Protein AF-0000000079763486 (afdb_homodimer)

Nearest PDB structures (foldseek):
  1a16-assembly1_A  TM=9.076E-01  e=1.503E-42  Escherichia coli
  2bws-assembly1_A  TM=9.057E-01  e=2.020E-41  Escherichia coli
  2v3z-assembly1_A  TM=9.054E-01  e=2.545E-41  Escherichia coli
  2bwu-assembly1_A  TM=9.063E-01  e=1.920E-40  Escherichia coli
  2bww-assembly1_A  TM=9.065E-01  e=3.838E-40  Escherichia coli

InterPro domains:
  IPR000994 Peptidase M24 [PF00557] (178-390)
  IPR007865 Aminopeptidase P, N-terminal [PF05195] (6-120)
  IPR007865 Aminopeptidase P, N-terminal [SM01011] (1-137)
  IPR029149 Creatinase/Aminopeptidase P/Spt16, N-terminal [G3DSA:3.40.350.10] (1-171)
  IPR029149 Creatinase/Aminopeptidase P/Spt16, N-terminal [SSF53092] (1-172)
  IPR036005 Creatinase/aminopeptidase-like [G3DSA:3.90.230.10] (172-414)
  IPR036005 Creatinase/aminopeptidase-like [SSF55920] (174-411)
  IPR052433 Xaa-Pro dipeptidase-like [PTHR43226] (3-412)

Foldseek 3Di:
DWQCQLCVLVVLLLVVDDAQEKEKEFQAAFDCDDDPDTDPDDGDLLVCSNQVDNDHGKMWIWHRHDVDIDIEIAFADFDPVVCVPPHTTDDQVNSCRGHVDNHYHHSVCVVVVVVCSLPVPRHQEYEFADDDPDPPDDDTPRNVVVVVCVVPPVRHHYHHSHQVSQASQQFADPVQVVQQLVFLVLQLQLVLQLLQPFAAFDFLVVSVVSNQVSNVVVVFNDWQDQKDWDKFLQLVPPRRRPSGDGHHQQIKIKIWTTTGGSLWIDTWIAIAGSHLAHDPVRQLLLVLQVVLVVVLQFPAAWFAQQLCSQVSSLVSSQVSCCVSVNHPDSVCSCVWWPDGQKAFTTSHRRRRHPNGDTDDARGKMKGKTWTDDVVVSDIYIGIFIWGHHHGGIDTSNVVRDRDSVSSSVSSVVD/DWQCQLCVLVVLLLVVDDAQEKEKEFQAAFDCDDDPDTDPDDGDLLVCSNQVDNDHGKMWMWHRHDVDIDIEIAFADFDPVVCVPPHTTDDQVNSCRGHVDNHYHHSVCVVVVVVCSLPVPRHQEYEFADDDPDPPDDDTPRVVVVVVCVVPPVRHHYHHSHQVSQASQQFADPVQVVQQLVFLVLQLQLVLQLLQPFAAFDFLVVSVVSNQVSNVVVVFNDWQDQKDWDKFLQLVPPRRRPSGDGHHQQIKIKIWTTTGGSLWIWTWIAIAGSHLAHDPVRQLLLVLQVVLVVVLQFPAAWFAQQLCSQVSSLVSSQVSCCVSVNHPDSVCSCVWWPDGQKAFTTSHRRRRHPNGDTDDARGKMKGKTWTDDVVVSDIYIGIFIWGHHHGGIDTSNVVRDRDSVSSSVSSVVD

Sequence (828 aa):
MNKEFYAGNRKSLYQKLEAGSLVVVFSGHAPIKTNDENYPFFTNRNFLYLTGIEQENIVLMAYVGEGTIEETLYILPPDAFAERWTGRRIKEEEAEELSGITNYKYVAAFRNDFSRQLFSGNVKKVYLDFDKVYENTPAVEAYRLGKYLKEHAPFVGLGNLHPIMKQLRLIKKPCEIEAMKKAETITKAGIEAMMKTSKPGMYEYQYKAEFDYALAQRGVLSPGFPSIISSGKNNFKIHYYDYRGQAQDGDMILNDVGAVWDYEINDVSRAFPCNGRFNDRQKLLYECIYNTSEYMFSTLKPGVPLLDVDKIIRKYTFEQLKEAGVCKNFEDIGTYMWHGGAHHVGFDVHDVVEGSGLAVPGVVFCVDIGVYHEEWGIGFRLEDNCLITEDGCENLSRAIPRQIDEIEAFMGRRMNKEFYAGNRKSLYQKLEAGSLVVVFSGHAPIKTNDENYPFFTNRNFLYLTGIEQENIVLMAYVGEGTIEETLYILPPDAFAERWTGRRIKEEEAEELSGITNYKYVAAFRNDFSRQLFSGNVKKVYLDFDKVYENTPAVEAYRLGKYLKEHAPFVGLGNLHPIMKQLRLIKKPCEIEAMKKAETITKAGIEAMMKTSKPGMYEYQYKAEFDYALAQRGVLSPGFPSIISSGKNNFKIHYYDYRGQAQDGDMILNDVGAVWDYEINDVSRAFPCNGRFNDRQKLLYECIYNTSEYMFSTLKPGVPLLDVDKIIRKYTFEQLKEAGVCKNFEDIGTYMWHGGAHHVGFDVHDVVEGSGLAVPGVVFCVDIGVYHEEWGIGFRLEDNCLITEDGCENLSRAIPRQIDEIEAFMGRR

Radius of gyration: 28.65 Å; Cα contacts (8 Å, |Δi|>4): 1746; chains: 2; bounding box: 65×75×68 Å

Secondary structure (DSSP, 8-state):
--HHHHHHHHHHHHHTS-TTEEEEEE---PPEEETTEEPPP---HHHHHHH----TT-EEEEEE-SS-EEEEEEEPPP-HHHHHHH-PPPPHHHHHHHH----EEEGGGHHHHHHHHHTTS---EEEE----SSTTPPP-HHHHHHHHHHHH-TTSEEEESHHHHHHHHHB--HHHHHHHHHHHHHHHHHHHHHHHH--TT-BHHHHHHHHHHHHHTTT--S-SS--EEEEGGGGG-TT------BPPTTPEEEEEE--EETTEE--EEEEEETTS---HHHHHHHHHHHHHHHHHHHH--TT-BGGGHHHHHHHHHHHHHHHTTS---GGGGGGT--S-SEEE-SSSTT----TTSBP-TTBEEEEEEEEEEGGGTEEEEEEEEEEE-SSSEEETTTTS--SHHHHHHHHHT-/--HHHHHHHHHHHHHTS-TTEEEEEE---PPEEETTEEPPP---HHHHHHH----TT-EEEEEE-SS-EEEEEEEPPP-HHHHHHH-PPPPHHHHHHHH----EEEGGGHHHHHHHHHTTS---EEEE----SSTTPPP-HHHHHHHHHHHH-TTSEEEESHHHHHHHHHB--HHHHHHHHHHHHHHHHHHHHHHHH--TT-BHHHHHHHHHHHHHTTT--S-SS--EEEEGGGGG-TT------BPPTTPEEEEEE--EETTEE--EEEEEETTS---HHHHHHHHHHHHHHHHHHHH--TT-BGGGHHHHHHHHHHHHHHHTTS---GGGGGGT--S-SEEE-SSSTT----TTSBP-TTBEEEEEEEEEEGGGTEEEEEEEEEEE-SSSEEETTTTS--SHHHHHHHHHT-

Organism: NCBI:txid410072

Solvent-accessible surface area (backbone atoms only — not comparable to full-atom values): 42488 Å² total; per-residue (Å²): 125,49,24,65,58,13,40,47,44,42,50,57,52,54,69,73,50,56,65,19,29,32,38,47,41,56,21,42,71,51,53,78,60,52,76,93,39,57,44,80,73,64,58,32,61,67,38,30,58,39,33,69,60,84,53,68,66,25,37,42,38,34,39,32,41,88,92,41,76,51,60,39,41,22,36,63,70,90,46,73,70,60,22,36,40,65,37,79,69,78,46,69,67,58,46,24,62,41,15,57,57,86,40,74,47,42,42,86,49,45,64,59,52,48,50,51,48,58,69,63,72,62,42,49,30,40,28,28,55,66,68,78,80,52,90,84,55,76,78,50,72,46,51,53,51,49,52,48,36,59,72,76,40,65,86,41,42,80,43,65,39,39,70,57,50,19,56,62,64,39,48,46,49,73,68,52,51,53,27,31,49,50,10,35,54,45,33,36,49,12,54,50,43,31,50,49,68,47,38,54,68,44,38,25,29,44,43,50,24,37,27,52,31,45,28,12,67,69,67,30,85,56,58,45,50,88,57,26,43,30,36,30,75,48,35,66,25,72,54,35,75,79,35,73,51,62,27,46,79,67,21,43,33,27,36,42,38,27,20,44,24,85,60,18,21,40,55,36,24,43,58,47,31,29,66,35,56,74,51,72,70,56,44,54,55,48,47,33,50,48,51,38,53,53,50,47,62,72,65,45,27,50,65,42,49,51,70,47,50,41,55,51,49,53,53,50,36,38,54,37,33,34,75,70,69,75,42,92,48,76,90,52,42,62,72,33,37,83,69,76,30,58,48,34,42,27,80,31,63,69,27,66,53,74,57,85,41,58,37,40,59,36,27,42,30,30,47,31,49,53,45,37,40,71,92,80,57,46,34,42,40,45,24,35,34,34,35,27,31,87,85,23,48,42,66,64,42,66,85,40,75,79,46,71,69,50,42,31,54,56,35,66,71,81,125,49,24,66,57,12,40,48,44,43,50,56,54,55,69,74,49,55,65,19,30,32,39,46,41,56,21,43,71,50,53,79,60,53,77,92,38,58,45,79,72,64,59,32,60,66,37,29,58,40,34,69,60,86,53,67,66,26,36,42,39,33,38,32,42,88,91,42,74,50,59,38,41,22,37,63,70,90,46,73,70,59,24,36,42,63,37,80,70,78,46,71,68,57,46,26,63,43,15,57,55,84,39,74,47,45,43,86,48,46,65,59,53,48,50,50,48,58,69,63,73,61,43,49,29,39,29,28,57,67,67,77,79,52,89,84,55,77,77,50,72,46,53,53,53,50,52,49,38,58,71,76,39,65,85,41,42,81,44,66,40,39,70,58,49,18,56,61,64,40,48,46,49,73,70,52,51,52,26,31,47,50,10,35,54,42,35,37,49,11,53,49,41,30,50,49,67,47,38,54,67,44,38,25,29,44,43,50,25,35,25,52,32,44,28,11,66,68,69,30,86,56,59,46,50,87,56,27,44,30,34,30,74,47,35,67,24,70,54,35,75,79,34,72,51,61,28,47,80,67,22,40,31,26,35,42,39,28,20,44,25,85,60,18,23,41,55,37,24,44,59,44,32,29,66,35,57,73,52,71,69,57,44,52,54,48,49,33,49,46,49,36,52,52,48,47,61,72,66,46,26,50,63,44,49,50,67,47,50,41,54,53,49,52,53,49,36,39,54,38,33,33,77,70,70,74,41,92,48,75,90,52,43,61,74,32,35,83,69,74,30,58,50,34,42,28,81,30,64,70,26,66,53,72,57,84,42,58,38,41,58,35,29,41,29,29,46,30,48,50,46,36,41,71,92,78,57,47,33,39,38,46,25,34,33,34,35,27,31,89,84,22,50,43,65,65,40,65,87,41,74,77,46,70,69,50,42,32,53,57,34,67,70,82

Structure (mmCIF, N/CA/C/O backbone):
data_AF-0000000079763486-model_v1
#
loop_
_entity.id
_entity.type
_entity.pdbx_description
1 polymer 'Xaa-Pro aminopeptidase'
#
loop_
_atom_site.group_PDB
_atom_site.id
_atom_site.type_symbol
_atom_site.label_atom_id
_atom_site.label_alt_id
_atom_site.label_comp_id
_atom_site.label_asym_id
_atom_site.label_entity_id
_atom_site.label_seq_id
_atom_site.pdbx_PDB_ins_code
_atom_site.Cartn_x
_atom_site.Cartn_y
_atom_site.Cartn_z
_atom_site.occupancy
_atom_site.B_iso_or_equiv
_atom_site.auth_seq_id
_atom_site.auth_comp_id
_atom_site.auth_asym_id
_atom_site.auth_atom_id
_atom_site.pdbx_PDB_model_num
ATOM 1 N N . MET A 1 1 ? -18.906 -13.172 -4.41 1 91.81 1 MET A N 1
ATOM 2 C CA . MET A 1 1 ? -19.328 -14.344 -3.641 1 91.81 1 MET A CA 1
ATOM 3 C C . MET A 1 1 ? -20.453 -13.984 -2.67 1 91.81 1 MET A C 1
ATOM 5 O O . MET A 1 1 ? -20.641 -12.812 -2.35 1 91.81 1 MET A O 1
ATOM 9 N N . ASN A 1 2 ? -21.203 -14.953 -2.365 1 92.5 2 ASN A N 1
ATOM 10 C CA . ASN A 1 2 ? -22.359 -14.688 -1.532 1 92.5 2 ASN A CA 1
ATOM 11 C C . ASN A 1 2 ? -22.328 -15.5 -0.241 1 92.5 2 ASN A C 1
ATOM 13 O O . ASN A 1 2 ? -21.344 -16.203 0.032 1 92.5 2 ASN A O 1
ATOM 17 N N . LYS A 1 3 ? -23.391 -15.375 0.528 1 95.94 3 LYS A N 1
ATOM 18 C CA . LYS A 1 3 ? -23.484 -15.977 1.854 1 95.94 3 LYS A CA 1
ATOM 19 C C . LYS A 1 3 ? -23.359 -17.5 1.776 1 95.94 3 LYS A C 1
ATOM 21 O O . LYS A 1 3 ? -22.766 -18.125 2.654 1 95.94 3 LYS A O 1
ATOM 26 N N . GLU A 1 4 ? -23.922 -18.078 0.794 1 97.12 4 GLU A N 1
ATOM 27 C CA . GLU A 1 4 ? -23.875 -19.531 0.626 1 97.12 4 GLU A CA 1
ATOM 28 C C . GLU A 1 4 ? -22.453 -20.016 0.417 1 97.12 4 GLU A C 1
ATOM 30 O O . GLU A 1 4 ? -22.078 -21.094 0.896 1 97.12 4 GLU A O 1
ATOM 35 N N . PHE A 1 5 ? -21.688 -19.281 -0.313 1 97.94 5 PHE A N 1
ATOM 36 C CA . PHE A 1 5 ? -20.297 -19.625 -0.539 1 97.94 5 PHE A CA 1
ATOM 37 C C . PHE A 1 5 ? -19.531 -19.688 0.781 1 97.94 5 PHE A C 1
ATOM 39 O O . PHE A 1 5 ? -18.875 -20.688 1.071 1 97.94 5 PHE A O 1
ATOM 46 N N . TYR A 1 6 ? -19.641 -18.656 1.632 1 98.44 6 TYR A N 1
ATOM 47 C CA . TYR A 1 6 ? -18.875 -18.578 2.871 1 98.44 6 TYR A CA 1
ATOM 48 C C . TYR A 1 6 ? -19.391 -19.594 3.895 1 98.44 6 TYR A C 1
ATOM 50 O O . TYR A 1 6 ? -18.594 -20.234 4.578 1 98.44 6 TYR A O 1
ATOM 58 N N . ALA A 1 7 ? -20.719 -19.719 3.982 1 98.12 7 ALA A N 1
ATOM 59 C CA . ALA A 1 7 ? -21.297 -20.734 4.863 1 98.12 7 ALA A CA 1
ATOM 60 C C . ALA A 1 7 ? -20.859 -22.141 4.445 1 98.12 7 ALA A C 1
ATOM 62 O O . ALA A 1 7 ? -20.562 -22.984 5.297 1 98.12 7 ALA A O 1
ATOM 63 N N . GLY A 1 8 ? -20.875 -22.344 3.133 1 98 8 GLY A N 1
ATOM 64 C CA . GLY A 1 8 ? -20.406 -23.625 2.613 1 98 8 GLY A CA 1
ATOM 65 C C . GLY A 1 8 ? -18.953 -23.922 2.939 1 98 8 GLY A C 1
ATOM 66 O O . GLY A 1 8 ? -18.594 -25.047 3.246 1 98 8 GLY A O 1
ATOM 67 N N . ASN A 1 9 ? -18.109 -22.938 2.889 1 98.25 9 ASN A N 1
ATOM 68 C CA . ASN A 1 9 ? -16.703 -23.078 3.234 1 98.25 9 ASN A CA 1
ATOM 69 C C . ASN A 1 9 ? -16.516 -23.453 4.703 1 98.25 9 ASN A C 1
ATOM 71 O O . ASN A 1 9 ? -15.711 -24.328 5.035 1 98.25 9 ASN A O 1
ATOM 75 N N . ARG A 1 10 ? -17.266 -22.797 5.57 1 98.44 10 ARG A N 1
ATOM 76 C CA . ARG A 1 10 ? -17.203 -23.125 6.992 1 98.44 10 ARG A CA 1
ATOM 77 C C . ARG A 1 10 ? -17.688 -24.547 7.25 1 98.44 10 ARG A C 1
ATOM 79 O O . ARG A 1 10 ? -17.078 -25.297 8.016 1 98.44 10 ARG A O 1
ATOM 86 N N . LYS A 1 11 ? -18.766 -24.875 6.613 1 97.62 11 LYS A N 1
ATOM 87 C CA . LYS A 1 11 ? -19.281 -26.234 6.754 1 97.62 11 LYS A CA 1
ATOM 88 C C . LYS A 1 11 ? -18.234 -27.266 6.359 1 97.62 11 LYS A C 1
ATOM 90 O O . LYS A 1 11 ? -18.016 -28.25 7.078 1 97.62 11 LYS A O 1
ATOM 95 N N . SER A 1 12 ? -17.609 -27.062 5.23 1 97.5 12 SER A N 1
ATOM 96 C CA . SER A 1 12 ? -16.562 -27.969 4.762 1 97.5 12 SER A CA 1
ATOM 97 C C . SER A 1 12 ? -15.422 -28.062 5.766 1 97.5 12 SER A C 1
ATOM 99 O O . SER A 1 12 ? -14.875 -29.141 6 1 97.5 12 SER A O 1
ATOM 101 N N . LEU A 1 13 ? -15.039 -26.891 6.34 1 97.94 13 LEU A N 1
ATOM 102 C CA . LEU A 1 13 ? -13.984 -26.875 7.348 1 97.94 13 LEU A CA 1
ATOM 103 C C . LEU A 1 13 ? -14.375 -27.719 8.562 1 97.94 13 LEU A C 1
ATOM 105 O O . LEU A 1 13 ? -13.617 -28.578 8.992 1 97.94 13 LEU A O 1
ATOM 109 N N . TYR A 1 14 ? -15.57 -27.5 9.047 1 98.06 14 TYR A N 1
ATOM 110 C CA . TYR A 1 14 ? -16.016 -28.156 10.273 1 98.06 14 TYR A CA 1
ATOM 111 C C . TYR A 1 14 ? -16.141 -29.656 10.07 1 98.06 14 TYR A C 1
ATOM 113 O O . TYR A 1 14 ? -15.883 -30.438 11 1 98.06 14 TYR A O 1
ATOM 121 N N . GLN A 1 15 ? -16.453 -30.047 8.898 1 96.81 15 GLN A N 1
ATOM 122 C CA . GLN A 1 15 ? -16.594 -31.469 8.586 1 96.81 15 GLN A CA 1
ATOM 123 C C . GLN A 1 15 ? -15.242 -32.188 8.633 1 96.81 15 GLN A C 1
ATOM 125 O O . GLN A 1 15 ? -15.188 -33.406 8.797 1 96.81 15 GLN A O 1
ATOM 130 N N . LYS A 1 16 ? -14.219 -31.469 8.531 1 96.31 16 LYS A N 1
ATOM 131 C CA . LYS A 1 16 ? -12.883 -32.031 8.531 1 96.31 16 LYS A CA 1
ATOM 132 C C . LYS A 1 16 ? -12.32 -32.125 9.945 1 96.31 16 LYS A C 1
ATOM 134 O O . LYS A 1 16 ? -11.242 -32.688 10.156 1 96.31 16 LYS A O 1
ATOM 139 N N . LEU A 1 17 ? -13.039 -31.594 10.914 1 97.38 17 LEU A N 1
ATOM 140 C CA . LEU A 1 17 ? -12.547 -31.531 12.281 1 97.38 17 LEU A CA 1
ATOM 141 C C . LEU A 1 17 ? -13.266 -32.531 13.172 1 97.38 17 LEU A C 1
ATOM 143 O O . LEU A 1 17 ? -14.422 -32.875 12.922 1 97.38 17 LEU A O 1
ATOM 147 N N . GLU A 1 18 ? -12.633 -32.969 14.148 1 96.25 18 GLU A N 1
ATOM 148 C CA . GLU A 1 18 ? -13.219 -33.938 15.094 1 96.25 18 GLU A CA 1
ATOM 149 C C . GLU A 1 18 ? -14.078 -33.219 16.141 1 96.25 18 GLU A C 1
ATOM 151 O O . GLU A 1 18 ? -13.875 -32.031 16.391 1 96.25 18 GLU A O 1
ATOM 156 N N . ALA A 1 19 ? -14.961 -34.031 16.672 1 97.06 19 ALA A N 1
ATOM 157 C CA . ALA A 1 19 ? -15.734 -33.5 17.797 1 97.06 19 ALA A CA 1
ATOM 158 C C . ALA A 1 19 ? -14.82 -33.062 18.938 1 97.06 19 ALA A C 1
ATOM 160 O O . ALA A 1 19 ? -13.859 -33.75 19.266 1 97.06 19 ALA A O 1
ATOM 161 N N . GLY A 1 20 ? -15.156 -31.922 19.5 1 97.44 20 GLY A N 1
ATOM 162 C CA . GLY A 1 20 ? -14.32 -31.375 20.562 1 97.44 20 GLY A CA 1
ATOM 163 C C . GLY A 1 20 ? -13.312 -30.375 20.047 1 97.44 20 GLY A C 1
ATOM 164 O O . GLY A 1 20 ? -12.484 -29.875 20.828 1 97.44 20 GLY A O 1
ATOM 165 N N . SER A 1 21 ? -13.414 -30.031 18.75 1 98.12 21 SER A N 1
ATOM 166 C CA . SER A 1 21 ? -12.508 -29.047 18.188 1 98.12 21 SER A CA 1
ATOM 167 C C . SER A 1 21 ? -13.039 -27.625 18.406 1 98.12 21 SER A C 1
ATOM 169 O O . SER A 1 21 ? -14.242 -27.391 18.281 1 98.12 21 SER A O 1
ATOM 171 N N . LEU A 1 22 ? -12.148 -26.734 18.797 1 98.38 22 LEU A N 1
ATOM 172 C CA . LEU A 1 22 ? -12.414 -25.297 18.859 1 98.38 22 LEU A CA 1
ATOM 173 C C . LEU A 1 22 ? -11.57 -24.547 17.828 1 98.38 22 LEU A C 1
ATOM 175 O O . LEU A 1 22 ? -10.344 -24.672 17.812 1 98.38 22 LEU A O 1
ATOM 179 N N . VAL A 1 23 ? -12.25 -23.844 16.953 1 98.56 23 VAL A N 1
ATOM 180 C CA . VAL A 1 23 ? -11.578 -23.094 15.891 1 98.56 23 VAL A CA 1
ATOM 181 C C . VAL A 1 23 ? -11.609 -21.594 16.203 1 98.56 23 VAL A C 1
ATOM 183 O O . VAL A 1 23 ? -12.664 -21.047 16.547 1 98.56 23 VAL A O 1
ATOM 186 N N . VAL A 1 24 ? -10.469 -20.969 16.172 1 98.69 24 VAL A N 1
ATOM 187 C CA . VAL A 1 24 ? -10.391 -19.516 16.312 1 98.69 24 VAL A CA 1
ATOM 188 C C . VAL A 1 24 ? -9.617 -18.922 15.141 1 98.69 24 VAL A C 1
ATOM 190 O O . VAL A 1 24 ? -8.469 -19.297 14.891 1 98.69 24 VAL A O 1
ATOM 193 N N . VAL A 1 25 ? -10.203 -18.031 14.43 1 98.38 25 VAL A N 1
ATOM 194 C CA . VAL A 1 25 ? -9.578 -17.359 13.289 1 98.38 25 VAL A CA 1
ATOM 195 C C . VAL A 1 25 ? -9.695 -15.844 13.453 1 98.38 25 VAL A C 1
ATOM 197 O O . VAL A 1 25 ? -10.789 -15.328 13.688 1 98.38 25 VAL A O 1
ATOM 200 N N . PHE A 1 26 ? -8.594 -15.164 13.281 1 98.12 26 PHE A N 1
ATOM 201 C CA . PHE A 1 26 ? -8.547 -13.719 13.461 1 98.12 26 PHE A CA 1
ATOM 202 C C . PHE A 1 26 ? -8.508 -13 12.117 1 98.12 26 PHE A C 1
ATOM 204 O O . PHE A 1 26 ? -7.832 -13.453 11.188 1 98.12 26 PHE A O 1
ATOM 211 N N . SER A 1 27 ? -9.195 -11.844 12.055 1 97.69 27 SER A N 1
ATOM 212 C CA . SER A 1 27 ? -9.172 -11.062 10.828 1 97.69 27 SER A CA 1
ATOM 213 C C . SER A 1 27 ? -7.836 -10.344 10.648 1 97.69 27 SER A C 1
ATOM 215 O O . SER A 1 27 ? -7.402 -10.102 9.523 1 97.69 27 SER A O 1
ATOM 217 N N . GLY A 1 28 ? -7.254 -10.008 11.766 1 95.12 28 GLY A N 1
ATOM 218 C CA . GLY A 1 28 ? -5.984 -9.289 11.734 1 95.12 28 GLY A CA 1
ATOM 219 C C . GLY A 1 28 ? -6.148 -7.789 11.836 1 95.12 28 GLY A C 1
ATOM 220 O O . GLY A 1 28 ? -7.223 -7.297 12.188 1 95.12 28 GLY A O 1
ATOM 221 N N . HIS A 1 29 ? -5.035 -7.051 11.664 1 93.06 29 HIS A N 1
ATOM 222 C CA . HIS A 1 29 ? -4.996 -5.594 11.688 1 93.06 29 HIS A CA 1
ATOM 223 C C . HIS A 1 29 ? -3.906 -5.055 10.766 1 93.06 29 HIS A C 1
ATOM 225 O O . HIS A 1 29 ? -2.951 -5.766 10.445 1 93.06 29 HIS A O 1
ATOM 231 N N . ALA A 1 30 ? -4.059 -3.85 10.297 1 93 30 ALA A N 1
ATOM 232 C CA . ALA A 1 30 ? -3.057 -3.205 9.453 1 93 30 ALA A CA 1
ATOM 233 C C . ALA A 1 30 ? -1.789 -2.893 10.242 1 93 30 ALA A C 1
ATOM 235 O O . ALA A 1 30 ? -1.859 -2.418 11.375 1 93 30 ALA A O 1
ATOM 236 N N . PRO A 1 31 ? -0.593 -3.15 9.734 1 91.62 31 PRO A N 1
ATOM 237 C CA . PRO A 1 31 ? 0.636 -2.719 10.406 1 91.62 31 PRO A CA 1
ATOM 238 C C . PRO A 1 31 ? 0.872 -1.215 10.297 1 91.62 31 PRO A C 1
ATOM 240 O O . PRO A 1 31 ? 0.363 -0.573 9.375 1 91.62 31 PRO A O 1
ATOM 243 N N . ILE A 1 32 ? 1.59 -0.68 11.203 1 90.5 32 ILE A N 1
ATOM 244 C CA . ILE A 1 32 ? 1.977 0.726 11.156 1 90.5 32 ILE A CA 1
ATOM 245 C C . ILE A 1 32 ? 2.998 0.94 10.039 1 90.5 32 ILE A C 1
ATOM 247 O O . ILE A 1 32 ? 3.953 0.172 9.906 1 90.5 32 ILE A O 1
ATOM 251 N N . LYS A 1 33 ? 2.812 1.932 9.242 1 93.12 33 LYS A N 1
ATOM 252 C CA . LYS A 1 33 ? 3.732 2.297 8.172 1 93.12 33 LYS A CA 1
ATOM 253 C C . LYS A 1 33 ? 4.73 3.354 8.641 1 93.12 33 LYS A C 1
ATOM 255 O O . LYS A 1 33 ? 5.941 3.148 8.562 1 93.12 33 LYS A O 1
ATOM 260 N N . THR A 1 34 ? 4.211 4.469 9.117 1 90.69 34 THR A N 1
ATOM 261 C CA . THR A 1 34 ? 5 5.594 9.617 1 90.69 34 THR A CA 1
ATOM 262 C C . THR A 1 34 ? 4.141 6.523 10.469 1 90.69 34 THR A C 1
ATOM 264 O O . THR A 1 34 ? 3.027 6.875 10.078 1 90.69 34 THR A O 1
ATOM 267 N N . ASN A 1 35 ? 4.668 6.883 11.617 1 87.56 35 ASN A N 1
ATOM 268 C CA . ASN A 1 35 ? 3.934 7.781 12.5 1 87.56 35 ASN A CA 1
ATOM 269 C C . ASN A 1 35 ? 2.504 7.305 12.727 1 87.56 35 ASN A C 1
ATOM 271 O O . ASN A 1 35 ? 2.287 6.184 13.195 1 87.56 35 ASN A O 1
ATOM 275 N N . ASP A 1 36 ? 1.517 8.086 12.289 1 85.88 36 ASP A N 1
ATOM 276 C CA . ASP A 1 36 ? 0.122 7.73 12.539 1 85.88 36 ASP A CA 1
ATOM 277 C C . ASP A 1 36 ? -0.524 7.133 11.289 1 85.88 36 ASP A C 1
ATOM 279 O O . ASP A 1 36 ? -1.751 7.035 11.203 1 85.88 36 ASP A O 1
ATOM 283 N N . GLU A 1 37 ? 0.254 6.785 10.359 1 90.62 37 GLU A N 1
ATOM 284 C CA . GLU A 1 37 ? -0.245 6.176 9.133 1 90.62 37 GLU A CA 1
ATOM 285 C C . GLU A 1 37 ? -0.005 4.668 9.125 1 90.62 37 GLU A C 1
ATOM 287 O O . GLU A 1 37 ? 1.104 4.211 9.406 1 90.62 37 GLU A O 1
ATOM 292 N N . ASN A 1 38 ? -0.983 3.939 8.781 1 92.12 38 ASN A N 1
ATOM 293 C CA . ASN A 1 38 ? -0.884 2.492 8.633 1 92.12 38 ASN A CA 1
ATOM 294 C C . ASN A 1 38 ? -0.803 2.088 7.16 1 92.12 38 ASN A C 1
ATOM 296 O O . ASN A 1 38 ? -1.215 2.844 6.281 1 92.12 38 ASN A O 1
ATOM 300 N N . TYR A 1 39 ? -0.216 0.921 6.895 1 94.62 39 TYR A N 1
ATOM 301 C CA . TYR A 1 39 ? -0.448 0.267 5.613 1 94.62 39 TYR A CA 1
ATOM 302 C C . TYR A 1 39 ? -1.929 -0.034 5.414 1 94.62 39 TYR A C 1
ATOM 304 O O . TYR A 1 39 ? -2.691 -0.094 6.383 1 94.62 39 TYR A O 1
ATOM 312 N N . PRO A 1 40 ? -2.371 -0.113 4.125 1 93.88 40 PRO A N 1
ATOM 313 C CA . PRO A 1 40 ? -3.76 -0.534 3.926 1 93.88 40 PRO A CA 1
ATOM 314 C C . PRO A 1 40 ? -4.066 -1.882 4.574 1 93.88 40 PRO A C 1
ATOM 316 O O . PRO A 1 40 ? -3.227 -2.785 4.559 1 93.88 40 PRO A O 1
ATOM 319 N N . PHE A 1 41 ? -5.234 -1.98 5.23 1 94.19 41 PHE A N 1
ATOM 320 C CA . PHE A 1 41 ? -5.645 -3.236 5.852 1 94.19 41 PHE A CA 1
ATOM 321 C C . PHE A 1 41 ? -5.773 -4.336 4.805 1 94.19 41 PHE A C 1
ATOM 323 O O . PHE A 1 41 ? -6.352 -4.125 3.738 1 94.19 41 PHE A O 1
ATOM 330 N N . PHE A 1 42 ? -5.125 -5.434 5.09 1 95.75 42 PHE A N 1
ATOM 331 C CA . PHE A 1 42 ? -5.23 -6.652 4.297 1 95.75 42 PHE A CA 1
ATOM 332 C C . PHE A 1 42 ? -5.684 -7.824 5.16 1 95.75 42 PHE A C 1
ATOM 334 O O . PHE A 1 42 ? -4.887 -8.398 5.906 1 95.75 42 PHE A O 1
ATOM 341 N N . THR A 1 43 ? -6.949 -8.164 5.09 1 96.5 43 THR A N 1
ATOM 342 C CA . THR A 1 43 ? -7.578 -9.164 5.949 1 96.5 43 THR A CA 1
ATOM 343 C C . THR A 1 43 ? -6.887 -10.516 5.805 1 96.5 43 THR A C 1
ATOM 345 O O . THR A 1 43 ? -6.512 -10.914 4.699 1 96.5 43 THR A O 1
ATOM 348 N N . ASN A 1 44 ? -6.719 -11.211 6.922 1 96.38 44 ASN A N 1
ATOM 349 C CA . ASN A 1 44 ? -6.281 -12.602 6.82 1 96.38 44 ASN A CA 1
ATOM 350 C C . ASN A 1 44 ? -7.09 -13.367 5.781 1 96.38 44 ASN A C 1
ATOM 352 O O . ASN A 1 44 ? -8.32 -13.383 5.832 1 96.38 44 ASN A O 1
ATOM 356 N N . ARG A 1 45 ? -6.402 -13.969 4.895 1 95.62 45 ARG A N 1
ATOM 357 C CA . ARG A 1 45 ? -7.078 -14.531 3.729 1 95.62 45 ARG A CA 1
ATOM 358 C C . ARG A 1 45 ? -7.91 -15.75 4.109 1 95.62 45 ARG A C 1
ATOM 360 O O . ARG A 1 45 ? -8.945 -16.016 3.494 1 95.62 45 ARG A O 1
ATOM 367 N N . ASN A 1 46 ? -7.492 -16.5 5.125 1 96.44 46 ASN A N 1
ATOM 368 C CA . ASN A 1 46 ? -8.305 -17.609 5.586 1 96.44 46 ASN A CA 1
ATOM 369 C C . ASN A 1 46 ? -9.562 -17.125 6.305 1 96.44 46 ASN A C 1
ATOM 371 O O . ASN A 1 46 ? -10.648 -17.688 6.121 1 96.44 46 ASN A O 1
ATOM 375 N N . PHE A 1 47 ? -9.406 -16.094 7.137 1 98 47 PHE A N 1
ATOM 376 C CA . PHE A 1 47 ? -10.578 -15.469 7.746 1 98 47 PHE A CA 1
ATOM 377 C C . PHE A 1 47 ? -11.547 -14.977 6.68 1 98 47 PHE A C 1
ATOM 379 O O . PHE A 1 47 ? -12.75 -15.219 6.766 1 98 47 PHE A O 1
ATOM 386 N N . LEU A 1 48 ? -11.008 -14.359 5.699 1 97.75 48 LEU A N 1
ATOM 387 C CA . LEU A 1 48 ? -11.812 -13.828 4.602 1 97.75 48 LEU A CA 1
ATOM 388 C C . LEU A 1 48 ? -12.516 -14.945 3.848 1 97.75 48 LEU A C 1
ATOM 390 O O . LEU A 1 48 ? -13.703 -14.844 3.533 1 97.75 48 LEU A O 1
ATOM 394 N N . TYR A 1 49 ? -11.82 -15.992 3.561 1 97.44 49 TYR A N 1
ATOM 395 C CA . TYR A 1 49 ? -12.359 -17.156 2.867 1 97.44 49 TYR A CA 1
ATOM 396 C C . TYR A 1 49 ? -13.539 -17.75 3.633 1 97.44 49 TYR A C 1
ATOM 398 O O . TYR A 1 49 ? -14.484 -18.266 3.031 1 97.44 49 TYR A O 1
ATOM 406 N N . LEU A 1 50 ? -13.523 -17.641 4.918 1 98.44 50 LEU A N 1
ATOM 407 C CA . LEU A 1 50 ? -14.531 -18.266 5.762 1 98.44 50 LEU A CA 1
ATOM 408 C C . LEU A 1 50 ? -15.711 -17.328 5.996 1 98.44 50 LEU A C 1
ATOM 410 O O . LEU A 1 50 ? -16.828 -17.781 6.262 1 98.44 50 LEU A O 1
ATOM 414 N N . THR A 1 51 ? -15.492 -16 5.902 1 98.5 51 THR A N 1
ATOM 415 C CA . THR A 1 51 ? -16.531 -15.117 6.43 1 98.5 51 THR A CA 1
ATOM 416 C C . THR A 1 51 ? -16.938 -14.086 5.387 1 98.5 51 THR A C 1
ATOM 418 O O . THR A 1 51 ? -18.031 -13.523 5.461 1 98.5 51 THR A O 1
ATOM 421 N N . GLY A 1 52 ? -15.977 -13.703 4.488 1 97.88 52 GLY A N 1
ATOM 422 C CA . GLY A 1 52 ? -16.234 -12.648 3.518 1 97.88 52 GLY A CA 1
ATOM 423 C C . GLY A 1 52 ? -16.188 -11.258 4.125 1 97.88 52 GLY A C 1
ATOM 424 O O . GLY A 1 52 ? -16.562 -10.281 3.473 1 97.88 52 GLY A O 1
ATOM 425 N N . ILE A 1 53 ? -15.742 -11.141 5.355 1 97.44 53 ILE A N 1
ATOM 426 C CA . ILE A 1 53 ? -15.82 -9.875 6.07 1 97.44 53 ILE A CA 1
ATOM 427 C C . ILE A 1 53 ? -14.445 -9.219 6.121 1 97.44 53 ILE A C 1
ATOM 429 O O . ILE A 1 53 ? -13.445 -9.875 6.441 1 97.44 53 ILE A O 1
ATOM 433 N N . GLU A 1 54 ? -14.391 -7.953 5.734 1 95 54 GLU A N 1
ATOM 434 C CA . GLU A 1 54 ? -13.172 -7.156 5.781 1 95 54 GLU A CA 1
ATOM 435 C C . GLU A 1 54 ? -13.234 -6.105 6.887 1 95 54 GLU A C 1
ATOM 437 O O . GLU A 1 54 ? -13.523 -4.938 6.621 1 95 54 GLU A O 1
ATOM 442 N N . GLN A 1 55 ? -13 -6.504 8.039 1 95.44 55 GLN A N 1
ATOM 443 C CA . GLN A 1 55 ? -12.953 -5.648 9.219 1 95.44 55 GLN A CA 1
ATOM 444 C C . GLN A 1 55 ? -11.781 -6.027 10.125 1 95.44 55 GLN A C 1
ATOM 446 O O . GLN A 1 55 ? -11.531 -7.211 10.367 1 95.44 55 GLN A O 1
ATOM 451 N N . GLU A 1 56 ? -11.07 -5.023 10.547 1 94.75 56 GLU A N 1
ATOM 452 C CA . GLU A 1 56 ? -9.945 -5.258 11.445 1 94.75 56 GLU A CA 1
ATOM 453 C C . GLU A 1 56 ? -10.422 -5.727 12.812 1 94.75 56 GLU A C 1
ATOM 455 O O . GLU A 1 56 ? -11.5 -5.328 13.273 1 94.75 56 GLU A O 1
ATOM 460 N N . ASN A 1 57 ? -9.641 -6.57 13.461 1 95.69 57 ASN A N 1
ATOM 461 C CA . ASN A 1 57 ? -9.719 -6.891 14.883 1 95.69 57 ASN A CA 1
ATOM 462 C C . ASN A 1 57 ? -11.023 -7.609 15.227 1 95.69 57 ASN A C 1
ATOM 464 O O . ASN A 1 57 ? -11.648 -7.324 16.25 1 95.69 57 ASN A O 1
ATOM 468 N N . ILE A 1 58 ? -11.5 -8.352 14.375 1 97.69 58 ILE A N 1
ATOM 469 C CA . ILE A 1 58 ? -12.648 -9.195 14.719 1 97.69 58 ILE A CA 1
ATOM 470 C C . ILE A 1 58 ? -12.242 -10.664 14.656 1 97.69 58 ILE A C 1
ATOM 472 O O . ILE A 1 58 ? -11.141 -10.992 14.195 1 97.69 58 ILE A O 1
ATOM 476 N N . VAL A 1 59 ? -13.078 -11.594 15.234 1 98.56 59 VAL A N 1
ATOM 477 C CA . VAL A 1 59 ? -12.68 -12.977 15.461 1 98.56 59 VAL A CA 1
ATOM 478 C C . VAL A 1 59 ? -13.852 -13.906 15.172 1 98.56 59 VAL A C 1
ATOM 480 O O . VAL A 1 59 ? -14.992 -13.609 15.523 1 98.56 59 VAL A O 1
ATOM 483 N N . LEU A 1 60 ? -13.617 -14.93 14.484 1 98.81 60 LEU A N 1
ATOM 484 C CA . LEU A 1 60 ? -14.539 -16.062 14.367 1 98.81 60 LEU A CA 1
ATOM 485 C C . LEU A 1 60 ? -14.133 -17.188 15.305 1 98.81 60 LEU A C 1
ATOM 487 O O . LEU A 1 60 ? -12.977 -17.625 15.297 1 98.81 60 LEU A O 1
ATOM 491 N N . MET A 1 61 ? -14.977 -17.625 16.188 1 98.81 61 MET A N 1
ATOM 492 C CA . MET A 1 61 ? -14.781 -18.797 17.016 1 98.81 61 MET A CA 1
ATOM 493 C C . MET A 1 61 ? -15.867 -19.828 16.75 1 98.81 61 MET A C 1
ATOM 495 O O . MET A 1 61 ? -17.047 -19.5 16.703 1 98.81 61 MET A O 1
ATOM 499 N N . ALA A 1 62 ? -15.531 -21.078 16.594 1 98.5 62 ALA A N 1
ATOM 500 C CA . ALA A 1 62 ? -16.5 -22.141 16.344 1 98.5 62 ALA A CA 1
ATOM 501 C C . ALA A 1 62 ? -16.156 -23.391 17.141 1 98.5 62 ALA A C 1
ATOM 503 O O . ALA A 1 62 ? -15 -23.844 17.125 1 98.5 62 ALA A O 1
ATOM 504 N N . TYR A 1 63 ? -17.078 -23.922 17.859 1 98.06 63 TYR A N 1
ATOM 505 C CA . TYR A 1 63 ? -16.953 -25.203 18.531 1 98.06 63 TYR A CA 1
ATOM 506 C C . TYR A 1 63 ? -17.641 -26.312 17.734 1 98.06 63 TYR A C 1
ATOM 508 O O . TYR A 1 63 ? -18.828 -26.203 17.406 1 98.06 63 TYR A O 1
ATOM 516 N N . VAL A 1 64 ? -16.859 -27.281 17.391 1 97.94 64 VAL A N 1
ATOM 517 C CA . VAL A 1 64 ? -17.375 -28.453 16.688 1 97.94 64 VAL A CA 1
ATOM 518 C C . VAL A 1 64 ? -17.641 -29.578 17.672 1 97.94 64 VAL A C 1
ATOM 520 O O . VAL A 1 64 ? -16.719 -30.25 18.141 1 97.94 64 VAL A O 1
ATOM 523 N N . GLY A 1 65 ? -18.922 -29.766 17.984 1 95.44 65 GLY A N 1
ATOM 524 C CA . GLY A 1 65 ? -19.328 -30.859 18.859 1 95.44 65 GLY A CA 1
ATOM 525 C C . GLY A 1 65 ? -19.828 -32.062 18.109 1 95.44 65 GLY A C 1
ATOM 526 O O . GLY A 1 65 ? -19.656 -32.188 16.891 1 95.44 65 GLY A O 1
ATOM 527 N N . GLU A 1 66 ? -20.328 -33.062 18.922 1 93 66 GLU A N 1
ATOM 528 C CA . GLU A 1 66 ? -20.922 -34.25 18.297 1 93 66 GLU A CA 1
ATOM 529 C C . GLU A 1 66 ? -22.234 -33.875 17.609 1 93 66 GLU A C 1
ATOM 531 O O . GLU A 1 66 ? -23.281 -33.781 18.25 1 93 66 GLU A O 1
ATOM 536 N N . GLY A 1 67 ? -22.234 -33.625 16.391 1 90.06 67 GLY A N 1
ATOM 537 C CA . GLY A 1 67 ? -23.391 -33.344 15.586 1 90.06 67 GLY A CA 1
ATOM 538 C C . GLY A 1 67 ? -23.859 -31.891 15.695 1 90.06 67 GLY A C 1
ATOM 539 O O . GLY A 1 67 ? -24.922 -31.547 15.203 1 90.06 67 GLY A O 1
ATOM 540 N N . THR A 1 68 ? -23.141 -31.172 16.438 1 93.06 68 THR A N 1
ATOM 541 C CA . THR A 1 68 ? -23.531 -29.781 16.609 1 93.06 68 THR A CA 1
ATOM 542 C C . THR A 1 68 ? -22.344 -28.859 16.328 1 93.06 68 THR A C 1
ATOM 544 O O . THR A 1 68 ? -21.203 -29.219 16.562 1 93.06 68 THR A O 1
ATOM 547 N N . ILE A 1 69 ? -22.641 -27.719 15.75 1 96 69 ILE A N 1
ATOM 548 C CA . ILE A 1 69 ? -21.656 -26.672 15.531 1 96 69 ILE A CA 1
ATOM 549 C C . ILE A 1 69 ? -22.156 -25.344 16.125 1 96 69 ILE A C 1
ATOM 551 O O . ILE A 1 69 ? -23.297 -24.953 15.898 1 96 69 ILE A O 1
ATOM 555 N N . GLU A 1 70 ? -21.328 -24.781 16.953 1 96.38 70 GLU A N 1
ATOM 556 C CA . GLU A 1 70 ? -21.625 -23.453 17.484 1 96.38 70 GLU A CA 1
ATOM 557 C C . GLU A 1 70 ? -20.594 -22.422 17.016 1 96.38 70 GLU A C 1
ATOM 559 O O . GLU A 1 70 ? -19.438 -22.453 17.453 1 96.38 70 GLU A O 1
ATOM 564 N N . GLU A 1 71 ? -21.016 -21.594 16.141 1 97.44 71 GLU A N 1
ATOM 565 C CA . GLU A 1 71 ? -20.078 -20.562 15.672 1 97.44 71 GLU A CA 1
ATOM 566 C C . GLU A 1 71 ? -20.531 -19.172 16.109 1 97.44 71 GLU A C 1
ATOM 568 O O . GLU A 1 71 ? -21.734 -18.891 16.141 1 97.44 71 GLU A O 1
ATOM 573 N N . THR A 1 72 ? -19.641 -18.359 16.469 1 98.56 72 THR A N 1
ATOM 574 C CA . THR A 1 72 ? -19.859 -16.984 16.922 1 98.56 72 THR A CA 1
ATOM 575 C C . THR A 1 72 ? -18.875 -16.031 16.25 1 98.56 72 THR A C 1
ATOM 577 O O . THR A 1 72 ? -17.672 -16.328 16.172 1 98.56 72 THR A O 1
ATOM 580 N N . LEU A 1 73 ? -19.344 -14.977 15.648 1 98.75 73 LEU A N 1
ATOM 581 C CA . LEU A 1 73 ? -18.516 -13.891 15.156 1 98.75 73 LEU A CA 1
ATOM 582 C C . LEU A 1 73 ? -18.453 -12.75 16.172 1 98.75 73 LEU A C 1
ATOM 584 O O . LEU A 1 73 ? -19.484 -12.219 16.578 1 98.75 73 LEU A O 1
ATOM 588 N N . TYR A 1 74 ? -17.266 -12.477 16.625 1 98.75 74 TYR A N 1
ATOM 589 C CA . TYR A 1 74 ? -17.047 -11.367 17.547 1 98.75 74 TYR A CA 1
ATOM 590 C C . TYR A 1 74 ? -16.703 -10.094 16.781 1 98.75 74 TYR A C 1
ATOM 592 O O . TYR A 1 74 ? -15.617 -9.984 16.203 1 98.75 74 TYR A O 1
ATOM 600 N N . ILE A 1 75 ? -17.578 -9.141 16.75 1 98.19 75 ILE A N 1
ATOM 601 C CA . ILE A 1 75 ? -17.422 -7.914 15.977 1 98.19 75 ILE A CA 1
ATOM 602 C C . ILE A 1 75 ? -17.203 -6.73 16.922 1 98.19 75 ILE A C 1
ATOM 604 O O . ILE A 1 75 ? -17.312 -6.867 18.141 1 98.19 75 ILE A O 1
ATOM 608 N N . LEU A 1 76 ? -16.75 -5.633 16.406 1 96.75 76 LEU A N 1
ATOM 609 C CA . LEU A 1 76 ? -16.562 -4.422 17.188 1 96.75 76 LEU A CA 1
ATOM 610 C C . LEU A 1 76 ? -17.891 -3.738 17.469 1 96.75 76 LEU A C 1
ATOM 612 O O . LEU A 1 76 ? -18.766 -3.701 16.609 1 96.75 76 LEU A O 1
ATOM 616 N N . PRO A 1 77 ? -18.078 -3.221 18.641 1 96 77 PRO A N 1
ATOM 617 C CA . PRO A 1 77 ? -19.312 -2.471 18.906 1 96 77 PRO A CA 1
ATOM 618 C C . PRO A 1 77 ? -19.391 -1.164 18.125 1 96 77 PRO A C 1
ATOM 620 O O . PRO A 1 77 ? -18.359 -0.632 17.703 1 96 77 PRO A O 1
ATOM 623 N N . PRO A 1 78 ? -20.641 -0.75 17.844 1 93.19 78 PRO A N 1
ATOM 624 C CA . PRO A 1 78 ? -20.75 0.574 17.234 1 93.19 78 PRO A CA 1
ATOM 625 C C . PRO A 1 78 ? -20.016 1.655 18.016 1 93.19 78 PRO A C 1
ATOM 627 O O . PRO A 1 78 ? -19.953 1.596 19.25 1 93.19 78 PRO A O 1
ATOM 630 N N . ASP A 1 79 ? -19.375 2.541 17.312 1 93.06 79 ASP A N 1
ATOM 631 C CA . ASP A 1 79 ? -18.641 3.68 17.859 1 93.06 79 ASP A CA 1
ATOM 632 C C . ASP A 1 79 ? -18.766 4.895 16.938 1 93.06 79 ASP A C 1
ATOM 634 O O . ASP A 1 79 ? -17.984 5.031 15.992 1 93.06 79 ASP A O 1
ATOM 638 N N . ALA A 1 80 ? -19.641 5.793 17.281 1 88.19 80 ALA A N 1
ATOM 639 C CA . ALA A 1 80 ? -19.953 6.922 16.406 1 88.19 80 ALA A CA 1
ATOM 640 C C . ALA A 1 80 ? -18.703 7.754 16.125 1 88.19 80 ALA A C 1
ATOM 642 O O . ALA A 1 80 ? -18.5 8.211 15 1 88.19 80 ALA A O 1
ATOM 643 N N . PHE A 1 81 ? -17.953 7.945 17.078 1 87.88 81 PHE A N 1
ATOM 644 C CA . PHE A 1 81 ? -16.734 8.75 16.922 1 87.88 81 PHE A CA 1
ATOM 645 C C . PHE A 1 81 ? -15.742 8.055 16 1 87.88 81 PHE A C 1
ATOM 647 O O . PHE A 1 81 ? -15.25 8.664 15.047 1 87.88 81 PHE A O 1
ATOM 654 N N . ALA A 1 82 ? -15.5 6.84 16.266 1 88.06 82 ALA A N 1
ATOM 655 C CA . ALA A 1 82 ? -14.562 6.086 15.438 1 88.06 82 ALA A CA 1
ATOM 656 C C . ALA A 1 82 ? -15.078 5.953 14.008 1 88.06 82 ALA A C 1
ATOM 658 O O . ALA A 1 82 ? -14.297 6.02 13.055 1 88.06 82 ALA A O 1
ATOM 659 N N . GLU A 1 83 ? -16.344 5.758 13.898 1 88.25 83 GLU A N 1
ATOM 660 C CA . GLU A 1 83 ? -16.953 5.547 12.594 1 88.25 83 GLU A CA 1
ATOM 661 C C . GLU A 1 83 ? -16.922 6.82 11.75 1 88.25 83 GLU A C 1
ATOM 663 O O . GLU A 1 83 ? -16.875 6.758 10.523 1 88.25 83 GLU A O 1
ATOM 668 N N . ARG A 1 84 ? -16.953 7.969 12.344 1 87.62 84 ARG A N 1
ATOM 669 C CA . ARG A 1 84 ? -16.797 9.234 11.641 1 87.62 84 ARG A CA 1
ATOM 670 C C . ARG A 1 84 ? -15.406 9.352 11.016 1 87.62 84 ARG A C 1
ATOM 672 O O . ARG A 1 84 ? -15.25 9.945 9.945 1 87.62 84 ARG A O 1
ATOM 679 N N . TRP A 1 85 ? -14.461 8.742 11.602 1 87.31 85 TRP A N 1
ATOM 680 C CA . TRP A 1 85 ? -13.078 8.875 11.156 1 87.31 85 TRP A CA 1
ATOM 681 C C . TRP A 1 85 ? -12.742 7.828 10.102 1 87.31 85 TRP A C 1
ATOM 683 O O . TRP A 1 85 ? -12.094 8.133 9.094 1 87.31 85 TRP A O 1
ATOM 693 N N . THR A 1 86 ? -13.195 6.586 10.305 1 84.31 86 THR A N 1
ATOM 694 C CA . THR A 1 86 ? -12.672 5.531 9.438 1 84.31 86 THR A CA 1
ATOM 695 C C . THR A 1 86 ? -13.812 4.766 8.773 1 84.31 86 THR A C 1
ATOM 697 O O . THR A 1 86 ? -13.578 3.848 7.988 1 84.31 86 THR A O 1
ATOM 700 N N . GLY A 1 87 ? -15 5.145 9.094 1 82.88 87 GLY A N 1
ATOM 701 C CA . GLY A 1 87 ? -16.125 4.496 8.438 1 82.88 87 GLY A CA 1
ATOM 702 C C . GLY A 1 87 ? -16.906 3.58 9.359 1 82.88 87 GLY A C 1
ATOM 703 O O . GLY A 1 87 ? -16.406 3.182 10.414 1 82.88 87 GLY A O 1
ATOM 704 N N . ARG A 1 88 ? -17.969 3.244 8.891 1 84.56 88 ARG A N 1
ATOM 705 C CA . ARG A 1 88 ? -18.906 2.453 9.688 1 84.56 88 ARG A CA 1
ATOM 706 C C . ARG A 1 88 ? -18.359 1.047 9.922 1 84.56 88 ARG A C 1
ATOM 708 O O . ARG A 1 88 ? -17.75 0.455 9.031 1 84.56 88 ARG A O 1
ATOM 715 N N . ARG A 1 89 ? -18.578 0.543 11.156 1 92.88 89 ARG A N 1
ATOM 716 C CA . ARG A 1 89 ? -18.312 -0.842 11.523 1 92.88 89 ARG A CA 1
ATOM 717 C C . ARG A 1 89 ? -19.422 -1.767 11.047 1 92.88 89 ARG A C 1
ATOM 719 O O . ARG A 1 89 ? -20.594 -1.365 10.992 1 92.88 89 ARG A O 1
ATOM 726 N N . ILE A 1 90 ? -19.031 -2.92 10.68 1 94.44 90 ILE A N 1
ATOM 727 C CA . ILE A 1 90 ? -20.016 -3.863 10.172 1 94.44 90 ILE A CA 1
ATOM 728 C C . ILE A 1 90 ? -21.062 -4.152 11.25 1 94.44 90 ILE A C 1
ATOM 730 O O . ILE A 1 90 ? -20.719 -4.32 12.422 1 94.44 90 ILE A O 1
ATOM 734 N N . LYS A 1 91 ? -22.328 -4.129 10.875 1 94.88 91 LYS A N 1
ATOM 735 C CA . LYS A 1 91 ? -23.422 -4.48 11.773 1 94.88 91 LYS A CA 1
ATOM 736 C C . LYS A 1 91 ? -23.781 -5.957 11.648 1 94.88 91 LYS A C 1
ATOM 738 O O . LYS A 1 91 ? -23.438 -6.605 10.664 1 94.88 91 LYS A O 1
ATOM 743 N N . GLU A 1 92 ? -24.453 -6.418 12.656 1 96.31 92 GLU A N 1
ATOM 744 C CA . GLU A 1 92 ? -24.812 -7.828 12.703 1 96.31 92 GLU A CA 1
ATOM 745 C C . GLU A 1 92 ? -25.594 -8.242 11.453 1 96.31 92 GLU A C 1
ATOM 747 O O . GLU A 1 92 ? -25.266 -9.258 10.828 1 96.31 92 GLU A O 1
ATOM 752 N N . GLU A 1 93 ? -26.5 -7.445 11.07 1 96.12 93 GLU A N 1
ATOM 753 C CA . GLU A 1 93 ? -27.344 -7.773 9.922 1 96.12 93 GLU A CA 1
ATOM 754 C C . GLU A 1 93 ? -26.531 -7.84 8.641 1 96.12 93 GLU A C 1
ATOM 756 O O . GLU A 1 93 ? -26.734 -8.719 7.805 1 96.12 93 GLU A O 1
ATOM 761 N N . GLU A 1 94 ? -25.641 -6.918 8.484 1 95.38 94 GLU A N 1
ATOM 762 C CA . GLU A 1 94 ? -24.766 -6.902 7.32 1 95.38 94 GLU A CA 1
ATOM 763 C C . GLU A 1 94 ? -23.859 -8.125 7.305 1 95.38 94 GLU A C 1
ATOM 765 O O . GLU A 1 94 ? -23.656 -8.742 6.258 1 95.38 94 GLU A O 1
ATOM 770 N N . ALA A 1 95 ? -23.281 -8.43 8.453 1 96.75 95 ALA A N 1
ATOM 771 C CA . ALA A 1 95 ? -22.406 -9.594 8.578 1 96.75 95 ALA A CA 1
ATOM 772 C C . ALA A 1 95 ? -23.156 -10.875 8.25 1 96.75 95 ALA A C 1
ATOM 774 O O . ALA A 1 95 ? -22.609 -11.773 7.602 1 96.75 95 ALA A O 1
ATOM 775 N N . GLU A 1 96 ? -24.391 -10.922 8.781 1 97.25 96 GLU A N 1
ATOM 776 C CA . GLU A 1 96 ? -25.203 -12.102 8.508 1 97.25 96 GLU A CA 1
ATOM 777 C C . GLU A 1 96 ? -25.5 -12.234 7.012 1 97.25 96 GLU A C 1
ATOM 779 O O . GLU A 1 96 ? -25.438 -13.328 6.457 1 97.25 96 GLU A O 1
ATOM 784 N N . GLU A 1 97 ? -25.828 -11.164 6.426 1 96.81 97 GLU A N 1
ATOM 785 C CA . GLU A 1 97 ? -26.125 -11.164 4.996 1 96.81 97 GLU A CA 1
ATOM 786 C C . GLU A 1 97 ? -24.906 -11.602 4.18 1 96.81 97 GLU A C 1
ATOM 788 O O . GLU A 1 97 ? -25.047 -12.242 3.139 1 96.81 97 GLU A O 1
ATOM 793 N N . LEU A 1 98 ? -23.797 -11.305 4.664 1 96.19 98 LEU A N 1
ATOM 794 C CA . LEU A 1 98 ? -22.562 -11.578 3.943 1 96.19 98 LEU A CA 1
ATOM 795 C C . LEU A 1 98 ? -22.062 -12.984 4.238 1 96.19 98 LEU A C 1
ATOM 797 O O . LEU A 1 98 ? -21.719 -13.734 3.314 1 96.19 98 LEU A O 1
ATOM 801 N N . SER A 1 99 ? -22.047 -13.406 5.473 1 97.56 99 SER A N 1
ATOM 802 C CA . SER A 1 99 ? -21.328 -14.602 5.898 1 97.56 99 SER A CA 1
ATOM 803 C C . SER A 1 99 ? -22.281 -15.75 6.191 1 97.56 99 SER A C 1
ATOM 805 O O . SER A 1 99 ? -21.875 -16.906 6.215 1 97.56 99 SER A O 1
ATOM 807 N N . GLY A 1 100 ? -23.5 -15.445 6.566 1 97.62 100 GLY A N 1
ATOM 808 C CA . GLY A 1 100 ? -24.453 -16.453 7.004 1 97.62 100 GLY A CA 1
ATOM 809 C C . GLY A 1 100 ? -24.344 -16.766 8.484 1 97.62 100 GLY A C 1
ATOM 810 O O . GLY A 1 100 ? -25.141 -17.547 9.016 1 97.62 100 GLY A O 1
ATOM 811 N N . ILE A 1 101 ? -23.453 -16.156 9.188 1 97.81 101 ILE A N 1
ATOM 812 C CA . ILE A 1 101 ? -23.312 -16.359 10.633 1 97.81 101 ILE A CA 1
ATOM 813 C C . ILE A 1 101 ? -24.438 -15.609 11.359 1 97.81 101 ILE A C 1
ATOM 815 O O . ILE A 1 101 ? -24.75 -14.469 11.008 1 97.81 101 ILE A O 1
ATOM 819 N N . THR A 1 102 ? -25.016 -16.25 12.359 1 97.38 102 THR A N 1
ATOM 820 C CA . THR A 1 102 ? -26.188 -15.648 12.977 1 97.38 102 THR A CA 1
ATOM 821 C C . THR A 1 102 ? -25.922 -15.336 14.445 1 97.38 102 THR A C 1
ATOM 823 O O . THR A 1 102 ? -26.75 -14.703 15.109 1 97.38 102 THR A O 1
ATOM 826 N N . ASN A 1 103 ? -24.875 -15.758 15.023 1 98.06 103 ASN A N 1
ATOM 827 C CA . ASN A 1 103 ? -24.516 -15.508 16.422 1 98.06 103 ASN A CA 1
ATOM 828 C C . ASN A 1 103 ? -23.391 -14.484 16.531 1 98.06 103 ASN A C 1
ATOM 830 O O . ASN A 1 103 ? -22.312 -14.68 15.977 1 98.06 103 ASN A O 1
ATOM 834 N N . TYR A 1 104 ? -23.688 -13.406 17.281 1 97.94 104 TYR A N 1
ATOM 835 C CA . TYR A 1 104 ? -22.734 -12.312 17.375 1 97.94 104 TYR A CA 1
ATOM 836 C C . TYR A 1 104 ? -22.484 -11.922 18.828 1 97.94 104 TYR A C 1
ATOM 838 O O . TYR A 1 104 ? -23.406 -12.008 19.656 1 97.94 104 TYR A O 1
ATOM 846 N N . LYS A 1 105 ? -21.312 -11.539 19.078 1 98.31 105 LYS A N 1
ATOM 847 C CA . LYS A 1 105 ? -20.922 -10.859 20.312 1 98.31 105 LYS A CA 1
ATOM 848 C C . LYS A 1 105 ? -19.875 -9.781 20.031 1 98.31 105 LYS A C 1
ATOM 850 O O . LYS A 1 105 ? -19.422 -9.625 18.891 1 98.31 105 LYS A O 1
ATOM 855 N N . TYR A 1 106 ? -19.625 -9.008 20.984 1 98.12 106 TYR A N 1
ATOM 856 C CA . TYR A 1 106 ? -18.562 -8.016 20.828 1 98.12 106 TYR A CA 1
ATOM 857 C C . TYR A 1 106 ? -17.219 -8.602 21.203 1 98.12 106 TYR A C 1
ATOM 859 O O . TYR A 1 106 ? -17.125 -9.469 22.062 1 98.12 106 TYR A O 1
ATOM 867 N N . VAL A 1 107 ? -16.188 -8.109 20.578 1 97.94 107 VAL A N 1
ATOM 868 C CA . VAL A 1 107 ? -14.828 -8.633 20.688 1 97.94 107 VAL A CA 1
ATOM 869 C C . VAL A 1 107 ? -14.383 -8.664 22.141 1 97.94 107 VAL A C 1
ATOM 871 O O . VAL A 1 107 ? -13.656 -9.578 22.562 1 97.94 107 VAL A O 1
ATOM 874 N N . ALA A 1 108 ? -14.844 -7.793 22.969 1 96.81 108 ALA A N 1
ATOM 875 C CA . ALA A 1 108 ? -14.469 -7.73 24.375 1 96.81 108 ALA A CA 1
ATOM 876 C C . ALA A 1 108 ? -14.867 -9.008 25.109 1 96.81 108 ALA A C 1
ATOM 878 O O . ALA A 1 108 ? -14.273 -9.352 26.125 1 96.81 108 ALA A O 1
ATOM 879 N N . ALA A 1 109 ? -15.844 -9.672 24.578 1 98 109 ALA A N 1
ATOM 880 C CA . ALA A 1 109 ? -16.344 -10.891 25.219 1 98 109 ALA A CA 1
ATOM 881 C C . ALA A 1 109 ? -15.523 -12.109 24.812 1 98 109 ALA A C 1
ATOM 883 O O . ALA A 1 109 ? -15.625 -13.172 25.422 1 98 109 ALA A O 1
ATOM 884 N N . PHE A 1 110 ? -14.719 -12 23.812 1 98.12 110 PHE A N 1
ATOM 885 C CA . PHE A 1 110 ? -14.062 -13.133 23.188 1 98.12 110 PHE A CA 1
ATOM 886 C C . PHE A 1 110 ? -13.203 -13.891 24.188 1 98.12 110 PHE A C 1
ATOM 888 O O . PHE A 1 110 ? -13.328 -15.109 24.344 1 98.12 110 PHE A O 1
ATOM 895 N N . ARG A 1 111 ? -12.391 -13.195 24.938 1 95.88 111 ARG A N 1
ATOM 896 C CA . ARG A 1 111 ? -11.445 -13.836 25.844 1 95.88 111 ARG A CA 1
ATOM 897 C C . ARG A 1 111 ? -12.172 -14.656 26.906 1 95.88 111 ARG A C 1
ATOM 899 O O . ARG A 1 111 ? -11.766 -15.773 27.219 1 95.88 111 ARG A O 1
ATOM 906 N N . ASN A 1 112 ? -13.148 -14.055 27.422 1 97.38 112 ASN A N 1
ATOM 907 C CA . ASN A 1 112 ? -13.93 -14.75 28.438 1 97.38 112 ASN A CA 1
ATOM 908 C C . ASN A 1 112 ? -14.633 -15.977 27.859 1 97.38 112 ASN A C 1
ATOM 910 O O . ASN A 1 112 ? -14.641 -17.047 28.469 1 97.38 112 ASN A O 1
ATOM 914 N N . ASP A 1 113 ? -15.266 -15.766 26.734 1 97.94 113 ASP A N 1
ATOM 915 C CA . ASP A 1 113 ? -15.961 -16.875 26.094 1 97.94 113 ASP A CA 1
ATOM 916 C C . ASP A 1 113 ? -14.992 -17.984 25.734 1 97.94 113 ASP A C 1
ATOM 918 O O . ASP A 1 113 ? -15.312 -19.172 25.891 1 97.94 113 ASP A O 1
ATOM 922 N N . PHE A 1 114 ? -13.852 -17.609 25.25 1 97.75 114 PHE A N 1
ATOM 923 C CA . PHE A 1 114 ? -12.812 -18.562 24.891 1 97.75 114 PHE A CA 1
ATOM 924 C C . PHE A 1 114 ? -12.383 -19.375 26.109 1 97.75 114 PHE A C 1
ATOM 926 O O . PHE A 1 114 ? -12.32 -20.609 26.047 1 97.75 114 PHE A O 1
ATOM 933 N N . SER A 1 115 ? -12.141 -18.656 27.172 1 96.06 115 SER A N 1
ATOM 934 C CA . SER A 1 115 ? -11.734 -19.312 28.406 1 96.06 115 SER A CA 1
ATOM 935 C C . SER A 1 115 ? -12.812 -20.25 28.922 1 96.06 115 SER A C 1
ATOM 937 O O . SER A 1 115 ? -12.516 -21.375 29.328 1 96.06 115 SER A O 1
ATOM 939 N N . ARG A 1 116 ? -13.984 -19.781 28.875 1 95.94 116 ARG A N 1
ATOM 940 C CA . ARG A 1 116 ? -15.102 -20.609 29.328 1 95.94 116 ARG A CA 1
ATOM 941 C C . ARG A 1 116 ? -15.195 -21.891 28.531 1 95.94 116 ARG A C 1
ATOM 943 O O . ARG A 1 116 ? -15.383 -22.969 29.094 1 95.94 116 ARG A O 1
ATOM 950 N N . GLN A 1 117 ? -15.109 -21.781 27.25 1 94.88 117 GLN A N 1
ATOM 951 C CA . GLN A 1 117 ? -15.164 -22.953 26.375 1 94.88 117 GLN A CA 1
ATOM 952 C C . GLN A 1 117 ? -13.969 -23.875 26.625 1 94.88 117 GLN A C 1
ATOM 954 O O . GLN A 1 117 ? -14.125 -25.094 26.703 1 94.88 117 GLN A O 1
ATOM 959 N N . LEU A 1 118 ? -12.859 -23.266 26.703 1 94.19 118 LEU A N 1
ATOM 960 C CA . LEU A 1 118 ? -11.602 -23.984 26.859 1 94.19 118 LEU A CA 1
ATOM 961 C C . LEU A 1 118 ? -11.625 -24.844 28.125 1 94.19 118 LEU A C 1
ATOM 963 O O . LEU A 1 118 ? -11.164 -25.984 28.109 1 94.19 118 LEU A O 1
ATOM 967 N N . PHE A 1 119 ? -12.242 -24.328 29.141 1 92.44 119 PHE A N 1
ATOM 968 C CA . PHE A 1 119 ? -12.195 -25 30.438 1 92.44 119 PHE A CA 1
ATOM 969 C C . PHE A 1 119 ? -13.516 -25.688 30.734 1 92.44 119 PHE A C 1
ATOM 971 O O . PHE A 1 119 ? -13.773 -26.078 31.875 1 92.44 119 PHE A O 1
ATOM 978 N N . SER A 1 120 ? -14.344 -25.766 29.797 1 91.19 120 SER A N 1
ATOM 979 C CA . SER A 1 120 ? -15.617 -26.469 29.938 1 91.19 120 SER A CA 1
ATOM 980 C C . SER A 1 120 ? -15.414 -27.969 30.078 1 91.19 120 SER A C 1
ATOM 982 O O . SER A 1 120 ? -16.328 -28.688 30.5 1 91.19 120 SER A O 1
ATOM 984 N N . GLY A 1 121 ? -14.297 -28.453 29.594 1 91.94 121 GLY A N 1
ATOM 985 C CA . GLY A 1 121 ? -14.039 -29.875 29.547 1 91.94 121 GLY A CA 1
ATOM 986 C C . GLY A 1 121 ? -14.438 -30.516 28.234 1 91.94 121 GLY A C 1
ATOM 987 O O . GLY A 1 121 ? -14.109 -31.688 27.984 1 91.94 121 GLY A O 1
ATOM 988 N N . ASN A 1 122 ? -15.039 -29.781 27.359 1 93.69 122 ASN A N 1
ATOM 989 C CA . ASN A 1 122 ? -15.547 -30.328 26.109 1 93.69 122 ASN A CA 1
ATOM 990 C C . ASN A 1 122 ? -14.547 -30.141 24.969 1 93.69 122 ASN A C 1
ATOM 992 O O . ASN A 1 122 ? -14.633 -30.812 23.953 1 93.69 122 ASN A O 1
ATOM 996 N N . VAL A 1 123 ? -13.578 -29.281 25.125 1 96.62 123 VAL A N 1
ATOM 997 C CA . VAL A 1 123 ? -12.625 -28.953 24.062 1 96.62 123 VAL A CA 1
ATOM 998 C C . VAL A 1 123 ? -11.406 -29.859 24.172 1 96.62 123 VAL A C 1
ATOM 1000 O O . VAL A 1 123 ? -10.75 -29.906 25.219 1 96.62 123 VAL A O 1
ATOM 1003 N N . LYS A 1 124 ? -11.133 -30.547 23.141 1 96.62 124 LYS A N 1
ATOM 1004 C CA . LYS A 1 124 ? -9.984 -31.438 23.094 1 96.62 124 LYS A CA 1
ATOM 1005 C C . LYS A 1 124 ? -8.82 -30.812 22.328 1 96.62 124 LYS A C 1
ATOM 1007 O O . LYS A 1 124 ? -7.656 -31.078 22.625 1 96.62 124 LYS A O 1
ATOM 1012 N N . LYS A 1 125 ? -9.18 -30.047 21.375 1 97.69 125 LYS A N 1
ATOM 1013 C CA . LYS A 1 125 ? -8.164 -29.453 20.516 1 97.69 125 LYS A CA 1
ATOM 1014 C C . LYS A 1 125 ? -8.578 -28.062 20.047 1 97.69 125 LYS A C 1
ATOM 1016 O O . LYS A 1 125 ? -9.742 -27.844 19.688 1 97.69 125 LYS A O 1
ATOM 1021 N N . VAL A 1 126 ? -7.641 -27.094 20.062 1 98.31 126 VAL A N 1
ATOM 1022 C CA . VAL A 1 126 ? -7.863 -25.75 19.547 1 98.31 126 VAL A CA 1
ATOM 1023 C C . VAL A 1 126 ? -7.098 -25.562 18.234 1 98.31 126 VAL A C 1
ATOM 1025 O O . VAL A 1 126 ? -5.891 -25.812 18.172 1 98.31 126 VAL A O 1
ATOM 1028 N N . TYR A 1 127 ? -7.84 -25.234 17.234 1 98.12 127 TYR A N 1
ATOM 1029 C CA . TYR A 1 127 ? -7.227 -24.953 15.938 1 98.12 127 TYR A CA 1
ATOM 1030 C C . TYR A 1 127 ? -7.035 -23.469 15.727 1 98.12 127 TYR A C 1
ATOM 1032 O O . TYR A 1 127 ? -7.988 -22.688 15.836 1 98.12 127 TYR A O 1
ATOM 1040 N N . LEU A 1 128 ? -5.812 -23.078 15.445 1 97.44 128 LEU A N 1
ATOM 1041 C CA . LEU A 1 128 ? -5.43 -21.703 15.094 1 97.44 128 LEU A CA 1
ATOM 1042 C C . LEU A 1 128 ? -4.781 -21.672 13.711 1 97.44 128 LEU A C 1
ATOM 1044 O O . LEU A 1 128 ? -4.352 -22.703 13.195 1 97.44 128 LEU A O 1
ATOM 1048 N N . ASP A 1 129 ? -4.785 -20.5 13.125 1 94.69 129 ASP A N 1
ATOM 1049 C CA . ASP A 1 129 ? -4.203 -20.328 11.797 1 94.69 129 ASP A CA 1
ATOM 1050 C C . ASP A 1 129 ? -2.729 -19.938 11.891 1 94.69 129 ASP A C 1
ATOM 1052 O O . ASP A 1 129 ? -2.398 -18.75 11.953 1 94.69 129 ASP A O 1
ATOM 1056 N N . PHE A 1 130 ? -1.864 -20.953 11.828 1 91.44 130 PHE A N 1
ATOM 1057 C CA . PHE A 1 130 ? -0.424 -20.734 11.852 1 91.44 130 PHE A CA 1
ATOM 1058 C C . PHE A 1 130 ? 0.139 -20.641 10.445 1 91.44 130 PHE A C 1
ATOM 1060 O O . PHE A 1 130 ? 0.466 -21.672 9.828 1 91.44 130 PHE A O 1
ATOM 1067 N N . ASP A 1 131 ? 0.403 -19.422 10.016 1 82.81 131 ASP A N 1
ATOM 1068 C CA . ASP A 1 131 ? 0.69 -19.188 8.602 1 82.81 131 ASP A CA 1
ATOM 1069 C C . ASP A 1 131 ? 2.117 -18.672 8.414 1 82.81 131 ASP A C 1
ATOM 1071 O O . ASP A 1 131 ? 2.445 -18.109 7.363 1 82.81 131 ASP A O 1
ATOM 1075 N N . LYS A 1 132 ? 2.967 -18.781 9.375 1 77.56 132 LYS A N 1
ATOM 1076 C CA . LYS A 1 132 ? 4.324 -18.25 9.258 1 77.56 132 LYS A CA 1
ATOM 1077 C C . LYS A 1 132 ? 5.07 -18.922 8.102 1 77.56 132 LYS A C 1
ATOM 1079 O O . LYS A 1 132 ? 5.105 -20.141 8 1 77.56 132 LYS A O 1
ATOM 1084 N N . VAL A 1 133 ? 5.48 -18.031 7.27 1 70.75 133 VAL A N 1
ATOM 1085 C CA . VAL A 1 133 ? 6.289 -18.5 6.145 1 70.75 133 VAL A CA 1
ATOM 1086 C C . VAL A 1 133 ? 7.77 -18.453 6.52 1 70.75 133 VAL A C 1
ATOM 1088 O O . VAL A 1 133 ? 8.555 -19.281 6.047 1 70.75 133 VAL A O 1
ATOM 1091 N N . TYR A 1 134 ? 8.086 -17.375 7.41 1 71.25 134 TYR A N 1
ATOM 1092 C CA . TYR A 1 134 ? 9.469 -17.203 7.84 1 71.25 134 TYR A CA 1
ATOM 1093 C C . TYR A 1 134 ? 9.586 -17.281 9.359 1 71.25 134 TYR A C 1
ATOM 1095 O O . TYR A 1 134 ? 8.641 -16.953 10.078 1 71.25 134 TYR A O 1
ATOM 1103 N N . GLU A 1 135 ? 10.68 -17.672 9.828 1 68.56 135 GLU A N 1
ATOM 1104 C CA . GLU A 1 135 ? 10.93 -17.844 11.258 1 68.56 135 GLU A CA 1
ATOM 1105 C C . GLU A 1 135 ? 10.781 -16.516 12 1 68.56 135 GLU A C 1
ATOM 1107 O O . GLU A 1 135 ? 10.211 -16.469 13.094 1 68.56 135 GLU A O 1
ATOM 1112 N N . ASN A 1 136 ? 11.234 -15.445 11.43 1 63.19 136 ASN A N 1
ATOM 1113 C CA . ASN A 1 136 ? 11.32 -14.172 12.125 1 63.19 136 ASN A CA 1
ATOM 1114 C C . ASN A 1 136 ? 10.055 -13.344 11.938 1 63.19 136 ASN A C 1
ATOM 1116 O O . ASN A 1 136 ? 10.016 -12.164 12.305 1 63.19 136 ASN A O 1
ATOM 1120 N N . THR A 1 137 ? 9.008 -13.945 11.492 1 70.25 137 THR A N 1
ATOM 1121 C CA . THR A 1 137 ? 7.758 -13.219 11.32 1 70.25 137 THR A CA 1
ATOM 1122 C C . THR A 1 137 ? 7.121 -12.914 12.672 1 70.25 137 THR A C 1
ATOM 1124 O O . THR A 1 137 ? 7 -13.797 13.523 1 70.25 137 THR A O 1
ATOM 1127 N N . PRO A 1 138 ? 6.875 -11.555 12.852 1 65.94 138 PRO A N 1
ATOM 1128 C CA . PRO A 1 138 ? 6.227 -11.227 14.125 1 65.94 138 PRO A CA 1
ATOM 1129 C C . PRO A 1 138 ? 4.984 -12.078 14.391 1 65.94 138 PRO A C 1
ATOM 1131 O O . PRO A 1 138 ? 4.27 -12.438 13.453 1 65.94 138 PRO A O 1
ATOM 1134 N N . ALA A 1 139 ? 4.902 -12.312 15.656 1 69.31 139 ALA A N 1
ATOM 1135 C CA . ALA A 1 139 ? 3.775 -13.148 16.078 1 69.31 139 ALA A CA 1
ATOM 1136 C C . ALA A 1 139 ? 2.455 -12.398 15.906 1 69.31 139 ALA A C 1
ATOM 1138 O O . ALA A 1 139 ? 2.283 -11.305 16.438 1 69.31 139 ALA A O 1
ATOM 1139 N N . VAL A 1 140 ? 1.644 -12.992 15.047 1 82.75 140 VAL A N 1
ATOM 1140 C CA . VAL A 1 140 ? 0.281 -12.484 14.938 1 82.75 140 VAL A CA 1
ATOM 1141 C C . VAL A 1 140 ? -0.595 -13.117 16.016 1 82.75 140 VAL A C 1
ATOM 1143 O O . VAL A 1 140 ? -0.099 -13.844 16.875 1 82.75 140 VAL A O 1
ATOM 1146 N N . GLU A 1 141 ? -1.854 -12.742 16.078 1 90.75 141 GLU A N 1
ATOM 1147 C CA . GLU A 1 141 ? -2.773 -13.086 17.156 1 90.75 141 GLU A CA 1
ATOM 1148 C C . GLU A 1 141 ? -2.828 -14.594 17.375 1 90.75 141 GLU A C 1
ATOM 1150 O O . GLU A 1 141 ? -2.852 -15.062 18.516 1 90.75 141 GLU A O 1
ATOM 1155 N N . ALA A 1 142 ? -2.803 -15.359 16.312 1 93.19 142 ALA A N 1
ATOM 1156 C CA . ALA A 1 142 ? -2.861 -16.812 16.406 1 93.19 142 ALA A CA 1
ATOM 1157 C C . ALA A 1 142 ? -1.674 -17.359 17.188 1 93.19 142 ALA A C 1
ATOM 1159 O O . ALA A 1 142 ? -1.834 -18.25 18.031 1 93.19 142 ALA A O 1
ATOM 1160 N N . TYR A 1 143 ? -0.541 -16.828 17 1 90.88 143 TYR A N 1
ATOM 1161 C CA . TYR A 1 143 ? 0.663 -17.297 17.688 1 90.88 143 TYR A CA 1
ATOM 1162 C C . TYR A 1 143 ? 0.656 -16.891 19.156 1 90.88 143 TYR A C 1
ATOM 1164 O O . TYR A 1 143 ? 1.092 -17.656 20.016 1 90.88 143 TYR A O 1
ATOM 1172 N N . ARG A 1 144 ? 0.204 -15.711 19.406 1 91.31 144 ARG A N 1
ATOM 1173 C CA . ARG A 1 144 ? 0.081 -15.273 20.797 1 91.31 144 ARG A CA 1
ATOM 1174 C C . ARG A 1 144 ? -0.881 -16.172 21.562 1 91.31 144 ARG A C 1
ATOM 1176 O O . ARG A 1 144 ? -0.591 -16.562 22.703 1 91.31 144 ARG A O 1
ATOM 1183 N N . LEU A 1 145 ? -2.029 -16.422 20.953 1 95.19 145 LEU A N 1
ATOM 1184 C CA . LEU A 1 145 ? -3.004 -17.297 21.578 1 95.19 145 LEU A CA 1
ATOM 1185 C C . LEU A 1 145 ? -2.443 -18.703 21.734 1 95.19 145 LEU A C 1
ATOM 1187 O O . LEU A 1 145 ? -2.68 -19.359 22.75 1 95.19 145 LEU A O 1
ATOM 1191 N N . GLY A 1 146 ? -1.735 -19.172 20.734 1 95 146 GLY A N 1
ATOM 1192 C CA . GLY A 1 146 ? -1.075 -20.469 20.844 1 95 146 GLY A CA 1
ATOM 1193 C C . GLY A 1 146 ? -0.126 -20.562 22.031 1 95 146 GLY A C 1
ATOM 1194 O O . GLY A 1 146 ? -0.117 -21.562 22.75 1 95 146 GLY A O 1
ATOM 1195 N N . LYS A 1 147 ? 0.665 -19.547 22.219 1 93.5 147 LYS A N 1
ATOM 1196 C CA . LYS A 1 147 ? 1.578 -19.5 23.344 1 93.5 147 LYS A CA 1
ATOM 1197 C C . LYS A 1 147 ? 0.814 -19.531 24.672 1 93.5 147 LYS A C 1
ATOM 1199 O O . LYS A 1 147 ? 1.203 -20.234 25.609 1 93.5 147 LYS A O 1
ATOM 1204 N N . TYR A 1 148 ? -0.22 -18.781 24.719 1 94.5 148 TYR A N 1
ATOM 1205 C CA . TYR A 1 148 ? -1.076 -18.75 25.891 1 94.5 148 TYR A CA 1
ATOM 1206 C C . TYR A 1 148 ? -1.604 -20.156 26.203 1 94.5 148 TYR A C 1
ATOM 1208 O O . TYR A 1 148 ? -1.596 -20.578 27.359 1 94.5 148 TYR A O 1
ATOM 1216 N N . LEU A 1 149 ? -2.062 -20.844 25.219 1 96.25 149 LEU A N 1
ATOM 1217 C CA . LEU A 1 149 ? -2.627 -22.172 25.391 1 96.25 149 LEU A CA 1
ATOM 1218 C C . LEU A 1 149 ? -1.576 -23.141 25.906 1 96.25 149 LEU A C 1
ATOM 1220 O O . LEU A 1 149 ? -1.857 -23.953 26.797 1 96.25 149 LEU A O 1
ATOM 1224 N N . LYS A 1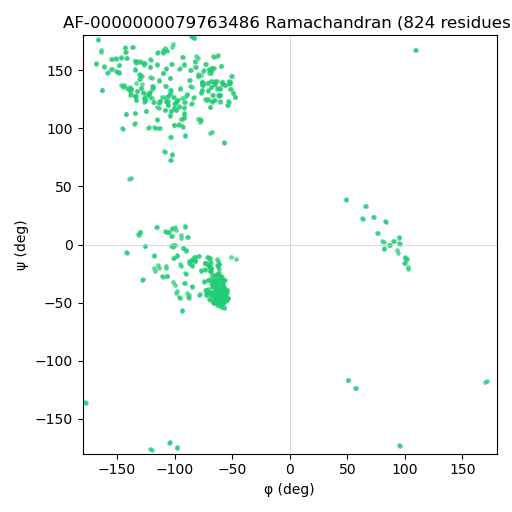 150 ? -0.421 -23.062 25.391 1 95.56 150 LYS A N 1
ATOM 1225 C CA . LYS A 1 150 ? 0.665 -23.938 25.828 1 95.56 150 LYS A CA 1
ATOM 1226 C C . LYS A 1 150 ? 0.987 -23.703 27.312 1 95.56 150 LYS A C 1
ATOM 1228 O O . LYS A 1 150 ? 1.31 -24.641 28.031 1 95.56 150 LYS A O 1
ATOM 1233 N N . GLU A 1 151 ? 0.839 -22.531 27.703 1 95.31 151 GLU A N 1
ATOM 1234 C CA . GLU A 1 151 ? 1.204 -22.156 29.062 1 95.31 151 GLU A CA 1
ATOM 1235 C C . GLU A 1 151 ? 0.066 -22.438 30.031 1 95.31 151 GLU A C 1
ATOM 1237 O O . GLU A 1 151 ? 0.304 -22.875 31.172 1 95.31 151 GLU A O 1
ATOM 1242 N N . HIS A 1 152 ? -1.159 -22.25 29.625 1 93.88 152 HIS A N 1
ATOM 1243 C CA . HIS A 1 152 ? -2.248 -22.219 30.594 1 93.88 152 HIS A CA 1
ATOM 1244 C C . HIS A 1 152 ? -3.189 -23.391 30.406 1 93.88 152 HIS A C 1
ATOM 1246 O O . HIS A 1 152 ? -3.998 -23.688 31.297 1 93.88 152 HIS A O 1
ATOM 1252 N N . ALA A 1 153 ? -3.127 -24.016 29.266 1 94.5 153 ALA A N 1
ATOM 1253 C CA . ALA A 1 153 ? -3.986 -25.156 28.984 1 94.5 153 ALA A CA 1
ATOM 1254 C C . ALA A 1 153 ? -3.221 -26.25 28.25 1 94.5 153 ALA A C 1
ATOM 1256 O O . ALA A 1 153 ? -3.66 -26.734 27.203 1 94.5 153 ALA A O 1
ATOM 1257 N N . PRO A 1 154 ? -2.148 -26.719 28.812 1 92.81 154 PRO A N 1
ATOM 1258 C CA . PRO A 1 154 ? -1.311 -27.719 28.156 1 92.81 154 PRO A CA 1
ATOM 1259 C C . PRO A 1 154 ? -2.041 -29.031 27.906 1 92.81 154 PRO A C 1
ATOM 1261 O O . PRO A 1 154 ? -1.579 -29.875 27.125 1 92.81 154 PRO A O 1
ATOM 1264 N N . PHE A 1 155 ? -3.137 -29.203 28.516 1 93.06 155 PHE A N 1
ATOM 1265 C CA . PHE A 1 155 ? -3.904 -30.438 28.406 1 93.06 155 PHE A CA 1
ATOM 1266 C C . PHE A 1 155 ? -4.758 -30.438 27.141 1 93.06 155 PHE A C 1
ATOM 1268 O O . PHE A 1 155 ? -5.297 -31.469 26.75 1 93.06 155 PHE A O 1
ATOM 1275 N N . VAL A 1 156 ? -4.926 -29.344 26.516 1 95.56 156 VAL A N 1
ATOM 1276 C CA . VAL A 1 156 ? -5.684 -29.234 25.266 1 95.56 156 VAL A CA 1
ATOM 1277 C C . VAL A 1 156 ? -4.73 -29.297 24.078 1 95.56 156 VAL A C 1
ATOM 1279 O O . VAL A 1 156 ? -3.648 -28.703 24.109 1 95.56 156 VAL A O 1
ATOM 1282 N N . GLY A 1 157 ? -5.102 -30.078 23.109 1 96.19 157 GLY A N 1
ATOM 1283 C CA . GLY A 1 157 ? -4.293 -30.156 21.906 1 96.19 157 GLY A CA 1
ATOM 1284 C C . GLY A 1 157 ? -4.316 -28.859 21.094 1 96.19 157 GLY A C 1
ATOM 1285 O O . GLY A 1 157 ? -5.301 -28.125 21.141 1 96.19 157 GLY A O 1
ATOM 1286 N N . LEU A 1 158 ? -3.219 -28.625 20.406 1 96.62 158 LEU A N 1
ATOM 1287 C CA . LEU A 1 158 ? -3.109 -27.5 19.5 1 96.62 158 LEU A CA 1
ATOM 1288 C C . LEU A 1 158 ? -3.014 -27.969 18.047 1 96.62 158 LEU A C 1
ATOM 1290 O O . LEU A 1 158 ? -2.209 -28.844 17.734 1 96.62 158 LEU A O 1
ATOM 1294 N N . GLY A 1 159 ? -3.908 -27.484 17.25 1 96.38 159 GLY A N 1
ATOM 1295 C CA . GLY A 1 159 ? -3.9 -27.844 15.836 1 96.38 159 GLY A CA 1
ATOM 1296 C C . GLY A 1 159 ? -3.631 -26.656 14.93 1 96.38 159 GLY A C 1
ATOM 1297 O O . GLY A 1 159 ? -3.848 -25.5 15.32 1 96.38 159 GLY A O 1
ATOM 1298 N N . ASN A 1 160 ? -3.104 -26.938 13.742 1 95.5 160 ASN A N 1
ATOM 1299 C CA . ASN A 1 160 ? -2.879 -25.938 12.711 1 95.5 160 ASN A CA 1
ATOM 1300 C C . ASN A 1 160 ? -3.967 -25.969 11.641 1 95.5 160 ASN A C 1
ATOM 1302 O O . ASN A 1 160 ? -4.129 -26.984 10.953 1 95.5 160 ASN A O 1
ATOM 1306 N N . LEU A 1 161 ? -4.656 -24.922 11.547 1 95.06 161 LEU A N 1
ATOM 1307 C CA . LEU A 1 161 ? -5.742 -24.797 10.586 1 95.06 161 LEU A CA 1
ATOM 1308 C C . LEU A 1 161 ? -5.199 -24.625 9.172 1 95.06 161 LEU A C 1
ATOM 1310 O O . LEU A 1 161 ? -5.895 -24.922 8.195 1 95.06 161 LEU A O 1
ATOM 1314 N N . HIS A 1 162 ? -3.996 -24.203 9.031 1 92.5 162 HIS A N 1
ATOM 1315 C CA . HIS A 1 162 ? -3.447 -23.703 7.773 1 92.5 162 HIS A CA 1
ATOM 1316 C C . HIS A 1 162 ? -3.434 -24.797 6.711 1 92.5 162 HIS A C 1
ATOM 1318 O O . HIS A 1 162 ? -3.896 -24.578 5.59 1 92.5 162 HIS A O 1
ATOM 1324 N N . PRO A 1 163 ? -2.979 -26 6.992 1 91.31 163 PRO A N 1
ATOM 1325 C CA . PRO A 1 163 ? -2.979 -27.062 5.973 1 91.31 163 PRO A CA 1
ATOM 1326 C C . PRO A 1 163 ? -4.387 -27.422 5.508 1 91.31 163 PRO A C 1
ATOM 1328 O O . PRO A 1 163 ? -4.578 -27.797 4.348 1 91.31 163 PRO A O 1
ATOM 1331 N N . ILE A 1 164 ? -5.344 -27.391 6.406 1 93.75 164 ILE A N 1
ATOM 1332 C CA . ILE A 1 164 ? -6.73 -27.703 6.066 1 93.75 164 ILE A CA 1
ATOM 1333 C C . ILE A 1 164 ? -7.277 -26.625 5.125 1 93.75 164 ILE A C 1
ATOM 1335 O O . ILE A 1 164 ? -7.906 -26.953 4.113 1 93.75 164 ILE A O 1
ATOM 1339 N N . MET A 1 165 ? -6.973 -25.406 5.465 1 94 165 MET A N 1
ATOM 1340 C CA . MET A 1 165 ? -7.43 -24.281 4.652 1 94 165 MET A CA 1
ATOM 1341 C C . MET A 1 165 ? -6.824 -24.344 3.252 1 94 165 MET A C 1
ATOM 1343 O O . MET A 1 165 ? -7.492 -24.031 2.268 1 94 165 MET A O 1
ATOM 1347 N N . LYS A 1 166 ? -5.582 -24.75 3.16 1 91.12 166 LYS A N 1
ATOM 1348 C CA . LYS A 1 166 ? -4.926 -24.906 1.865 1 91.12 166 LYS A CA 1
ATOM 1349 C C . LYS A 1 166 ? -5.684 -25.891 0.978 1 91.12 166 LYS A C 1
ATOM 1351 O O . LYS A 1 166 ? -5.855 -25.641 -0.219 1 91.12 166 LYS A O 1
ATOM 1356 N N . GLN A 1 167 ? -6.141 -26.938 1.552 1 90.62 167 GLN A N 1
ATOM 1357 C CA . GLN A 1 167 ? -6.883 -27.938 0.803 1 90.62 167 GLN A CA 1
ATOM 1358 C C . GLN A 1 167 ? -8.234 -27.406 0.338 1 90.62 167 GLN A C 1
ATOM 1360 O O . GLN A 1 167 ? -8.648 -27.641 -0.794 1 90.62 167 GLN A O 1
ATOM 1365 N N . LEU A 1 168 ? -8.859 -26.703 1.18 1 93.19 168 LEU A N 1
ATOM 1366 C CA . LEU A 1 168 ? -10.188 -26.172 0.87 1 93.19 168 LEU A CA 1
ATOM 1367 C C . LEU A 1 168 ? -10.109 -25.125 -0.23 1 93.19 168 LEU A C 1
ATOM 1369 O O . LEU A 1 168 ? -10.984 -25.047 -1.096 1 93.19 168 LEU A O 1
ATOM 1373 N N . ARG A 1 169 ? -9.031 -24.312 -0.238 1 93.62 169 ARG A N 1
ATOM 1374 C CA . ARG A 1 169 ? -8.898 -23.219 -1.195 1 93.62 169 ARG A CA 1
ATOM 1375 C C . ARG A 1 169 ? -8.367 -23.719 -2.535 1 93.62 169 ARG A C 1
ATOM 1377 O O . ARG A 1 169 ? -8.43 -23.016 -3.539 1 93.62 169 ARG A O 1
ATOM 1384 N N . LEU A 1 170 ? -7.91 -24.969 -2.574 1 92 170 LEU A N 1
ATOM 1385 C CA . LEU A 1 170 ? -7.25 -25.516 -3.758 1 92 170 LEU A CA 1
ATOM 1386 C C . LEU A 1 170 ? -8.25 -25.703 -4.895 1 92 170 LEU A C 1
ATOM 1388 O O . LEU A 1 170 ? -7.965 -25.359 -6.043 1 92 170 LEU A O 1
ATOM 1392 N N . ILE A 1 171 ? -9.398 -26.328 -4.555 1 93.12 171 ILE A N 1
ATOM 1393 C CA . ILE A 1 171 ? -10.414 -26.594 -5.562 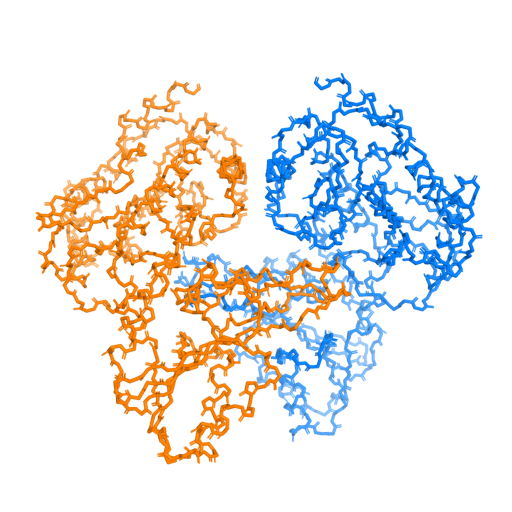1 93.12 171 ILE A CA 1
ATOM 1394 C C . ILE A 1 171 ? -11.414 -25.453 -5.609 1 93.12 171 ILE A C 1
ATOM 1396 O O . ILE A 1 171 ? -12.195 -25.266 -4.676 1 93.12 171 ILE A O 1
ATOM 1400 N N . LYS A 1 172 ? -11.398 -24.75 -6.664 1 95.62 172 LYS A N 1
ATOM 1401 C CA . LYS A 1 172 ? -12.234 -23.562 -6.797 1 95.62 172 LYS A CA 1
ATOM 1402 C C . LYS A 1 172 ? -13.695 -23.938 -7.039 1 95.62 172 LYS A C 1
ATOM 1404 O O . LYS A 1 172 ? -13.984 -24.891 -7.777 1 95.62 172 LYS A O 1
ATOM 1409 N N . LYS A 1 173 ? -14.562 -23.234 -6.422 1 96.31 173 LYS A N 1
ATOM 1410 C CA . LYS A 1 173 ? -15.992 -23.328 -6.699 1 96.31 173 LYS A CA 1
ATOM 1411 C C . LYS A 1 173 ? -16.375 -22.547 -7.949 1 96.31 173 LYS A C 1
ATOM 1413 O O . LYS A 1 173 ? -15.617 -21.672 -8.391 1 96.31 173 LYS A O 1
ATOM 1418 N N . PRO A 1 174 ? -17.531 -22.844 -8.547 1 97.19 174 PRO A N 1
ATOM 1419 C CA . PRO A 1 174 ? -17.953 -22.188 -9.781 1 97.19 174 PRO A CA 1
ATOM 1420 C C . PRO A 1 174 ? -17.953 -20.656 -9.656 1 97.19 174 PRO A C 1
ATOM 1422 O O . PRO A 1 174 ? -17.547 -19.953 -10.578 1 97.19 174 PRO A O 1
ATOM 1425 N N . CYS A 1 175 ? -18.422 -20.156 -8.523 1 97.69 175 CYS A N 1
ATOM 1426 C CA . CYS A 1 175 ? -18.469 -18.703 -8.352 1 97.69 175 CYS A CA 1
ATOM 1427 C C . CYS A 1 175 ? -17.062 -18.109 -8.312 1 97.69 175 CYS A C 1
ATOM 1429 O O . CYS A 1 175 ? -16.844 -16.984 -8.758 1 97.69 175 CYS A O 1
ATOM 1431 N N . GLU A 1 176 ? -16.094 -18.812 -7.758 1 98 176 GLU A N 1
ATOM 1432 C CA . GLU A 1 176 ? -14.711 -18.359 -7.777 1 98 176 GLU A CA 1
ATOM 1433 C C . GLU A 1 176 ? -14.172 -18.297 -9.203 1 98 176 GLU A C 1
ATOM 1435 O O . GLU A 1 176 ? -13.477 -17.359 -9.57 1 98 176 GLU A O 1
ATOM 1440 N N . ILE A 1 177 ? -14.477 -19.297 -9.969 1 98.06 177 ILE A N 1
ATOM 1441 C CA . ILE A 1 177 ? -14.039 -19.359 -11.359 1 98.06 177 ILE A CA 1
ATOM 1442 C C . ILE A 1 177 ? -14.625 -18.172 -12.133 1 98.06 177 ILE A C 1
ATOM 1444 O O . ILE A 1 177 ? -13.922 -17.531 -12.922 1 98.06 177 ILE A O 1
ATOM 1448 N N . GLU A 1 178 ? -15.875 -17.922 -11.914 1 98.31 178 GLU A N 1
ATOM 1449 C CA . GLU A 1 178 ? -16.5 -16.766 -12.562 1 98.31 178 GLU A CA 1
ATOM 1450 C C . GLU A 1 178 ? -15.812 -15.469 -12.172 1 98.31 178 GLU A C 1
ATOM 1452 O O . GLU A 1 178 ? -15.617 -14.586 -13.016 1 98.31 178 GLU A O 1
ATOM 1457 N N . ALA A 1 179 ? -15.508 -15.328 -10.922 1 98.25 179 ALA A N 1
ATOM 1458 C CA . ALA A 1 179 ? -14.773 -14.156 -10.461 1 98.25 179 ALA A CA 1
ATOM 1459 C C . ALA A 1 179 ? -13.414 -14.055 -11.148 1 98.25 179 ALA A C 1
ATOM 1461 O O . ALA A 1 179 ? -13 -12.961 -11.555 1 98.25 179 ALA A O 1
ATOM 1462 N N . MET A 1 180 ? -12.719 -15.133 -11.312 1 98.12 180 MET A N 1
ATOM 1463 C CA . MET A 1 180 ? -11.43 -15.156 -11.992 1 98.12 180 MET A CA 1
ATOM 1464 C C . MET A 1 180 ? -11.57 -14.742 -13.453 1 98.12 180 MET A C 1
ATOM 1466 O O . MET A 1 180 ? -10.711 -14.039 -13.984 1 98.12 180 MET A O 1
ATOM 1470 N N . LYS A 1 181 ? -12.609 -15.203 -14.086 1 98.44 181 LYS A N 1
ATOM 1471 C CA . LYS A 1 181 ? -12.852 -14.812 -15.477 1 98.44 181 LYS A CA 1
ATOM 1472 C C . LYS A 1 181 ? -13.078 -13.312 -15.594 1 98.44 181 LYS A C 1
ATOM 1474 O O . LYS A 1 181 ? -12.617 -12.68 -16.547 1 98.44 181 LYS A O 1
ATOM 1479 N N . LYS A 1 182 ? -13.797 -12.758 -14.602 1 98.31 182 LYS A N 1
ATOM 1480 C CA . LYS A 1 182 ? -13.961 -11.312 -14.586 1 98.31 182 LYS A CA 1
ATOM 1481 C C . LYS A 1 182 ? -12.617 -10.609 -14.391 1 98.31 182 LYS A C 1
ATOM 1483 O O . LYS A 1 182 ? -12.336 -9.602 -15.047 1 98.31 182 LYS A O 1
ATOM 1488 N N . ALA A 1 183 ? -11.797 -11.102 -13.492 1 98.5 183 ALA A N 1
ATOM 1489 C CA . ALA A 1 183 ? -10.445 -10.562 -13.305 1 98.5 183 ALA A CA 1
ATOM 1490 C C . ALA A 1 183 ? -9.656 -10.602 -14.602 1 98.5 183 ALA A C 1
ATOM 1492 O O . ALA A 1 183 ? -8.906 -9.672 -14.914 1 98.5 183 ALA A O 1
ATOM 1493 N N . GLU A 1 184 ? -9.828 -11.688 -15.359 1 98.5 184 GLU A N 1
ATOM 1494 C CA . GLU A 1 184 ? -9.156 -11.828 -16.656 1 98.5 184 GLU A CA 1
ATOM 1495 C C . GLU A 1 184 ? -9.586 -10.719 -17.609 1 98.5 184 GLU A C 1
ATOM 1497 O O . GLU A 1 184 ? -8.75 -10.133 -18.312 1 98.5 184 GLU A O 1
ATOM 1502 N N . THR A 1 185 ? -10.867 -10.453 -17.641 1 98.62 185 THR A N 1
ATOM 1503 C CA . THR A 1 185 ? -11.398 -9.414 -18.516 1 98.62 185 THR A CA 1
ATOM 1504 C C . THR A 1 185 ? -10.797 -8.055 -18.172 1 98.62 185 THR A C 1
ATOM 1506 O O . THR A 1 185 ? -10.438 -7.285 -19.062 1 98.62 185 THR A O 1
ATOM 1509 N N . ILE A 1 186 ? -10.695 -7.758 -16.953 1 98.62 186 ILE A N 1
ATOM 1510 C CA . ILE A 1 186 ? -10.141 -6.488 -16.484 1 98.62 186 ILE A CA 1
ATOM 1511 C C . ILE A 1 186 ? -8.648 -6.43 -16.797 1 98.62 186 ILE A C 1
ATOM 1513 O O . ILE A 1 186 ? -8.148 -5.406 -17.281 1 98.62 186 ILE A O 1
ATOM 1517 N N . THR A 1 187 ? -7.941 -7.512 -16.531 1 98.81 187 THR A N 1
ATOM 1518 C CA . THR A 1 187 ? -6.52 -7.59 -16.828 1 98.81 187 THR A CA 1
ATOM 1519 C C . THR A 1 187 ? -6.277 -7.379 -18.328 1 98.81 187 THR A C 1
ATOM 1521 O O . THR A 1 187 ? -5.348 -6.672 -18.719 1 98.81 187 THR A O 1
ATOM 1524 N N . LYS A 1 188 ? -7.102 -8.016 -19.141 1 98.81 188 LYS A N 1
ATOM 1525 C CA . LYS A 1 188 ? -7.023 -7.828 -20.594 1 98.81 188 LYS A CA 1
ATOM 1526 C C . LYS A 1 188 ? -7.102 -6.348 -20.969 1 98.81 188 LYS A C 1
ATOM 1528 O O . LYS A 1 188 ? -6.297 -5.859 -21.766 1 98.81 188 LYS A O 1
ATOM 1533 N N . ALA A 1 189 ? -8.039 -5.684 -20.359 1 98.69 189 ALA A N 1
ATOM 1534 C CA . ALA A 1 189 ? -8.195 -4.262 -20.641 1 98.69 189 ALA A CA 1
ATOM 1535 C C . ALA A 1 189 ? -6.926 -3.486 -20.312 1 98.69 189 ALA A C 1
ATOM 1537 O O . ALA A 1 189 ? -6.527 -2.586 -21.062 1 98.69 189 ALA A O 1
ATOM 1538 N N . GLY A 1 190 ? -6.32 -3.785 -19.188 1 98.75 190 GLY A N 1
ATOM 1539 C CA . GLY A 1 190 ? -5.086 -3.125 -18.797 1 98.75 190 GLY A CA 1
ATOM 1540 C C . GLY A 1 190 ? -3.93 -3.414 -19.734 1 98.75 190 GLY A C 1
ATOM 1541 O O . GLY A 1 190 ? -3.199 -2.502 -20.125 1 98.75 190 GLY A O 1
ATOM 1542 N N . ILE A 1 191 ? -3.732 -4.676 -20.109 1 98.81 191 ILE A N 1
ATOM 1543 C CA . ILE A 1 191 ? -2.637 -5.066 -20.984 1 98.81 191 ILE A CA 1
ATOM 1544 C C . ILE A 1 191 ? -2.83 -4.43 -22.359 1 98.81 191 ILE A C 1
ATOM 1546 O O . ILE A 1 191 ? -1.881 -3.902 -22.938 1 98.81 191 ILE A O 1
ATOM 1550 N N . GLU A 1 192 ? -4.051 -4.461 -22.875 1 98.62 192 GLU A N 1
ATOM 1551 C CA . GLU A 1 192 ? -4.348 -3.852 -24.172 1 98.62 192 GLU A CA 1
ATOM 1552 C C . GLU A 1 192 ? -4.102 -2.346 -24.141 1 98.62 192 GLU A C 1
ATOM 1554 O O . GLU A 1 192 ? -3.672 -1.761 -25.125 1 98.62 192 GLU A O 1
ATOM 1559 N N . ALA A 1 193 ? -4.422 -1.709 -23 1 98.5 193 ALA A N 1
ATOM 1560 C CA . ALA A 1 193 ? -4.141 -0.282 -22.875 1 98.5 193 ALA A CA 1
ATOM 1561 C C . ALA A 1 193 ? -2.646 -0.002 -23.016 1 98.5 193 ALA A C 1
ATOM 1563 O O . ALA A 1 193 ? -2.252 0.954 -23.688 1 98.5 193 ALA A O 1
ATOM 1564 N N . MET A 1 194 ? -1.792 -0.806 -22.391 1 98.62 194 MET A N 1
ATOM 1565 C CA . MET A 1 194 ? -0.346 -0.661 -22.531 1 98.62 194 MET A CA 1
ATOM 1566 C C . MET A 1 194 ? 0.082 -0.864 -23.984 1 98.62 194 MET A C 1
ATOM 1568 O O . MET A 1 194 ? 0.857 -0.073 -24.516 1 98.62 194 MET A O 1
ATOM 1572 N N . MET A 1 195 ? -0.434 -1.916 -24.625 1 98.5 195 MET A N 1
ATOM 1573 C CA . MET A 1 195 ? -0.079 -2.23 -26 1 98.5 195 MET A CA 1
ATOM 1574 C C . MET A 1 195 ? -0.47 -1.091 -26.938 1 98.5 195 MET A C 1
ATOM 1576 O O . MET A 1 195 ? 0.306 -0.707 -27.812 1 98.5 195 MET A O 1
ATOM 1580 N N . LYS A 1 196 ? -1.622 -0.529 -26.766 1 97.94 196 LYS A N 1
ATOM 1581 C CA . LYS A 1 196 ? -2.18 0.495 -27.641 1 97.94 196 LYS A CA 1
ATOM 1582 C C . LYS A 1 196 ? -1.348 1.774 -27.594 1 97.94 196 LYS A C 1
ATOM 1584 O O . LYS A 1 196 ? -1.217 2.477 -28.594 1 97.94 196 LYS A O 1
ATOM 1589 N N . THR A 1 197 ? -0.802 2.061 -26.453 1 97.75 197 THR A N 1
ATOM 1590 C CA . THR A 1 197 ? -0.11 3.33 -26.266 1 97.75 197 THR A CA 1
ATOM 1591 C C . THR A 1 197 ? 1.396 3.156 -26.438 1 97.75 197 THR A C 1
ATOM 1593 O O . THR A 1 197 ? 2.131 4.141 -26.562 1 97.75 197 THR A O 1
ATOM 1596 N N . SER A 1 198 ? 1.858 1.982 -26.531 1 98.25 198 SER A N 1
ATOM 1597 C CA . SER A 1 198 ? 3.285 1.675 -26.484 1 98.25 198 SER A CA 1
ATOM 1598 C C . SER A 1 198 ? 4.023 2.305 -27.656 1 98.25 198 SER A C 1
ATOM 1600 O O . SER A 1 198 ? 3.572 2.217 -28.797 1 98.25 198 SER A O 1
ATOM 1602 N N . LYS A 1 199 ? 5.105 2.924 -27.438 1 98 199 LYS A N 1
ATOM 1603 C CA . LYS A 1 199 ? 6.02 3.482 -28.422 1 98 199 LYS A CA 1
ATOM 1604 C C . LYS A 1 199 ? 7.402 3.729 -27.828 1 98 199 LYS A C 1
ATOM 1606 O O . LYS A 1 199 ? 7.535 3.9 -26.609 1 98 199 LYS A O 1
ATOM 1611 N N . PRO A 1 200 ? 8.406 3.684 -28.75 1 98.19 200 PRO A N 1
ATOM 1612 C CA . PRO A 1 200 ? 9.727 4.043 -28.234 1 98.19 200 PRO A CA 1
ATOM 1613 C C . PRO A 1 200 ? 9.734 5.383 -27.5 1 98.19 200 PRO A C 1
ATOM 1615 O O . PRO A 1 200 ? 9.07 6.328 -27.938 1 98.19 200 PRO A O 1
ATOM 1618 N N . GLY A 1 201 ? 10.461 5.469 -26.375 1 98.31 201 GLY A N 1
ATOM 1619 C CA . GLY A 1 201 ? 10.57 6.711 -25.625 1 98.31 201 GLY A CA 1
ATOM 1620 C C . GLY A 1 201 ? 9.656 6.758 -24.422 1 98.31 201 GLY A C 1
ATOM 1621 O O . GLY A 1 201 ? 9.836 7.594 -23.531 1 98.31 201 GLY A O 1
ATOM 1622 N N . MET A 1 202 ? 8.688 5.918 -24.328 1 98.19 202 MET A N 1
ATOM 1623 C CA . MET A 1 202 ? 7.785 5.863 -23.172 1 98.19 202 MET A CA 1
ATOM 1624 C C . MET A 1 202 ? 8.5 5.316 -21.938 1 98.19 202 MET A C 1
ATOM 1626 O O . MET A 1 202 ? 9.281 4.363 -22.047 1 98.19 202 MET A O 1
ATOM 1630 N N . TYR A 1 203 ? 8.242 5.91 -20.812 1 98.5 203 TYR A N 1
ATOM 1631 C CA . TYR A 1 203 ? 8.789 5.41 -19.547 1 98.5 203 TYR A CA 1
ATOM 1632 C C . TYR A 1 203 ? 7.949 4.262 -19.016 1 98.5 203 TYR A C 1
ATOM 1634 O O . TYR A 1 203 ? 6.754 4.172 -19.297 1 98.5 203 TYR A O 1
ATOM 1642 N N . GLU A 1 204 ? 8.594 3.359 -18.234 1 98.62 204 GLU A N 1
ATOM 1643 C CA . GLU A 1 204 ? 7.918 2.223 -17.609 1 98.62 204 GLU A CA 1
ATOM 1644 C C . GLU A 1 204 ? 6.758 2.682 -16.734 1 98.62 204 GLU A C 1
ATOM 1646 O O . GLU A 1 204 ? 5.715 2.031 -16.688 1 98.62 204 GLU A O 1
ATOM 1651 N N . TYR A 1 205 ? 6.898 3.826 -16.016 1 98.38 205 TYR A N 1
ATOM 1652 C CA . TYR A 1 205 ? 5.836 4.336 -15.164 1 98.38 205 TYR A CA 1
ATOM 1653 C C . TYR A 1 205 ? 4.637 4.789 -15.984 1 98.38 205 TYR A C 1
ATOM 1655 O O . TYR A 1 205 ? 3.512 4.832 -15.484 1 98.38 205 TYR A O 1
ATOM 1663 N N . GLN A 1 206 ? 4.844 5.18 -17.203 1 98.56 206 GLN A N 1
ATOM 1664 C CA . GLN A 1 206 ? 3.73 5.523 -18.078 1 98.56 206 GLN A CA 1
ATOM 1665 C C . GLN A 1 206 ? 2.947 4.281 -18.5 1 98.56 206 GLN A C 1
ATOM 1667 O O . GLN A 1 206 ? 1.72 4.32 -18.594 1 98.56 206 GLN A O 1
ATOM 1672 N N . TYR A 1 207 ? 3.678 3.129 -18.766 1 98.62 207 TYR A N 1
ATOM 1673 C CA . TYR A 1 207 ? 2.998 1.858 -18.984 1 98.62 207 TYR A CA 1
ATOM 1674 C C . TYR A 1 207 ? 2.152 1.467 -17.781 1 98.62 207 TYR A C 1
ATOM 1676 O O . TYR A 1 207 ? 0.992 1.077 -17.922 1 98.62 207 TYR A O 1
ATOM 1684 N N . LYS A 1 208 ? 2.748 1.586 -16.609 1 98.56 208 LYS A N 1
ATOM 1685 C CA . LYS A 1 208 ? 2.025 1.276 -15.383 1 98.56 208 LYS A CA 1
ATOM 1686 C C . LYS A 1 208 ? 0.773 2.139 -15.242 1 98.56 208 LYS A C 1
ATOM 1688 O O . LYS A 1 208 ? -0.272 1.658 -14.805 1 98.56 208 LYS A O 1
ATOM 1693 N N . ALA A 1 209 ? 0.895 3.422 -15.562 1 98.44 209 ALA A N 1
ATOM 1694 C CA . ALA A 1 209 ? -0.239 4.34 -15.508 1 98.44 209 ALA A CA 1
ATOM 1695 C C . ALA A 1 209 ? -1.396 3.838 -16.375 1 98.44 209 ALA A C 1
ATOM 1697 O O . ALA A 1 209 ? -2.553 3.877 -15.945 1 98.44 209 ALA A O 1
ATOM 1698 N N . GLU A 1 210 ? -1.065 3.371 -17.562 1 98.56 210 GLU A N 1
ATOM 1699 C CA . GLU A 1 210 ? -2.098 2.865 -18.469 1 98.56 210 GLU A CA 1
ATOM 1700 C C . GLU A 1 210 ? -2.811 1.658 -17.875 1 98.56 210 GLU A C 1
ATOM 1702 O O . GLU A 1 210 ? -4.039 1.573 -17.906 1 98.56 210 GLU A O 1
ATOM 1707 N N . PHE A 1 211 ? -2.043 0.744 -17.391 1 98.69 211 PHE A N 1
ATOM 1708 C CA . PHE A 1 211 ? -2.609 -0.461 -16.797 1 98.69 211 PHE A CA 1
ATOM 1709 C C . PHE A 1 211 ? -3.506 -0.111 -15.617 1 98.69 211 PHE A C 1
ATOM 1711 O O . PHE A 1 211 ? -4.672 -0.512 -15.57 1 98.69 211 PHE A O 1
ATOM 1718 N N . ASP A 1 212 ? -2.979 0.677 -14.625 1 98.5 212 ASP A N 1
ATOM 1719 C CA . ASP A 1 212 ? -3.701 1.019 -13.406 1 98.5 212 ASP A CA 1
ATOM 1720 C C . ASP A 1 212 ? -4.965 1.816 -13.719 1 98.5 212 ASP A C 1
ATOM 1722 O O . ASP A 1 212 ? -5.996 1.64 -13.07 1 98.5 212 ASP A O 1
ATOM 1726 N N . TYR A 1 213 ? -4.859 2.695 -14.664 1 98.5 213 TYR A N 1
ATOM 1727 C CA . TYR A 1 213 ? -6.008 3.5 -15.055 1 98.5 213 TYR A CA 1
ATOM 1728 C C . TYR A 1 213 ? -7.133 2.619 -15.594 1 98.5 213 TYR A C 1
ATOM 1730 O O . TYR A 1 213 ? -8.297 2.811 -15.242 1 98.5 213 TYR A O 1
ATOM 1738 N N . ALA A 1 214 ? -6.797 1.656 -16.438 1 98.38 214 ALA A N 1
ATOM 1739 C CA . ALA A 1 214 ? -7.781 0.738 -17 1 98.38 214 ALA A CA 1
ATOM 1740 C C . ALA A 1 214 ? -8.492 -0.043 -15.891 1 98.38 214 ALA A C 1
ATOM 1742 O O . ALA A 1 214 ? -9.711 -0.248 -15.953 1 98.38 214 ALA A O 1
ATOM 1743 N N . LEU A 1 215 ? -7.758 -0.514 -14.922 1 98.44 215 LEU A N 1
ATOM 1744 C CA . LEU A 1 215 ? -8.344 -1.242 -13.805 1 98.44 215 LEU A CA 1
ATOM 1745 C C . LEU A 1 215 ? -9.297 -0.351 -13.016 1 98.44 215 LEU A C 1
ATOM 1747 O O . LEU A 1 215 ? -10.438 -0.737 -12.75 1 98.44 215 LEU A O 1
ATOM 1751 N N . ALA A 1 216 ? -8.805 0.849 -12.664 1 97.44 216 ALA A N 1
ATOM 1752 C CA . ALA A 1 216 ? -9.547 1.748 -11.789 1 97.44 216 ALA A CA 1
ATOM 1753 C C . ALA A 1 216 ? -10.852 2.199 -12.438 1 97.44 216 ALA A C 1
ATOM 1755 O O . ALA A 1 216 ? -11.852 2.4 -11.75 1 97.44 216 ALA A O 1
ATOM 1756 N N . GLN A 1 217 ? -10.797 2.379 -13.742 1 96.06 217 GLN A N 1
ATOM 1757 C CA . GLN A 1 217 ? -12 2.764 -14.469 1 96.06 217 GLN A CA 1
ATOM 1758 C C . GLN A 1 217 ? -13.07 1.68 -14.367 1 96.06 217 GLN A C 1
ATOM 1760 O O . GLN A 1 217 ? -14.25 1.941 -14.609 1 96.06 217 GLN A O 1
ATOM 1765 N N . ARG A 1 218 ? -12.641 0.521 -14 1 95.62 218 ARG A N 1
ATOM 1766 C CA . ARG A 1 218 ? -13.555 -0.612 -13.891 1 95.62 218 ARG A CA 1
ATOM 1767 C C . ARG A 1 218 ? -13.805 -0.974 -12.43 1 95.62 218 ARG A C 1
ATOM 1769 O O . ARG A 1 218 ? -14.312 -2.057 -12.133 1 95.62 218 ARG A O 1
ATOM 1776 N N . GLY A 1 219 ? -13.391 -0.139 -11.562 1 95.81 219 GLY A N 1
ATOM 1777 C CA . GLY A 1 219 ? -13.688 -0.295 -10.148 1 95.81 219 GLY A CA 1
ATOM 1778 C C . GLY A 1 219 ? -12.648 -1.106 -9.398 1 95.81 219 GLY A C 1
ATOM 1779 O O . GLY A 1 219 ? -12.828 -1.432 -8.227 1 95.81 219 GLY A O 1
ATOM 1780 N N . VAL A 1 220 ? -11.633 -1.491 -10.07 1 96.94 220 VAL A N 1
ATOM 1781 C CA . VAL A 1 220 ? -10.539 -2.215 -9.438 1 96.94 220 VAL A CA 1
ATOM 1782 C C . VAL A 1 220 ? -9.445 -1.233 -9.008 1 96.94 220 VAL A C 1
ATOM 1784 O O . VAL A 1 220 ? -8.695 -0.731 -9.844 1 96.94 220 VAL A O 1
ATOM 1787 N N . LEU A 1 221 ? -9.312 -0.996 -7.727 1 93.5 221 LEU A N 1
ATOM 1788 C CA . LEU A 1 221 ? -8.562 0.135 -7.191 1 93.5 221 LEU A CA 1
ATOM 1789 C C . LEU A 1 221 ? -7.082 -0.212 -7.047 1 93.5 221 LEU A C 1
ATOM 1791 O O . LEU A 1 221 ? -6.25 0.674 -6.844 1 93.5 221 LEU A O 1
ATOM 1795 N N . SER A 1 222 ? -6.75 -1.466 -7.082 1 94.19 222 SER A N 1
ATOM 1796 C CA . SER A 1 222 ? -5.367 -1.935 -7.062 1 94.19 222 SER A CA 1
ATOM 1797 C C . SER A 1 222 ? -5.223 -3.26 -7.805 1 94.19 222 SER A C 1
ATOM 1799 O O . SER A 1 222 ? -6.156 -4.066 -7.832 1 94.19 222 SER A O 1
ATOM 1801 N N . PRO A 1 223 ? -4.02 -3.434 -8.398 1 97.31 223 PRO A N 1
ATOM 1802 C CA . PRO A 1 223 ? -3.768 -4.762 -8.969 1 97.31 223 PRO A CA 1
ATOM 1803 C C . PRO A 1 223 ? -3.77 -5.863 -7.91 1 97.31 223 PRO A C 1
ATOM 1805 O O . PRO A 1 223 ? -3.74 -5.574 -6.711 1 97.31 223 PRO A O 1
ATOM 1808 N N . GLY A 1 224 ? -3.904 -7.062 -8.391 1 96.62 224 GLY A N 1
ATOM 1809 C CA . GLY A 1 224 ? -3.941 -8.195 -7.484 1 96.62 224 GLY A CA 1
ATOM 1810 C C . GLY A 1 224 ? -2.652 -8.383 -6.711 1 96.62 224 GLY A C 1
ATOM 1811 O O . GLY A 1 224 ? -2.65 -8.977 -5.629 1 96.62 224 GLY A O 1
ATOM 1812 N N . PHE A 1 225 ? -1.592 -7.973 -7.199 1 96.62 225 PHE A N 1
ATOM 1813 C CA . PHE A 1 225 ? -0.232 -7.957 -6.672 1 96.62 225 PHE A CA 1
ATOM 1814 C C . PHE A 1 225 ? 0.586 -6.848 -7.32 1 96.62 225 PHE A C 1
ATOM 1816 O O . PHE A 1 225 ? 0.161 -6.25 -8.312 1 96.62 225 PHE A O 1
ATOM 1823 N N . PRO A 1 226 ? 1.693 -6.426 -6.676 1 95.88 226 PRO A N 1
ATOM 1824 C CA . PRO A 1 226 ? 2.482 -5.379 -7.324 1 95.88 226 PRO A CA 1
ATOM 1825 C C . PRO A 1 226 ? 2.861 -5.73 -8.766 1 95.88 226 PRO A C 1
ATOM 1827 O O . PRO A 1 226 ? 3.527 -6.738 -9 1 95.88 226 PRO A O 1
ATOM 1830 N N . SER A 1 227 ? 2.475 -4.871 -9.672 1 97.81 227 SER A N 1
ATOM 1831 C CA . SER A 1 227 ? 2.719 -5.121 -11.086 1 97.81 227 SER A CA 1
ATOM 1832 C C . SER A 1 227 ? 4.211 -5.137 -11.391 1 97.81 227 SER A C 1
ATOM 1834 O O . SER A 1 227 ? 4.98 -4.359 -10.82 1 97.81 227 SER A O 1
ATOM 1836 N N . ILE A 1 228 ? 4.621 -5.98 -12.188 1 98.06 228 ILE A N 1
ATOM 1837 C CA . ILE A 1 228 ? 5.949 -5.965 -12.789 1 98.06 228 ILE A CA 1
ATOM 1838 C C . ILE A 1 228 ? 5.852 -5.484 -14.242 1 98.06 228 ILE A C 1
ATOM 1840 O O . ILE A 1 228 ? 5.234 -6.148 -15.078 1 98.06 228 ILE A O 1
ATOM 1844 N N . ILE A 1 229 ? 6.324 -4.379 -14.523 1 98.5 229 ILE A N 1
ATOM 1845 C CA . ILE A 1 229 ? 6.332 -3.758 -15.844 1 98.5 229 ILE A CA 1
ATOM 1846 C C . ILE A 1 229 ? 7.715 -3.18 -16.141 1 98.5 229 ILE A C 1
ATOM 1848 O O . ILE A 1 229 ? 8.141 -2.217 -15.492 1 98.5 229 ILE A O 1
ATOM 1852 N N . SER A 1 230 ? 8.375 -3.742 -17.078 1 98.12 230 SER A N 1
ATOM 1853 C CA . SER A 1 230 ? 9.766 -3.393 -17.328 1 98.12 230 SER A CA 1
ATOM 1854 C C . SER A 1 230 ? 10.055 -3.359 -18.828 1 98.12 230 SER A C 1
ATOM 1856 O O . SER A 1 230 ? 9.281 -3.883 -19.625 1 98.12 230 SER A O 1
ATOM 1858 N N . SER A 1 231 ? 11.125 -2.695 -19.203 1 98.19 231 SER A N 1
ATOM 1859 C CA . SER A 1 231 ? 11.562 -2.572 -20.594 1 98.19 231 SER A CA 1
ATOM 1860 C C . SER A 1 231 ? 13.047 -2.898 -20.719 1 98.19 231 SER A C 1
ATOM 1862 O O . SER A 1 231 ? 13.852 -2.545 -19.859 1 98.19 231 SER A O 1
ATOM 1864 N N . GLY A 1 232 ? 13.352 -3.547 -21.812 1 97.06 232 GLY A N 1
ATOM 1865 C CA . GLY A 1 232 ? 14.742 -3.775 -22.156 1 97.06 232 GLY A CA 1
ATOM 1866 C C . GLY A 1 232 ? 15.508 -4.516 -21.078 1 97.06 232 GLY A C 1
ATOM 1867 O O . GLY A 1 232 ? 15.086 -5.582 -20.625 1 97.06 232 GLY A O 1
ATOM 1868 N N . LYS A 1 233 ? 16.547 -3.928 -20.625 1 94.31 233 LYS A N 1
ATOM 1869 C CA . LYS A 1 233 ? 17.453 -4.586 -19.688 1 94.31 233 LYS A CA 1
ATOM 1870 C C . LYS A 1 233 ? 16.797 -4.789 -18.328 1 94.31 233 LYS A C 1
ATOM 1872 O O . LYS A 1 233 ? 17.219 -5.633 -17.547 1 94.31 233 LYS A O 1
ATOM 1877 N N . ASN A 1 234 ? 15.805 -4.012 -18.062 1 96.38 234 ASN A N 1
ATOM 1878 C CA . ASN A 1 234 ? 15.117 -4.152 -16.781 1 96.38 234 ASN A CA 1
ATOM 1879 C C . ASN A 1 234 ? 14.32 -5.453 -16.719 1 96.38 234 ASN A C 1
ATOM 1881 O O . ASN A 1 234 ? 13.898 -5.867 -15.633 1 96.38 234 ASN A O 1
ATOM 1885 N N . ASN A 1 235 ? 14.164 -6.125 -17.859 1 97.25 235 ASN A N 1
ATOM 1886 C CA . ASN A 1 235 ? 13.469 -7.406 -17.906 1 97.25 235 ASN A CA 1
ATOM 1887 C C . ASN A 1 235 ? 14.266 -8.5 -17.188 1 97.25 235 ASN A C 1
ATOM 1889 O O . ASN A 1 235 ? 13.734 -9.578 -16.906 1 97.25 235 ASN A O 1
ATOM 1893 N N . PHE A 1 236 ? 15.547 -8.258 -16.922 1 95.25 236 PHE A N 1
ATOM 1894 C CA . PHE A 1 236 ? 16.406 -9.266 -16.312 1 95.25 236 PHE A CA 1
ATOM 1895 C C . PHE A 1 236 ? 16.328 -9.188 -14.789 1 95.25 236 PHE A C 1
ATOM 1897 O O . PHE A 1 236 ? 17.047 -9.891 -14.086 1 95.25 236 PHE A O 1
ATOM 1904 N N . LYS A 1 237 ? 15.477 -8.383 -14.281 1 94.12 237 LYS A N 1
ATOM 1905 C CA . LYS A 1 237 ? 15.078 -8.367 -12.875 1 94.12 237 LYS A CA 1
ATOM 1906 C C . LYS A 1 237 ? 13.711 -9.008 -12.688 1 94.12 237 LYS A C 1
ATOM 1908 O O . LYS A 1 237 ? 12.695 -8.445 -13.094 1 94.12 237 LYS A O 1
ATOM 1913 N N . ILE A 1 238 ? 13.648 -10.086 -12.008 1 94 238 ILE A N 1
ATOM 1914 C CA . ILE A 1 238 ? 12.453 -10.922 -11.977 1 94 238 ILE A CA 1
ATOM 1915 C C . ILE A 1 238 ? 11.32 -10.164 -11.289 1 94 238 ILE A C 1
ATOM 1917 O O . ILE A 1 238 ? 10.203 -10.102 -11.805 1 94 238 ILE A O 1
ATOM 1921 N N . HIS A 1 239 ? 11.555 -9.602 -10.109 1 93.94 239 HIS A N 1
ATOM 1922 C CA . HIS A 1 239 ? 10.586 -8.773 -9.406 1 93.94 239 HIS A CA 1
ATOM 1923 C C . HIS A 1 239 ? 10.938 -7.293 -9.516 1 93.94 239 HIS A C 1
ATOM 1925 O O . HIS A 1 239 ? 11.328 -6.664 -8.531 1 93.94 239 HIS A O 1
ATOM 1931 N N . TYR A 1 240 ? 10.75 -6.734 -10.664 1 94.56 240 TYR A N 1
ATOM 1932 C CA . TYR A 1 240 ? 11.094 -5.355 -10.977 1 94.56 240 TYR A CA 1
ATOM 1933 C C . TYR A 1 240 ? 9.969 -4.406 -10.57 1 94.56 240 TYR A C 1
ATOM 1935 O O . TYR A 1 240 ? 8.867 -4.457 -11.133 1 94.56 240 TYR A O 1
ATOM 1943 N N . TYR A 1 241 ? 10.328 -3.373 -9.633 1 92.88 241 TYR A N 1
ATOM 1944 C CA . TYR A 1 241 ? 9.289 -2.477 -9.141 1 92.88 241 TYR A CA 1
ATOM 1945 C C . TYR A 1 241 ? 9.719 -1.021 -9.266 1 92.88 241 TYR A C 1
ATOM 1947 O O . TYR A 1 241 ? 9.047 -0.122 -8.75 1 92.88 241 TYR A O 1
ATOM 1955 N N . ASP A 1 242 ? 10.812 -0.658 -9.969 1 92.19 242 ASP A N 1
ATOM 1956 C CA . ASP A 1 242 ? 11.328 0.708 -10.039 1 92.19 242 ASP A CA 1
ATOM 1957 C C . ASP A 1 242 ? 10.508 1.55 -11.016 1 92.19 242 ASP A C 1
ATOM 1959 O O . ASP A 1 242 ? 10.18 2.705 -10.727 1 92.19 242 ASP A O 1
ATOM 1963 N N . TYR A 1 243 ? 10.188 0.97 -12.164 1 96.62 243 TYR A N 1
ATOM 1964 C CA . TYR A 1 243 ? 9.352 1.551 -13.203 1 96.62 243 TYR A CA 1
ATOM 1965 C C . TYR A 1 243 ? 9.992 2.805 -13.789 1 96.62 243 TYR A C 1
ATOM 1967 O O . TYR A 1 243 ? 9.305 3.686 -14.297 1 96.62 243 TYR A O 1
ATOM 1975 N N . ARG A 1 244 ? 11.281 2.996 -13.688 1 95.62 244 ARG A N 1
ATOM 1976 C CA . ARG A 1 244 ? 11.938 4.25 -14.055 1 95.62 244 ARG A CA 1
ATOM 1977 C C . ARG A 1 244 ? 12.594 4.145 -15.422 1 95.62 244 ARG A C 1
ATOM 1979 O O . ARG A 1 244 ? 12.977 5.156 -16.016 1 95.62 244 ARG A O 1
ATOM 1986 N N . GLY A 1 245 ? 12.68 2.947 -15.938 1 97 245 GLY A N 1
ATOM 1987 C CA . GLY A 1 245 ? 13.312 2.771 -17.234 1 97 245 GLY A CA 1
ATOM 1988 C C . GLY A 1 245 ? 12.523 3.402 -18.375 1 97 245 GLY A C 1
ATOM 1989 O O . GLY A 1 245 ? 11.312 3.607 -18.25 1 97 245 GLY A O 1
ATOM 1990 N N . GLN A 1 246 ? 13.266 3.797 -19.406 1 98.25 246 GLN A N 1
ATOM 1991 C CA . GLN A 1 246 ? 12.672 4.305 -20.641 1 98.25 246 GLN A CA 1
ATOM 1992 C C . GLN A 1 246 ? 12.852 3.312 -21.781 1 98.25 246 GLN A C 1
ATOM 1994 O O . GLN A 1 246 ? 13.969 2.861 -22.047 1 98.25 246 GLN A O 1
ATOM 1999 N N . ALA A 1 247 ? 11.758 2.963 -22.422 1 98.5 247 ALA A N 1
ATOM 2000 C CA . ALA A 1 247 ? 11.805 1.997 -23.516 1 98.5 247 ALA A CA 1
ATOM 2001 C C . ALA A 1 247 ? 12.547 2.566 -24.719 1 98.5 247 ALA A C 1
ATOM 2003 O O . ALA A 1 247 ? 12.211 3.646 -25.203 1 98.5 247 ALA A O 1
ATOM 2004 N N . GLN A 1 248 ? 13.555 1.879 -25.125 1 98.06 248 GLN A N 1
ATOM 2005 C CA . GLN A 1 248 ? 14.25 2.213 -26.359 1 98.06 248 GLN A CA 1
ATOM 2006 C C . GLN A 1 248 ? 13.672 1.449 -27.547 1 98.06 248 GLN A C 1
ATOM 2008 O O . GLN A 1 248 ? 13.094 0.371 -27.375 1 98.06 248 GLN A O 1
ATOM 2013 N N . ASP A 1 249 ? 13.852 2.027 -28.797 1 98.06 249 ASP A N 1
ATOM 2014 C CA . ASP A 1 249 ? 13.32 1.382 -29.984 1 98.06 249 ASP A CA 1
ATOM 2015 C C . ASP A 1 249 ? 13.805 -0.06 -30.094 1 98.06 249 ASP A C 1
ATOM 2017 O O . ASP A 1 249 ? 15.016 -0.312 -30.094 1 98.06 249 ASP A O 1
ATOM 2021 N N . GLY A 1 250 ? 12.867 -0.977 -30.109 1 95.62 250 GLY A N 1
ATOM 2022 C CA . GLY A 1 250 ? 13.203 -2.387 -30.234 1 95.62 250 GLY A CA 1
ATOM 2023 C C . GLY A 1 250 ? 13.188 -3.131 -28.922 1 95.62 250 GLY A C 1
ATOM 2024 O O . GLY A 1 250 ? 13.25 -4.363 -28.891 1 95.62 250 GLY A O 1
ATOM 2025 N N . ASP A 1 251 ? 13.094 -2.432 -27.812 1 98.19 251 ASP A N 1
ATOM 2026 C CA . ASP A 1 251 ? 13.039 -3.074 -26.5 1 98.19 251 ASP A CA 1
ATOM 2027 C C . ASP A 1 251 ? 11.766 -3.91 -26.359 1 98.19 251 ASP A C 1
ATOM 2029 O O . ASP A 1 251 ? 10.695 -3.508 -26.828 1 98.19 251 ASP A O 1
ATOM 2033 N N . MET A 1 252 ? 11.914 -5.082 -25.719 1 98.56 252 MET A N 1
ATOM 2034 C CA . MET A 1 252 ? 10.742 -5.824 -25.266 1 98.56 252 MET A CA 1
ATOM 2035 C C . MET A 1 252 ? 10.148 -5.203 -24 1 98.56 252 MET A C 1
ATOM 2037 O O . MET A 1 252 ? 10.883 -4.867 -23.078 1 98.56 252 MET A O 1
ATOM 2041 N N . ILE A 1 253 ? 8.898 -4.988 -24 1 98.81 253 ILE A N 1
ATOM 2042 C CA . ILE A 1 253 ? 8.164 -4.641 -22.781 1 98.81 253 ILE A CA 1
ATOM 2043 C C . ILE A 1 253 ? 7.617 -5.906 -22.125 1 98.81 253 ILE A C 1
ATOM 2045 O O . ILE A 1 253 ? 6.895 -6.68 -22.766 1 98.81 253 ILE A O 1
ATOM 2049 N N . LEU A 1 254 ? 8.039 -6.176 -20.938 1 98.75 254 LEU A N 1
ATOM 2050 C CA . LEU A 1 254 ? 7.523 -7.285 -20.156 1 98.75 254 LEU A CA 1
ATOM 2051 C C . LEU A 1 254 ? 6.527 -6.793 -19.109 1 98.75 254 LEU A C 1
ATOM 2053 O O . LEU A 1 254 ? 6.789 -5.809 -18.406 1 98.75 254 LEU A O 1
ATOM 2057 N N . ASN A 1 255 ? 5.379 -7.328 -19.062 1 98.62 255 ASN A N 1
ATOM 2058 C CA . ASN A 1 255 ? 4.445 -7.055 -17.984 1 98.62 255 ASN A CA 1
ATOM 2059 C C . ASN A 1 255 ? 3.959 -8.344 -17.312 1 98.62 255 ASN A C 1
ATOM 2061 O O . ASN A 1 255 ? 3.645 -9.32 -18 1 98.62 255 ASN A O 1
ATOM 2065 N N . ASP A 1 256 ? 4.09 -8.492 -16.109 1 98.62 256 ASP A N 1
ATOM 2066 C CA . ASP A 1 256 ? 3.533 -9.484 -15.203 1 98.62 256 ASP A CA 1
ATOM 2067 C C . ASP A 1 256 ? 2.535 -8.844 -14.234 1 98.62 256 ASP A C 1
ATOM 2069 O O . ASP A 1 256 ? 2.93 -8.211 -13.258 1 98.62 256 ASP A O 1
ATOM 2073 N N . VAL A 1 257 ? 1.276 -9.016 -14.57 1 98.69 257 VAL A N 1
ATOM 2074 C CA . VAL A 1 257 ? 0.244 -8.195 -13.945 1 98.69 257 VAL A CA 1
ATOM 2075 C C . VAL A 1 257 ? -1.008 -9.031 -13.703 1 98.69 257 VAL A C 1
ATOM 2077 O O . VAL A 1 257 ? -1.135 -10.141 -14.242 1 98.69 257 VAL A O 1
ATOM 2080 N N . GLY A 1 258 ? -1.88 -8.523 -12.906 1 98.56 258 GLY A N 1
ATOM 2081 C CA . GLY A 1 258 ? -3.148 -9.172 -12.609 1 98.56 258 GLY A CA 1
ATOM 2082 C C . GLY A 1 258 ? -4.125 -8.266 -11.883 1 98.56 258 GLY A C 1
ATOM 2083 O O . GLY A 1 258 ? -3.721 -7.281 -11.258 1 98.56 258 GLY A O 1
ATOM 2084 N N . ALA A 1 259 ? -5.391 -8.57 -12 1 98.44 259 ALA A N 1
ATOM 2085 C CA . ALA A 1 259 ? -6.465 -7.895 -11.281 1 98.44 259 ALA A CA 1
ATOM 2086 C C . ALA A 1 259 ? -7.074 -8.805 -10.219 1 98.44 259 ALA A C 1
ATOM 2088 O O . ALA A 1 259 ? -6.746 -9.992 -10.141 1 98.44 259 ALA A O 1
ATOM 2089 N N . VAL A 1 260 ? -7.824 -8.266 -9.398 1 97.81 260 VAL A N 1
ATOM 2090 C CA . VAL A 1 260 ? -8.586 -8.977 -8.383 1 97.81 260 VAL A CA 1
ATOM 2091 C C . VAL A 1 260 ? -10.07 -8.664 -8.531 1 97.81 260 VAL A C 1
ATOM 2093 O O . VAL A 1 260 ? -10.453 -7.504 -8.703 1 97.81 260 VAL A O 1
ATOM 2096 N N . TRP A 1 261 ? -10.812 -9.633 -8.586 1 98 261 TRP A N 1
ATOM 2097 C CA . TRP A 1 261 ? -12.266 -9.477 -8.586 1 98 261 TRP A CA 1
ATOM 2098 C C . TRP A 1 261 ? -12.914 -10.445 -7.602 1 98 261 TRP A C 1
ATOM 2100 O O . TRP A 1 261 ? -12.695 -11.656 -7.668 1 98 261 TRP A O 1
ATOM 2110 N N . ASP A 1 262 ? -13.711 -9.906 -6.672 1 96.88 262 ASP A N 1
ATOM 2111 C CA . ASP A 1 262 ? -14.336 -10.695 -5.613 1 96.88 262 ASP A CA 1
ATOM 2112 C C . ASP A 1 262 ? -13.312 -11.586 -4.918 1 96.88 262 ASP A C 1
ATOM 2114 O O . ASP A 1 262 ? -13.531 -12.789 -4.762 1 96.88 262 ASP A O 1
ATOM 2118 N N . TYR A 1 263 ? -12.117 -11.086 -4.719 1 96.44 263 TYR A N 1
ATOM 2119 C CA . TYR A 1 263 ? -11 -11.602 -3.926 1 96.44 263 TYR A CA 1
ATOM 2120 C C . TYR A 1 263 ? -10.211 -12.641 -4.703 1 96.44 263 TYR A C 1
ATOM 2122 O O . TYR A 1 263 ? -9.211 -13.164 -4.211 1 96.44 263 TYR A O 1
ATOM 2130 N N . GLU A 1 264 ? -10.672 -12.969 -5.91 1 97.88 264 GLU A N 1
ATOM 2131 C CA . GLU A 1 264 ? -9.898 -13.875 -6.746 1 97.88 264 GLU A CA 1
ATOM 2132 C C . GLU A 1 264 ? -8.906 -13.117 -7.621 1 97.88 264 GLU A C 1
ATOM 2134 O O . GLU A 1 264 ? -9.273 -12.164 -8.305 1 97.88 264 GLU A O 1
ATOM 2139 N N . ILE A 1 265 ? -7.684 -13.555 -7.574 1 97.88 265 ILE A N 1
ATOM 2140 C CA . ILE A 1 265 ? -6.594 -12.891 -8.281 1 97.88 265 ILE A CA 1
ATOM 2141 C C . ILE A 1 265 ? -6.16 -13.742 -9.477 1 97.88 265 ILE A C 1
ATOM 2143 O O . ILE A 1 265 ? -6.082 -14.969 -9.375 1 97.88 265 ILE A O 1
ATOM 2147 N N . ASN A 1 266 ? -5.953 -13.141 -10.531 1 98 266 ASN A N 1
ATOM 2148 C CA . ASN A 1 266 ? -5.281 -13.797 -11.648 1 98 266 ASN A CA 1
ATOM 2149 C C . ASN A 1 266 ? -3.857 -13.273 -11.836 1 98 266 ASN A C 1
ATOM 2151 O O . ASN A 1 266 ? -3.439 -12.344 -11.141 1 98 266 ASN A O 1
ATOM 2155 N N . ASP A 1 267 ? -3.082 -13.938 -12.617 1 98.44 267 ASP A N 1
ATOM 2156 C CA . ASP A 1 267 ? -1.686 -13.609 -12.891 1 98.44 267 ASP A CA 1
ATOM 2157 C C . ASP A 1 267 ? -1.336 -13.867 -14.352 1 98.44 267 ASP A C 1
ATOM 2159 O O . ASP A 1 267 ? -1.298 -15.023 -14.797 1 98.44 267 ASP A O 1
ATOM 2163 N N . VAL A 1 268 ? -1.077 -12.805 -15.07 1 98.75 268 VAL A N 1
ATOM 2164 C CA . VAL A 1 268 ? -0.835 -12.891 -16.5 1 98.75 268 VAL A CA 1
ATOM 2165 C C . VAL A 1 268 ? 0.455 -12.156 -16.859 1 98.75 268 VAL A C 1
ATOM 2167 O O . VAL A 1 268 ? 0.718 -11.07 -16.344 1 98.75 268 VAL A O 1
ATOM 2170 N N . SER A 1 269 ? 1.26 -12.766 -17.656 1 98.62 269 SER A N 1
ATOM 2171 C CA . SER A 1 269 ? 2.412 -12.07 -18.219 1 98.62 269 SER A CA 1
ATOM 2172 C C . SER A 1 269 ? 2.336 -12.023 -19.734 1 98.62 269 SER A C 1
ATOM 2174 O O . SER A 1 269 ? 1.938 -13 -20.375 1 98.62 269 SER A O 1
ATOM 2176 N N . ARG A 1 270 ? 2.621 -10.922 -20.312 1 98.75 270 ARG A N 1
ATOM 2177 C CA . ARG A 1 270 ? 2.795 -10.727 -21.734 1 98.75 270 ARG A CA 1
ATOM 2178 C C . ARG A 1 270 ? 4.086 -9.969 -22.047 1 98.75 270 ARG A C 1
ATOM 2180 O O . ARG A 1 270 ? 4.637 -9.297 -21.172 1 98.75 270 ARG A O 1
ATOM 2187 N N . ALA A 1 271 ? 4.527 -10.148 -23.203 1 98.56 271 ALA A N 1
ATOM 2188 C CA . ALA A 1 271 ? 5.699 -9.438 -23.703 1 98.56 271 ALA A CA 1
ATOM 2189 C C . ALA A 1 271 ? 5.492 -9 -25.141 1 98.56 271 ALA A C 1
ATOM 2191 O O . ALA A 1 271 ? 4.941 -9.75 -25.953 1 98.56 271 ALA A O 1
ATOM 2192 N N . PHE A 1 272 ? 5.809 -7.77 -25.438 1 98.75 272 PHE A N 1
ATOM 2193 C CA . PHE A 1 272 ? 5.691 -7.23 -26.797 1 98.75 272 PHE A CA 1
ATOM 2194 C C . PHE A 1 272 ? 6.766 -6.18 -27.047 1 98.75 272 PHE A C 1
ATOM 2196 O O . PHE A 1 272 ? 7.25 -5.539 -26.109 1 98.75 272 PHE A O 1
ATOM 2203 N N . PRO A 1 273 ? 7.219 -6.09 -28.328 1 98.44 273 PRO A N 1
ATOM 2204 C CA . PRO A 1 273 ? 8.148 -5.008 -28.656 1 98.44 273 PRO A CA 1
ATOM 2205 C C . PRO A 1 273 ? 7.516 -3.625 -28.516 1 98.44 273 PRO A C 1
ATOM 2207 O O . PRO A 1 273 ? 6.383 -3.418 -28.969 1 98.44 273 PRO A O 1
ATOM 2210 N N . CYS A 1 274 ? 8.234 -2.705 -27.953 1 98.25 274 CYS A N 1
ATOM 2211 C CA . CYS A 1 274 ? 7.664 -1.384 -27.703 1 98.25 274 CYS A CA 1
ATOM 2212 C C . CYS A 1 274 ? 7.238 -0.716 -29 1 98.25 274 CYS A C 1
ATOM 2214 O O . CYS A 1 274 ? 6.32 0.105 -29.016 1 98.25 274 CYS A O 1
ATOM 2216 N N . ASN A 1 275 ? 7.926 -1.074 -30.156 1 98 275 ASN A N 1
ATOM 2217 C CA . ASN A 1 275 ? 7.609 -0.462 -31.438 1 98 275 ASN A CA 1
ATOM 2218 C C . ASN A 1 275 ? 6.57 -1.276 -32.219 1 98 275 ASN A C 1
ATOM 2220 O O . ASN A 1 275 ? 6.219 -0.932 -33.344 1 98 275 ASN A O 1
ATOM 2224 N N . GLY A 1 276 ? 6.137 -2.428 -31.703 1 97.88 276 GLY A N 1
ATOM 2225 C CA . GLY A 1 276 ? 5.031 -3.176 -32.281 1 97.88 276 GLY A CA 1
ATOM 2226 C C . GLY A 1 276 ? 5.477 -4.258 -33.219 1 97.88 276 GLY A C 1
ATOM 2227 O O . GLY A 1 276 ? 4.645 -4.996 -33.781 1 97.88 276 GLY A O 1
ATOM 2228 N N . ARG A 1 277 ? 6.785 -4.406 -33.406 1 97.62 277 ARG A N 1
ATOM 2229 C CA . ARG A 1 277 ? 7.293 -5.414 -34.344 1 97.62 277 ARG A CA 1
ATOM 2230 C C . ARG A 1 277 ? 8.453 -6.191 -33.719 1 97.62 277 ARG A C 1
ATOM 2232 O O . ARG A 1 277 ? 9.453 -5.598 -33.312 1 97.62 277 ARG A O 1
ATOM 2239 N N . PHE A 1 278 ? 8.289 -7.496 -33.781 1 98.44 278 PHE A N 1
ATOM 2240 C CA . PHE A 1 278 ? 9.359 -8.359 -33.281 1 98.44 278 PHE A CA 1
ATOM 2241 C C . PHE A 1 278 ? 10.523 -8.406 -34.25 1 98.44 278 PHE A C 1
ATOM 2243 O O . PHE A 1 278 ? 10.32 -8.461 -35.469 1 98.44 278 PHE A O 1
ATOM 2250 N N . ASN A 1 279 ? 11.758 -8.336 -33.75 1 97.94 279 ASN A N 1
ATOM 2251 C CA . ASN A 1 279 ? 12.891 -8.688 -34.594 1 97.94 279 ASN A CA 1
ATOM 2252 C C . ASN A 1 279 ? 13.117 -10.195 -34.625 1 97.94 279 ASN A C 1
ATOM 2254 O O . ASN A 1 279 ? 12.406 -10.953 -33.969 1 97.94 279 ASN A O 1
ATOM 2258 N N . ASP A 1 280 ? 14.062 -10.656 -35.375 1 98.25 280 ASP A N 1
ATOM 2259 C CA . ASP A 1 280 ? 14.234 -12.086 -35.656 1 98.25 280 ASP A CA 1
ATOM 2260 C C . ASP A 1 280 ? 14.562 -12.852 -34.375 1 98.25 280 ASP A C 1
ATOM 2262 O O . ASP A 1 280 ? 13.992 -13.914 -34.125 1 98.25 280 ASP A O 1
ATOM 2266 N N . ARG A 1 281 ? 15.469 -12.367 -33.562 1 98.31 281 ARG A N 1
ATOM 2267 C CA . ARG A 1 281 ? 15.867 -13.047 -32.344 1 98.31 281 ARG A CA 1
ATOM 2268 C C . ARG A 1 281 ? 14.727 -13.062 -31.328 1 98.31 281 ARG A C 1
ATOM 2270 O O . ARG A 1 281 ? 14.516 -14.062 -30.641 1 98.31 281 ARG A O 1
ATOM 2277 N N . GLN A 1 282 ? 14.016 -11.938 -31.219 1 98.56 282 GLN A N 1
ATOM 2278 C CA . GLN A 1 282 ? 12.844 -11.867 -30.344 1 98.56 282 GLN A CA 1
ATOM 2279 C C . GLN A 1 282 ? 11.789 -12.883 -30.766 1 98.56 282 GLN A C 1
ATOM 2281 O O . GLN A 1 282 ? 11.227 -13.594 -29.922 1 98.56 282 GLN A O 1
ATOM 2286 N N . LYS A 1 283 ? 11.539 -12.945 -32.062 1 98.5 283 LYS A N 1
ATOM 2287 C CA . LYS A 1 283 ? 10.57 -13.891 -32.625 1 98.5 283 LYS A CA 1
ATOM 2288 C C . LYS A 1 283 ? 10.953 -15.328 -32.281 1 98.5 283 LYS A C 1
ATOM 2290 O O . LYS A 1 283 ? 10.102 -16.125 -31.875 1 98.5 283 LYS A O 1
ATOM 2295 N N . LEU A 1 284 ? 12.164 -15.609 -32.5 1 98.56 284 LEU A N 1
ATOM 2296 C CA . LEU A 1 284 ? 12.664 -16.953 -32.281 1 98.56 284 LEU A CA 1
ATOM 2297 C C . LEU A 1 284 ? 12.406 -17.391 -30.828 1 98.56 284 LEU A C 1
ATOM 2299 O O . LEU A 1 284 ? 11.844 -18.453 -30.594 1 98.56 284 LEU A O 1
ATOM 2303 N N . LEU A 1 285 ? 12.859 -16.594 -29.859 1 98.69 285 LEU A N 1
ATOM 2304 C CA . LEU A 1 285 ? 12.68 -16.922 -28.453 1 98.69 285 LEU A CA 1
ATOM 2305 C C . LEU A 1 285 ? 11.203 -16.953 -28.078 1 98.69 285 LEU A C 1
ATOM 2307 O O . LEU A 1 285 ? 10.766 -17.797 -27.297 1 98.69 285 LEU A O 1
ATOM 2311 N N . TYR A 1 286 ? 10.438 -15.945 -28.578 1 98.81 286 TYR A N 1
ATOM 2312 C CA . TYR A 1 286 ? 9.008 -15.883 -28.297 1 98.81 286 TYR A CA 1
ATOM 2313 C C . TYR A 1 286 ? 8.305 -17.156 -28.766 1 98.81 286 TYR A C 1
ATOM 2315 O O . TYR A 1 286 ? 7.461 -17.703 -28.047 1 98.81 286 TYR A O 1
ATOM 2323 N N . GLU A 1 287 ? 8.594 -17.594 -29.938 1 98.56 287 GLU A N 1
ATOM 2324 C CA . GLU A 1 287 ? 7.992 -18.812 -30.469 1 98.56 287 GLU A CA 1
ATOM 2325 C C . GLU A 1 287 ? 8.32 -20.031 -29.609 1 98.56 287 GLU A C 1
ATOM 2327 O O . GLU A 1 287 ? 7.469 -20.891 -29.391 1 98.56 287 GLU A O 1
ATOM 2332 N N . CYS A 1 288 ? 9.586 -20.125 -29.156 1 98.62 288 CYS A N 1
ATOM 2333 C CA . CYS A 1 288 ? 9.977 -21.219 -28.266 1 98.62 288 CYS A CA 1
ATOM 2334 C C . CYS A 1 288 ? 9.07 -21.25 -27.031 1 98.62 288 CYS A C 1
ATOM 2336 O O . CYS A 1 288 ? 8.555 -22.312 -26.672 1 98.62 288 CYS A O 1
ATOM 2338 N N . ILE A 1 289 ? 8.875 -20.094 -26.422 1 98.5 289 ILE A N 1
ATOM 2339 C CA . ILE A 1 289 ? 8.117 -19.984 -25.172 1 98.5 289 ILE A CA 1
ATOM 2340 C C . ILE A 1 289 ? 6.633 -20.188 -25.469 1 98.5 289 ILE A C 1
ATOM 2342 O O . ILE A 1 289 ? 5.938 -20.875 -24.703 1 98.5 289 ILE A O 1
ATOM 2346 N N . TYR A 1 290 ? 6.133 -19.578 -26.547 1 98.56 290 TYR A N 1
ATOM 2347 C CA . TYR A 1 290 ? 4.746 -19.766 -26.953 1 98.56 290 TYR A CA 1
ATOM 2348 C C . TYR A 1 290 ? 4.438 -21.234 -27.188 1 98.56 290 TYR A C 1
ATOM 2350 O O . TYR A 1 290 ? 3.402 -21.734 -26.75 1 98.56 290 TYR A O 1
ATOM 2358 N N . ASN A 1 291 ? 5.309 -21.953 -27.938 1 98.69 291 ASN A N 1
ATOM 2359 C CA . ASN A 1 291 ? 5.129 -23.375 -28.203 1 98.69 291 ASN A CA 1
ATOM 2360 C C . ASN A 1 291 ? 5.059 -24.172 -26.906 1 98.69 291 ASN A C 1
ATOM 2362 O O . ASN A 1 291 ? 4.27 -25.109 -26.797 1 98.69 291 ASN A O 1
ATOM 2366 N N . THR A 1 292 ? 5.922 -23.844 -25.984 1 98.56 292 THR A N 1
ATOM 2367 C CA . THR A 1 292 ? 5.879 -24.516 -24.688 1 98.56 292 THR A CA 1
ATOM 2368 C C . THR A 1 292 ? 4.539 -24.281 -24 1 98.56 292 THR A C 1
ATOM 2370 O O . THR A 1 292 ? 3.947 -25.219 -23.438 1 98.56 292 THR A O 1
ATOM 2373 N N . SER A 1 293 ? 4.098 -23.047 -23.953 1 98.31 293 SER A N 1
ATOM 2374 C CA . SER A 1 293 ? 2.803 -22.734 -23.359 1 98.31 293 SER A CA 1
ATOM 2375 C C . SER A 1 293 ? 1.686 -23.547 -24 1 98.31 293 SER A C 1
ATOM 2377 O O . SER A 1 293 ? 0.883 -24.172 -23.281 1 98.31 293 SER A O 1
ATOM 2379 N N . GLU A 1 294 ? 1.689 -23.594 -25.312 1 98.12 294 GLU A N 1
ATOM 2380 C CA . GLU A 1 294 ? 0.67 -24.344 -26.031 1 98.12 294 GLU A CA 1
ATOM 2381 C C . GLU A 1 294 ? 0.755 -25.828 -25.688 1 98.12 294 GLU A C 1
ATOM 2383 O O . GLU A 1 294 ? -0.271 -26.5 -25.531 1 98.12 294 GLU A O 1
ATOM 2388 N N . TYR A 1 295 ? 1.943 -26.328 -25.656 1 98.44 295 TYR A N 1
ATOM 2389 C CA . TYR A 1 295 ? 2.145 -27.719 -25.266 1 98.44 295 TYR A CA 1
ATOM 2390 C C . TYR A 1 295 ? 1.544 -28 -23.906 1 98.44 295 TYR A C 1
ATOM 2392 O O . TYR A 1 295 ? 0.863 -29.016 -23.703 1 98.44 295 TYR A O 1
ATOM 2400 N N . MET A 1 296 ? 1.82 -27.156 -22.938 1 98.25 296 MET A N 1
ATOM 2401 C CA . MET A 1 296 ? 1.289 -27.328 -21.594 1 98.25 296 MET A CA 1
ATOM 2402 C C . MET A 1 296 ? -0.235 -27.375 -21.609 1 98.25 296 MET A C 1
ATOM 2404 O O . MET A 1 296 ? -0.839 -28.266 -21.016 1 98.25 296 MET A O 1
ATOM 2408 N N . PHE A 1 297 ? -0.891 -26.453 -22.297 1 98.12 297 PHE A N 1
ATOM 2409 C CA . PHE A 1 297 ? -2.348 -26.375 -22.312 1 98.12 297 PHE A CA 1
ATOM 2410 C C . PHE A 1 297 ? -2.943 -27.562 -23.062 1 98.12 297 PHE A C 1
ATOM 2412 O O . PHE A 1 297 ? -4.113 -27.906 -22.859 1 98.12 297 PHE A O 1
ATOM 2419 N N . SER A 1 298 ? -2.121 -28.219 -23.906 1 97.62 298 SER A N 1
ATOM 2420 C CA . SER A 1 298 ? -2.592 -29.406 -24.609 1 97.62 298 SER A CA 1
ATOM 2421 C C . SER A 1 298 ? -2.43 -30.672 -23.75 1 97.62 298 SER A C 1
ATOM 2423 O O . SER A 1 298 ? -3.074 -31.688 -24.016 1 97.62 298 SER A O 1
ATOM 2425 N N . THR A 1 299 ? -1.603 -30.625 -22.703 1 96.06 299 THR A N 1
ATOM 2426 C CA . THR A 1 299 ? -1.249 -31.844 -21.969 1 96.06 299 THR A CA 1
ATOM 2427 C C . THR A 1 299 ? -1.856 -31.828 -20.578 1 96.06 299 THR A C 1
ATOM 2429 O O . THR A 1 299 ? -2.102 -32.875 -19.984 1 96.06 299 THR A O 1
ATOM 2432 N N . LEU A 1 300 ? -2.09 -30.656 -20.016 1 97.56 300 LEU A N 1
ATOM 2433 C CA . LEU A 1 300 ? -2.609 -30.531 -18.656 1 97.56 300 LEU A CA 1
ATOM 2434 C C . LEU A 1 300 ? -4.039 -31.062 -18.578 1 97.56 300 LEU A C 1
ATOM 2436 O O . LEU A 1 300 ? -4.891 -30.688 -19.375 1 97.56 300 LEU A O 1
ATOM 2440 N N . LYS A 1 301 ? -4.262 -31.891 -17.672 1 97.44 301 LYS A N 1
ATOM 2441 C CA . LYS A 1 301 ? -5.535 -32.562 -17.438 1 97.44 301 LYS A CA 1
ATOM 2442 C C . LYS A 1 301 ? -5.566 -33.188 -16.047 1 97.44 301 LYS A C 1
ATOM 2444 O O . LYS A 1 301 ? -4.547 -33.25 -15.359 1 97.44 301 LYS A O 1
ATOM 2449 N N . PRO A 1 302 ? -6.797 -33.594 -15.633 1 97 302 PRO A N 1
ATOM 2450 C CA . PRO A 1 302 ? -6.848 -34.281 -14.328 1 97 302 PRO A CA 1
ATOM 2451 C C . PRO A 1 302 ? -5.875 -35.438 -14.234 1 97 302 PRO A C 1
ATOM 2453 O O . PRO A 1 302 ? -5.719 -36.188 -15.195 1 97 302 PRO A O 1
ATOM 2456 N N . GLY A 1 303 ? -5.234 -35.531 -13.07 1 95.44 303 GLY A N 1
ATOM 2457 C CA . GLY A 1 303 ? -4.34 -36.656 -12.844 1 95.44 303 GLY A CA 1
ATOM 2458 C C . GLY A 1 303 ? -2.873 -36.312 -12.977 1 95.44 303 GLY A C 1
ATOM 2459 O O . GLY A 1 303 ? -1.998 -37.031 -12.508 1 95.44 303 GLY A O 1
ATOM 2460 N N . VAL A 1 304 ? -2.6 -35.219 -13.641 1 94.12 304 VAL A N 1
ATOM 2461 C CA . VAL A 1 304 ? -1.219 -34.75 -13.734 1 94.12 304 VAL A CA 1
ATOM 2462 C C . VAL A 1 304 ? -0.716 -34.344 -12.352 1 94.12 304 VAL A C 1
ATOM 2464 O O . VAL A 1 304 ? -1.371 -33.594 -11.648 1 94.12 304 VAL A O 1
ATOM 2467 N N . PRO A 1 305 ? 0.375 -34.938 -11.938 1 91.88 305 PRO A N 1
ATOM 2468 C CA . PRO A 1 305 ? 0.936 -34.469 -10.68 1 91.88 305 PRO A CA 1
ATOM 2469 C C . PRO A 1 305 ? 1.354 -33 -10.75 1 91.88 305 PRO A C 1
ATOM 2471 O O . PRO A 1 305 ? 2.111 -32.594 -11.641 1 91.88 305 PRO A O 1
ATOM 2474 N N . LEU A 1 306 ? 0.923 -32.219 -9.844 1 86.81 306 LEU A N 1
ATOM 2475 C CA . LEU A 1 306 ? 1.155 -30.781 -9.875 1 86.81 306 LEU A CA 1
ATOM 2476 C C . LEU A 1 306 ? 2.643 -30.469 -9.75 1 86.81 306 LEU A C 1
ATOM 2478 O O . LEU A 1 306 ? 3.125 -29.484 -10.336 1 86.81 306 LEU A O 1
ATOM 2482 N N . LEU A 1 307 ? 3.396 -31.234 -9.078 1 86.81 307 LEU A N 1
ATOM 2483 C CA . LEU A 1 307 ? 4.828 -31.047 -8.875 1 86.81 307 LEU A CA 1
ATOM 2484 C C . LEU A 1 307 ? 5.598 -31.297 -10.164 1 86.81 307 LEU A C 1
ATOM 2486 O O . LEU A 1 307 ? 6.754 -30.891 -10.289 1 86.81 307 LEU A O 1
ATOM 2490 N N . ASP A 1 308 ? 4.969 -31.969 -11.117 1 91.88 308 ASP A N 1
ATOM 2491 C CA . ASP A 1 308 ? 5.633 -32.312 -12.375 1 91.88 308 ASP A CA 1
ATOM 2492 C C . ASP A 1 308 ? 5.496 -31.188 -13.391 1 91.88 308 ASP A C 1
ATOM 2494 O O . ASP A 1 308 ? 6.195 -31.172 -14.406 1 91.88 308 ASP A O 1
ATOM 2498 N N . VAL A 1 309 ? 4.621 -30.297 -13.117 1 93.31 309 VAL A N 1
ATOM 2499 C CA . VAL A 1 309 ? 4.312 -29.25 -14.086 1 93.31 309 VAL A CA 1
ATOM 2500 C C . VAL A 1 309 ? 5.582 -28.484 -14.438 1 93.31 309 VAL A C 1
ATOM 2502 O O . VAL A 1 309 ? 5.91 -28.328 -15.617 1 93.31 309 VAL A O 1
ATOM 2505 N N . ASP A 1 310 ? 6.312 -28.078 -13.469 1 93.25 310 ASP A N 1
ATOM 2506 C CA . ASP A 1 310 ? 7.543 -27.328 -13.695 1 93.25 310 ASP A CA 1
ATOM 2507 C C . ASP A 1 310 ? 8.547 -28.156 -14.492 1 93.25 310 ASP A C 1
ATOM 2509 O O . ASP A 1 310 ? 9.227 -27.641 -15.383 1 93.25 310 ASP A O 1
ATOM 2513 N N . LYS A 1 311 ? 8.602 -29.438 -14.172 1 94.62 311 LYS A N 1
ATOM 2514 C CA . LYS A 1 311 ? 9.523 -30.328 -14.875 1 94.62 311 LYS A CA 1
ATOM 2515 C C . LYS A 1 311 ? 9.172 -30.438 -16.359 1 94.62 311 LYS A C 1
ATOM 2517 O O . LYS A 1 311 ? 10.055 -30.422 -17.203 1 94.62 311 LYS A O 1
ATOM 2522 N N . ILE A 1 312 ? 7.934 -30.594 -16.609 1 96.75 312 ILE A N 1
ATOM 2523 C CA . ILE A 1 312 ? 7.465 -30.703 -17.984 1 96.75 312 ILE A CA 1
ATOM 2524 C C . ILE A 1 312 ? 7.789 -29.422 -18.75 1 96.75 312 ILE A C 1
ATOM 2526 O O . ILE A 1 312 ? 8.289 -29.469 -19.875 1 96.75 312 ILE A O 1
ATOM 2530 N N . ILE A 1 313 ? 7.559 -28.266 -18.109 1 97.5 313 ILE A N 1
ATOM 2531 C CA . ILE A 1 313 ? 7.828 -26.969 -18.719 1 97.5 313 ILE A CA 1
ATOM 2532 C C . ILE A 1 313 ? 9.312 -26.859 -19.062 1 97.5 313 ILE A C 1
ATOM 2534 O O . ILE A 1 313 ? 9.672 -26.5 -20.188 1 97.5 313 ILE A O 1
ATOM 2538 N N . ARG A 1 314 ? 10.156 -27.172 -18.156 1 97.5 314 ARG A N 1
ATOM 2539 C CA . ARG A 1 314 ? 11.594 -27.047 -18.344 1 97.5 314 ARG A CA 1
ATOM 2540 C C . ARG A 1 314 ? 12.078 -27.969 -19.453 1 97.5 314 ARG A C 1
ATOM 2542 O O . ARG A 1 314 ? 12.891 -27.578 -20.297 1 97.5 314 ARG A O 1
ATOM 2549 N N . LYS A 1 315 ? 11.594 -29.219 -19.453 1 97.69 315 LYS A N 1
ATOM 2550 C CA . LYS A 1 315 ? 12 -30.203 -20.453 1 97.69 315 LYS A CA 1
ATOM 2551 C C . LYS A 1 315 ? 11.586 -29.766 -21.859 1 97.69 315 LYS A C 1
ATOM 2553 O O . LYS A 1 315 ? 12.391 -29.766 -22.781 1 97.69 315 LYS A O 1
ATOM 2558 N N . TYR A 1 316 ? 10.32 -29.438 -22 1 98.31 316 TYR A N 1
ATOM 2559 C CA . TYR A 1 316 ? 9.836 -29.047 -23.312 1 98.31 316 TYR A CA 1
ATOM 2560 C C . TYR A 1 316 ? 10.492 -27.75 -23.781 1 98.31 316 TYR A C 1
ATOM 2562 O O . TYR A 1 316 ? 10.82 -27.609 -24.953 1 98.31 316 TYR A O 1
ATOM 2570 N N . THR A 1 317 ? 10.664 -26.75 -22.875 1 98.12 317 THR A N 1
ATOM 2571 C CA . THR A 1 317 ? 11.352 -25.516 -23.234 1 98.12 317 THR A CA 1
ATOM 2572 C C . THR A 1 317 ? 12.773 -25.797 -23.688 1 98.12 317 THR A C 1
ATOM 2574 O O . THR A 1 317 ? 13.25 -25.203 -24.656 1 98.12 317 THR A O 1
ATOM 2577 N N . PHE A 1 318 ? 13.461 -26.672 -23.016 1 98.38 318 PHE A N 1
ATOM 2578 C CA . PHE A 1 318 ? 14.812 -27.062 -23.422 1 98.38 318 PHE A CA 1
ATOM 2579 C C . PHE A 1 318 ? 14.82 -27.578 -24.859 1 98.38 318 PHE A C 1
ATOM 2581 O O . PHE A 1 318 ? 15.672 -27.172 -25.656 1 98.38 318 PHE A O 1
ATOM 2588 N N . GLU A 1 319 ? 13.875 -28.469 -25.141 1 98.56 319 GLU A N 1
ATOM 2589 C CA . GLU A 1 319 ? 13.805 -29 -26.5 1 98.56 319 GLU A CA 1
ATOM 2590 C C . GLU A 1 319 ? 13.625 -27.891 -27.531 1 98.56 319 GLU A C 1
ATOM 2592 O O . GLU A 1 319 ? 14.25 -27.922 -28.578 1 98.56 319 GLU A O 1
ATOM 2597 N N . GLN A 1 320 ? 12.75 -26.938 -27.188 1 98.44 320 GLN A N 1
ATOM 2598 C CA . GLN A 1 320 ? 12.539 -25.797 -28.078 1 98.44 320 GLN A CA 1
ATOM 2599 C C . GLN A 1 320 ? 13.82 -24.984 -28.25 1 98.44 320 GLN A C 1
ATOM 2601 O O . GLN A 1 320 ? 14.188 -24.625 -29.375 1 98.44 320 GLN A O 1
ATOM 2606 N N . LEU A 1 321 ? 14.492 -24.656 -27.203 1 98.56 321 LEU A N 1
ATOM 2607 C CA . LEU A 1 321 ? 15.703 -23.828 -27.234 1 98.56 321 LEU A CA 1
ATOM 2608 C C . LEU A 1 321 ? 16.844 -24.578 -27.922 1 98.56 321 LEU A C 1
ATOM 2610 O O . LEU A 1 321 ? 17.672 -23.953 -28.594 1 98.56 321 LEU A O 1
ATOM 2614 N N . LYS A 1 322 ? 16.906 -25.859 -27.719 1 98.5 322 LYS A N 1
ATOM 2615 C CA . LYS A 1 322 ? 17.906 -26.688 -28.406 1 98.5 322 LYS A CA 1
ATOM 2616 C C . LYS A 1 322 ? 17.703 -26.641 -29.922 1 98.5 322 LYS A C 1
ATOM 2618 O O . LYS A 1 322 ? 18.672 -26.438 -30.656 1 98.5 322 LYS A O 1
ATOM 2623 N N . GLU A 1 323 ? 16.484 -26.875 -30.328 1 98.19 323 GLU A N 1
ATOM 2624 C CA . GLU A 1 323 ? 16.156 -26.828 -31.75 1 98.19 323 GLU A CA 1
ATOM 2625 C C . GLU A 1 323 ? 16.484 -25.453 -32.344 1 98.19 323 GLU A C 1
ATOM 2627 O O . GLU A 1 323 ? 16.906 -25.344 -33.469 1 98.19 323 GLU A O 1
ATOM 2632 N N . ALA A 1 324 ? 16.328 -24.453 -31.531 1 97.62 324 ALA A N 1
ATOM 2633 C CA . ALA A 1 324 ? 16.594 -23.078 -31.953 1 97.62 324 ALA A CA 1
ATOM 2634 C C . ALA A 1 324 ? 18.078 -22.766 -31.922 1 97.62 324 ALA A C 1
ATOM 2636 O O . ALA A 1 324 ? 18.516 -21.703 -32.344 1 97.62 324 ALA A O 1
ATOM 2637 N N . GLY A 1 325 ? 18.906 -23.625 -31.359 1 97.38 325 GLY A N 1
ATOM 2638 C CA . GLY A 1 325 ? 20.344 -23.438 -31.297 1 97.38 325 GLY A CA 1
ATOM 2639 C C . GLY A 1 325 ? 20.781 -22.562 -30.125 1 97.38 325 GLY A C 1
ATOM 2640 O O . GLY A 1 325 ? 21.891 -22.016 -30.141 1 97.38 325 GLY A O 1
ATOM 2641 N N . VAL A 1 326 ? 19.953 -22.422 -29.172 1 97.56 326 VAL A N 1
ATOM 2642 C CA . VAL A 1 326 ? 20.203 -21.5 -28.062 1 97.56 326 VAL A CA 1
ATOM 2643 C C . VAL A 1 326 ? 20.828 -22.266 -26.891 1 97.56 326 VAL A C 1
ATOM 2645 O O . VAL A 1 326 ? 21.781 -21.781 -26.266 1 97.56 326 VAL A O 1
ATOM 2648 N N . CYS A 1 327 ? 20.297 -23.422 -26.531 1 97.56 327 CYS A N 1
ATOM 2649 C CA . CYS A 1 327 ? 20.75 -24.234 -25.422 1 97.56 327 CYS A CA 1
ATOM 2650 C C . CYS A 1 327 ? 21.141 -25.641 -25.891 1 97.56 327 CYS A C 1
ATOM 2652 O O . CYS A 1 327 ? 20.359 -26.312 -26.547 1 97.56 327 CYS A O 1
ATOM 2654 N N . LYS A 1 328 ? 22.297 -26.141 -25.516 1 96.75 328 LYS A N 1
ATOM 2655 C CA . LYS A 1 328 ? 22.812 -27.391 -26.062 1 96.75 328 LYS A CA 1
ATOM 2656 C C . LYS A 1 328 ? 22.531 -28.562 -25.125 1 96.75 328 LYS A C 1
ATOM 2658 O O . LYS A 1 328 ? 22.172 -29.656 -25.578 1 96.75 328 LYS A O 1
ATOM 2663 N N . ASN A 1 329 ? 22.703 -28.266 -23.844 1 97.44 329 ASN A N 1
ATOM 2664 C CA . ASN A 1 329 ? 22.531 -29.312 -22.844 1 97.44 329 ASN A CA 1
ATOM 2665 C C . ASN A 1 329 ? 21.453 -28.938 -21.828 1 97.44 329 ASN A C 1
ATOM 2667 O O . ASN A 1 329 ? 21.344 -27.781 -21.422 1 97.44 329 ASN A O 1
ATOM 2671 N N . PHE A 1 330 ? 20.703 -29.938 -21.391 1 97.19 330 PHE A N 1
ATOM 2672 C CA . PHE A 1 330 ? 19.625 -29.719 -20.438 1 97.19 330 PHE A CA 1
ATOM 2673 C C . PHE A 1 330 ? 20.156 -29.109 -19.141 1 97.19 330 PHE A C 1
ATOM 2675 O O . PHE A 1 330 ? 19.469 -28.297 -18.516 1 97.19 330 PHE A O 1
ATOM 2682 N N . GLU A 1 331 ? 21.391 -29.484 -18.734 1 95.94 331 GLU A N 1
ATOM 2683 C CA . GLU A 1 331 ? 22 -29 -17.5 1 95.94 331 GLU A CA 1
ATOM 2684 C C . GLU A 1 331 ? 22.172 -27.5 -17.531 1 95.94 331 GLU A C 1
ATOM 2686 O O . GLU A 1 331 ? 22.328 -26.859 -16.484 1 95.94 331 GLU A O 1
ATOM 2691 N N . ASP A 1 332 ? 22.078 -26.953 -18.734 1 96.38 332 ASP A N 1
ATOM 2692 C CA . ASP A 1 332 ? 22.359 -25.516 -18.891 1 96.38 332 ASP A CA 1
ATOM 2693 C C . ASP A 1 332 ? 21.047 -24.719 -18.984 1 96.38 332 ASP A C 1
ATOM 2695 O O . ASP A 1 332 ? 21.078 -23.516 -19.172 1 96.38 332 ASP A O 1
ATOM 2699 N N . ILE A 1 333 ? 19.938 -25.375 -18.922 1 96.81 333 ILE A N 1
ATOM 2700 C CA . ILE A 1 333 ? 18.656 -24.734 -19.141 1 96.81 333 ILE A CA 1
ATOM 2701 C C . ILE A 1 333 ? 18.469 -23.609 -18.125 1 96.81 333 ILE A C 1
ATOM 2703 O O . ILE A 1 333 ? 17.812 -22.594 -18.422 1 96.81 333 ILE A O 1
ATOM 2707 N N . GLY A 1 334 ? 19.031 -23.703 -16.938 1 95.31 334 GLY A N 1
ATOM 2708 C CA . GLY A 1 334 ? 18.953 -22.703 -15.891 1 95.31 334 GLY A CA 1
ATOM 2709 C C . GLY A 1 334 ? 19.578 -21.375 -16.281 1 95.31 334 GLY A C 1
ATOM 2710 O O . GLY A 1 334 ? 19.297 -20.344 -15.664 1 95.31 334 GLY A O 1
ATOM 2711 N N . THR A 1 335 ? 20.438 -21.391 -17.297 1 95.88 335 THR A N 1
ATOM 2712 C CA . THR A 1 335 ? 21.031 -20.156 -17.828 1 95.88 335 THR A CA 1
ATOM 2713 C C . THR A 1 335 ? 19.953 -19.266 -18.438 1 95.88 335 THR A C 1
ATOM 2715 O O . THR A 1 335 ? 20.062 -18.031 -18.406 1 95.88 335 THR A O 1
ATOM 2718 N N . TYR A 1 336 ? 18.875 -19.906 -18.875 1 97.19 336 TYR A N 1
ATOM 2719 C CA . TYR A 1 336 ? 17.875 -19.172 -19.641 1 97.19 336 TYR A CA 1
ATOM 2720 C C . TYR A 1 336 ? 16.547 -19.141 -18.906 1 97.19 336 TYR A C 1
ATOM 2722 O O . TYR A 1 336 ? 15.664 -18.344 -19.234 1 97.19 336 TYR A O 1
ATOM 2730 N N . MET A 1 337 ? 16.297 -20.031 -18.031 1 96.5 337 MET A N 1
ATOM 2731 C CA . MET A 1 337 ? 15.078 -20.094 -17.234 1 96.5 337 MET A CA 1
ATOM 2732 C C . MET A 1 337 ? 15.375 -19.844 -15.758 1 96.5 337 MET A C 1
ATOM 2734 O O . MET A 1 337 ? 15.984 -20.672 -15.094 1 96.5 337 MET A O 1
ATOM 2738 N N . TRP A 1 338 ? 14.812 -18.766 -15.219 1 94.19 338 TRP A N 1
ATOM 2739 C CA . TRP A 1 338 ? 15.297 -18.281 -13.938 1 94.19 338 TRP A CA 1
ATOM 2740 C C . TRP A 1 338 ? 14.297 -18.578 -12.82 1 94.19 338 TRP A C 1
ATOM 2742 O O . TRP A 1 338 ? 14.633 -18.484 -11.641 1 94.19 338 TRP A O 1
ATOM 2752 N N . HIS A 1 339 ? 13.117 -18.844 -13.086 1 92.44 339 HIS A N 1
ATOM 2753 C CA . HIS A 1 339 ? 12.109 -19.047 -12.055 1 92.44 339 HIS A CA 1
ATOM 2754 C C . HIS A 1 339 ? 11.219 -20.25 -12.391 1 92.44 339 HIS A C 1
ATOM 2756 O O . HIS A 1 339 ? 11.328 -20.828 -13.477 1 92.44 339 HIS A O 1
ATOM 2762 N N . GLY A 1 340 ? 10.406 -20.656 -11.445 1 91.19 340 GLY A N 1
ATOM 2763 C CA . GLY A 1 340 ? 9.477 -21.766 -11.617 1 91.19 340 GLY A CA 1
ATOM 2764 C C . GLY A 1 340 ? 8.383 -21.469 -12.633 1 91.19 340 GLY A C 1
ATOM 2765 O O . GLY A 1 340 ? 8.109 -20.297 -12.938 1 91.19 340 GLY A O 1
ATOM 2766 N N . GLY A 1 341 ? 7.789 -22.547 -13.062 1 92.88 341 GLY A N 1
ATOM 2767 C CA . GLY A 1 341 ? 6.902 -22.391 -14.203 1 92.88 341 GLY A CA 1
ATOM 2768 C C . GLY A 1 341 ? 5.434 -22.406 -13.828 1 92.88 341 GLY A C 1
ATOM 2769 O O . GLY A 1 341 ? 4.566 -22.234 -14.688 1 92.88 341 GLY A O 1
ATOM 2770 N N . ALA A 1 342 ? 5.176 -22.578 -12.516 1 93.25 342 ALA A N 1
ATOM 2771 C CA . ALA A 1 342 ? 3.762 -22.625 -12.156 1 93.25 342 ALA A CA 1
ATOM 2772 C C . ALA A 1 342 ? 3.555 -22.281 -10.68 1 93.25 342 ALA A C 1
ATOM 2774 O O . ALA A 1 342 ? 4.43 -22.531 -9.852 1 93.25 342 ALA A O 1
ATOM 2775 N N . HIS A 1 343 ? 2.471 -21.688 -10.344 1 93.5 343 HIS A N 1
ATOM 2776 C CA . HIS A 1 343 ? 2.008 -21.453 -8.977 1 93.5 343 HIS A CA 1
ATOM 2777 C C . HIS A 1 343 ? 0.491 -21.297 -8.93 1 93.5 343 HIS A C 1
ATOM 2779 O O . HIS A 1 343 ? -0.127 -20.891 -9.914 1 93.5 343 HIS A O 1
ATOM 2785 N N . HIS A 1 344 ? -0.068 -21.656 -7.844 1 93.62 344 HIS A N 1
ATOM 2786 C CA . HIS A 1 344 ? -1.514 -21.547 -7.684 1 93.62 344 HIS A CA 1
ATOM 2787 C C . HIS A 1 344 ? -1.934 -20.094 -7.465 1 93.62 344 HIS A C 1
ATOM 2789 O O . HIS A 1 344 ? -1.167 -19.297 -6.922 1 93.62 344 HIS A O 1
ATOM 2795 N N . VAL A 1 345 ? -3.145 -19.75 -7.91 1 95.75 345 VAL A N 1
ATOM 2796 C CA . VAL A 1 345 ? -3.717 -18.422 -7.723 1 95.75 345 VAL A CA 1
ATOM 2797 C C . VAL A 1 345 ? -5.086 -18.547 -7.059 1 95.75 345 VAL A C 1
ATOM 2799 O O . VAL A 1 345 ? -5.738 -19.594 -7.145 1 95.75 345 VAL A O 1
ATOM 2802 N N . GLY A 1 346 ? -5.535 -17.578 -6.422 1 95.75 346 GLY A N 1
ATOM 2803 C CA . GLY A 1 346 ? -6.805 -17.484 -5.719 1 95.75 346 GLY A CA 1
ATOM 2804 C C . GLY A 1 346 ? -6.91 -16.25 -4.844 1 95.75 346 GLY A C 1
ATOM 2805 O O . GLY A 1 346 ? -6.73 -15.125 -5.32 1 95.75 346 GLY A O 1
ATOM 2806 N N . PHE A 1 347 ? -7.07 -16.469 -3.555 1 95.81 347 PHE A N 1
ATOM 2807 C CA . PHE A 1 347 ? -7.176 -15.352 -2.613 1 95.81 347 PHE A CA 1
ATOM 2808 C C . PHE A 1 347 ? -5.832 -14.656 -2.443 1 95.81 347 PHE A C 1
ATOM 2810 O O . PHE A 1 347 ? -5.762 -13.547 -1.916 1 95.81 347 PHE A O 1
ATOM 2817 N N . ASP A 1 348 ? -4.785 -15.297 -2.982 1 94.81 348 ASP A N 1
ATOM 2818 C CA . ASP A 1 348 ? -3.447 -14.734 -3.135 1 94.81 348 ASP A CA 1
ATOM 2819 C C . ASP A 1 348 ? -2.887 -15.016 -4.527 1 94.81 348 ASP A C 1
ATOM 2821 O O . ASP A 1 348 ? -3.348 -15.93 -5.215 1 94.81 348 ASP A O 1
ATOM 2825 N N . VAL A 1 349 ? -1.918 -14.188 -4.918 1 95.31 349 VAL A N 1
ATOM 2826 C CA . VAL A 1 349 ? -1.286 -14.445 -6.207 1 95.31 349 VAL A CA 1
ATOM 2827 C C . VAL A 1 349 ? -0.521 -15.766 -6.148 1 95.31 349 VAL A C 1
ATOM 2829 O O . VAL A 1 349 ? -0.527 -16.531 -7.113 1 95.31 349 VAL A O 1
ATOM 2832 N N . HIS A 1 350 ? 0.204 -15.984 -5.059 1 92 350 HIS A N 1
ATOM 2833 C CA . HIS A 1 350 ? 0.738 -17.297 -4.727 1 92 350 HIS A CA 1
ATOM 2834 C C . HIS A 1 350 ? -0.092 -17.969 -3.635 1 92 350 HIS A C 1
ATOM 2836 O O . HIS A 1 350 ? 0.302 -17.969 -2.467 1 92 350 HIS A O 1
ATOM 2842 N N . ASP A 1 351 ? -1.114 -18.422 -4.078 1 90.06 351 ASP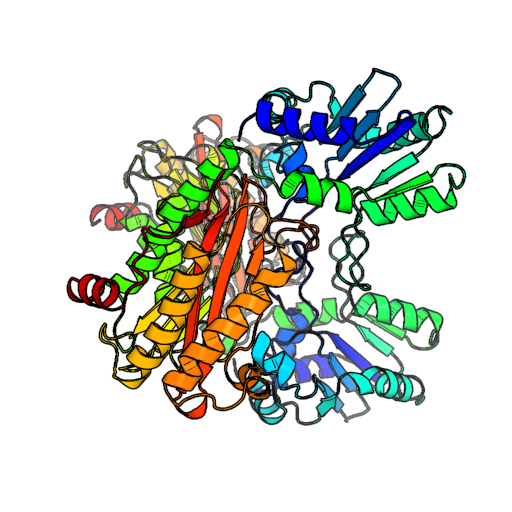 A N 1
ATOM 2843 C CA . ASP A 1 351 ? -2.043 -18.984 -3.102 1 90.06 351 ASP A CA 1
ATOM 2844 C C . ASP A 1 351 ? -1.492 -20.281 -2.5 1 90.06 351 ASP A C 1
ATOM 2846 O O . ASP A 1 351 ? -0.644 -20.938 -3.104 1 90.06 351 ASP A O 1
ATOM 2850 N N . VAL A 1 352 ? -1.868 -20.578 -1.281 1 71.5 352 VAL A N 1
ATOM 2851 C CA . VAL A 1 352 ? -1.298 -21.672 -0.515 1 71.5 352 VAL A CA 1
ATOM 2852 C C . VAL A 1 352 ? -1.92 -23 -0.964 1 71.5 352 VAL A C 1
ATOM 2854 O O . VAL A 1 352 ? -3.139 -23.078 -1.135 1 71.5 352 VAL A O 1
ATOM 2857 N N . VAL A 1 353 ? -1.11 -23.844 -1.695 1 68.12 353 VAL A N 1
ATOM 2858 C CA . VAL A 1 353 ? -1.708 -25.141 -1.973 1 68.12 353 VAL A CA 1
ATOM 2859 C C . VAL A 1 353 ? -0.699 -26.25 -1.677 1 68.12 353 VAL A C 1
ATOM 2861 O O . VAL A 1 353 ? 0.511 -26.016 -1.673 1 68.12 353 VAL A O 1
ATOM 2864 N N . GLU A 1 354 ? -1.262 -27.281 -1.082 1 62.97 354 GLU A N 1
ATOM 2865 C CA . GLU A 1 354 ? -0.467 -28.484 -0.859 1 62.97 354 GLU A CA 1
ATOM 2866 C C . GLU A 1 354 ? 0.1 -29.031 -2.17 1 62.97 354 GLU A C 1
ATOM 2868 O O . GLU A 1 354 ? -0.653 -29.359 -3.084 1 62.97 354 GLU A O 1
ATOM 2873 N N . GLY A 1 355 ? 1.295 -28.578 -2.639 1 60.72 355 GLY A N 1
ATOM 2874 C CA . GLY A 1 355 ? 1.95 -28.844 -3.91 1 60.72 355 GLY A CA 1
ATOM 2875 C C . GLY A 1 355 ? 1.955 -30.297 -4.293 1 60.72 355 GLY A C 1
ATOM 2876 O O . GLY A 1 355 ? 2.17 -30.641 -5.457 1 60.72 355 GLY A O 1
ATOM 2877 N N . SER A 1 356 ? 1.624 -31.281 -3.416 1 65.94 356 SER A N 1
ATOM 2878 C CA . SER A 1 356 ? 1.954 -32.656 -3.766 1 65.94 356 SER A CA 1
ATOM 2879 C C . SER A 1 356 ? 0.74 -33.406 -4.324 1 65.94 356 SER A C 1
ATOM 2881 O O . SER A 1 356 ? 0.839 -34.562 -4.719 1 65.94 356 SER A O 1
ATOM 2883 N N . GLY A 1 357 ? -0.277 -32.688 -4.695 1 79.88 357 GLY A N 1
ATOM 2884 C CA . GLY A 1 357 ? -1.429 -33.438 -5.145 1 79.88 357 GLY A CA 1
ATOM 2885 C C . GLY A 1 357 ? -1.581 -33.469 -6.656 1 79.88 357 GLY A C 1
ATOM 2886 O O . GLY A 1 357 ? -0.715 -32.969 -7.379 1 79.88 357 GLY A O 1
ATOM 2887 N N . LEU A 1 358 ? -2.52 -34.344 -7.125 1 90 358 LEU A N 1
ATOM 2888 C CA . LEU A 1 358 ? -2.885 -34.438 -8.531 1 90 358 LEU A CA 1
ATOM 2889 C C . LEU A 1 358 ? -3.805 -33.281 -8.93 1 90 358 LEU A C 1
ATOM 2891 O O . LEU A 1 358 ? -4.594 -32.812 -8.109 1 90 358 LEU A O 1
ATOM 2895 N N . ALA A 1 359 ? -3.588 -32.906 -10.18 1 93.25 359 ALA A N 1
ATOM 2896 C CA . ALA A 1 359 ? -4.555 -31.953 -10.734 1 93.25 359 ALA A CA 1
ATOM 2897 C C . ALA A 1 359 ? -5.957 -32.562 -10.766 1 93.25 359 ALA A C 1
ATOM 2899 O O . ALA A 1 359 ? -6.129 -33.719 -11.156 1 93.25 359 ALA A O 1
ATOM 2900 N N . VAL A 1 360 ? -6.875 -31.891 -10.25 1 94.62 360 VAL A N 1
ATOM 2901 C CA . VAL A 1 360 ? -8.281 -32.281 -10.281 1 94.62 360 VAL A CA 1
ATOM 2902 C C . VAL A 1 360 ? -9.133 -31.156 -10.812 1 94.62 360 VAL A C 1
ATOM 2904 O O . VAL A 1 360 ? -8.719 -29.984 -10.781 1 94.62 360 VAL A O 1
ATOM 2907 N N . PRO A 1 361 ? -10.297 -31.531 -11.352 1 96.75 361 PRO A N 1
ATOM 2908 C CA . PRO A 1 361 ? -11.164 -30.453 -11.859 1 96.75 361 PRO A CA 1
ATOM 2909 C C . PRO A 1 361 ? -11.398 -29.359 -10.828 1 96.75 361 PRO A C 1
ATOM 2911 O O . PRO A 1 361 ? -11.633 -29.641 -9.648 1 96.75 361 PRO A O 1
ATOM 2914 N N . GLY A 1 362 ? -11.266 -28.094 -11.297 1 95.75 362 GLY A N 1
ATOM 2915 C CA . GLY A 1 362 ? -11.5 -26.953 -10.422 1 95.75 362 GLY A CA 1
ATOM 2916 C C . GLY A 1 362 ? -10.227 -26.312 -9.906 1 95.75 362 GLY A C 1
ATOM 2917 O O . GLY A 1 362 ? -10.242 -25.203 -9.383 1 95.75 362 GLY A O 1
ATOM 2918 N N . VAL A 1 363 ? -9.141 -26.984 -10.086 1 95 363 VAL A N 1
ATOM 2919 C CA . VAL A 1 363 ? -7.855 -26.422 -9.703 1 95 363 VAL A CA 1
ATOM 2920 C C . VAL A 1 363 ? -7.418 -25.391 -10.734 1 95 363 VAL A C 1
ATOM 2922 O O . VAL A 1 363 ? -7.559 -25.594 -11.938 1 95 363 VAL A O 1
ATOM 2925 N N . VAL A 1 364 ? -6.977 -24.25 -10.258 1 96.25 364 VAL A N 1
ATOM 2926 C CA . VAL A 1 364 ? -6.465 -23.203 -11.133 1 96.25 364 VAL A CA 1
ATOM 2927 C C . VAL A 1 364 ? -5.031 -22.859 -10.742 1 96.25 364 VAL A C 1
ATOM 2929 O O . VAL A 1 364 ? -4.727 -22.672 -9.562 1 96.25 364 VAL A O 1
ATOM 2932 N N . PHE A 1 365 ? -4.152 -22.828 -11.633 1 95.12 365 PHE A N 1
ATOM 2933 C CA . PHE A 1 365 ? -2.773 -22.391 -11.445 1 95.12 365 PHE A CA 1
ATOM 2934 C C . PHE A 1 365 ? -2.242 -21.703 -12.695 1 95.12 365 PHE A C 1
ATOM 2936 O O . PHE A 1 365 ? -2.848 -21.797 -13.766 1 95.12 365 PHE A O 1
ATOM 2943 N N . CYS A 1 366 ? -1.214 -20.969 -12.57 1 95.88 366 CYS A N 1
ATOM 2944 C CA . CYS A 1 366 ? -0.606 -20.281 -13.703 1 95.88 366 CYS A CA 1
ATOM 2945 C C . CYS A 1 366 ? 0.408 -21.188 -14.398 1 95.88 366 CYS A C 1
ATOM 2947 O O . CYS A 1 366 ? 1.094 -21.969 -13.75 1 95.88 366 CYS A O 1
ATOM 2949 N N . VAL A 1 367 ? 0.469 -21.141 -15.609 1 97.31 367 VAL A N 1
ATOM 2950 C CA . VAL A 1 367 ? 1.561 -21.625 -16.438 1 97.31 367 VAL A CA 1
ATOM 2951 C C . VAL A 1 367 ? 2.455 -20.469 -16.875 1 97.31 367 VAL A C 1
ATOM 2953 O O . VAL A 1 367 ? 2.066 -19.656 -17.703 1 97.31 367 VAL A O 1
ATOM 2956 N N . ASP A 1 368 ? 3.553 -20.391 -16.219 1 97.44 368 ASP A N 1
ATOM 2957 C CA . ASP A 1 368 ? 4.434 -19.219 -16.297 1 97.44 368 ASP A CA 1
ATOM 2958 C C . ASP A 1 368 ? 5.793 -19.609 -16.875 1 97.44 368 ASP A C 1
ATOM 2960 O O . ASP A 1 368 ? 6.656 -20.125 -16.172 1 97.44 368 ASP A O 1
ATOM 2964 N N . ILE A 1 369 ? 6.02 -19.328 -18.125 1 97.94 369 ILE A N 1
ATOM 2965 C CA . ILE A 1 369 ? 7.262 -19.688 -18.797 1 97.94 369 ILE A CA 1
ATOM 2966 C C . ILE A 1 369 ? 8.094 -18.438 -19.062 1 97.94 369 ILE A C 1
ATOM 2968 O O . ILE A 1 369 ? 7.648 -17.531 -19.781 1 97.94 369 ILE A O 1
ATOM 2972 N N . GLY A 1 370 ? 9.227 -18.359 -18.453 1 97.5 370 GLY A N 1
ATOM 2973 C CA . GLY A 1 370 ? 10.148 -17.266 -18.688 1 97.5 370 GLY A CA 1
ATOM 2974 C C . GLY A 1 370 ? 11.398 -17.672 -19.438 1 97.5 370 GLY A C 1
ATOM 2975 O O . GLY A 1 370 ? 11.867 -18.812 -19.312 1 97.5 370 GLY A O 1
ATOM 2976 N N . VAL A 1 371 ? 11.953 -16.797 -20.234 1 98.19 371 VAL A N 1
ATOM 2977 C CA . VAL A 1 371 ? 13.227 -17 -20.906 1 98.19 371 VAL A CA 1
ATOM 2978 C C . VAL A 1 371 ? 14.062 -15.719 -20.844 1 98.19 371 VAL A C 1
ATOM 2980 O O . VAL A 1 371 ? 13.531 -14.617 -21.031 1 98.19 371 VAL A O 1
ATOM 2983 N N . TYR A 1 372 ? 15.273 -15.836 -20.516 1 97.5 372 TYR A N 1
ATOM 2984 C CA . TYR A 1 372 ? 16.188 -14.719 -20.344 1 97.5 372 TYR A CA 1
ATOM 2985 C C . TYR A 1 372 ? 17.531 -15.008 -21.016 1 97.5 372 TYR A C 1
ATOM 2987 O O . TYR A 1 372 ? 18.297 -15.844 -20.547 1 97.5 372 TYR A O 1
ATOM 2995 N N . HIS A 1 373 ? 17.766 -14.406 -22.156 1 97.69 373 HIS A N 1
ATOM 2996 C CA . HIS A 1 373 ? 19.031 -14.5 -22.891 1 97.69 373 HIS A CA 1
ATOM 2997 C C . HIS A 1 373 ? 19.859 -13.234 -22.719 1 97.69 373 HIS A C 1
ATOM 2999 O O . HIS A 1 373 ? 19.781 -12.32 -23.547 1 97.69 373 HIS A O 1
ATOM 3005 N N . GLU A 1 374 ? 20.656 -13.227 -21.812 1 94.62 374 GLU A N 1
ATOM 3006 C CA . GLU A 1 374 ? 21.375 -12.023 -21.406 1 94.62 374 GLU A CA 1
ATOM 3007 C C . GLU A 1 374 ? 22.266 -11.508 -22.547 1 94.62 374 GLU A C 1
ATOM 3009 O O . GLU A 1 374 ? 22.344 -10.297 -22.766 1 94.62 374 GLU A O 1
ATOM 3014 N N . GLU A 1 375 ? 22.938 -12.359 -23.266 1 95.44 375 GLU A N 1
ATOM 3015 C CA . GLU A 1 375 ? 23.828 -11.953 -24.344 1 95.44 375 GLU A CA 1
ATOM 3016 C C . GLU A 1 375 ? 23.062 -11.227 -25.453 1 95.44 375 GLU A C 1
ATOM 3018 O O . GLU A 1 375 ? 23.578 -10.289 -26.062 1 95.44 375 GLU A O 1
ATOM 3023 N N . TRP A 1 376 ? 21.891 -11.703 -25.719 1 96.94 376 TRP A N 1
ATOM 3024 C CA . TRP A 1 376 ? 21.078 -11.07 -26.75 1 96.94 376 TRP A CA 1
ATOM 3025 C C . TRP A 1 376 ? 20.344 -9.852 -26.203 1 96.94 376 TRP A C 1
ATOM 3027 O O . TRP A 1 376 ? 19.766 -9.078 -26.969 1 96.94 376 TRP A O 1
ATOM 3037 N N . GLY A 1 377 ? 20.297 -9.664 -24.844 1 96.5 377 GLY A N 1
ATOM 3038 C CA . GLY A 1 377 ? 19.562 -8.57 -24.219 1 96.5 377 GLY A CA 1
ATOM 3039 C C . GLY A 1 377 ? 18.062 -8.758 -24.281 1 96.5 377 GLY A C 1
ATOM 3040 O O . GLY A 1 377 ? 17.312 -7.773 -24.344 1 96.5 377 GLY A O 1
ATOM 3041 N N . ILE A 1 378 ? 17.625 -10.016 -24.406 1 98.06 378 ILE A N 1
ATOM 3042 C CA . ILE A 1 378 ? 16.203 -10.297 -24.547 1 98.06 378 ILE A CA 1
ATOM 3043 C C . ILE A 1 378 ? 15.734 -11.141 -23.359 1 98.06 378 ILE A C 1
ATOM 3045 O O . ILE A 1 378 ? 16.312 -12.195 -23.078 1 98.06 378 ILE A O 1
ATOM 3049 N N . GLY A 1 379 ? 14.789 -10.734 -22.609 1 97.88 379 GLY A N 1
ATOM 3050 C CA . GLY A 1 379 ? 14.141 -11.453 -21.531 1 97.88 379 GLY A CA 1
ATOM 3051 C C . GLY A 1 379 ? 12.656 -11.156 -21.422 1 97.88 379 GLY A C 1
ATOM 3052 O O . GLY A 1 379 ? 12.234 -10.008 -21.594 1 97.88 379 GLY A O 1
ATOM 3053 N N . PHE A 1 380 ? 11.875 -12.141 -21.219 1 98.06 380 PHE A N 1
ATOM 3054 C CA . PHE A 1 380 ? 10.438 -11.945 -21.047 1 98.06 380 PHE A CA 1
ATOM 3055 C C . PHE A 1 380 ? 9.781 -13.219 -20.5 1 98.06 380 PHE A C 1
ATOM 3057 O O . PHE A 1 380 ? 10.461 -14.219 -20.266 1 98.06 380 PHE A O 1
ATOM 3064 N N . ARG A 1 381 ? 8.477 -13.125 -20.219 1 97.5 381 ARG A N 1
ATOM 3065 C CA . ARG A 1 381 ? 7.637 -14.219 -19.734 1 97.5 381 ARG A CA 1
ATOM 3066 C C . ARG A 1 381 ? 6.312 -14.266 -20.5 1 97.5 381 ARG A C 1
ATOM 3068 O O . ARG A 1 381 ? 5.867 -13.25 -21.031 1 97.5 381 ARG A O 1
ATOM 3075 N N . LEU A 1 382 ? 5.801 -15.367 -20.609 1 98.5 382 LEU A N 1
ATOM 3076 C CA . LEU A 1 382 ? 4.426 -15.633 -21.016 1 98.5 382 LEU A CA 1
ATOM 3077 C C . LEU A 1 382 ? 3.701 -16.484 -19.984 1 98.5 382 LEU A C 1
ATOM 3079 O O . LEU A 1 382 ? 4.109 -17.609 -19.703 1 98.5 382 LEU A O 1
ATOM 3083 N N . GLU A 1 383 ? 2.688 -15.875 -19.375 1 98.62 383 GLU A N 1
ATOM 3084 C CA . GLU A 1 383 ? 1.998 -16.531 -18.266 1 98.62 383 GLU A CA 1
ATOM 3085 C C . GLU A 1 383 ? 0.483 -16.453 -18.438 1 98.62 383 GLU A C 1
ATOM 3087 O O . GLU A 1 383 ? -0.056 -15.391 -18.766 1 98.62 383 GLU A O 1
ATOM 3092 N N . ASP A 1 384 ? -0.175 -17.562 -18.266 1 98.69 384 ASP A N 1
ATOM 3093 C CA . ASP A 1 384 ? -1.626 -17.688 -18.359 1 98.69 384 ASP A CA 1
ATOM 3094 C C . ASP A 1 384 ? -2.184 -18.484 -17.188 1 98.69 384 ASP A C 1
ATOM 3096 O O . ASP A 1 384 ? -1.455 -19.266 -16.562 1 98.69 384 ASP A O 1
ATOM 3100 N N . ASN A 1 385 ? -3.42 -18.281 -16.938 1 98.62 385 ASN A N 1
ATOM 3101 C CA . ASN A 1 385 ? -4.102 -19.047 -15.891 1 98.62 385 ASN A CA 1
ATOM 3102 C C . ASN A 1 385 ? -4.785 -20.281 -16.453 1 98.62 385 ASN A C 1
ATOM 3104 O O . ASN A 1 385 ? -5.621 -20.172 -17.359 1 98.62 385 ASN A O 1
ATOM 3108 N N . CYS A 1 386 ? -4.492 -21.391 -15.898 1 98.31 386 CYS A N 1
ATOM 3109 C CA . CYS A 1 386 ? -5.004 -22.688 -16.328 1 98.31 386 CYS A CA 1
ATOM 3110 C C . CYS A 1 386 ? -6.059 -23.203 -15.359 1 98.31 386 CYS A C 1
ATOM 3112 O O . CYS A 1 386 ? -5.789 -23.375 -14.172 1 98.31 386 CYS A O 1
ATOM 3114 N N . LEU A 1 387 ? -7.227 -23.422 -15.828 1 98.44 387 LEU A N 1
ATOM 3115 C CA . LEU A 1 387 ? -8.281 -24.109 -15.094 1 98.44 387 LEU A CA 1
ATOM 3116 C C . LEU A 1 387 ? -8.359 -25.578 -15.516 1 98.44 387 LEU A C 1
ATOM 3118 O O . LEU A 1 387 ? -8.633 -25.891 -16.672 1 98.44 387 LEU A O 1
ATOM 3122 N N . ILE A 1 388 ? -8.094 -26.516 -14.617 1 97.81 388 ILE A N 1
ATOM 3123 C CA . ILE A 1 388 ? -8.258 -27.922 -14.906 1 97.81 388 ILE A CA 1
ATOM 3124 C C . ILE A 1 388 ? -9.742 -28.266 -15 1 97.81 388 ILE A C 1
ATOM 3126 O O . ILE A 1 388 ? -10.523 -27.922 -14.109 1 97.81 388 ILE A O 1
ATOM 3130 N N . THR A 1 389 ? -10.125 -28.844 -16.094 1 98.19 389 THR A N 1
ATOM 3131 C CA . THR A 1 389 ? -11.5 -29.266 -16.328 1 98.19 389 THR A CA 1
ATOM 3132 C C . THR A 1 389 ? -11.625 -30.781 -16.203 1 98.19 389 THR A C 1
ATOM 3134 O O . THR A 1 389 ? -10.703 -31.453 -15.734 1 98.19 389 THR A O 1
ATOM 3137 N N . GLU A 1 390 ? -12.758 -31.344 -16.562 1 97.81 390 GLU A N 1
ATOM 3138 C CA . GLU A 1 390 ? -13.023 -32.75 -16.375 1 97.81 390 GLU A CA 1
ATOM 3139 C C . GLU A 1 390 ? -12.133 -33.625 -17.266 1 97.81 390 GLU A C 1
ATOM 3141 O O . GLU A 1 390 ? -11.75 -34.719 -16.891 1 97.81 390 GLU A O 1
ATOM 3146 N N . ASP A 1 391 ? -11.82 -33.156 -18.422 1 96.56 391 ASP A N 1
ATOM 3147 C CA . ASP A 1 391 ? -11.102 -34 -19.375 1 96.56 391 ASP A CA 1
ATOM 3148 C C . ASP A 1 391 ? -9.898 -33.25 -19.953 1 96.56 391 ASP A C 1
ATOM 3150 O O . ASP A 1 391 ? -9.297 -33.719 -20.938 1 96.56 391 ASP A O 1
ATOM 3154 N N . GLY A 1 392 ? -9.57 -32.125 -19.453 1 98.06 392 GLY A N 1
ATOM 3155 C CA . GLY A 1 392 ? -8.469 -31.312 -19.922 1 98.06 392 GLY A CA 1
ATOM 3156 C C . GLY A 1 392 ? -8.273 -30.047 -19.109 1 98.06 392 GLY A C 1
ATOM 3157 O O . GLY A 1 392 ? -8.211 -30.109 -17.875 1 98.06 392 GLY A O 1
ATOM 3158 N N . CYS A 1 393 ? -8.07 -28.969 -19.797 1 98.19 393 CYS A N 1
ATOM 3159 C CA . CYS A 1 393 ? -7.898 -27.688 -19.125 1 98.19 393 CYS A CA 1
ATOM 3160 C C . CYS A 1 393 ? -8.375 -26.531 -20 1 98.19 393 CYS A C 1
ATOM 3162 O O . CYS A 1 393 ? -8.648 -26.719 -21.188 1 98.19 393 CYS A O 1
ATOM 3164 N N . GLU A 1 394 ? -8.625 -25.469 -19.406 1 98.44 394 GLU A N 1
ATOM 3165 C CA . GLU A 1 394 ? -9.016 -24.219 -20.078 1 98.44 394 GLU A CA 1
ATOM 3166 C C . GLU A 1 394 ? -8.031 -23.109 -19.75 1 98.44 394 GLU A C 1
ATOM 3168 O O . GLU A 1 394 ? -7.66 -22.906 -18.594 1 98.44 394 GLU A O 1
ATOM 3173 N N . ASN A 1 395 ? -7.504 -22.484 -20.797 1 98.69 395 ASN A N 1
ATOM 3174 C CA . ASN A 1 395 ? -6.734 -21.25 -20.609 1 98.69 395 ASN A CA 1
ATOM 3175 C C . ASN A 1 395 ? -7.648 -20.047 -20.375 1 98.69 395 ASN A C 1
ATOM 3177 O O . ASN A 1 395 ? -8.25 -19.531 -21.312 1 98.69 395 ASN A O 1
ATOM 3181 N N . LEU A 1 396 ? -7.699 -19.531 -19.156 1 98.62 396 LEU A N 1
ATOM 3182 C CA . LEU A 1 396 ? -8.617 -18.469 -18.781 1 98.62 396 LEU A CA 1
ATOM 3183 C C . LEU A 1 396 ? -8.164 -17.125 -19.375 1 98.62 396 LEU A C 1
ATOM 3185 O O . LEU A 1 396 ? -8.953 -16.188 -19.453 1 98.62 396 LEU A O 1
ATOM 3189 N N . SER A 1 397 ? -6.922 -17.047 -19.828 1 98.06 397 SER A N 1
ATOM 3190 C CA . SER A 1 397 ? -6.328 -15.797 -20.297 1 98.06 397 SER A CA 1
ATOM 3191 C C . SER A 1 397 ? -6.281 -15.758 -21.812 1 98.06 397 SER A C 1
ATOM 3193 O O . SER A 1 397 ? -5.695 -14.844 -22.406 1 98.06 397 SER A O 1
ATOM 3195 N N . ARG A 1 398 ? -6.812 -16.609 -22.453 1 96.44 398 ARG A N 1
ATOM 3196 C CA . ARG A 1 398 ? -6.652 -16.844 -23.875 1 96.44 398 ARG A CA 1
ATOM 3197 C C . ARG A 1 398 ? -7.07 -15.625 -24.688 1 96.44 398 ARG A C 1
ATOM 3199 O O . ARG A 1 398 ? -6.539 -15.383 -25.766 1 96.44 398 ARG A O 1
ATOM 3206 N N . ALA A 1 399 ? -7.973 -14.844 -24.141 1 97.31 399 ALA A N 1
ATOM 3207 C CA . ALA A 1 399 ? -8.531 -13.711 -24.875 1 97.31 399 ALA A CA 1
ATOM 3208 C C . ALA A 1 399 ? -7.512 -12.578 -24.984 1 97.31 399 ALA A C 1
ATOM 3210 O O . ALA A 1 399 ? -7.691 -11.648 -25.781 1 97.31 399 ALA A O 1
ATOM 3211 N N . ILE A 1 400 ? -6.488 -12.555 -24.234 1 97.69 400 ILE A N 1
ATOM 3212 C CA . ILE A 1 400 ? -5.422 -11.562 -24.297 1 97.69 400 ILE A CA 1
ATOM 3213 C C . ILE A 1 400 ? -4.418 -11.953 -25.375 1 97.69 400 ILE A C 1
ATOM 3215 O O . ILE A 1 400 ? -3.912 -13.078 -25.391 1 97.69 400 ILE A O 1
ATOM 3219 N N . PRO A 1 401 ? -4.117 -11.062 -26.312 1 97.12 401 PRO A N 1
ATOM 3220 C CA . PRO A 1 401 ? -3.207 -11.414 -27.406 1 97.12 401 PRO A CA 1
ATOM 3221 C C . PRO A 1 401 ? -1.921 -12.07 -26.906 1 97.12 401 PRO A C 1
ATOM 3223 O O . PRO A 1 401 ? -1.249 -11.539 -26.031 1 97.12 401 PRO A O 1
ATOM 3226 N N . ARG A 1 402 ? -1.571 -13.227 -27.516 1 97 402 ARG A N 1
ATOM 3227 C CA . ARG A 1 402 ? -0.392 -13.938 -27.031 1 97 402 ARG A CA 1
ATOM 3228 C C . ARG A 1 402 ? 0.391 -14.547 -28.203 1 97 402 ARG A C 1
ATOM 3230 O O . ARG A 1 402 ? 1.483 -15.086 -28 1 97 402 ARG A O 1
ATOM 3237 N N . GLN A 1 403 ? -0.089 -14.5 -29.391 1 97.56 403 GLN A N 1
ATOM 3238 C CA . GLN A 1 403 ? 0.662 -14.906 -30.578 1 97.56 403 GLN A CA 1
ATOM 3239 C C . GLN A 1 403 ? 1.31 -13.695 -31.25 1 97.56 403 GLN A C 1
ATOM 3241 O O . GLN A 1 403 ? 0.751 -12.602 -31.25 1 97.56 403 GLN A O 1
ATOM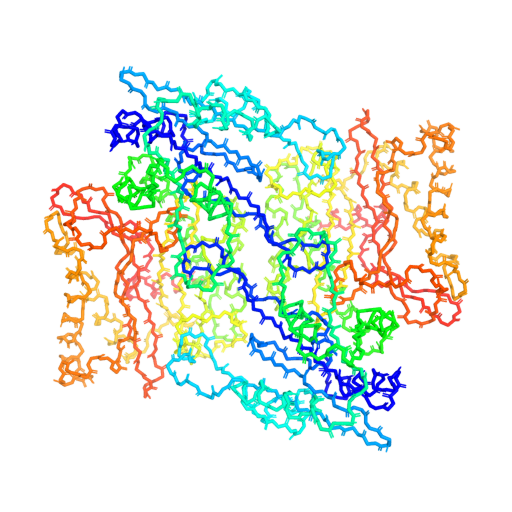 3246 N N . ILE A 1 404 ? 2.4 -13.977 -31.891 1 98.31 404 ILE A N 1
ATOM 3247 C CA . ILE A 1 404 ? 3.174 -12.898 -32.5 1 98.31 404 ILE A CA 1
ATOM 3248 C C . ILE A 1 404 ? 2.297 -12.125 -33.469 1 98.31 404 ILE A C 1
ATOM 3250 O O . ILE A 1 404 ? 2.221 -10.891 -33.406 1 98.31 404 ILE A O 1
ATOM 3254 N N . ASP A 1 405 ? 1.612 -12.828 -34.344 1 97.56 405 ASP A N 1
ATOM 3255 C CA . ASP A 1 405 ? 0.799 -12.172 -35.375 1 97.56 405 ASP A CA 1
ATOM 3256 C C . ASP A 1 405 ? -0.335 -11.375 -34.75 1 97.56 405 ASP A C 1
ATOM 3258 O O . ASP A 1 405 ? -0.679 -10.289 -35.219 1 97.56 405 ASP A O 1
ATOM 3262 N N . GLU A 1 406 ? -0.914 -11.891 -33.688 1 97 406 GLU A N 1
ATOM 3263 C CA . GLU A 1 406 ? -1.981 -11.203 -32.969 1 97 406 GLU A CA 1
ATOM 3264 C C . GLU A 1 406 ? -1.47 -9.914 -32.312 1 97 406 GLU A C 1
ATOM 3266 O O . GLU A 1 406 ? -2.131 -8.875 -32.375 1 97 406 GLU A O 1
ATOM 3271 N N . ILE A 1 407 ? -0.339 -10.039 -31.703 1 98.06 407 ILE A N 1
ATOM 3272 C CA . ILE A 1 407 ? 0.259 -8.906 -31 1 98.06 407 ILE A CA 1
ATOM 3273 C C . ILE A 1 407 ? 0.604 -7.801 -32 1 98.06 407 ILE A C 1
ATOM 3275 O O . ILE A 1 407 ? 0.237 -6.641 -31.797 1 98.06 407 ILE A O 1
ATOM 3279 N N . GLU A 1 408 ? 1.281 -8.195 -33.125 1 98.12 408 GLU A N 1
ATOM 3280 C CA . GLU A 1 408 ? 1.669 -7.219 -34.125 1 98.12 408 GLU A CA 1
ATOM 3281 C C . GLU A 1 408 ? 0.444 -6.578 -34.781 1 98.12 408 GLU A C 1
ATOM 3283 O O . GLU A 1 408 ? 0.429 -5.371 -35.031 1 98.12 408 GLU A O 1
ATOM 3288 N N . ALA A 1 409 ? -0.544 -7.371 -35.031 1 97.62 409 ALA A N 1
ATOM 3289 C CA . ALA A 1 409 ? -1.775 -6.848 -35.625 1 97.62 409 ALA A CA 1
ATOM 3290 C C . ALA A 1 409 ? -2.467 -5.875 -34.656 1 97.62 409 ALA A C 1
ATOM 3292 O O . ALA A 1 409 ? -2.92 -4.809 -35.062 1 97.62 409 ALA A O 1
ATOM 3293 N N . PHE A 1 410 ? -2.561 -6.262 -33.438 1 97.19 410 PHE A N 1
ATOM 3294 C CA . PHE A 1 410 ? -3.205 -5.414 -32.438 1 97.19 410 PHE A CA 1
ATOM 3295 C C . PHE A 1 410 ? -2.469 -4.086 -32.312 1 97.19 410 PHE A C 1
ATOM 3297 O O . PHE A 1 410 ? -3.092 -3.023 -32.312 1 97.19 410 PHE A O 1
ATOM 3304 N N . MET A 1 411 ? -1.156 -4.133 -32.219 1 96.62 411 MET A N 1
ATOM 3305 C CA . MET A 1 411 ? -0.352 -2.938 -31.969 1 96.62 411 MET A CA 1
ATOM 3306 C C . MET A 1 411 ? -0.226 -2.098 -33.25 1 96.62 411 MET A C 1
ATOM 3308 O O . MET A 1 411 ? 0.143 -0.923 -33.188 1 96.62 411 MET A O 1
ATOM 3312 N N . GLY A 1 412 ? -0.429 -2.756 -34.406 1 93 412 GLY A N 1
ATOM 3313 C CA . GLY A 1 412 ? -0.421 -2.018 -35.656 1 93 412 GLY A CA 1
ATOM 3314 C C . GLY A 1 412 ? -1.626 -1.11 -35.812 1 93 412 GLY A C 1
ATOM 3315 O O . GLY A 1 412 ? -1.603 -0.178 -36.625 1 93 412 GLY A O 1
ATOM 3316 N N . ARG A 1 413 ? -2.689 -1.301 -35.094 1 75.5 413 ARG A N 1
ATOM 3317 C CA . ARG A 1 413 ? -3.922 -0.524 -35.188 1 75.5 413 ARG A CA 1
ATOM 3318 C C . ARG A 1 413 ? -3.93 0.609 -34.156 1 75.5 413 ARG A C 1
ATOM 3320 O O . ARG A 1 413 ? -4.941 1.296 -34 1 75.5 413 ARG A O 1
ATOM 3327 N N . ARG A 1 414 ? -2.816 0.729 -33.562 1 71 414 ARG A N 1
ATOM 3328 C CA . ARG A 1 414 ? -2.83 1.699 -32.469 1 71 414 ARG A CA 1
ATOM 3329 C C . ARG A 1 414 ? -2.73 3.123 -33 1 71 414 ARG A C 1
ATOM 3331 O O . ARG A 1 414 ? -2.197 3.348 -34.094 1 71 414 ARG A O 1
ATOM 3338 N N . MET B 1 1 ? 17 15.727 -3.605 1 91.62 1 MET B N 1
ATOM 3339 C CA . MET B 1 1 ? 18.016 16.141 -2.65 1 91.62 1 MET B CA 1
ATOM 3340 C C . MET B 1 1 ? 19.375 15.523 -3.002 1 91.62 1 MET B C 1
ATOM 3342 O O . MET B 1 1 ? 19.438 14.547 -3.756 1 91.62 1 MET B O 1
ATOM 3346 N N . ASN B 1 2 ? 20.359 16.188 -2.578 1 92.12 2 ASN B N 1
ATOM 3347 C CA . ASN B 1 2 ? 21.703 15.727 -2.949 1 92.12 2 ASN B CA 1
ATOM 3348 C C . ASN B 1 2 ? 22.531 15.383 -1.721 1 92.12 2 ASN B C 1
ATOM 3350 O O . ASN B 1 2 ? 22.047 15.438 -0.593 1 92.12 2 ASN B O 1
ATOM 3354 N N . LYS B 1 3 ? 23.781 15.023 -1.971 1 95.81 3 LYS B N 1
ATOM 3355 C CA . LYS B 1 3 ? 24.703 14.547 -0.938 1 95.81 3 LYS B CA 1
ATOM 3356 C C . LYS B 1 3 ? 24.922 15.609 0.138 1 95.81 3 LYS B C 1
ATOM 3358 O O . LYS B 1 3 ? 25.047 15.281 1.32 1 95.81 3 LYS B O 1
ATOM 3363 N N . GLU B 1 4 ? 25 16.812 -0.24 1 97.06 4 GLU B N 1
ATOM 3364 C CA . GLU B 1 4 ? 25.234 17.906 0.696 1 97.06 4 GLU B CA 1
ATOM 3365 C C . GLU B 1 4 ? 24.062 18.047 1.677 1 97.06 4 GLU B C 1
ATOM 3367 O O . GLU B 1 4 ? 24.281 18.359 2.852 1 97.06 4 GLU B O 1
ATOM 3372 N N . PHE B 1 5 ? 22.891 17.859 1.19 1 97.94 5 PHE B N 1
ATOM 3373 C CA . PHE B 1 5 ? 21.703 17.906 2.041 1 97.94 5 PHE B CA 1
ATOM 3374 C C . PHE B 1 5 ? 21.797 16.859 3.15 1 97.94 5 PHE B C 1
ATOM 3376 O O . PHE B 1 5 ? 21.641 17.188 4.328 1 97.94 5 PHE B O 1
ATOM 3383 N N . TYR B 1 6 ? 22.078 15.594 2.814 1 98.38 6 TYR B N 1
ATOM 3384 C CA . TYR B 1 6 ? 22.078 14.508 3.781 1 98.38 6 TYR B CA 1
ATOM 3385 C C . TYR B 1 6 ? 23.281 14.609 4.727 1 98.38 6 TYR B C 1
ATOM 3387 O O . TYR B 1 6 ? 23.141 14.398 5.934 1 98.38 6 TYR B O 1
ATOM 3395 N N . ALA B 1 7 ? 24.453 14.969 4.16 1 98.12 7 ALA B N 1
ATOM 3396 C CA . ALA B 1 7 ? 25.625 15.195 5 1 98.12 7 ALA B CA 1
ATOM 3397 C C . ALA B 1 7 ? 25.391 16.328 5.984 1 98.12 7 ALA B C 1
ATOM 3399 O O . ALA B 1 7 ? 25.797 16.25 7.148 1 98.12 7 ALA B O 1
ATOM 3400 N N . GLY B 1 8 ? 24.75 17.391 5.473 1 98 8 GLY B N 1
ATOM 3401 C CA . GLY B 1 8 ? 24.406 18.516 6.332 1 98 8 GLY B CA 1
ATOM 3402 C C . GLY B 1 8 ? 23.453 18.125 7.453 1 98 8 GLY B C 1
ATOM 3403 O O . GLY B 1 8 ? 23.594 18.609 8.578 1 98 8 GLY B O 1
ATOM 3404 N N . ASN B 1 9 ? 22.5 17.297 7.188 1 98.19 9 ASN B N 1
ATOM 3405 C CA . ASN B 1 9 ? 21.562 16.812 8.203 1 98.19 9 ASN B CA 1
ATOM 3406 C C . ASN B 1 9 ? 22.281 16.016 9.289 1 98.19 9 ASN B C 1
ATOM 3408 O O . ASN B 1 9 ? 22 16.203 10.477 1 98.19 9 ASN B O 1
ATOM 3412 N N . ARG B 1 10 ? 23.203 15.156 8.883 1 98.38 10 ARG B N 1
ATOM 3413 C CA . ARG B 1 10 ? 23.969 14.383 9.859 1 98.38 10 ARG B CA 1
ATOM 3414 C C . ARG B 1 10 ? 24.844 15.297 10.711 1 98.38 10 ARG B C 1
ATOM 3416 O O . ARG B 1 10 ? 24.922 15.133 11.93 1 98.38 10 ARG B O 1
ATOM 3423 N N . LYS B 1 11 ? 25.453 16.219 10.07 1 97.56 11 LYS B N 1
ATOM 3424 C CA . LYS B 1 11 ? 26.281 17.188 10.797 1 97.56 11 LYS B CA 1
ATOM 3425 C C . LYS B 1 11 ? 25.453 17.906 11.859 1 97.56 11 LYS B C 1
ATOM 3427 O O . LYS B 1 11 ? 25.891 18.047 13.008 1 97.56 11 LYS B O 1
ATOM 3432 N N . SER B 1 12 ? 24.312 18.391 11.477 1 97.44 12 SER B N 1
ATOM 3433 C CA . SER B 1 12 ? 23.422 19.078 12.406 1 97.44 12 SER B CA 1
ATOM 3434 C C . SER B 1 12 ? 23.031 18.188 13.57 1 97.44 12 SER B C 1
ATOM 3436 O O . SER B 1 12 ? 22.969 18.625 14.719 1 97.44 12 SER B O 1
ATOM 3438 N N . LEU B 1 13 ? 22.75 16.891 13.258 1 97.94 13 LEU B N 1
ATOM 3439 C CA . LEU B 1 13 ? 22.406 15.938 14.305 1 97.94 13 LEU B CA 1
ATOM 3440 C C . LEU B 1 13 ? 23.562 15.773 15.281 1 97.94 13 LEU B C 1
ATOM 3442 O O . LEU B 1 13 ? 23.375 15.883 16.5 1 97.94 13 LEU B O 1
ATOM 3446 N N . TYR B 1 14 ? 24.734 15.578 14.766 1 98 14 TYR B N 1
ATOM 3447 C CA . TYR B 1 14 ? 25.906 15.289 15.602 1 98 14 TYR B CA 1
ATOM 3448 C C . TYR B 1 14 ? 26.25 16.484 16.469 1 98 14 TYR B C 1
ATOM 3450 O O . TYR B 1 14 ? 26.719 16.328 17.609 1 98 14 TYR B O 1
ATOM 3458 N N . GLN B 1 15 ? 25.984 17.641 15.984 1 96.75 15 GLN B N 1
ATOM 3459 C CA . GLN B 1 15 ? 26.281 18.859 16.734 1 96.75 15 GLN B CA 1
ATOM 3460 C C . GLN B 1 15 ? 25.359 18.984 17.953 1 96.75 15 GLN B C 1
ATOM 3462 O O . GLN B 1 15 ? 25.703 19.703 18.906 1 96.75 15 GLN B O 1
ATOM 3467 N N . LYS B 1 16 ? 24.297 18.328 17.938 1 96.25 16 LYS B N 1
ATOM 3468 C CA . LYS B 1 16 ? 23.344 18.406 19.031 1 96.25 16 LYS B CA 1
ATOM 3469 C C . LYS B 1 16 ? 23.641 17.359 20.094 1 96.25 16 LYS B C 1
ATOM 3471 O O . LYS B 1 16 ? 23.016 17.344 21.156 1 96.25 16 LYS B O 1
ATOM 3476 N N . LEU B 1 17 ? 24.609 16.5 19.859 1 97.38 17 LEU B N 1
ATOM 3477 C CA . LEU B 1 17 ? 24.906 15.391 20.75 1 97.38 17 LEU B CA 1
ATOM 3478 C C . LEU B 1 17 ? 26.203 15.641 21.516 1 97.38 17 LEU B C 1
ATOM 3480 O O . LEU B 1 17 ? 27.109 16.312 21.016 1 97.38 17 LEU B O 1
ATOM 3484 N N . GLU B 1 18 ? 26.297 15.117 22.641 1 96.19 18 GLU B N 1
ATOM 3485 C CA . GLU B 1 18 ? 27.5 15.258 23.469 1 96.19 18 GLU B CA 1
ATOM 3486 C C . GLU B 1 18 ? 28.578 14.25 23.047 1 96.19 18 GLU B C 1
ATOM 3488 O O . GLU B 1 18 ? 28.266 13.211 22.469 1 96.19 18 GLU B O 1
ATOM 3493 N N . ALA B 1 19 ? 29.766 14.648 23.422 1 97 19 ALA B N 1
ATOM 3494 C CA . ALA B 1 19 ? 30.859 13.695 23.219 1 97 19 ALA B CA 1
ATOM 3495 C C . ALA B 1 19 ? 30.594 12.398 23.969 1 97 19 ALA B C 1
ATOM 3497 O O . ALA B 1 19 ? 30.141 12.422 25.125 1 97 19 ALA B O 1
ATOM 3498 N N . GLY B 1 20 ? 30.891 11.312 23.312 1 97.38 20 GLY B N 1
ATOM 3499 C CA . GLY B 1 20 ? 30.625 10.016 23.906 1 97.38 20 GLY B CA 1
ATOM 3500 C C . GLY B 1 20 ? 29.297 9.43 23.484 1 97.38 20 GLY B C 1
ATOM 3501 O O . GLY B 1 20 ? 28.906 8.352 23.938 1 97.38 20 GLY B O 1
ATOM 3502 N N . SER B 1 21 ? 28.625 10.109 22.547 1 98.12 21 SER B N 1
ATOM 3503 C CA . SER B 1 21 ? 27.344 9.609 22.031 1 98.12 21 SER B CA 1
ATOM 3504 C C . SER B 1 21 ? 27.562 8.617 20.906 1 98.12 21 SER B C 1
ATOM 3506 O O . SER B 1 21 ? 28.422 8.812 20.047 1 98.12 21 SER B O 1
ATOM 3508 N N . LEU B 1 22 ? 26.828 7.531 20.953 1 98.38 22 LEU B N 1
ATOM 3509 C CA . LEU B 1 22 ? 26.734 6.57 19.844 1 98.38 22 LEU B CA 1
ATOM 3510 C C . LEU B 1 22 ? 25.328 6.562 19.25 1 98.38 22 LEU B C 1
ATOM 3512 O O . LEU B 1 22 ? 24.344 6.359 19.969 1 98.38 22 LEU B O 1
ATOM 3516 N N . VAL B 1 23 ? 25.25 6.836 17.953 1 98.56 23 VAL B N 1
ATOM 3517 C CA . VAL B 1 23 ? 23.984 6.895 17.25 1 98.56 23 VAL B CA 1
ATOM 3518 C C . VAL B 1 23 ? 23.812 5.66 16.375 1 98.56 23 VAL B C 1
ATOM 3520 O O . VAL B 1 23 ? 24.719 5.309 15.617 1 98.56 23 VAL B O 1
ATOM 3523 N N . VAL B 1 24 ? 22.703 4.988 16.516 1 98.69 24 VAL B N 1
ATOM 3524 C CA . VAL B 1 24 ? 22.359 3.871 15.633 1 98.69 24 VAL B CA 1
ATOM 3525 C C . VAL B 1 24 ? 20.969 4.082 15.031 1 98.69 24 VAL B C 1
ATOM 3527 O O . VAL B 1 24 ? 20 4.242 15.766 1 98.69 24 VAL B O 1
ATOM 3530 N N . VAL B 1 25 ? 20.875 4.102 13.75 1 98.31 25 VAL B N 1
ATOM 3531 C CA . VAL B 1 25 ? 19.609 4.277 13.047 1 98.31 25 VAL B CA 1
ATOM 3532 C C . VAL B 1 25 ? 19.422 3.162 12.016 1 98.31 25 VAL B C 1
ATOM 3534 O O . VAL B 1 25 ? 20.328 2.902 11.211 1 98.31 25 VAL B O 1
ATOM 3537 N N . PHE B 1 26 ? 18.266 2.545 12.039 1 98.12 26 PHE B N 1
ATOM 3538 C CA . PHE B 1 26 ? 17.984 1.416 11.164 1 98.12 26 PHE B CA 1
ATOM 3539 C C . PHE B 1 26 ? 17.078 1.842 10.016 1 98.12 26 PHE B C 1
ATOM 3541 O O . PHE B 1 26 ? 16.141 2.629 10.211 1 98.12 26 PHE B O 1
ATOM 3548 N N . SER B 1 27 ? 17.328 1.26 8.828 1 97.69 27 SER B N 1
ATOM 3549 C CA . SER B 1 27 ? 16.484 1.56 7.676 1 97.69 27 SER B CA 1
ATOM 3550 C C . SER B 1 27 ? 15.125 0.871 7.797 1 97.69 27 SER B C 1
ATOM 3552 O O . SER B 1 27 ? 14.125 1.374 7.289 1 97.69 27 SER B O 1
ATOM 3554 N N . GLY B 1 28 ? 15.156 -0.264 8.414 1 95.12 28 GLY B N 1
ATOM 3555 C CA . GLY B 1 28 ? 13.93 -1.038 8.578 1 95.12 28 GLY B CA 1
ATOM 3556 C C . GLY B 1 28 ? 13.75 -2.096 7.5 1 95.12 28 GLY B C 1
ATOM 3557 O O . GLY B 1 28 ? 14.695 -2.416 6.777 1 95.12 28 GLY B O 1
ATOM 3558 N N . HIS B 1 29 ? 12.57 -2.75 7.504 1 93 29 HIS B N 1
ATOM 3559 C CA . HIS B 1 29 ? 12.195 -3.77 6.531 1 93 29 HIS B CA 1
ATOM 3560 C C . HIS B 1 29 ? 10.695 -3.758 6.27 1 93 29 HIS B C 1
ATOM 3562 O O . HIS B 1 29 ? 9.922 -3.281 7.102 1 93 29 HIS B O 1
ATOM 3568 N N . ALA B 1 30 ? 10.289 -4.223 5.117 1 92.94 30 ALA B N 1
ATOM 3569 C CA . ALA B 1 30 ? 8.867 -4.32 4.773 1 92.94 30 ALA B CA 1
ATOM 3570 C C . ALA B 1 30 ? 8.172 -5.383 5.621 1 92.94 30 ALA B C 1
ATOM 3572 O O . ALA B 1 30 ? 8.719 -6.469 5.832 1 92.94 30 ALA B O 1
ATOM 3573 N N . PRO B 1 31 ? 6.996 -5.137 6.172 1 91.56 31 PRO B N 1
ATOM 3574 C CA . PRO B 1 31 ? 6.238 -6.188 6.855 1 91.56 31 PRO B CA 1
ATOM 3575 C C . PRO B 1 31 ? 5.629 -7.203 5.891 1 91.56 31 PRO B C 1
ATOM 3577 O O . PRO B 1 31 ? 5.41 -6.887 4.719 1 91.56 31 PRO B O 1
ATOM 3580 N N . ILE B 1 32 ? 5.387 -8.375 6.355 1 90.56 32 ILE B N 1
ATOM 3581 C CA . ILE B 1 32 ? 4.711 -9.398 5.566 1 90.56 32 ILE B CA 1
ATOM 3582 C C . ILE B 1 32 ? 3.24 -9.023 5.391 1 90.56 32 ILE B C 1
ATOM 3584 O O . ILE B 1 32 ? 2.57 -8.641 6.352 1 90.56 32 ILE B O 1
ATOM 3588 N N . LYS B 1 33 ? 2.744 -9.102 4.203 1 93.12 33 LYS B N 1
ATOM 3589 C CA . LYS B 1 33 ? 1.343 -8.836 3.891 1 93.12 33 LYS B CA 1
ATOM 3590 C C . LYS B 1 33 ? 0.521 -10.125 3.918 1 93.12 33 LYS B C 1
ATOM 3592 O O . LYS B 1 33 ? -0.467 -10.219 4.648 1 93.12 33 LYS B O 1
ATOM 3597 N N . THR B 1 34 ? 0.931 -11.086 3.115 1 90.88 34 THR B N 1
ATOM 3598 C CA . THR B 1 34 ? 0.274 -12.383 3.006 1 90.88 34 THR B CA 1
ATOM 3599 C C . THR B 1 34 ? 1.195 -13.398 2.34 1 90.88 34 THR B C 1
ATOM 3601 O O . THR B 1 34 ? 1.816 -13.109 1.316 1 90.88 34 THR B O 1
ATOM 3604 N N . ASN B 1 35 ? 1.278 -14.578 2.943 1 87.94 35 ASN B N 1
ATOM 3605 C CA . ASN B 1 35 ? 2.119 -15.625 2.377 1 87.94 35 ASN B CA 1
ATOM 3606 C C . ASN B 1 35 ? 3.525 -15.117 2.074 1 87.94 35 ASN B C 1
ATOM 3608 O O . ASN B 1 35 ? 4.215 -14.617 2.967 1 87.94 35 ASN B O 1
ATOM 3612 N N . ASP B 1 36 ? 3.912 -15.109 0.791 1 86 36 ASP B N 1
ATOM 3613 C CA . ASP B 1 36 ? 5.27 -14.711 0.431 1 86 36 ASP B CA 1
ATOM 3614 C C . ASP B 1 36 ? 5.293 -13.281 -0.113 1 86 36 ASP B C 1
ATOM 3616 O O . ASP B 1 36 ? 6.281 -12.859 -0.724 1 86 36 ASP B O 1
ATOM 3620 N N . GLU B 1 37 ? 4.262 -12.586 0.071 1 90.75 37 GLU B N 1
ATOM 3621 C CA . GLU B 1 37 ? 4.18 -11.203 -0.384 1 90.75 37 GLU B CA 1
ATOM 3622 C C . GLU B 1 37 ? 4.34 -10.227 0.78 1 90.75 37 GLU B C 1
ATOM 3624 O O . GLU B 1 37 ? 3.691 -10.375 1.816 1 90.75 37 GLU B O 1
ATOM 3629 N N . ASN B 1 38 ? 5.137 -9.258 0.606 1 92.19 38 ASN B N 1
ATOM 3630 C CA . ASN B 1 38 ? 5.32 -8.18 1.579 1 92.19 38 ASN B CA 1
ATOM 3631 C C . ASN B 1 38 ? 4.582 -6.914 1.16 1 92.19 38 ASN B C 1
ATOM 3633 O O . ASN B 1 38 ? 4.277 -6.727 -0.019 1 92.19 38 ASN B O 1
ATOM 3637 N N . TYR B 1 39 ? 4.234 -6.066 2.135 1 94.62 39 TYR B N 1
ATOM 3638 C CA . TYR B 1 39 ? 3.91 -4.684 1.814 1 94.62 39 TYR B CA 1
ATOM 3639 C C . TYR B 1 39 ? 5.09 -3.986 1.145 1 94.62 39 TYR B C 1
ATOM 3641 O O . TYR B 1 39 ? 6.234 -4.426 1.275 1 94.62 39 TYR B O 1
ATOM 3649 N N . PRO B 1 40 ? 4.801 -2.945 0.316 1 93.81 40 PRO B N 1
ATOM 3650 C CA . PRO B 1 40 ? 5.93 -2.186 -0.221 1 93.81 40 PRO B CA 1
ATOM 3651 C C . PRO B 1 40 ? 6.84 -1.632 0.873 1 93.81 40 PRO B C 1
ATOM 3653 O O . PRO B 1 40 ? 6.355 -1.192 1.92 1 93.81 40 PRO B O 1
ATOM 3656 N N . PHE B 1 41 ? 8.156 -1.735 0.664 1 94.06 41 PHE B N 1
ATOM 3657 C CA . PHE B 1 41 ? 9.117 -1.206 1.629 1 94.06 41 PHE B CA 1
ATOM 3658 C C . PHE B 1 41 ? 8.938 0.298 1.795 1 94.06 41 PHE B C 1
ATOM 3660 O O . PHE B 1 41 ? 8.805 1.025 0.81 1 94.06 41 PHE B O 1
ATOM 3667 N N . PHE B 1 42 ? 8.82 0.692 3.027 1 95.75 42 PHE B N 1
ATOM 3668 C CA . PHE B 1 42 ? 8.789 2.098 3.416 1 95.75 42 PHE B CA 1
ATOM 3669 C C . PHE B 1 42 ? 9.898 2.41 4.414 1 95.75 42 PHE B C 1
ATOM 3671 O O . PHE B 1 42 ? 9.773 2.092 5.602 1 95.75 42 PHE B O 1
ATOM 3678 N N . THR B 1 43 ? 10.984 3.002 3.957 1 96.44 43 THR B N 1
ATOM 3679 C CA . THR B 1 43 ? 12.18 3.242 4.746 1 96.44 43 THR B CA 1
ATOM 3680 C C . THR B 1 43 ? 11.867 4.102 5.969 1 96.44 43 THR B C 1
ATOM 3682 O O . THR B 1 43 ? 11.078 5.047 5.883 1 96.44 43 THR B O 1
ATOM 3685 N N . ASN B 1 44 ? 12.477 3.773 7.102 1 96.31 44 ASN B N 1
ATOM 3686 C CA . ASN B 1 44 ? 12.398 4.688 8.234 1 96.31 44 ASN B CA 1
ATOM 3687 C C . ASN B 1 44 ? 12.703 6.125 7.816 1 96.31 44 ASN B C 1
ATOM 3689 O O . ASN B 1 44 ? 13.742 6.395 7.211 1 96.31 44 ASN B O 1
ATOM 3693 N N . ARG B 1 45 ? 11.828 6.98 8.148 1 95.5 45 ARG B N 1
ATOM 3694 C CA . ARG B 1 45 ? 11.898 8.328 7.594 1 95.5 45 ARG B CA 1
ATOM 3695 C C . ARG B 1 45 ? 13.07 9.102 8.188 1 95.5 45 ARG B C 1
ATOM 3697 O O . ARG B 1 45 ? 13.664 9.953 7.523 1 95.5 45 ARG B O 1
ATOM 3704 N N . ASN B 1 46 ? 13.438 8.805 9.422 1 96.44 46 ASN B N 1
ATOM 3705 C CA . ASN B 1 46 ? 14.609 9.453 9.992 1 96.44 46 ASN B CA 1
ATOM 3706 C C . ASN B 1 46 ? 15.898 8.922 9.375 1 96.44 46 A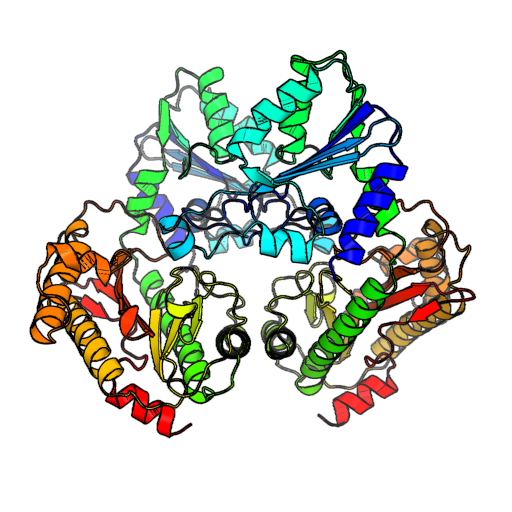SN B C 1
ATOM 3708 O O . ASN B 1 46 ? 16.828 9.688 9.102 1 96.44 46 ASN B O 1
ATOM 3712 N N . PHE B 1 47 ? 15.961 7.594 9.172 1 97.94 47 PHE B N 1
ATOM 3713 C CA . PHE B 1 47 ? 17.094 7.031 8.438 1 97.94 47 PHE B CA 1
ATOM 3714 C C . PHE B 1 47 ? 17.203 7.656 7.055 1 97.94 47 PHE B C 1
ATOM 3716 O O . PHE B 1 47 ? 18.297 8.047 6.637 1 97.94 47 PHE B O 1
ATOM 3723 N N . LEU B 1 48 ? 16.109 7.789 6.414 1 97.75 48 LEU B N 1
ATOM 3724 C CA . LEU B 1 48 ? 16.062 8.367 5.078 1 97.75 48 LEU B CA 1
ATOM 3725 C C . LEU B 1 48 ? 16.516 9.828 5.105 1 97.75 48 LEU B C 1
ATOM 3727 O O . LEU B 1 48 ? 17.297 10.25 4.254 1 97.75 48 LEU B O 1
ATOM 3731 N N . TYR B 1 49 ? 16.062 10.57 6.031 1 97.44 49 TYR B N 1
ATOM 3732 C CA . TYR B 1 49 ? 16.406 11.977 6.203 1 97.44 49 TYR B CA 1
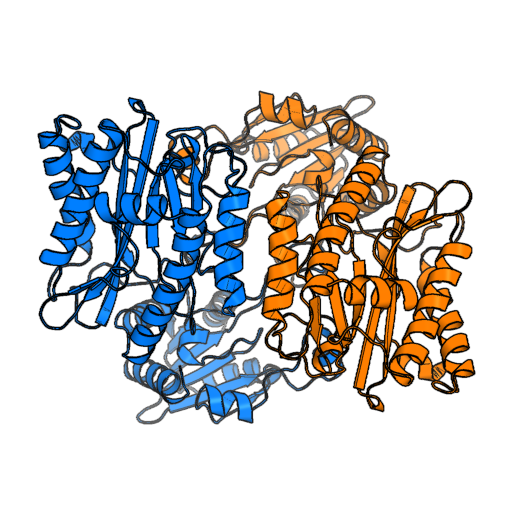ATOM 3733 C C . TYR B 1 49 ? 17.922 12.141 6.387 1 97.44 49 TYR B C 1
ATOM 3735 O O . TYR B 1 49 ? 18.5 13.133 5.941 1 97.44 49 TYR B O 1
ATOM 3743 N N . LEU B 1 50 ? 18.547 11.172 6.965 1 98.44 50 LEU B N 1
ATOM 3744 C CA . LEU B 1 50 ? 19.969 11.266 7.301 1 98.44 50 LEU B CA 1
ATOM 3745 C C . LEU B 1 50 ? 20.828 10.742 6.156 1 98.44 50 LEU B C 1
ATOM 3747 O O . LEU B 1 50 ? 21.984 11.141 6.016 1 98.44 50 LEU B O 1
ATOM 3751 N N . THR B 1 51 ? 20.281 9.852 5.309 1 98.44 51 THR B N 1
ATOM 3752 C CA . THR B 1 51 ? 21.188 9.125 4.426 1 98.44 51 THR B CA 1
ATOM 3753 C C . THR B 1 51 ? 20.734 9.234 2.973 1 98.44 51 THR B C 1
ATOM 3755 O O . THR B 1 51 ? 21.547 9.07 2.055 1 98.44 51 THR B O 1
ATOM 3758 N N . GLY B 1 52 ? 19.391 9.359 2.756 1 97.88 52 GLY B N 1
ATOM 3759 C CA . GLY B 1 52 ? 18.844 9.367 1.408 1 97.88 52 GLY B CA 1
ATOM 3760 C C . GLY B 1 52 ? 18.797 7.988 0.775 1 97.88 52 GLY B C 1
ATOM 3761 O O . GLY B 1 52 ? 18.531 7.859 -0.423 1 97.88 52 GLY B O 1
ATOM 3762 N N . ILE B 1 53 ? 19.047 6.957 1.548 1 97.38 53 ILE B N 1
ATOM 3763 C CA . ILE B 1 53 ? 19.172 5.613 0.988 1 97.38 53 ILE B CA 1
ATOM 3764 C C . ILE B 1 53 ? 17.906 4.809 1.287 1 97.38 53 ILE B C 1
ATOM 3766 O O . ILE B 1 53 ? 17.422 4.801 2.42 1 97.38 53 ILE B O 1
ATOM 3770 N N . GLU B 1 54 ? 17.359 4.184 0.246 1 94.94 54 GLU B N 1
ATOM 3771 C CA . GLU B 1 54 ? 16.188 3.322 0.362 1 94.94 54 GLU B CA 1
ATOM 3772 C C . GLU B 1 54 ? 16.562 1.855 0.161 1 94.94 54 GLU B C 1
ATOM 3774 O O . GLU B 1 54 ? 16.375 1.309 -0.93 1 94.94 54 GLU B O 1
ATOM 3779 N N . GLN B 1 55 ? 17.047 1.283 1.142 1 95.38 55 GLN B N 1
ATOM 3780 C CA . GLN B 1 55 ? 17.406 -0.131 1.169 1 95.38 55 GLN B CA 1
ATOM 3781 C C . GLN B 1 55 ? 17.016 -0.771 2.498 1 95.38 55 GLN B C 1
ATOM 3783 O O . GLN B 1 55 ? 17.219 -0.18 3.561 1 95.38 55 GLN B O 1
ATOM 3788 N N . GLU B 1 56 ? 16.438 -1.926 2.391 1 94.69 56 GLU B N 1
ATOM 3789 C CA . GLU B 1 56 ? 16.047 -2.65 3.596 1 94.69 56 GLU B CA 1
ATOM 3790 C C . GLU B 1 56 ? 17.266 -3.158 4.359 1 94.69 56 GLU B C 1
ATOM 3792 O O . GLU B 1 56 ? 18.281 -3.49 3.752 1 94.69 56 GLU B O 1
ATOM 3797 N N . ASN B 1 57 ? 17.172 -3.215 5.672 1 95.56 57 ASN B N 1
ATOM 3798 C CA . ASN B 1 57 ? 18.047 -3.953 6.562 1 95.56 57 ASN B CA 1
ATOM 3799 C C . ASN B 1 57 ? 19.469 -3.383 6.547 1 95.56 57 ASN B C 1
ATOM 3801 O O . ASN B 1 57 ? 20.438 -4.133 6.543 1 95.56 57 ASN B O 1
ATOM 3805 N N . ILE B 1 58 ? 19.594 -2.17 6.387 1 97.62 58 ILE B N 1
ATOM 3806 C CA . ILE B 1 58 ? 20.906 -1.558 6.543 1 97.62 58 ILE B CA 1
ATOM 3807 C C . ILE B 1 58 ? 20.891 -0.604 7.734 1 97.62 58 ILE B C 1
ATOM 3809 O O . ILE B 1 58 ? 19.844 -0.326 8.305 1 97.62 58 ILE B O 1
ATOM 3813 N N . VAL B 1 59 ? 22.109 -0.176 8.227 1 98.56 59 VAL B N 1
ATOM 3814 C CA . VAL B 1 59 ? 22.234 0.521 9.5 1 98.56 59 VAL B CA 1
ATOM 3815 C C . VAL B 1 59 ? 23.266 1.639 9.391 1 98.56 59 VAL B C 1
ATOM 3817 O O . VAL B 1 59 ? 24.312 1.464 8.758 1 98.56 59 VAL B O 1
ATOM 3820 N N . LEU B 1 60 ? 22.953 2.756 9.867 1 98.81 60 LEU B N 1
ATOM 3821 C CA . LEU B 1 60 ? 23.922 3.826 10.102 1 98.81 60 LEU B CA 1
ATOM 3822 C C . LEU B 1 60 ? 24.344 3.857 11.57 1 98.81 60 LEU B C 1
ATOM 3824 O O . LEU B 1 60 ? 23.5 3.896 12.461 1 98.81 60 LEU B O 1
ATOM 3828 N N . MET B 1 61 ? 25.609 3.746 11.867 1 98.81 61 MET B N 1
ATOM 3829 C CA . MET B 1 61 ? 26.156 3.941 13.203 1 98.81 61 MET B CA 1
ATOM 3830 C C . MET B 1 61 ? 27.172 5.086 13.211 1 98.81 61 MET B C 1
ATOM 3832 O O . MET B 1 61 ? 28.031 5.172 12.328 1 98.81 61 MET B O 1
ATOM 3836 N N . ALA B 1 62 ? 27.094 5.965 14.164 1 98.5 62 ALA B N 1
ATOM 3837 C CA . ALA B 1 62 ? 28.016 7.086 14.266 1 98.5 62 ALA B CA 1
ATOM 3838 C C . ALA B 1 62 ? 28.453 7.316 15.711 1 98.5 62 ALA B C 1
ATOM 3840 O O . ALA B 1 62 ? 27.609 7.363 16.609 1 98.5 62 ALA B O 1
ATOM 3841 N N . TYR B 1 63 ? 29.703 7.422 15.961 1 98.06 63 TYR B N 1
ATOM 3842 C CA . TYR B 1 63 ? 30.266 7.809 17.25 1 98.06 63 TYR B CA 1
ATOM 3843 C C . TYR B 1 63 ? 30.688 9.273 17.25 1 98.06 63 TYR B C 1
ATOM 3845 O O . TYR B 1 63 ? 31.453 9.703 16.375 1 98.06 63 TYR B O 1
ATOM 3853 N N . VAL B 1 64 ? 30.078 9.984 18.156 1 97.94 64 VAL B N 1
ATOM 3854 C CA . VAL B 1 64 ? 30.422 11.391 18.328 1 97.94 64 VAL B CA 1
ATOM 3855 C C . VAL B 1 64 ? 31.438 11.555 19.453 1 97.94 64 VAL B C 1
ATOM 3857 O O . VAL B 1 64 ? 31.078 11.477 20.641 1 97.94 64 VAL B O 1
ATOM 3860 N N . GLY B 1 65 ? 32.688 11.773 19.078 1 95.44 65 GLY B N 1
ATOM 3861 C CA . GLY B 1 65 ? 33.75 12.008 20.062 1 95.44 65 GLY B CA 1
ATOM 3862 C C . GLY B 1 65 ? 34.062 13.477 20.266 1 95.44 65 GLY B C 1
ATOM 3863 O O . GLY B 1 65 ? 33.312 14.344 19.812 1 95.44 65 GLY B O 1
ATOM 3864 N N . GLU B 1 66 ? 35.125 13.703 21.109 1 92.88 66 GLU B N 1
ATOM 3865 C CA . GLU B 1 66 ? 35.594 15.078 21.266 1 92.88 66 GLU B CA 1
ATOM 3866 C C . GLU B 1 66 ? 36.219 15.617 19.984 1 92.88 66 GLU B C 1
ATOM 3868 O O . GLU B 1 66 ? 37.375 15.359 19.703 1 92.88 66 GLU B O 1
ATOM 3873 N N . GLY B 1 67 ? 35.531 16.297 19.219 1 90 67 GLY B N 1
ATOM 3874 C CA . GLY B 1 67 ? 36 16.922 18 1 90 67 GLY B CA 1
ATOM 3875 C C . GLY B 1 67 ? 36.094 15.977 16.828 1 90 67 GLY B C 1
ATOM 3876 O O . GLY B 1 67 ? 36.625 16.328 15.766 1 90 67 GLY B O 1
ATOM 3877 N N . THR B 1 68 ? 35.688 14.797 17.062 1 92.94 68 THR B N 1
ATOM 3878 C CA . THR B 1 68 ? 35.75 13.82 15.984 1 92.94 68 THR B CA 1
ATOM 3879 C C . THR B 1 68 ? 34.406 13.102 15.828 1 92.94 68 THR B C 1
ATOM 3881 O O . THR B 1 68 ? 33.688 12.922 16.797 1 92.94 68 THR B O 1
ATOM 3884 N N . ILE B 1 69 ? 34.094 12.781 14.594 1 95.94 69 ILE B N 1
ATOM 3885 C CA . ILE B 1 69 ? 32.906 11.984 14.281 1 95.94 69 ILE B CA 1
ATOM 3886 C C . ILE B 1 69 ? 33.312 10.789 13.422 1 95.94 69 ILE B C 1
ATOM 3888 O O . ILE B 1 69 ? 34.031 10.945 12.43 1 95.94 69 ILE B O 1
ATOM 3892 N N . GLU B 1 70 ? 32.938 9.641 13.867 1 96.31 70 GLU B N 1
ATOM 3893 C CA . GLU B 1 70 ? 33.125 8.43 13.07 1 96.31 70 GLU B CA 1
ATOM 3894 C C . GLU B 1 70 ? 31.781 7.812 12.672 1 96.31 70 GLU B C 1
ATOM 3896 O O . GLU B 1 70 ? 31.078 7.25 13.508 1 96.31 70 GLU B O 1
ATOM 3901 N N . GLU B 1 71 ? 31.469 7.941 11.43 1 97.38 71 GLU B N 1
ATOM 3902 C CA . GLU B 1 71 ? 30.219 7.34 10.969 1 97.38 71 GLU B CA 1
ATOM 3903 C C . GLU B 1 71 ? 30.484 6.195 9.992 1 97.38 71 GLU B C 1
ATOM 3905 O O . GLU B 1 71 ? 31.406 6.262 9.188 1 97.38 71 GLU B O 1
ATOM 3910 N N . THR B 1 72 ? 29.75 5.172 10.078 1 98.56 72 THR B N 1
ATOM 3911 C CA . THR B 1 72 ? 29.828 3.979 9.242 1 98.56 72 THR B CA 1
ATOM 3912 C C . THR B 1 72 ? 28.438 3.551 8.766 1 98.56 72 THR B C 1
ATOM 3914 O O . THR B 1 72 ? 27.5 3.512 9.562 1 98.56 72 THR B O 1
ATOM 3917 N N . LEU B 1 73 ? 28.266 3.354 7.488 1 98.75 73 LEU B N 1
ATOM 3918 C CA . LEU B 1 73 ? 27.062 2.754 6.918 1 98.75 73 LEU B CA 1
ATOM 3919 C C . LEU B 1 73 ? 27.266 1.26 6.684 1 98.75 73 LEU B C 1
ATOM 3921 O O . LEU B 1 73 ? 28.188 0.856 5.984 1 98.75 73 LEU B O 1
ATOM 3925 N N . TYR B 1 74 ? 26.469 0.474 7.34 1 98.75 74 TYR B N 1
ATOM 3926 C CA . TYR B 1 74 ? 26.5 -0.972 7.156 1 98.75 74 TYR B CA 1
ATOM 3927 C C . TYR B 1 74 ? 25.516 -1.407 6.078 1 98.75 74 TYR B C 1
ATOM 3929 O O . TYR B 1 74 ? 24.297 -1.344 6.273 1 98.75 74 TYR B O 1
ATOM 3937 N N . ILE B 1 75 ? 25.984 -1.827 4.949 1 98.12 75 ILE B N 1
ATOM 3938 C CA . ILE B 1 75 ? 25.156 -2.168 3.803 1 98.12 75 ILE B CA 1
ATOM 3939 C C . ILE B 1 75 ? 25.188 -3.676 3.57 1 98.12 75 ILE B C 1
ATOM 3941 O O . ILE B 1 75 ? 25.953 -4.395 4.211 1 98.12 75 ILE B O 1
ATOM 3945 N N . LEU B 1 76 ? 24.297 -4.188 2.785 1 96.69 76 LEU B N 1
ATOM 3946 C CA . LEU B 1 76 ? 24.25 -5.605 2.445 1 96.69 76 LEU B CA 1
ATOM 3947 C C . LEU B 1 76 ? 25.328 -5.945 1.417 1 96.69 76 LEU B C 1
ATOM 3949 O O . LEU B 1 76 ? 25.578 -5.16 0.498 1 96.69 76 LEU B O 1
ATOM 3953 N N . PRO B 1 77 ? 25.969 -7.047 1.538 1 95.88 77 PRO B N 1
ATOM 3954 C CA . PRO B 1 77 ? 26.938 -7.449 0.515 1 95.88 77 PRO B CA 1
ATOM 3955 C C . PRO B 1 77 ? 26.281 -7.781 -0.823 1 95.88 77 PRO B C 1
ATOM 3957 O O . PRO B 1 77 ? 25.094 -8.102 -0.867 1 95.88 77 PRO B O 1
ATOM 3960 N N . PRO B 1 78 ? 27.062 -7.582 -1.899 1 93 78 PRO B N 1
ATOM 3961 C CA . PRO B 1 78 ? 26.531 -8.039 -3.182 1 93 78 PRO B CA 1
ATOM 3962 C C . PRO B 1 78 ? 26.078 -9.492 -3.148 1 93 78 PRO B C 1
ATOM 3964 O O . PRO B 1 78 ? 26.688 -10.312 -2.457 1 93 78 PRO B O 1
ATOM 3967 N N . ASP B 1 79 ? 24.984 -9.766 -3.775 1 92.94 79 ASP B N 1
ATOM 3968 C CA . ASP B 1 79 ? 24.391 -11.094 -3.906 1 92.94 79 ASP B CA 1
ATOM 3969 C C . ASP B 1 79 ? 23.703 -11.266 -5.266 1 92.94 79 ASP B C 1
ATOM 3971 O O . ASP B 1 79 ? 22.547 -10.883 -5.438 1 92.94 79 ASP B O 1
ATOM 3975 N N . ALA B 1 80 ? 24.391 -11.93 -6.172 1 87.81 80 ALA B N 1
ATOM 3976 C CA . ALA B 1 80 ? 23.922 -12.023 -7.551 1 87.81 80 ALA B CA 1
ATOM 3977 C C . ALA B 1 80 ? 22.547 -12.688 -7.617 1 87.81 80 ALA B C 1
ATOM 3979 O O . ALA B 1 80 ? 21.688 -12.266 -8.398 1 87.81 80 ALA B O 1
ATOM 3980 N N . PHE B 1 81 ? 22.375 -13.656 -6.867 1 87.75 81 PHE B N 1
ATOM 3981 C CA . PHE B 1 81 ? 21.109 -14.383 -6.871 1 87.75 81 PHE B CA 1
ATOM 3982 C C . PHE B 1 81 ? 19.969 -13.5 -6.344 1 87.75 81 PHE B C 1
ATOM 3984 O O . PHE B 1 81 ? 18.938 -13.375 -6.984 1 87.75 81 PHE B O 1
ATOM 3991 N N . ALA B 1 82 ? 20.203 -12.906 -5.238 1 87.94 82 ALA B N 1
ATOM 3992 C CA . ALA B 1 82 ? 19.188 -12.039 -4.652 1 87.94 82 ALA B CA 1
ATOM 3993 C C . ALA B 1 82 ? 18.906 -10.844 -5.551 1 87.94 82 ALA B C 1
ATOM 3995 O O . ALA B 1 82 ? 17.75 -10.414 -5.68 1 87.94 82 ALA B O 1
ATOM 3996 N N . GLU B 1 83 ? 19.938 -10.336 -6.137 1 88.12 83 GLU B N 1
ATOM 3997 C CA . GLU B 1 83 ? 19.812 -9.148 -6.977 1 88.12 83 GLU B CA 1
ATOM 3998 C C . GLU B 1 83 ? 19.031 -9.453 -8.258 1 88.12 83 GLU B C 1
ATOM 4000 O O . GLU B 1 83 ? 18.359 -8.578 -8.805 1 88.12 83 GLU B O 1
ATOM 4005 N N . ARG B 1 84 ? 19.094 -10.633 -8.758 1 87.31 84 ARG B N 1
ATOM 4006 C CA . ARG B 1 84 ? 18.297 -11.055 -9.906 1 87.31 84 ARG B CA 1
ATOM 4007 C C . ARG B 1 84 ? 16.797 -11.039 -9.578 1 87.31 84 ARG B C 1
ATOM 4009 O O . ARG B 1 84 ? 15.977 -10.75 -10.438 1 87.31 84 ARG B O 1
ATOM 4016 N N . TRP B 1 85 ? 16.484 -11.273 -8.375 1 87.12 85 TRP B N 1
ATOM 4017 C CA . TRP B 1 85 ? 15.094 -11.391 -7.965 1 87.12 85 TRP B CA 1
ATOM 4018 C C . TRP B 1 85 ? 14.516 -10.023 -7.609 1 87.12 85 TRP B C 1
ATOM 4020 O O . TRP B 1 85 ? 13.391 -9.703 -7.996 1 87.12 85 TRP B O 1
ATOM 4030 N N . THR B 1 86 ? 15.281 -9.203 -6.879 1 84 86 THR B N 1
ATOM 4031 C CA . THR B 1 86 ? 14.648 -8.008 -6.328 1 84 86 THR B CA 1
ATOM 4032 C C . THR B 1 86 ? 15.414 -6.754 -6.734 1 84 86 THR B C 1
ATOM 4034 O O . THR B 1 86 ? 15.031 -5.641 -6.375 1 84 86 THR B O 1
ATOM 4037 N N . GLY B 1 87 ? 16.469 -6.945 -7.441 1 82.19 87 GLY B N 1
ATOM 4038 C CA . GLY B 1 87 ? 17.203 -5.781 -7.91 1 82.19 87 GLY B CA 1
ATOM 4039 C C . GLY B 1 87 ? 18.547 -5.602 -7.223 1 82.19 87 GLY B C 1
ATOM 4040 O O . GLY B 1 87 ? 18.781 -6.176 -6.16 1 82.19 87 GLY B O 1
ATOM 4041 N N . ARG B 1 88 ? 19.25 -4.789 -7.781 1 83.81 88 ARG B N 1
ATOM 4042 C CA . ARG B 1 88 ? 20.609 -4.57 -7.32 1 83.81 88 ARG B CA 1
ATOM 4043 C C . ARG B 1 88 ? 20.625 -3.904 -5.949 1 83.81 88 ARG B C 1
ATOM 4045 O O . ARG B 1 88 ? 19.797 -3.037 -5.664 1 83.81 88 ARG B O 1
ATOM 4052 N N . ARG B 1 89 ? 21.578 -4.355 -5.086 1 92.56 89 ARG B N 1
ATOM 4053 C CA . ARG B 1 89 ? 21.875 -3.725 -3.805 1 92.56 89 ARG B CA 1
ATOM 4054 C C . ARG B 1 89 ? 22.766 -2.498 -3.988 1 92.56 89 ARG B C 1
ATOM 4056 O O . ARG B 1 89 ? 23.594 -2.453 -4.902 1 92.56 89 ARG B O 1
ATOM 4063 N N . ILE B 1 90 ? 22.516 -1.55 -3.166 1 94.19 90 ILE B N 1
ATOM 4064 C CA . ILE B 1 90 ? 23.297 -0.317 -3.287 1 94.19 90 ILE B CA 1
ATOM 4065 C C . ILE B 1 90 ? 24.781 -0.616 -3.09 1 94.19 90 ILE B C 1
ATOM 4067 O O . ILE B 1 90 ? 25.156 -1.393 -2.207 1 94.19 90 ILE B O 1
ATOM 4071 N N . LYS B 1 91 ? 25.609 -0.063 -3.949 1 94.81 91 LYS B N 1
ATOM 4072 C CA . LYS B 1 91 ? 27.062 -0.181 -3.83 1 94.81 91 LYS B CA 1
ATOM 4073 C C . LYS B 1 91 ? 27.656 1 -3.062 1 94.81 91 LYS B C 1
ATOM 4075 O O . LYS B 1 91 ? 27 2.041 -2.928 1 94.81 91 LYS B O 1
ATOM 4080 N N . GLU B 1 92 ? 28.844 0.781 -2.588 1 96.19 92 GLU B N 1
ATOM 4081 C CA . GLU B 1 92 ? 29.5 1.802 -1.779 1 96.19 92 GLU B CA 1
ATOM 4082 C C . GLU B 1 92 ? 29.578 3.129 -2.529 1 96.19 92 GLU B C 1
ATOM 4084 O O . GLU B 1 92 ? 29.234 4.18 -1.983 1 96.19 92 GLU B O 1
ATOM 4089 N N . GLU B 1 93 ? 29.938 3.055 -3.746 1 96 93 GLU B N 1
ATOM 4090 C CA . GLU B 1 93 ? 30.109 4.27 -4.539 1 96 93 GLU B CA 1
ATOM 4091 C C . GLU B 1 93 ? 28.797 5.008 -4.715 1 96 93 GLU B C 1
ATOM 4093 O O . GLU B 1 93 ? 28.75 6.238 -4.641 1 96 93 GLU B O 1
ATOM 4098 N N . GLU B 1 94 ? 27.766 4.281 -4.965 1 95.19 94 GLU B N 1
ATOM 4099 C CA . GLU B 1 94 ? 26.438 4.863 -5.105 1 95.19 94 GLU B CA 1
ATOM 4100 C C . GLU B 1 94 ? 25.969 5.492 -3.797 1 95.19 94 GLU B C 1
ATOM 4102 O O . GLU B 1 94 ? 25.406 6.59 -3.793 1 95.19 94 GLU B O 1
ATOM 4107 N N . ALA B 1 95 ? 26.172 4.766 -2.711 1 96.69 95 ALA B N 1
ATOM 4108 C CA . ALA B 1 95 ? 25.797 5.27 -1.394 1 96.69 95 ALA B CA 1
ATOM 4109 C C . ALA B 1 95 ? 26.547 6.555 -1.061 1 96.69 95 ALA B C 1
ATOM 4111 O O . ALA B 1 95 ? 25.984 7.484 -0.486 1 96.69 95 ALA B O 1
ATOM 4112 N N . GLU B 1 96 ? 27.844 6.52 -1.402 1 97.12 96 GLU B N 1
ATOM 4113 C CA . GLU B 1 96 ? 28.641 7.707 -1.155 1 97.12 96 GLU B CA 1
ATOM 4114 C C . GLU B 1 96 ? 28.141 8.898 -1.97 1 97.12 96 GLU B C 1
ATOM 4116 O O . GLU B 1 96 ? 28.062 10.016 -1.461 1 97.12 96 GLU B O 1
ATOM 4121 N N . GLU B 1 97 ? 27.844 8.648 -3.172 1 96.75 97 GLU B N 1
ATOM 4122 C CA . GLU B 1 97 ? 27.344 9.703 -4.043 1 96.75 97 GLU B CA 1
ATOM 4123 C C . GLU B 1 97 ? 26.031 10.273 -3.525 1 96.75 97 GLU B C 1
ATOM 4125 O O . GLU B 1 97 ? 25.75 11.469 -3.676 1 96.75 97 GLU B O 1
ATOM 4130 N N . LEU B 1 98 ? 25.312 9.477 -2.904 1 96.12 98 LEU B N 1
ATOM 4131 C CA . LEU B 1 98 ? 23.984 9.859 -2.441 1 96.12 98 LEU B CA 1
ATOM 4132 C C . LEU B 1 98 ? 24.047 10.5 -1.06 1 96.12 98 LEU B C 1
ATOM 4134 O O . LEU B 1 98 ? 23.484 11.57 -0.835 1 96.12 98 LEU B O 1
ATOM 4138 N N . SER B 1 99 ? 24.781 9.938 -0.141 1 97.5 99 SER B N 1
ATOM 4139 C CA . SER B 1 99 ? 24.703 10.289 1.272 1 97.5 99 SER B CA 1
ATOM 4140 C C . SER B 1 99 ? 25.906 11.102 1.715 1 97.5 99 SER B C 1
ATOM 4142 O O . SER B 1 99 ? 25.859 11.789 2.736 1 97.5 99 SER B O 1
ATOM 4144 N N . GLY B 1 100 ? 27.031 10.93 1.062 1 97.56 100 GLY B N 1
ATOM 4145 C CA . GLY B 1 100 ? 28.281 11.547 1.479 1 97.56 100 GLY B CA 1
ATOM 4146 C C . GLY B 1 100 ? 29.031 10.719 2.496 1 97.56 100 GLY B C 1
ATOM 4147 O O . GLY B 1 100 ? 30.156 11.07 2.883 1 97.56 100 GLY B O 1
ATOM 4148 N N . ILE B 1 101 ? 28.531 9.586 2.898 1 97.81 101 ILE B N 1
ATOM 4149 C CA . ILE B 1 101 ? 29.219 8.703 3.828 1 97.81 101 ILE B CA 1
ATOM 4150 C C . ILE B 1 101 ? 30.344 7.961 3.098 1 97.81 101 ILE B C 1
ATOM 4152 O O . ILE B 1 101 ? 30.141 7.496 1.972 1 97.81 101 ILE B O 1
ATOM 4156 N N . THR B 1 102 ? 31.484 7.844 3.732 1 97.31 102 THR B N 1
ATOM 4157 C CA . THR B 1 102 ? 32.625 7.289 3.018 1 97.31 102 THR B CA 1
ATOM 4158 C C . THR B 1 102 ? 33.094 6.004 3.682 1 97.31 102 THR B C 1
ATOM 4160 O O . THR B 1 102 ? 33.969 5.316 3.15 1 97.31 102 THR B O 1
ATOM 4163 N N . ASN B 1 103 ? 32.625 5.641 4.816 1 98.06 103 ASN B N 1
ATOM 4164 C CA . ASN B 1 103 ? 33.031 4.422 5.527 1 98.06 103 ASN B CA 1
ATOM 4165 C C . ASN B 1 103 ? 31.906 3.375 5.477 1 98.06 103 ASN B C 1
ATOM 4167 O O . ASN B 1 103 ? 30.781 3.639 5.898 1 98.06 103 ASN B O 1
ATOM 4171 N N . TYR B 1 104 ? 32.281 2.191 4.961 1 97.88 104 TYR B N 1
ATOM 4172 C CA . TYR B 1 104 ? 31.281 1.146 4.758 1 97.88 104 TYR B CA 1
ATOM 4173 C C . TYR B 1 104 ? 31.766 -0.179 5.344 1 97.88 104 TYR B C 1
ATOM 4175 O O . TYR B 1 104 ? 32.969 -0.473 5.34 1 97.88 104 TYR B O 1
ATOM 4183 N N . LYS B 1 105 ? 30.828 -0.893 5.82 1 98.31 105 LYS B N 1
ATOM 4184 C CA . LYS B 1 105 ? 30.984 -2.301 6.176 1 98.31 105 LYS B CA 1
ATOM 4185 C C . LYS B 1 105 ? 29.734 -3.096 5.84 1 98.31 105 LYS B C 1
ATOM 4187 O O . LYS B 1 105 ? 28.734 -2.529 5.387 1 98.31 105 LYS B O 1
ATOM 4192 N N . TYR B 1 106 ? 29.844 -4.34 5.906 1 98.06 106 TYR B N 1
ATOM 4193 C CA . TYR B 1 106 ? 28.672 -5.172 5.703 1 98.06 106 TYR B CA 1
ATOM 4194 C C . TYR B 1 106 ? 27.891 -5.344 7.004 1 98.06 106 TYR B C 1
ATOM 4196 O O . TYR B 1 106 ? 28.484 -5.371 8.086 1 98.06 106 TYR B O 1
ATOM 4204 N N . VAL B 1 107 ? 26.609 -5.512 6.883 1 97.88 107 VAL B N 1
ATOM 4205 C CA . VAL B 1 107 ? 25.672 -5.535 8 1 97.88 107 VAL B CA 1
ATOM 4206 C C . VAL B 1 107 ? 26.078 -6.625 8.992 1 97.88 107 VAL B C 1
ATOM 4208 O O . VAL B 1 107 ? 25.906 -6.465 10.203 1 97.88 107 VAL B O 1
ATOM 4211 N N . ALA B 1 108 ? 26.672 -7.672 8.578 1 96.81 108 ALA B N 1
ATOM 4212 C CA . ALA B 1 108 ? 27.078 -8.773 9.438 1 96.81 108 ALA B CA 1
ATOM 4213 C C . ALA B 1 108 ? 28.094 -8.312 10.477 1 96.81 108 ALA B C 1
ATOM 4215 O O . ALA B 1 108 ? 28.219 -8.914 11.547 1 96.81 108 ALA B O 1
ATOM 4216 N N . ALA B 1 109 ? 28.781 -7.27 10.164 1 98 109 ALA B N 1
ATOM 4217 C CA . ALA B 1 109 ? 29.812 -6.766 11.07 1 98 109 ALA B CA 1
ATOM 4218 C C . ALA B 1 109 ? 29.219 -5.836 12.125 1 98 109 ALA B C 1
ATOM 4220 O O . ALA B 1 109 ? 29.875 -5.512 13.117 1 98 109 ALA B O 1
ATOM 4221 N N . PHE B 1 110 ? 28 -5.414 11.961 1 98.06 110 PHE B N 1
ATOM 4222 C CA . PHE B 1 110 ? 27.406 -4.363 12.773 1 98.06 110 PHE B CA 1
ATOM 4223 C C . PHE B 1 110 ? 27.406 -4.75 14.242 1 98.06 110 PHE B C 1
ATOM 4225 O O . PHE B 1 110 ? 27.875 -3.986 15.094 1 98.06 110 PHE B O 1
ATOM 4232 N N . ARG B 1 111 ? 26.984 -5.918 14.562 1 95.94 111 ARG B N 1
ATOM 4233 C CA . ARG B 1 111 ? 26.828 -6.332 15.953 1 95.94 111 ARG B CA 1
ATOM 4234 C C . ARG B 1 111 ? 28.172 -6.332 16.672 1 95.94 111 ARG B C 1
ATOM 4236 O O . ARG B 1 111 ? 28.266 -5.875 17.812 1 95.94 111 ARG B O 1
ATOM 4243 N N . ASN B 1 112 ? 29.109 -6.879 16.031 1 97.38 112 ASN B N 1
ATOM 4244 C CA . ASN B 1 112 ? 30.438 -6.91 16.625 1 97.38 112 ASN B CA 1
ATOM 4245 C C . ASN B 1 112 ? 31.016 -5.504 16.797 1 97.38 112 ASN B C 1
ATOM 4247 O O . ASN B 1 112 ? 31.594 -5.191 17.844 1 97.38 112 ASN B O 1
ATOM 4251 N N . ASP B 1 113 ? 30.891 -4.73 15.758 1 97.94 113 ASP B N 1
ATOM 4252 C CA . ASP B 1 113 ? 31.375 -3.359 15.828 1 97.94 113 ASP B CA 1
ATOM 4253 C C . ASP B 1 113 ? 30.672 -2.572 16.922 1 97.94 113 ASP B C 1
ATOM 4255 O O . ASP B 1 113 ? 31.297 -1.802 17.656 1 97.94 113 ASP B O 1
ATOM 4259 N N . PHE B 1 114 ? 29.391 -2.76 17.016 1 97.75 114 PHE B N 1
ATOM 4260 C CA . PHE B 1 114 ? 28.578 -2.107 18.031 1 97.75 114 PHE B CA 1
ATOM 4261 C C . PHE B 1 114 ? 29.062 -2.496 19.438 1 97.75 114 PHE B C 1
ATOM 4263 O O . PHE B 1 114 ? 29.266 -1.63 20.281 1 97.75 114 PHE B O 1
ATOM 4270 N N . SER B 1 115 ? 29.25 -3.783 19.594 1 96.06 115 SER B N 1
ATOM 4271 C CA . SER B 1 115 ? 29.719 -4.289 20.875 1 96.06 115 SER B CA 1
ATOM 4272 C C . SER B 1 115 ? 31.094 -3.734 21.234 1 96.06 115 SER B C 1
ATOM 4274 O O . SER B 1 115 ? 31.328 -3.328 22.375 1 96.06 115 SER B O 1
ATOM 4276 N N . ARG B 1 116 ? 31.906 -3.76 20.281 1 95.94 116 ARG B N 1
ATOM 4277 C CA . ARG B 1 116 ? 33.25 -3.246 20.484 1 95.94 116 ARG B CA 1
ATOM 4278 C C . ARG B 1 116 ? 33.219 -1.784 20.922 1 95.94 116 ARG B C 1
ATOM 4280 O O . ARG B 1 116 ? 33.938 -1.392 21.859 1 95.94 116 ARG B O 1
ATOM 4287 N N . GLN B 1 117 ? 32.469 -1.009 20.234 1 94.88 117 GLN B N 1
ATOM 4288 C CA . GLN B 1 117 ? 32.344 0.404 20.578 1 94.88 117 GLN B CA 1
ATOM 4289 C C . GLN B 1 117 ? 31.703 0.581 21.953 1 94.88 117 GLN B C 1
ATOM 4291 O O . GLN B 1 117 ? 32.156 1.393 22.766 1 94.88 117 GLN B O 1
ATOM 4296 N N . LEU B 1 118 ? 30.688 -0.135 22.156 1 94.12 118 LEU B N 1
ATOM 4297 C CA . LEU B 1 118 ? 29.906 -0.052 23.391 1 94.12 118 LEU B CA 1
ATOM 4298 C C . LEU B 1 118 ? 30.797 -0.326 24.609 1 94.12 118 LEU B C 1
ATOM 4300 O O . LEU B 1 118 ? 30.672 0.353 25.625 1 94.12 118 LEU B O 1
ATOM 4304 N N . PHE B 1 119 ? 31.719 -1.243 24.453 1 92.56 119 PHE B N 1
ATOM 4305 C CA . PHE B 1 119 ? 32.5 -1.682 25.609 1 92.56 119 PHE B CA 1
ATOM 4306 C C . PHE B 1 119 ? 33.906 -1.104 25.547 1 92.56 119 PHE B C 1
ATOM 4308 O O . PHE B 1 119 ? 34.812 -1.565 26.25 1 92.56 119 PHE B O 1
ATOM 4315 N N . SER B 1 120 ? 34.094 -0.217 24.688 1 91.19 120 SER B N 1
ATOM 4316 C CA . SER B 1 120 ? 35.406 0.459 24.562 1 91.19 120 SER B CA 1
ATOM 4317 C C . SER B 1 120 ? 35.656 1.354 25.781 1 91.19 120 SER B C 1
ATOM 4319 O O . SER B 1 120 ? 36.781 1.766 26.016 1 91.19 120 SER B O 1
ATOM 4321 N N . GLY B 1 121 ? 34.594 1.757 26.453 1 91.88 121 GLY B N 1
ATOM 4322 C CA . GLY B 1 121 ? 34.719 2.705 27.547 1 91.88 121 GLY B CA 1
ATOM 4323 C C . GLY B 1 121 ? 34.5 4.145 27.125 1 91.88 121 GLY B C 1
ATOM 4324 O O . GLY B 1 121 ? 34.375 5.039 27.969 1 91.88 121 GLY B O 1
ATOM 4325 N N . ASN B 1 122 ? 34.375 4.383 25.859 1 93.62 122 ASN B N 1
ATOM 4326 C CA . ASN B 1 122 ? 34.281 5.738 25.328 1 93.62 122 ASN B CA 1
ATOM 4327 C C . ASN B 1 122 ? 32.812 6.156 25.156 1 93.62 122 ASN B C 1
ATOM 4329 O O . ASN B 1 122 ? 32.5 7.348 25.062 1 93.62 122 ASN B O 1
ATOM 4333 N N . VAL B 1 123 ? 31.891 5.23 25.125 1 96.62 123 VAL B N 1
ATOM 4334 C CA . VAL B 1 123 ? 30.484 5.516 24.859 1 96.62 123 VAL B CA 1
ATOM 4335 C C . VAL B 1 123 ? 29.75 5.773 26.188 1 96.62 123 VAL B C 1
ATOM 4337 O O . VAL B 1 123 ? 29.781 4.934 27.094 1 96.62 123 VAL B O 1
ATOM 4340 N N . LYS B 1 124 ? 29.172 6.887 26.281 1 96.56 124 LYS B N 1
ATOM 4341 C CA . LYS B 1 124 ? 28.406 7.266 27.469 1 96.56 124 LYS B CA 1
ATOM 4342 C C . LYS B 1 124 ? 26.922 7.074 27.25 1 96.56 124 LYS B C 1
ATOM 4344 O O . LYS B 1 124 ? 26.172 6.785 28.203 1 96.56 124 LYS B O 1
ATOM 4349 N N . LYS B 1 125 ? 26.531 7.316 26.047 1 97.69 125 LYS B N 1
ATOM 4350 C CA . LYS B 1 125 ? 25.094 7.27 25.734 1 97.69 125 LYS B CA 1
ATOM 4351 C C . LYS B 1 125 ? 24.859 6.73 24.328 1 97.69 125 LYS B C 1
ATOM 4353 O O . LYS B 1 125 ? 25.578 7.098 23.391 1 97.69 125 LYS B O 1
ATOM 4358 N N . VAL B 1 126 ? 23.875 5.824 24.172 1 98.31 126 VAL B N 1
ATOM 4359 C CA . VAL B 1 126 ? 23.453 5.312 22.875 1 98.31 126 VAL B CA 1
ATOM 4360 C C . VAL B 1 126 ? 22.109 5.906 22.484 1 98.31 126 VAL B C 1
ATOM 4362 O O . VAL B 1 126 ? 21.141 5.828 23.25 1 98.31 126 VAL B O 1
ATOM 4365 N N . TYR B 1 127 ? 22.109 6.543 21.359 1 98.12 127 TYR B N 1
ATOM 4366 C CA . TYR B 1 127 ? 20.875 7.102 20.828 1 98.12 127 TYR B CA 1
ATOM 4367 C C . TYR B 1 127 ? 20.25 6.18 19.797 1 98.12 127 TYR B C 1
ATOM 4369 O O . TYR B 1 127 ? 20.906 5.797 18.828 1 98.12 127 TYR B O 1
ATOM 4377 N N . LEU B 1 128 ? 19 5.816 20.016 1 97.44 128 LEU B N 1
ATOM 4378 C CA . LEU B 1 128 ? 18.172 5.035 19.109 1 97.44 128 LEU B CA 1
ATOM 4379 C C . LEU B 1 128 ? 16.922 5.805 18.719 1 97.44 128 LEU B C 1
ATOM 4381 O O . LEU B 1 128 ? 16.547 6.766 19.391 1 97.44 128 LEU B O 1
ATOM 4385 N N . ASP B 1 129 ? 16.328 5.41 17.609 1 94.56 129 ASP B N 1
ATOM 4386 C CA . ASP B 1 129 ? 15.117 6.066 17.125 1 94.56 129 ASP B CA 1
ATOM 4387 C C . ASP B 1 129 ? 13.867 5.379 17.672 1 94.56 129 ASP B C 1
ATOM 4389 O O . ASP B 1 129 ? 13.352 4.449 17.047 1 94.56 129 ASP B O 1
ATOM 4393 N N . PHE B 1 130 ? 13.375 5.91 18.797 1 91.25 130 PHE B N 1
ATOM 4394 C CA . PHE B 1 130 ? 12.156 5.391 19.422 1 91.25 130 PHE B CA 1
ATOM 4395 C C . PHE B 1 130 ? 10.93 6.16 18.938 1 91.25 130 PHE B C 1
ATOM 4397 O O . PHE B 1 130 ? 10.586 7.199 19.5 1 91.25 130 PHE B O 1
ATOM 4404 N N . ASP B 1 131 ? 10.211 5.551 18.016 1 82.44 131 ASP B N 1
ATOM 4405 C CA . ASP B 1 131 ? 9.18 6.293 17.281 1 82.44 131 ASP B CA 1
ATOM 4406 C C . ASP B 1 131 ? 7.793 5.73 17.594 1 82.44 131 ASP B C 1
ATOM 4408 O O . ASP B 1 131 ? 6.84 5.992 16.844 1 82.44 131 ASP B O 1
ATOM 4412 N N . LYS B 1 132 ? 7.637 4.953 18.594 1 77.62 132 LYS B N 1
ATOM 4413 C CA . LYS B 1 132 ? 6.336 4.352 18.891 1 77.62 132 LYS B CA 1
ATOM 4414 C C . LYS B 1 132 ? 5.281 5.422 19.156 1 77.62 132 LYS B C 1
ATOM 4416 O O . LYS B 1 132 ? 5.496 6.324 19.969 1 77.62 132 LYS B O 1
ATOM 4421 N N . VAL B 1 133 ? 4.289 5.293 18.359 1 70.69 133 VAL B N 1
ATOM 4422 C CA . VAL B 1 133 ? 3.154 6.191 18.547 1 70.69 133 VAL B CA 1
ATOM 4423 C C . VAL B 1 133 ? 2.125 5.543 19.469 1 70.69 133 VAL B C 1
ATOM 4425 O O . VAL B 1 133 ? 1.424 6.234 20.203 1 70.69 133 VAL B O 1
ATOM 4428 N N . TYR B 1 134 ? 2.078 4.121 19.328 1 71.31 134 TYR B N 1
ATOM 4429 C CA . TYR B 1 134 ? 1.128 3.373 20.141 1 71.31 134 TYR B CA 1
ATOM 4430 C C . TYR B 1 134 ? 1.846 2.35 21.016 1 71.31 134 TYR B C 1
ATOM 4432 O O . TYR B 1 134 ? 2.912 1.852 20.641 1 71.31 134 TYR B O 1
ATOM 4440 N N . GLU B 1 135 ? 1.287 2.021 22.094 1 68.62 135 GLU B N 1
ATOM 4441 C CA . GLU B 1 135 ? 1.876 1.097 23.062 1 68.62 135 GLU B CA 1
ATOM 4442 C C . GLU B 1 135 ? 2.066 -0.289 22.453 1 68.62 135 GLU B C 1
ATOM 4444 O O . GLU B 1 135 ? 3.092 -0.936 22.672 1 68.62 135 GLU B O 1
ATOM 4449 N N . ASN B 1 136 ? 1.14 -0.729 21.672 1 63.38 136 ASN B N 1
ATOM 4450 C CA . ASN B 1 136 ? 1.133 -2.107 21.188 1 63.38 136 ASN B CA 1
ATOM 4451 C C . ASN B 1 136 ? 1.865 -2.242 19.859 1 63.38 136 ASN B C 1
ATOM 4453 O O . ASN B 1 136 ? 1.805 -3.293 19.219 1 63.38 136 ASN B O 1
ATOM 4457 N N . THR B 1 137 ? 2.639 -1.261 19.516 1 70.5 137 THR B N 1
ATOM 4458 C CA . THR B 1 137 ? 3.395 -1.346 18.266 1 70.5 137 THR B CA 1
ATOM 4459 C C . THR B 1 137 ? 4.547 -2.336 18.406 1 70.5 137 THR B C 1
ATOM 4461 O O . THR B 1 137 ? 5.301 -2.291 19.375 1 70.5 137 THR B O 1
ATOM 4464 N N . PRO B 1 138 ? 4.523 -3.324 17.422 1 66.06 138 PRO B N 1
ATOM 4465 C CA . PRO B 1 138 ? 5.637 -4.273 17.5 1 66.06 138 PRO B CA 1
ATOM 4466 C C . PRO B 1 138 ? 6.996 -3.586 17.578 1 66.06 138 PRO B C 1
ATOM 4468 O O . PRO B 1 138 ? 7.188 -2.523 16.984 1 66.06 138 PRO B O 1
ATOM 4471 N N . ALA B 1 139 ? 7.789 -4.277 18.344 1 70 139 ALA B N 1
ATOM 4472 C CA . ALA B 1 139 ? 9.133 -3.732 18.531 1 70 139 ALA B CA 1
ATOM 4473 C C . ALA B 1 139 ? 9.945 -3.82 17.234 1 70 139 ALA B C 1
ATOM 4475 O O . ALA B 1 139 ? 10.125 -4.906 16.688 1 70 139 ALA B O 1
ATOM 4476 N N . VAL B 1 140 ? 10.305 -2.617 16.797 1 82.88 140 VAL B N 1
ATOM 4477 C CA . VAL B 1 140 ? 11.234 -2.57 15.672 1 82.88 140 VAL B CA 1
ATOM 4478 C C . VAL B 1 140 ? 12.672 -2.666 16.188 1 82.88 140 VAL B C 1
ATOM 4480 O O . VAL B 1 140 ? 12.891 -2.879 17.391 1 82.88 140 VAL B O 1
ATOM 4483 N N . GLU B 1 141 ? 13.633 -2.652 15.305 1 90.62 141 GLU B N 1
ATOM 4484 C CA . GLU B 1 141 ? 15.031 -2.938 15.602 1 90.62 141 GLU B CA 1
ATOM 4485 C C . GLU B 1 141 ? 15.547 -2.037 16.719 1 90.62 141 GLU B C 1
ATOM 4487 O O . GLU B 1 141 ? 16.281 -2.492 17.609 1 90.62 141 GLU B O 1
ATOM 4492 N N . ALA B 1 142 ? 15.156 -0.796 16.719 1 93.12 142 ALA B N 1
ATOM 4493 C CA . ALA B 1 142 ? 15.594 0.157 17.734 1 93.12 142 ALA B CA 1
ATOM 4494 C C . ALA B 1 142 ? 15.164 -0.289 19.125 1 93.12 142 ALA B C 1
ATOM 4496 O O . ALA B 1 142 ? 15.945 -0.21 20.078 1 93.12 142 ALA B O 1
ATOM 4497 N N . TYR B 1 143 ? 14.016 -0.795 19.266 1 90.88 143 TYR B N 1
ATOM 4498 C CA . TYR B 1 143 ? 13.5 -1.226 20.562 1 90.88 143 TYR B CA 1
ATOM 4499 C C . TYR B 1 143 ? 14.172 -2.514 21.016 1 90.88 143 TYR B C 1
ATOM 4501 O O . TYR B 1 143 ? 14.445 -2.688 22.203 1 90.88 143 TYR B O 1
ATOM 4509 N N . ARG B 1 144 ? 14.398 -3.395 20.094 1 91.31 144 ARG B N 1
ATOM 4510 C CA . ARG B 1 144 ? 15.125 -4.617 20.422 1 91.31 144 ARG B CA 1
ATOM 4511 C C . ARG B 1 144 ? 16.531 -4.305 20.922 1 91.31 144 ARG B C 1
ATOM 4513 O O . ARG B 1 144 ? 16.969 -4.875 21.922 1 91.31 144 ARG B O 1
ATOM 4520 N N . LEU B 1 145 ? 17.203 -3.441 20.188 1 95.12 145 LEU B N 1
ATOM 4521 C CA . LEU B 1 145 ? 18.547 -3.043 20.609 1 95.12 145 LEU B CA 1
ATOM 4522 C C . LEU B 1 145 ? 18.5 -2.318 21.953 1 95.12 145 LEU B C 1
ATOM 4524 O O . LEU B 1 145 ? 19.375 -2.51 22.797 1 95.12 145 LEU B O 1
ATOM 4528 N N . GLY B 1 146 ? 17.516 -1.472 22.141 1 94.88 146 GLY B N 1
ATOM 4529 C CA . GLY B 1 146 ? 17.328 -0.813 23.422 1 94.88 146 GLY B CA 1
ATOM 4530 C C . GLY B 1 146 ? 17.188 -1.788 24.578 1 94.88 146 GLY B C 1
ATOM 4531 O O . GLY B 1 146 ? 17.797 -1.6 25.641 1 94.88 146 GLY B O 1
ATOM 4532 N N . LYS B 1 147 ? 16.391 -2.791 24.391 1 93.44 147 LYS B N 1
ATOM 4533 C CA . LYS B 1 147 ? 16.234 -3.822 25.406 1 93.44 147 LYS B CA 1
ATOM 4534 C C . LYS B 1 147 ? 17.547 -4.531 25.703 1 93.44 147 LYS B C 1
ATOM 4536 O O . LYS B 1 147 ? 17.875 -4.789 26.859 1 93.44 147 LYS B O 1
ATOM 4541 N N . TYR B 1 148 ? 18.234 -4.832 24.672 1 94.38 148 TYR B N 1
ATOM 4542 C CA . TYR B 1 148 ? 19.547 -5.453 24.812 1 94.38 148 TYR B CA 1
ATOM 4543 C C . TYR B 1 148 ? 20.484 -4.586 25.656 1 94.38 148 TYR B C 1
ATOM 4545 O O . TYR B 1 148 ? 21.172 -5.09 26.531 1 94.38 148 TYR B O 1
ATOM 4553 N N . LEU B 1 149 ? 20.5 -3.334 25.391 1 96.19 149 LEU B N 1
ATOM 4554 C CA . LEU B 1 149 ? 21.375 -2.395 26.094 1 96.19 149 LEU B CA 1
ATOM 4555 C C . LEU B 1 149 ? 21.016 -2.336 27.578 1 96.19 149 LEU B C 1
ATOM 4557 O O . LEU B 1 149 ? 21.906 -2.326 28.438 1 96.19 149 LEU B O 1
ATOM 4561 N N . LYS B 1 150 ? 19.781 -2.314 27.859 1 95.5 150 LYS B N 1
ATOM 4562 C CA . LYS B 1 150 ? 19.328 -2.279 29.25 1 95.5 150 LYS B CA 1
ATOM 4563 C C . LYS B 1 150 ? 19.766 -3.529 30.016 1 95.5 150 LYS B C 1
ATOM 4565 O O . LYS B 1 150 ? 20.109 -3.459 31.188 1 95.5 150 LYS B O 1
ATOM 4570 N N . GLU B 1 151 ? 19.812 -4.57 29.328 1 95.25 151 GLU B N 1
ATOM 4571 C CA . GLU B 1 151 ? 20.141 -5.852 29.938 1 95.25 151 GLU B CA 1
ATOM 4572 C C . GLU B 1 151 ? 21.641 -6.062 30.031 1 95.25 151 GLU B C 1
ATOM 4574 O O . GLU B 1 151 ? 22.141 -6.594 31.031 1 95.25 151 GLU B O 1
ATOM 4579 N N . HIS B 1 152 ? 22.391 -5.609 29.062 1 93.94 152 HIS B N 1
ATOM 4580 C CA . HIS B 1 152 ? 23.781 -6.047 28.953 1 93.94 152 HIS B CA 1
ATOM 4581 C C . HIS B 1 152 ? 24.734 -4.883 29.203 1 93.94 152 HIS B C 1
ATOM 4583 O O . HIS B 1 152 ? 25.922 -5.094 29.422 1 93.94 152 HIS B O 1
ATOM 4589 N N . ALA B 1 153 ? 24.234 -3.691 29.062 1 94.5 153 ALA B N 1
ATOM 4590 C CA . ALA B 1 153 ? 25.062 -2.514 29.281 1 94.5 153 ALA B CA 1
ATOM 4591 C C . ALA B 1 153 ? 24.312 -1.438 30.062 1 94.5 153 ALA B C 1
ATOM 4593 O O . ALA B 1 153 ? 24.234 -0.286 29.625 1 94.5 153 ALA B O 1
ATOM 4594 N N . PRO B 1 154 ? 23.844 -1.769 31.219 1 92.75 154 PRO B N 1
ATOM 4595 C CA . PRO B 1 154 ? 23.047 -0.826 32 1 92.75 154 PRO B CA 1
ATOM 4596 C C . PRO B 1 154 ? 23.828 0.419 32.406 1 92.75 154 PRO B C 1
ATOM 4598 O O . PRO B 1 154 ? 23.234 1.418 32.812 1 92.75 154 PRO B O 1
ATOM 4601 N N . PHE B 1 155 ? 25.078 0.383 32.25 1 93.12 155 PHE B N 1
ATOM 4602 C CA . PHE B 1 155 ? 25.938 1.49 32.656 1 93.12 155 PHE B CA 1
ATOM 4603 C C . PHE B 1 155 ? 25.984 2.561 31.578 1 93.12 155 PHE B C 1
ATOM 4605 O O . PHE B 1 155 ? 26.453 3.674 31.812 1 93.12 155 PHE B O 1
ATOM 4612 N N . VAL B 1 156 ? 25.531 2.281 30.422 1 95.56 156 VAL B N 1
ATOM 4613 C CA . VAL B 1 156 ? 25.469 3.232 29.312 1 95.56 156 VAL B CA 1
ATOM 4614 C C . VAL B 1 156 ? 24.094 3.877 29.25 1 95.56 156 VAL B C 1
ATOM 4616 O O . VAL B 1 156 ? 23.078 3.197 29.406 1 95.56 156 VAL B O 1
ATOM 4619 N N . GLY B 1 157 ? 24.078 5.164 29.094 1 96.12 157 GLY B N 1
ATOM 4620 C CA . GLY B 1 157 ? 22.812 5.852 28.953 1 96.12 157 GLY B CA 1
ATOM 4621 C C . GLY B 1 157 ? 22.109 5.527 27.656 1 96.12 157 GLY B C 1
ATOM 4622 O O . GLY B 1 157 ? 22.75 5.242 26.641 1 96.12 157 GLY B O 1
ATOM 4623 N N . LEU B 1 158 ? 20.797 5.57 27.719 1 96.62 158 LEU B N 1
ATOM 4624 C CA . LEU B 1 158 ? 19.953 5.398 26.531 1 96.62 158 LEU B CA 1
ATOM 4625 C C . LEU B 1 158 ? 19.234 6.695 26.188 1 96.62 158 LEU B C 1
ATOM 4627 O O . LEU B 1 158 ? 18.625 7.32 27.047 1 96.62 158 LEU B O 1
ATOM 4631 N N . GLY B 1 159 ? 19.438 7.137 24.984 1 96.38 159 GLY B N 1
ATOM 4632 C CA . GLY B 1 159 ? 18.781 8.352 24.516 1 96.38 159 GLY B CA 1
ATOM 4633 C C . GLY B 1 159 ? 17.812 8.102 23.375 1 96.38 159 GLY B C 1
ATOM 4634 O O . GLY B 1 159 ? 17.906 7.094 22.672 1 96.38 159 GLY B O 1
ATOM 4635 N N . ASN B 1 160 ? 16.828 8.984 23.25 1 95.5 160 ASN B N 1
ATOM 4636 C CA . ASN B 1 160 ? 15.859 8.953 22.156 1 95.5 160 ASN B CA 1
ATOM 4637 C C . ASN B 1 160 ? 16.203 9.984 21.078 1 95.5 160 ASN B C 1
ATOM 4639 O O . ASN B 1 160 ? 16.219 11.188 21.344 1 95.5 160 ASN B O 1
ATOM 4643 N N . LEU B 1 161 ? 16.469 9.484 19.953 1 95.06 161 LEU B N 1
ATOM 4644 C CA . LEU B 1 161 ? 16.828 10.328 18.812 1 95.06 161 LEU B CA 1
ATOM 4645 C C . LEU B 1 161 ? 15.609 11.047 18.266 1 95.06 161 LEU B C 1
ATOM 4647 O O . LEU B 1 161 ? 15.734 12.086 17.609 1 95.06 161 LEU B O 1
ATOM 4651 N N . HIS B 1 162 ? 14.445 10.555 18.516 1 92.44 162 HIS B N 1
ATOM 4652 C CA . HIS B 1 162 ? 13.227 10.953 17.828 1 92.44 162 HIS B CA 1
ATOM 4653 C C . HIS B 1 162 ? 12.922 12.43 18.062 1 92.44 162 HIS B C 1
ATOM 4655 O O . HIS B 1 162 ? 12.656 13.164 17.109 1 92.44 162 HIS B O 1
ATOM 4661 N N . PRO B 1 163 ? 12.977 12.961 19.266 1 91.25 163 PRO B N 1
ATOM 4662 C CA . PRO B 1 163 ? 12.703 14.383 19.484 1 91.25 163 PRO B CA 1
ATOM 4663 C C . PRO B 1 163 ? 13.695 15.289 18.766 1 91.25 163 PRO B C 1
ATOM 4665 O O . PRO B 1 163 ? 13.336 16.391 18.344 1 91.25 163 PRO B O 1
ATOM 4668 N N . ILE B 1 164 ? 14.953 14.883 18.688 1 93.69 164 ILE B N 1
ATOM 4669 C CA . ILE B 1 164 ? 15.977 15.656 18.016 1 93.69 164 ILE B CA 1
ATOM 4670 C C . ILE B 1 164 ? 15.68 15.703 16.516 1 93.69 164 ILE B C 1
ATOM 4672 O O . ILE B 1 164 ? 15.75 16.766 15.891 1 93.69 164 ILE B O 1
ATOM 4676 N N . MET B 1 165 ? 15.312 14.555 16 1 93.94 165 MET B N 1
ATOM 4677 C CA . MET B 1 165 ? 14.992 14.461 14.578 1 93.94 165 MET B CA 1
ATOM 4678 C C . MET B 1 165 ? 13.781 15.328 14.234 1 93.94 165 MET B C 1
ATOM 4680 O O . MET B 1 165 ? 13.734 15.945 13.172 1 93.94 165 MET B O 1
ATOM 4684 N N . LYS B 1 166 ? 12.812 15.359 15.125 1 91.06 166 LYS B N 1
ATOM 4685 C CA . LYS B 1 166 ? 11.633 16.203 14.93 1 91.06 166 LYS B CA 1
ATOM 4686 C C . LYS B 1 166 ? 12.031 17.672 14.766 1 91.06 166 LYS B C 1
ATOM 4688 O O . LYS B 1 166 ? 11.484 18.375 13.914 1 91.06 166 LYS B O 1
ATOM 4693 N N . GLN B 1 167 ? 12.961 18.109 15.523 1 90.56 167 GLN B N 1
ATOM 4694 C CA . GLN B 1 167 ? 13.43 19.484 15.453 1 90.56 167 GLN B CA 1
ATOM 4695 C C . GLN B 1 167 ? 14.156 19.75 14.141 1 90.56 167 GLN B C 1
ATOM 4697 O O . GLN B 1 167 ? 13.961 20.797 13.516 1 90.56 167 GLN B O 1
ATOM 4702 N N . LEU B 1 168 ? 14.945 18.844 13.758 1 93.25 168 LEU B N 1
ATOM 4703 C CA . LEU B 1 168 ? 15.742 19 12.539 1 93.25 168 LEU B CA 1
ATOM 4704 C C . LEU B 1 168 ? 14.844 19.016 11.305 1 93.25 168 LEU B C 1
ATOM 4706 O O . LEU B 1 168 ? 15.094 19.781 10.367 1 93.25 168 LEU B O 1
ATOM 4710 N N . ARG B 1 169 ? 13.766 18.219 11.312 1 93.62 169 ARG B N 1
ATOM 4711 C CA . ARG B 1 169 ? 12.898 18.094 10.148 1 93.62 169 ARG B CA 1
ATOM 4712 C C . ARG B 1 169 ? 11.883 19.234 10.102 1 93.62 169 ARG B C 1
ATOM 4714 O O . ARG B 1 169 ? 11.242 19.453 9.07 1 93.62 169 ARG B O 1
ATOM 4721 N N . LEU B 1 170 ? 11.773 20 11.172 1 91.94 170 LEU B N 1
ATOM 4722 C CA . LEU B 1 170 ? 10.75 21.016 11.289 1 91.94 170 LEU B CA 1
ATOM 4723 C C . LEU B 1 170 ? 11.023 22.172 10.336 1 91.94 170 LEU B C 1
ATOM 4725 O O . LEU B 1 170 ? 10.109 22.672 9.672 1 91.94 170 LEU B O 1
ATOM 4729 N N . ILE B 1 171 ? 12.289 22.641 10.336 1 93 171 ILE B N 1
ATOM 4730 C CA . ILE B 1 171 ? 12.664 23.766 9.484 1 93 171 ILE B CA 1
ATOM 4731 C C . ILE B 1 171 ? 13.188 23.25 8.148 1 93 171 ILE B C 1
ATOM 4733 O O . ILE B 1 171 ? 14.266 22.672 8.078 1 93 171 ILE B O 1
ATOM 4737 N N . LYS B 1 172 ? 12.461 23.516 7.141 1 95.69 172 LYS B N 1
ATOM 4738 C CA . LYS B 1 172 ? 12.797 23 5.816 1 95.69 172 LYS B CA 1
ATOM 4739 C C . LYS B 1 172 ? 13.953 23.766 5.199 1 95.69 172 LYS B C 1
ATOM 4741 O O . LYS B 1 172 ? 14.031 25 5.332 1 95.69 172 LYS B O 1
ATOM 4746 N N . LYS B 1 173 ? 14.812 23.078 4.555 1 96.25 173 LYS B N 1
ATOM 4747 C CA . LYS B 1 173 ? 15.867 23.688 3.74 1 96.25 173 LYS B CA 1
ATOM 4748 C C . LYS B 1 173 ? 15.336 24.094 2.371 1 96.25 173 LYS B C 1
ATOM 4750 O O . LYS B 1 173 ? 14.281 23.625 1.941 1 96.25 173 LYS B O 1
ATOM 4755 N N . PRO B 1 174 ? 16.062 24.984 1.662 1 97.12 174 PRO B N 1
ATOM 4756 C CA . PRO B 1 174 ? 15.594 25.469 0.364 1 97.12 174 PRO B CA 1
ATOM 4757 C C . PRO B 1 174 ? 15.305 24.344 -0.625 1 97.12 174 PRO B C 1
ATOM 4759 O O . PRO B 1 174 ? 14.312 24.406 -1.356 1 97.12 174 PRO B O 1
ATOM 4762 N N . CYS B 1 175 ? 16.156 23.344 -0.645 1 97.62 175 CYS B N 1
ATOM 4763 C CA . CYS B 1 175 ? 15.938 22.234 -1.577 1 97.62 175 CYS B CA 1
ATOM 4764 C C . CYS B 1 175 ? 14.664 21.469 -1.229 1 97.62 175 CYS B C 1
ATOM 4766 O O . CYS B 1 175 ? 13.992 20.953 -2.117 1 97.62 175 CYS B O 1
ATOM 4768 N N . GLU B 1 176 ? 14.336 21.328 0.034 1 97.88 176 GLU B N 1
ATOM 4769 C CA . GLU B 1 176 ? 13.078 20.719 0.446 1 97.88 176 GLU B CA 1
ATOM 4770 C C . GLU B 1 176 ? 11.875 21.516 -0.037 1 97.88 176 GLU B C 1
ATOM 4772 O O . GLU B 1 176 ? 10.891 20.953 -0.511 1 97.88 176 GLU B O 1
ATOM 4777 N N . ILE B 1 177 ? 11.969 22.797 0.114 1 98 177 ILE B N 1
ATOM 4778 C CA . ILE B 1 177 ? 10.898 23.688 -0.315 1 98 177 ILE B CA 1
ATOM 4779 C C . ILE B 1 177 ? 10.688 23.562 -1.821 1 98 177 ILE B C 1
ATOM 4781 O O . ILE B 1 177 ? 9.547 23.5 -2.293 1 98 177 ILE B O 1
ATOM 4785 N N . GLU B 1 178 ? 11.766 23.516 -2.555 1 98.31 178 GLU B N 1
ATOM 4786 C CA . GLU B 1 178 ? 11.664 23.328 -4 1 98.31 178 GLU B CA 1
ATOM 4787 C C . GLU B 1 178 ? 10.992 22 -4.336 1 98.31 178 GLU B C 1
ATOM 4789 O O . GLU B 1 178 ? 10.18 21.938 -5.262 1 98.31 178 GLU B O 1
ATOM 4794 N N . ALA B 1 179 ? 11.359 20.969 -3.643 1 98.25 179 ALA B N 1
ATOM 4795 C CA . ALA B 1 179 ? 10.719 19.672 -3.828 1 98.25 179 ALA B CA 1
ATOM 4796 C C . ALA B 1 179 ? 9.227 19.766 -3.535 1 98.25 179 ALA B C 1
ATOM 4798 O O . ALA B 1 179 ? 8.406 19.188 -4.27 1 98.25 179 ALA B O 1
ATOM 4799 N N . MET B 1 180 ? 8.836 20.453 -2.504 1 98.12 180 MET B N 1
ATOM 4800 C CA . MET B 1 180 ? 7.43 20.625 -2.15 1 98.12 180 MET B CA 1
ATOM 4801 C C . MET B 1 180 ? 6.684 21.375 -3.242 1 98.12 180 MET B C 1
ATOM 4803 O O . MET B 1 180 ? 5.535 21.047 -3.551 1 98.12 180 MET B O 1
ATOM 4807 N N . LYS B 1 181 ? 7.305 22.375 -3.795 1 98.44 181 LYS B N 1
ATOM 4808 C CA . LYS B 1 181 ? 6.688 23.125 -4.887 1 98.44 181 LYS B CA 1
ATOM 4809 C C . LYS B 1 181 ? 6.449 22.234 -6.098 1 98.44 181 LYS B C 1
ATOM 4811 O O . LYS B 1 181 ? 5.418 22.344 -6.77 1 98.44 181 LYS B O 1
ATOM 4816 N N . LYS B 1 182 ? 7.422 21.359 -6.355 1 98.31 182 LYS B N 1
ATOM 4817 C CA . LYS B 1 182 ? 7.219 20.391 -7.434 1 98.31 182 LYS B CA 1
ATOM 4818 C C . LYS B 1 182 ? 6.059 19.453 -7.117 1 98.31 182 LYS B C 1
ATOM 4820 O O . LYS B 1 182 ? 5.246 19.141 -7.992 1 98.31 182 LYS B O 1
ATOM 4825 N N . ALA B 1 183 ? 5.977 18.969 -5.902 1 98.5 183 ALA B N 1
ATOM 4826 C CA . ALA B 1 183 ? 4.848 18.141 -5.477 1 98.5 183 ALA B CA 1
ATOM 4827 C C . ALA B 1 183 ? 3.523 18.875 -5.684 1 98.5 183 ALA B C 1
ATOM 4829 O O . ALA B 1 183 ? 2.531 18.266 -6.098 1 98.5 183 ALA B O 1
ATOM 4830 N N . GLU B 1 184 ? 3.523 20.188 -5.398 1 98.56 184 GLU B N 1
ATOM 4831 C CA . GLU B 1 184 ? 2.33 21 -5.602 1 98.56 184 GLU B CA 1
ATOM 4832 C C . GLU B 1 184 ? 1.908 21 -7.07 1 98.56 184 GLU B C 1
ATOM 4834 O O . GLU B 1 184 ? 0.721 20.875 -7.379 1 98.56 184 GLU B O 1
ATOM 4839 N N . THR B 1 185 ? 2.873 21.141 -7.938 1 98.62 185 THR B N 1
ATOM 4840 C CA . THR B 1 185 ? 2.596 21.156 -9.367 1 98.62 185 THR B CA 1
ATOM 4841 C C . THR B 1 185 ? 1.959 19.844 -9.82 1 98.62 185 THR B C 1
ATOM 4843 O O . THR B 1 185 ? 1.013 19.859 -10.609 1 98.62 185 THR B O 1
ATOM 4846 N N . ILE B 1 186 ? 2.447 18.781 -9.359 1 98.62 186 ILE B N 1
ATOM 4847 C CA . ILE B 1 186 ? 1.937 17.453 -9.703 1 98.62 186 ILE B CA 1
ATOM 4848 C C . ILE B 1 186 ? 0.538 17.281 -9.125 1 98.62 186 ILE B C 1
ATOM 4850 O O . ILE B 1 186 ? -0.367 16.781 -9.805 1 98.62 186 ILE B O 1
ATOM 4854 N N . THR B 1 187 ? 0.364 17.656 -7.871 1 98.81 187 THR B N 1
ATOM 4855 C CA . THR B 1 187 ? -0.943 17.594 -7.227 1 98.81 187 THR B CA 1
ATOM 4856 C C . THR B 1 187 ? -1.972 18.406 -7.992 1 98.81 187 THR B C 1
ATOM 4858 O O . THR B 1 187 ? -3.107 17.969 -8.188 1 98.81 187 THR B O 1
ATOM 4861 N N . LYS B 1 188 ? -1.57 19.609 -8.398 1 98.81 188 LYS B N 1
ATOM 4862 C CA . LYS B 1 188 ? -2.436 20.453 -9.211 1 98.81 188 LYS B CA 1
ATOM 4863 C C . LYS B 1 188 ? -2.924 19.719 -10.453 1 98.81 188 LYS B C 1
ATOM 4865 O O . LYS B 1 188 ? -4.113 19.75 -10.766 1 98.81 188 LYS B O 1
ATOM 4870 N N . ALA B 1 189 ? -2.006 19.078 -11.102 1 98.69 189 ALA B N 1
ATOM 4871 C CA . ALA B 1 189 ? -2.367 18.344 -12.312 1 98.69 189 ALA B CA 1
ATOM 4872 C C . ALA B 1 189 ? -3.422 17.281 -12.008 1 98.69 189 ALA B C 1
ATOM 4874 O O . ALA B 1 189 ? -4.355 17.078 -12.797 1 98.69 189 ALA B O 1
ATOM 4875 N N . GLY B 1 190 ? -3.256 16.562 -10.93 1 98.75 190 GLY B N 1
ATOM 4876 C CA . GLY B 1 190 ? -4.215 15.539 -10.531 1 98.75 190 GLY B CA 1
ATOM 4877 C C . GLY B 1 190 ? -5.582 16.109 -10.195 1 98.75 190 GLY B C 1
ATOM 4878 O O . GLY B 1 190 ? -6.605 15.578 -10.633 1 98.75 190 GLY B O 1
ATOM 4879 N N . ILE B 1 191 ? -5.625 17.172 -9.406 1 98.81 191 ILE B N 1
ATOM 4880 C CA . ILE B 1 191 ? -6.891 17.781 -9.008 1 98.81 191 ILE B CA 1
ATOM 4881 C C . ILE B 1 191 ? -7.605 18.344 -10.234 1 98.81 191 ILE B C 1
ATOM 4883 O O . ILE B 1 191 ? -8.812 18.156 -10.391 1 98.81 191 ILE B O 1
ATOM 4887 N N . GLU B 1 192 ? -6.867 19.016 -11.109 1 98.62 192 GLU B N 1
ATOM 4888 C CA . GLU B 1 192 ? -7.453 19.562 -12.328 1 98.62 192 GLU B CA 1
ATOM 4889 C C . GLU B 1 192 ? -8 18.453 -13.227 1 98.62 192 GLU B C 1
ATOM 4891 O O . GLU B 1 192 ? -9.016 18.641 -13.898 1 98.62 192 GLU B O 1
ATOM 4896 N N . ALA B 1 193 ? -7.305 17.312 -13.266 1 98.5 193 ALA B N 1
ATOM 4897 C CA . ALA B 1 193 ? -7.809 16.188 -14.039 1 98.5 193 ALA B CA 1
ATOM 4898 C C . ALA B 1 193 ? -9.172 15.734 -13.523 1 98.5 193 ALA B C 1
ATOM 4900 O O . ALA B 1 193 ? -10.078 15.445 -14.312 1 98.5 193 ALA B O 1
ATOM 4901 N N . MET B 1 194 ? -9.352 15.648 -12.203 1 98.62 194 MET B N 1
ATOM 4902 C CA . MET B 1 194 ? -10.641 15.297 -11.617 1 98.62 194 MET B CA 1
ATOM 4903 C C . MET B 1 194 ? -11.695 16.328 -11.977 1 98.62 194 MET B C 1
ATOM 4905 O O . MET B 1 194 ? -12.805 15.977 -12.391 1 98.62 194 MET B O 1
ATOM 4909 N N . MET B 1 195 ? -11.359 17.625 -11.836 1 98.5 195 MET B N 1
ATOM 4910 C CA . MET B 1 195 ? -12.297 18.703 -12.133 1 98.5 195 MET B CA 1
ATOM 4911 C C . MET B 1 195 ? -12.742 18.656 -13.586 1 98.5 195 MET B C 1
ATOM 4913 O O . MET B 1 195 ? -13.922 18.812 -13.891 1 98.5 195 MET B O 1
ATOM 4917 N N . LYS B 1 196 ? -11.828 18.422 -14.5 1 97.94 196 LYS B N 1
ATOM 4918 C CA . LYS B 1 196 ? -12.078 18.469 -15.938 1 97.94 196 LYS B CA 1
ATOM 4919 C C . LYS B 1 196 ? -13.047 17.359 -16.359 1 97.94 196 LYS B C 1
ATOM 4921 O O . LYS B 1 196 ? -13.844 17.547 -17.281 1 97.94 196 LYS B O 1
ATOM 4926 N N . THR B 1 197 ? -12.969 16.25 -15.703 1 97.81 197 THR B N 1
ATOM 4927 C CA . THR B 1 197 ? -13.742 15.086 -16.125 1 97.81 197 THR B CA 1
ATOM 4928 C C . THR B 1 197 ? -15.031 14.961 -15.305 1 97.81 197 THR B C 1
ATOM 4930 O O . THR B 1 197 ? -15.93 14.203 -15.656 1 97.81 197 THR B O 1
ATOM 4933 N N . SER B 1 198 ? -15.172 15.711 -14.297 1 98.31 198 SER B N 1
ATOM 4934 C CA . SER B 1 198 ? -16.25 15.547 -13.312 1 98.31 198 SER B CA 1
ATOM 4935 C C . SER B 1 198 ? -17.609 15.742 -13.953 1 98.31 198 SER B C 1
ATOM 4937 O O . SER B 1 198 ? -17.828 16.703 -14.703 1 98.31 198 SER B O 1
ATOM 4939 N N . LYS B 1 199 ? -18.531 14.914 -13.695 1 98.06 199 LYS B N 1
ATOM 4940 C CA . LYS B 1 199 ? -19.938 15 -14.102 1 98.06 199 LYS B CA 1
ATOM 4941 C C . LYS B 1 199 ? -20.812 14.086 -13.242 1 98.06 199 LYS B C 1
ATOM 4943 O O . LYS B 1 199 ? -20.312 13.094 -12.688 1 98.06 199 LYS B O 1
ATOM 4948 N N . PRO B 1 200 ? -22.094 14.5 -13.156 1 98.19 200 PRO B N 1
ATOM 4949 C CA . PRO B 1 200 ? -22.984 13.578 -12.445 1 98.19 200 PRO B CA 1
ATOM 4950 C C . PRO B 1 200 ? -22.922 12.156 -13 1 98.19 200 PRO B C 1
ATOM 4952 O O . PRO B 1 200 ? -22.844 11.969 -14.219 1 98.19 200 PRO B O 1
ATOM 4955 N N . GLY B 1 201 ? -22.969 11.156 -12.109 1 98.31 201 GLY B N 1
ATOM 4956 C CA . GLY B 1 201 ? -22.953 9.766 -12.531 1 98.31 201 GLY B CA 1
ATOM 4957 C C . GLY B 1 201 ? -21.594 9.117 -12.438 1 98.31 201 GLY B C 1
ATOM 4958 O O . GLY B 1 201 ? -21.469 7.895 -12.477 1 98.31 201 GLY B O 1
ATOM 4959 N N . MET B 1 202 ? -20.547 9.859 -12.312 1 98.19 202 MET B N 1
ATOM 4960 C CA . MET B 1 202 ? -19.188 9.32 -12.18 1 98.19 202 MET B CA 1
ATOM 4961 C C . MET B 1 202 ? -19 8.68 -10.812 1 98.19 202 MET B C 1
ATOM 4963 O O . MET B 1 202 ? -19.453 9.211 -9.797 1 98.19 202 MET B O 1
ATOM 4967 N N . TYR B 1 203 ? -18.328 7.551 -10.781 1 98.5 203 TYR B N 1
ATOM 4968 C CA . TYR B 1 203 ? -18 6.891 -9.523 1 98.5 203 TYR B CA 1
ATOM 4969 C C . TYR B 1 203 ? -16.75 7.504 -8.906 1 98.5 203 TYR B C 1
ATOM 4971 O O . TYR B 1 203 ? -15.898 8.047 -9.609 1 98.5 203 TYR B O 1
ATOM 4979 N N . GLU B 1 204 ? -16.656 7.43 -7.555 1 98.69 204 GLU B N 1
ATOM 4980 C CA . GLU B 1 204 ? -15.5 7.945 -6.816 1 98.69 204 GLU B CA 1
ATOM 4981 C C . GLU B 1 204 ? -14.203 7.305 -7.297 1 98.69 204 GLU B C 1
ATOM 4983 O O . GLU B 1 204 ? -13.164 7.965 -7.371 1 98.69 204 GLU B O 1
ATOM 4988 N N . TYR B 1 205 ? -14.219 5.996 -7.656 1 98.38 205 TYR B N 1
ATOM 4989 C CA . TYR B 1 205 ? -13.023 5.309 -8.133 1 98.38 205 TYR B CA 1
ATOM 4990 C C . TYR B 1 205 ? -12.586 5.855 -9.484 1 98.38 205 TYR B C 1
ATOM 4992 O O . TYR B 1 205 ? -11.414 5.746 -9.852 1 98.38 205 TYR B O 1
ATOM 5000 N N . GLN B 1 206 ? -13.484 6.387 -10.258 1 98.56 206 GLN B N 1
ATOM 5001 C CA . GLN B 1 206 ? -13.117 7.02 -11.516 1 98.56 206 GLN B CA 1
ATOM 5002 C C . GLN B 1 206 ? -12.391 8.344 -11.273 1 98.56 206 GLN B C 1
ATOM 5004 O O . GLN B 1 206 ? -11.453 8.688 -12 1 98.56 206 GLN B O 1
ATOM 5009 N N . TYR B 1 207 ? -12.859 9.141 -10.234 1 98.62 207 TYR B N 1
ATOM 5010 C CA . TYR B 1 207 ? -12.117 10.328 -9.828 1 98.62 207 TYR B CA 1
ATOM 5011 C C . TYR B 1 207 ? -10.703 9.969 -9.398 1 98.62 207 TYR B C 1
ATOM 5013 O O . TYR B 1 207 ? -9.734 10.617 -9.812 1 98.62 207 TYR B O 1
ATOM 5021 N N . LYS B 1 208 ? -10.602 8.93 -8.586 1 98.56 208 LYS B N 1
ATOM 5022 C CA . LYS B 1 208 ? -9.297 8.469 -8.133 1 98.56 208 LYS B CA 1
ATOM 5023 C C . LYS B 1 208 ? -8.406 8.086 -9.312 1 98.56 208 LYS B C 1
ATOM 5025 O O . LYS B 1 208 ? -7.207 8.359 -9.312 1 98.56 208 LYS B O 1
ATOM 5030 N N . ALA B 1 209 ? -8.984 7.406 -10.297 1 98.5 209 ALA B N 1
ATOM 5031 C CA . ALA B 1 209 ? -8.25 7.012 -11.492 1 98.5 209 ALA B CA 1
ATOM 5032 C C . ALA B 1 209 ? -7.637 8.227 -12.188 1 98.5 209 ALA B C 1
ATOM 5034 O O . ALA B 1 209 ? -6.477 8.188 -12.609 1 98.5 209 ALA B O 1
ATOM 5035 N N . GLU B 1 210 ? -8.422 9.289 -12.289 1 98.56 210 GLU B N 1
ATOM 5036 C CA . GLU B 1 210 ? -7.93 10.508 -12.93 1 98.56 210 GLU B CA 1
ATOM 5037 C C . GLU B 1 210 ? -6.738 11.094 -12.172 1 98.56 210 GLU B C 1
ATOM 5039 O O . GLU B 1 210 ? -5.738 11.477 -12.781 1 98.56 210 GLU B O 1
ATOM 5044 N N . PHE B 1 211 ? -6.898 11.203 -10.906 1 98.69 211 PHE B N 1
ATOM 5045 C CA . PHE B 1 211 ? -5.836 11.75 -10.07 1 98.69 211 PHE B CA 1
ATOM 5046 C C . PHE B 1 211 ? -4.566 10.914 -10.195 1 98.69 211 PHE B C 1
ATOM 5048 O O . PHE B 1 211 ? -3.496 11.438 -10.508 1 98.69 211 PHE B O 1
ATOM 5055 N N . ASP B 1 212 ? -4.668 9.562 -9.961 1 98.5 212 ASP B N 1
ATOM 5056 C CA . ASP B 1 212 ? -3.518 8.664 -9.961 1 98.5 212 ASP B CA 1
ATOM 5057 C C . ASP B 1 212 ? -2.842 8.641 -11.336 1 98.5 212 ASP B C 1
ATOM 5059 O O . ASP B 1 212 ? -1.615 8.555 -11.43 1 98.5 212 ASP B O 1
ATOM 5063 N N . TYR B 1 213 ? -3.637 8.656 -12.352 1 98.5 213 TYR B N 1
ATOM 5064 C CA . TYR B 1 213 ? -3.1 8.656 -13.711 1 98.5 213 TYR B CA 1
ATOM 5065 C C . TYR B 1 213 ? -2.25 9.898 -13.961 1 98.5 213 TYR B C 1
ATOM 5067 O O . TYR B 1 213 ? -1.159 9.812 -14.531 1 98.5 213 TYR B O 1
ATOM 5075 N N . ALA B 1 214 ? -2.73 11.055 -13.539 1 98.38 214 ALA B N 1
ATOM 5076 C CA . ALA B 1 214 ? -1.999 12.312 -13.703 1 98.38 214 ALA B CA 1
ATOM 5077 C C . ALA B 1 214 ? -0.653 12.258 -12.992 1 98.38 214 ALA B C 1
ATOM 5079 O O . ALA B 1 214 ? 0.356 12.734 -13.516 1 98.38 214 ALA B O 1
ATOM 5080 N N . LEU B 1 215 ? -0.632 11.734 -11.797 1 98.44 215 LEU B N 1
ATOM 5081 C CA . LEU B 1 215 ? 0.609 11.602 -11.039 1 98.44 215 LEU B CA 1
ATOM 5082 C C . LEU B 1 215 ? 1.586 10.68 -11.758 1 98.44 215 LEU B C 1
ATOM 5084 O O . LEU B 1 215 ? 2.75 11.031 -11.961 1 98.44 215 LEU B O 1
ATOM 5088 N N . ALA B 1 216 ? 1.077 9.5 -12.156 1 97.44 216 ALA B N 1
ATOM 5089 C CA . ALA B 1 216 ? 1.929 8.453 -12.719 1 97.44 216 ALA B CA 1
ATOM 5090 C C . ALA B 1 216 ? 2.545 8.906 -14.039 1 97.44 216 ALA B C 1
ATOM 5092 O O . ALA B 1 216 ? 3.678 8.539 -14.359 1 97.44 216 ALA B O 1
ATOM 5093 N N . GLN B 1 217 ? 1.771 9.656 -14.789 1 96 217 GLN B N 1
ATOM 5094 C CA . GLN B 1 217 ? 2.285 10.188 -16.047 1 96 217 GLN B CA 1
ATOM 5095 C C . GLN B 1 217 ? 3.469 11.117 -15.82 1 96 217 GLN B C 1
ATOM 5097 O O . GLN B 1 217 ? 4.238 11.391 -16.734 1 96 217 GLN B O 1
ATOM 5102 N N . ARG B 1 218 ? 3.586 11.562 -14.609 1 95.69 218 ARG B N 1
ATOM 5103 C CA . ARG B 1 218 ? 4.66 12.484 -14.25 1 95.69 218 ARG B CA 1
ATOM 5104 C C . ARG B 1 218 ? 5.719 11.789 -13.398 1 95.69 218 ARG B C 1
ATOM 5106 O O . ARG B 1 218 ? 6.547 12.453 -12.773 1 95.69 218 ARG B O 1
ATOM 5113 N N . GLY B 1 219 ? 5.637 10.516 -13.32 1 95.88 219 GLY B N 1
ATOM 5114 C CA . GLY B 1 219 ? 6.66 9.727 -12.664 1 95.88 219 GLY B CA 1
ATOM 5115 C C . GLY B 1 219 ? 6.391 9.516 -11.188 1 95.88 219 GLY B C 1
ATOM 5116 O O . GLY B 1 219 ? 7.23 8.961 -10.469 1 95.88 219 GLY B O 1
ATOM 5117 N N . VAL B 1 220 ? 5.309 9.992 -10.719 1 97.06 220 VAL B N 1
ATOM 5118 C CA . VAL B 1 220 ? 4.918 9.789 -9.328 1 97.06 220 VAL B CA 1
ATOM 5119 C C . VAL B 1 220 ? 4.004 8.57 -9.219 1 97.06 220 VAL B C 1
ATOM 5121 O O . VAL B 1 220 ? 2.83 8.633 -9.586 1 97.06 220 VAL B O 1
ATOM 5124 N N . LEU B 1 221 ? 4.508 7.484 -8.664 1 93.75 221 LEU B N 1
ATOM 5125 C CA . LEU B 1 221 ? 3.891 6.168 -8.789 1 93.75 221 LEU B CA 1
ATOM 5126 C C . LEU B 1 221 ? 2.85 5.953 -7.695 1 93.75 221 LEU B C 1
ATOM 5128 O O . LEU B 1 221 ? 2.059 5.008 -7.762 1 93.75 221 LEU B O 1
ATOM 5132 N N . SER B 1 222 ? 2.873 6.75 -6.68 1 94.31 222 SER B N 1
ATOM 5133 C CA . SER B 1 222 ? 1.874 6.723 -5.613 1 94.31 222 SER B CA 1
ATOM 5134 C C . SER B 1 222 ? 1.688 8.109 -4.996 1 94.31 222 SER B C 1
ATOM 5136 O O . SER B 1 222 ? 2.631 8.898 -4.941 1 94.31 222 SER B O 1
ATOM 5138 N N . PRO B 1 223 ? 0.434 8.352 -4.539 1 97.38 223 PRO B N 1
ATOM 5139 C CA . PRO B 1 223 ? 0.255 9.586 -3.773 1 97.38 223 PRO B CA 1
ATOM 5140 C C . PRO B 1 223 ? 1.074 9.602 -2.484 1 97.38 223 PRO B C 1
ATOM 5142 O O . PRO B 1 223 ? 1.604 8.57 -2.072 1 97.38 223 PRO B O 1
ATOM 5145 N N . GLY B 1 224 ? 1.223 10.789 -1.972 1 96.69 224 GLY B N 1
ATOM 5146 C CA . GLY B 1 224 ? 2.004 10.938 -0.754 1 96.69 224 GLY B CA 1
ATOM 5147 C C . GLY B 1 224 ? 1.396 10.227 0.438 1 96.69 224 GLY B C 1
ATOM 5148 O O . GLY B 1 224 ? 2.1 9.898 1.396 1 96.69 224 GLY B O 1
ATOM 5149 N N . PHE B 1 225 ? 0.176 10.031 0.458 1 96.62 225 PHE B N 1
ATOM 5150 C CA . PHE B 1 225 ? -0.666 9.336 1.427 1 96.62 225 PHE B CA 1
ATOM 5151 C C . PHE B 1 225 ? -1.94 8.828 0.767 1 96.62 225 PHE B C 1
ATOM 5153 O O . PHE B 1 225 ? -2.254 9.203 -0.365 1 96.62 225 PHE B O 1
ATOM 5160 N N . PRO B 1 226 ? -2.615 7.832 1.385 1 95.88 226 PRO B N 1
ATOM 5161 C CA . PRO B 1 226 ? -3.854 7.371 0.752 1 95.88 226 PRO B CA 1
ATOM 5162 C C . PRO B 1 226 ? -4.832 8.508 0.469 1 95.88 226 PRO B C 1
ATOM 5164 O O . PRO B 1 226 ? -5.254 9.211 1.394 1 95.88 226 PRO B O 1
ATOM 5167 N N . SER B 1 227 ? -5.203 8.633 -0.778 1 97.81 227 SER B N 1
ATOM 5168 C CA . SER B 1 227 ? -6.086 9.719 -1.19 1 97.81 227 SER B CA 1
ATOM 5169 C C . SER B 1 227 ? -7.465 9.586 -0.555 1 97.81 227 SER B C 1
ATOM 5171 O O . SER B 1 227 ? -7.977 8.469 -0.402 1 97.81 227 SER B O 1
ATOM 5173 N N . ILE B 1 228 ? -8.016 10.609 -0.162 1 98.06 228 ILE B N 1
ATOM 5174 C CA . ILE B 1 228 ? -9.422 10.695 0.212 1 98.06 228 ILE B CA 1
ATOM 5175 C C . ILE B 1 228 ? -10.211 11.391 -0.899 1 98.06 228 ILE B C 1
ATOM 5177 O O . ILE B 1 228 ? -9.977 12.562 -1.192 1 98.06 228 ILE B O 1
ATOM 5181 N N . ILE B 1 229 ? -11.016 10.719 -1.551 1 98.56 229 ILE B N 1
ATOM 5182 C CA . ILE B 1 229 ? -11.859 11.195 -2.637 1 98.56 229 ILE B CA 1
ATOM 5183 C C . ILE B 1 229 ? -13.281 10.672 -2.459 1 98.56 229 ILE B C 1
ATOM 5185 O O . ILE B 1 229 ? -13.523 9.469 -2.574 1 98.56 229 ILE B O 1
ATOM 5189 N N . SER B 1 230 ? -14.18 11.539 -2.207 1 98.19 230 SER B N 1
ATOM 5190 C CA . SER B 1 230 ? -15.539 11.141 -1.852 1 98.19 230 SER B CA 1
ATOM 5191 C C . SER B 1 230 ? -16.562 12.086 -2.469 1 98.19 230 SER B C 1
ATOM 5193 O O . SER B 1 230 ? -16.234 13.188 -2.9 1 98.19 230 SER B O 1
ATOM 5195 N N . SER B 1 231 ? -17.781 11.625 -2.561 1 98.25 231 SER B N 1
ATOM 5196 C CA . SER B 1 231 ? -18.906 12.391 -3.104 1 98.25 231 SER B CA 1
ATOM 5197 C C . SER B 1 231 ? -20.109 12.359 -2.17 1 98.25 231 SER B C 1
ATOM 5199 O O . SER B 1 231 ? -20.391 11.32 -1.559 1 98.25 231 SER B O 1
ATOM 5201 N N . GLY B 1 232 ? -20.781 13.477 -2.109 1 97.06 232 GLY B N 1
ATOM 5202 C CA . GLY B 1 232 ? -22.047 13.539 -1.393 1 97.06 232 GLY B CA 1
ATOM 5203 C C . GLY B 1 232 ? -21.922 13.117 0.06 1 97.06 232 GLY B C 1
ATOM 5204 O O . GLY B 1 232 ? -21.078 13.633 0.795 1 97.06 232 GLY B O 1
ATOM 5205 N N . LYS B 1 233 ? -22.672 12.156 0.426 1 94.44 233 LYS B N 1
ATOM 5206 C CA . LYS B 1 233 ? -22.766 11.75 1.824 1 94.44 233 LYS B CA 1
ATOM 5207 C C . LYS B 1 233 ? -21.453 11.109 2.295 1 94.44 233 LYS B C 1
ATOM 5209 O O . LYS B 1 233 ? -21.188 11.039 3.496 1 94.44 233 LYS B O 1
ATOM 5214 N N . ASN B 1 234 ? -20.703 10.625 1.383 1 96.5 234 ASN B N 1
ATOM 5215 C CA . ASN B 1 234 ? -19.438 10 1.757 1 96.5 234 ASN B CA 1
ATOM 5216 C C . ASN B 1 234 ? -18.438 11.023 2.273 1 96.5 234 ASN B C 1
ATOM 5218 O O . ASN B 1 234 ? -17.422 10.664 2.871 1 96.5 234 ASN B O 1
ATOM 5222 N N . ASN B 1 235 ? -18.75 12.32 2.084 1 97.38 235 ASN B N 1
ATOM 5223 C CA . ASN B 1 235 ? -17.891 13.391 2.582 1 97.38 235 ASN B CA 1
ATOM 5224 C C . ASN B 1 235 ? -17.906 13.461 4.105 1 97.38 235 ASN B C 1
ATOM 5226 O O . ASN B 1 235 ? -17.062 14.125 4.711 1 97.38 235 ASN B O 1
ATOM 5230 N N . PHE B 1 236 ? -18.875 12.789 4.742 1 95.38 236 PHE B N 1
ATOM 5231 C CA . PHE B 1 236 ? -19 12.859 6.191 1 95.38 236 PHE B CA 1
ATOM 5232 C C . PHE B 1 236 ? -18.172 11.773 6.863 1 95.38 236 PHE B C 1
ATOM 5234 O O . PHE B 1 236 ? -18.234 11.594 8.078 1 95.38 236 PHE B O 1
ATOM 5241 N N . LYS B 1 237 ? -17.406 11.07 6.121 1 94.25 237 LYS B N 1
ATOM 5242 C CA . LYS B 1 237 ? -16.344 10.195 6.613 1 94.25 237 LYS B CA 1
ATOM 5243 C C . LYS B 1 237 ? -14.977 10.828 6.43 1 94.25 237 LYS B C 1
ATOM 5245 O O . LYS B 1 237 ? -14.5 10.977 5.301 1 94.25 237 LYS B O 1
ATOM 5250 N N . ILE B 1 238 ? -14.312 11.117 7.477 1 94.19 238 ILE B N 1
ATOM 5251 C CA . ILE B 1 238 ? -13.117 11.953 7.441 1 94.19 238 ILE B CA 1
ATOM 5252 C C . ILE B 1 238 ? -12.016 11.234 6.668 1 94.19 238 ILE B C 1
ATOM 5254 O O . ILE B 1 238 ? -11.391 11.812 5.777 1 94.19 238 ILE B O 1
ATOM 5258 N N . HIS B 1 239 ? -11.727 9.977 7.004 1 94.12 239 HIS B N 1
ATOM 5259 C CA . HIS B 1 239 ? -10.766 9.156 6.277 1 94.12 239 HIS B CA 1
ATOM 5260 C C . HIS B 1 239 ? -11.469 8.141 5.383 1 94.12 239 HIS B C 1
ATOM 5262 O O . HIS B 1 239 ? -11.43 6.941 5.648 1 94.12 239 HIS B O 1
ATOM 5268 N N . TYR B 1 240 ? -12.039 8.602 4.328 1 94.88 240 TYR B N 1
ATOM 5269 C CA . TYR B 1 240 ? -12.82 7.797 3.396 1 94.88 240 TYR B CA 1
ATOM 5270 C C . TYR B 1 240 ? -11.914 7.141 2.357 1 94.88 240 TYR B C 1
ATOM 5272 O O . TYR B 1 240 ? -11.305 7.828 1.534 1 94.88 240 TYR B O 1
ATOM 5280 N N . TYR B 1 241 ? -11.961 5.711 2.311 1 93.12 241 TYR B N 1
ATOM 5281 C CA . TYR B 1 241 ? -11.07 5.012 1.394 1 93.12 241 TYR B CA 1
ATOM 5282 C C . TYR B 1 241 ? -11.836 3.996 0.553 1 93.12 241 TYR B C 1
ATOM 5284 O O . TYR B 1 241 ? -11.234 3.188 -0.157 1 93.12 241 TYR B O 1
ATOM 5292 N N . ASP B 1 242 ? -13.188 3.963 0.526 1 92.5 242 ASP B N 1
ATOM 5293 C CA . ASP B 1 242 ? -13.969 2.953 -0.183 1 92.5 242 ASP B CA 1
ATOM 5294 C C . ASP B 1 242 ? -14.016 3.244 -1.681 1 92.5 242 ASP B C 1
ATOM 5296 O O . ASP B 1 242 ? -13.883 2.33 -2.5 1 92.5 242 ASP B O 1
ATOM 5300 N N . TYR B 1 243 ? -14.203 4.508 -2.031 1 96.69 243 TYR B N 1
ATOM 5301 C CA . TYR B 1 243 ? -14.203 5.027 -3.393 1 96.69 243 TYR B CA 1
ATOM 5302 C C . TYR B 1 243 ? -15.328 4.41 -4.211 1 96.69 243 TYR B C 1
ATOM 5304 O O . TYR B 1 243 ? -15.242 4.32 -5.438 1 96.69 243 TYR B O 1
ATOM 5312 N N . ARG B 1 244 ? -16.375 3.908 -3.627 1 95.69 244 ARG B N 1
ATOM 5313 C CA . ARG B 1 244 ? -17.406 3.145 -4.332 1 95.69 244 ARG B CA 1
ATOM 5314 C C . ARG B 1 244 ? -18.641 4 -4.602 1 95.69 244 ARG B C 1
ATOM 5316 O O . ARG B 1 244 ? -19.5 3.621 -5.395 1 95.69 244 ARG B O 1
ATOM 5323 N N . GLY B 1 245 ? -18.703 5.148 -3.982 1 97.12 245 GLY B N 1
ATOM 5324 C CA . GLY B 1 245 ? -19.844 6.012 -4.184 1 97.12 245 GLY B CA 1
ATOM 5325 C C . GLY B 1 245 ? -19.953 6.547 -5.598 1 97.12 245 GLY B C 1
ATOM 5326 O O . GLY B 1 245 ? -18.953 6.609 -6.32 1 97.12 245 GLY B O 1
ATOM 5327 N N . GLN B 1 246 ? -21.188 6.832 -5.996 1 98.31 246 GLN B N 1
ATOM 5328 C CA . GLN B 1 246 ? -21.469 7.477 -7.277 1 98.31 246 GLN B CA 1
ATOM 5329 C C . GLN B 1 246 ? -21.984 8.898 -7.07 1 98.31 246 GLN B C 1
ATOM 5331 O O . GLN B 1 246 ? -22.922 9.125 -6.305 1 98.31 246 GLN B O 1
ATOM 5336 N N . ALA B 1 247 ? -21.344 9.828 -7.723 1 98.5 247 ALA B N 1
ATOM 5337 C CA . ALA B 1 247 ? -21.719 11.234 -7.582 1 98.5 247 ALA B CA 1
ATOM 5338 C C . ALA B 1 247 ? -23.094 11.492 -8.188 1 98.5 247 ALA B C 1
ATOM 5340 O O . ALA B 1 247 ? -23.344 11.18 -9.352 1 98.5 247 ALA B O 1
ATOM 5341 N N . GLN B 1 248 ? -23.969 11.992 -7.387 1 98.12 248 GLN B N 1
ATOM 5342 C CA . GLN B 1 248 ? -25.281 12.445 -7.867 1 98.12 248 GLN B CA 1
ATOM 5343 C C . GLN B 1 248 ? -25.234 13.93 -8.234 1 98.12 248 GLN B C 1
ATOM 5345 O O . GLN B 1 248 ? -24.438 14.688 -7.699 1 98.12 248 GLN B O 1
ATOM 5350 N N . ASP B 1 249 ? -26.172 14.344 -9.172 1 98.06 249 ASP B N 1
ATOM 5351 C CA . ASP B 1 249 ? -26.203 15.742 -9.602 1 98.06 249 ASP B CA 1
ATOM 5352 C C . ASP B 1 249 ? -26.312 16.688 -8.414 1 98.06 249 ASP B C 1
ATOM 5354 O O . ASP B 1 249 ? -27.234 16.562 -7.602 1 98.06 249 ASP B O 1
ATOM 5358 N N . GLY B 1 250 ? -25.328 17.547 -8.281 1 95.56 250 GLY B N 1
ATOM 5359 C CA . GLY B 1 250 ? -25.328 18.516 -7.203 1 95.56 250 GLY B CA 1
ATOM 5360 C C . GLY B 1 250 ? -24.438 18.125 -6.035 1 95.56 250 GLY B C 1
ATOM 5361 O O . GLY B 1 250 ? -24.172 18.938 -5.145 1 95.56 250 GLY B O 1
ATOM 5362 N N . ASP B 1 251 ? -23.969 16.906 -6.004 1 98.19 251 ASP B N 1
ATOM 5363 C CA . ASP B 1 251 ? -23.078 16.453 -4.938 1 98.19 251 ASP B CA 1
ATOM 5364 C C . ASP B 1 251 ? -21.766 17.234 -4.957 1 98.19 251 ASP B C 1
ATOM 5366 O O . ASP B 1 251 ? -21.219 17.516 -6.027 1 98.19 251 ASP B O 1
ATOM 5370 N N . MET B 1 252 ? -21.266 17.562 -3.754 1 98.56 252 MET B N 1
ATOM 5371 C CA . MET B 1 252 ? -19.891 18.047 -3.631 1 98.56 252 MET B CA 1
ATOM 5372 C C . MET B 1 252 ? -18.906 16.891 -3.734 1 98.56 252 MET B C 1
ATOM 5374 O O . MET B 1 252 ? -19.094 15.844 -3.111 1 98.56 252 MET B O 1
ATOM 5378 N N . ILE B 1 253 ? -17.922 17.031 -4.543 1 98.81 253 ILE B N 1
ATOM 5379 C CA . ILE B 1 253 ? -16.781 16.141 -4.559 1 98.81 253 ILE B CA 1
ATOM 5380 C C . ILE B 1 253 ? -15.68 16.688 -3.646 1 98.81 253 ILE B C 1
ATOM 5382 O O . ILE B 1 253 ? -15.227 17.812 -3.822 1 98.81 253 ILE B O 1
ATOM 5386 N N . LEU B 1 254 ? -15.344 15.961 -2.643 1 98.75 254 LEU B N 1
ATOM 5387 C CA . LEU B 1 254 ? -14.242 16.297 -1.749 1 98.75 254 LEU B CA 1
ATOM 5388 C C . LEU B 1 254 ? -13 15.484 -2.088 1 98.75 254 LEU B C 1
ATOM 5390 O O . LEU B 1 254 ? -13.078 14.266 -2.281 1 98.75 254 LEU B O 1
ATOM 5394 N N . ASN B 1 255 ? -11.914 16.094 -2.293 1 98.69 255 ASN B N 1
ATOM 5395 C CA . ASN B 1 255 ? -10.648 15.383 -2.422 1 98.69 255 ASN B CA 1
ATOM 5396 C C . ASN B 1 255 ? -9.602 15.922 -1.455 1 98.69 255 ASN B C 1
ATOM 5398 O O . ASN B 1 255 ? -9.484 17.141 -1.275 1 98.69 255 ASN B O 1
ATOM 5402 N N . ASP B 1 256 ? -9.023 15.164 -0.701 1 98.62 256 ASP B N 1
ATOM 5403 C CA . ASP B 1 256 ? -7.855 15.352 0.153 1 98.62 256 ASP B CA 1
ATOM 5404 C C . ASP B 1 256 ? -6.684 14.492 -0.322 1 98.62 256 ASP B C 1
ATOM 5406 O O . ASP B 1 256 ? -6.641 13.289 -0.057 1 98.62 256 ASP B O 1
ATOM 5410 N N . VAL B 1 257 ? -5.789 15.133 -1.028 1 98.75 257 VAL B N 1
ATOM 5411 C CA . VAL B 1 257 ? -4.816 14.391 -1.821 1 98.75 257 VAL B CA 1
ATOM 5412 C C . VAL B 1 257 ? -3.465 15.102 -1.78 1 98.75 257 VAL B C 1
ATOM 5414 O O . VAL B 1 257 ? -3.377 16.266 -1.359 1 98.75 257 VAL B O 1
ATOM 5417 N N . GLY B 1 258 ? -2.455 14.406 -2.189 1 98.56 258 GLY B N 1
ATOM 5418 C CA . GLY B 1 258 ? -1.111 14.953 -2.26 1 98.56 258 GLY B CA 1
ATOM 5419 C C . GLY B 1 258 ? -0.144 14.07 -3.021 1 98.56 258 GLY B C 1
ATOM 5420 O O . GLY B 1 258 ? -0.361 12.859 -3.137 1 98.56 258 GLY B O 1
ATOM 5421 N N . ALA B 1 259 ? 0.885 14.664 -3.557 1 98.44 259 ALA B N 1
ATOM 5422 C CA . ALA B 1 259 ? 1.98 13.961 -4.219 1 98.44 259 ALA B CA 1
ATOM 5423 C C . ALA B 1 259 ? 3.25 14.008 -3.375 1 98.44 259 ALA B C 1
ATOM 5425 O O . ALA B 1 259 ? 3.295 14.672 -2.34 1 98.44 259 ALA B O 1
ATOM 5426 N N . VAL B 1 260 ? 4.172 13.273 -3.736 1 97.81 260 VAL B N 1
ATOM 5427 C CA . VAL B 1 260 ? 5.496 13.25 -3.129 1 97.81 260 VAL B CA 1
ATOM 5428 C C . VAL B 1 260 ? 6.562 13.484 -4.195 1 97.81 260 VAL B C 1
ATOM 5430 O O . VAL B 1 260 ? 6.504 12.898 -5.281 1 97.81 260 VAL B O 1
ATOM 5433 N N . TRP B 1 261 ? 7.371 14.352 -3.934 1 98 261 TRP B N 1
ATOM 5434 C CA . TRP B 1 261 ? 8.523 14.594 -4.797 1 98 261 TRP B CA 1
ATOM 5435 C C . TRP B 1 261 ? 9.797 14.727 -3.979 1 98 261 TRP B C 1
ATOM 5437 O O . TRP B 1 261 ? 9.875 15.547 -3.061 1 98 261 TRP B O 1
ATOM 5447 N N . ASP B 1 262 ? 10.805 13.906 -4.301 1 96.81 262 ASP B N 1
ATOM 5448 C CA . ASP B 1 262 ? 12.055 13.859 -3.551 1 96.81 262 ASP B CA 1
ATOM 5449 C C . ASP B 1 262 ? 11.797 13.75 -2.051 1 96.81 262 ASP B C 1
ATOM 5451 O O . ASP B 1 262 ? 12.352 14.516 -1.258 1 96.81 262 ASP B O 1
ATOM 5455 N N . TYR B 1 263 ? 10.805 12.984 -1.676 1 96.38 263 TYR B N 1
ATOM 5456 C CA . TYR B 1 263 ? 10.43 12.523 -0.342 1 96.38 263 TYR B CA 1
ATOM 5457 C C . TYR B 1 263 ? 9.625 13.586 0.397 1 96.38 263 TYR B C 1
ATOM 5459 O O . TYR B 1 263 ? 9.18 13.367 1.525 1 96.38 263 TYR B O 1
ATOM 5467 N N . GLU B 1 264 ? 9.461 14.75 -0.21 1 97.88 264 GLU B N 1
ATOM 5468 C CA . GLU B 1 264 ? 8.609 15.773 0.398 1 97.88 264 GLU B CA 1
ATOM 5469 C C . GLU B 1 264 ? 7.16 15.625 -0.05 1 97.88 264 GLU B C 1
ATOM 5471 O O . GLU B 1 264 ? 6.879 15.539 -1.247 1 97.88 264 GLU B O 1
ATOM 5476 N N . ILE B 1 265 ? 6.285 15.594 0.91 1 97.81 265 ILE B N 1
ATOM 5477 C CA . ILE B 1 265 ? 4.867 15.367 0.661 1 97.81 265 ILE B CA 1
ATOM 5478 C C . ILE B 1 265 ? 4.094 16.672 0.855 1 97.81 265 ILE B C 1
ATOM 5480 O O . ILE B 1 265 ? 4.387 17.438 1.772 1 97.81 265 ILE B O 1
ATOM 5484 N N . ASN B 1 266 ? 3.227 16.938 0.012 1 98 266 ASN B N 1
ATOM 5485 C CA . ASN B 1 266 ? 2.246 17.984 0.251 1 98 266 ASN B CA 1
ATOM 5486 C C . ASN B 1 266 ? 0.864 17.406 0.547 1 98 266 ASN B C 1
ATOM 5488 O O . ASN B 1 266 ? 0.662 16.188 0.461 1 98 266 ASN B O 1
ATOM 5492 N N . ASP B 1 267 ? -0.023 18.203 1.028 1 98.44 267 ASP B N 1
ATOM 5493 C CA . ASP B 1 267 ? -1.383 17.828 1.404 1 98.44 267 ASP B CA 1
ATOM 5494 C C . ASP B 1 267 ? -2.377 18.938 1.039 1 98.44 267 ASP B C 1
ATOM 5496 O O . ASP B 1 267 ? -2.361 20.016 1.632 1 98.44 267 ASP B O 1
ATOM 5500 N N . VAL B 1 268 ? -3.219 18.641 0.08 1 98.75 268 VAL B N 1
ATOM 5501 C CA . VAL B 1 268 ? -4.148 19.641 -0.446 1 98.75 268 VAL B CA 1
ATOM 5502 C C . VAL B 1 268 ? -5.566 19.062 -0.453 1 98.75 268 VAL B C 1
ATOM 5504 O O . VAL B 1 268 ? -5.77 17.891 -0.806 1 98.75 268 VAL B O 1
ATOM 5507 N N . SER B 1 269 ? -6.496 19.828 -0.013 1 98.62 269 SER B N 1
ATOM 5508 C CA . SER B 1 269 ? -7.902 19.453 -0.167 1 98.62 269 SER B CA 1
ATOM 5509 C C . SER B 1 269 ? -8.648 20.5 -0.998 1 98.62 269 SER B C 1
ATOM 5511 O O . SER B 1 269 ? -8.43 21.703 -0.85 1 98.62 269 SER B O 1
ATOM 5513 N N . ARG B 1 270 ? -9.445 20.062 -1.894 1 98.75 270 ARG B N 1
ATOM 5514 C CA . ARG B 1 270 ? -10.391 20.875 -2.652 1 98.75 270 ARG B CA 1
ATOM 5515 C C . ARG B 1 270 ? -11.781 20.266 -2.639 1 98.75 270 ARG B C 1
ATOM 5517 O O . ARG B 1 270 ? -11.93 19.062 -2.371 1 98.75 270 ARG B O 1
ATOM 5524 N N . ALA B 1 271 ? -12.703 21.062 -2.867 1 98.56 271 ALA B N 1
ATOM 5525 C CA . ALA B 1 271 ? -14.102 20.656 -2.996 1 98.56 271 ALA B CA 1
ATOM 5526 C C . ALA B 1 271 ? -14.797 21.391 -4.133 1 98.56 271 ALA B C 1
ATOM 5528 O O . ALA B 1 271 ? -14.594 22.594 -4.309 1 98.56 271 ALA B O 1
ATOM 5529 N N . PHE B 1 272 ? -15.5 20.688 -4.961 1 98.75 272 PHE B N 1
ATOM 5530 C CA . PHE B 1 272 ? -16.234 21.266 -6.074 1 98.75 272 PHE B CA 1
ATOM 5531 C C . PHE B 1 272 ? -17.5 20.469 -6.367 1 98.75 272 PHE B C 1
ATOM 5533 O O . PHE B 1 272 ? -17.562 19.266 -6.09 1 98.75 272 PHE B O 1
ATOM 5540 N N . PRO B 1 273 ? -18.562 21.172 -6.832 1 98.44 273 PRO B N 1
ATOM 5541 C CA . PRO B 1 273 ? -19.75 20.422 -7.25 1 98.44 273 PRO B CA 1
ATOM 5542 C C . PRO B 1 273 ? -19.5 19.547 -8.469 1 98.44 273 PRO B C 1
ATOM 5544 O O . PRO B 1 273 ? -18.859 19.984 -9.43 1 98.44 273 PRO B O 1
ATOM 5547 N N . CYS B 1 274 ? -20.016 18.344 -8.445 1 98.31 274 CYS B N 1
ATOM 5548 C CA . CYS B 1 274 ? -19.734 17.406 -9.523 1 98.31 274 CYS B CA 1
ATOM 5549 C C . CYS B 1 274 ? -20.219 17.953 -10.859 1 98.31 274 CYS B C 1
ATOM 5551 O O . CYS B 1 274 ? -19.672 17.609 -11.906 1 98.31 274 CYS B O 1
ATOM 5553 N N . ASN B 1 275 ? -21.297 18.828 -10.828 1 98 275 ASN B N 1
ATOM 5554 C CA . ASN B 1 275 ? -21.859 19.375 -12.062 1 98 275 ASN B CA 1
ATOM 5555 C C . ASN B 1 275 ? -21.219 20.719 -12.422 1 98 275 ASN B C 1
ATOM 5557 O O . ASN B 1 275 ? -21.594 21.344 -13.414 1 98 275 ASN B O 1
ATOM 5561 N N . GLY B 1 276 ? -20.328 21.25 -11.602 1 97.88 276 GLY B N 1
ATOM 5562 C CA . GLY B 1 276 ? -19.531 22.422 -11.953 1 97.88 276 GLY B CA 1
ATOM 5563 C C . GLY B 1 276 ? -20.1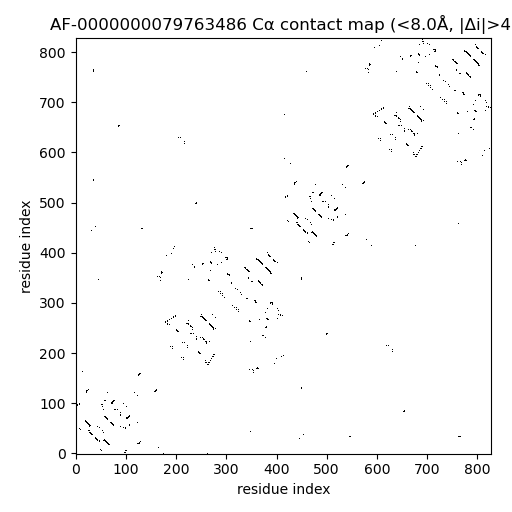56 23.719 -11.453 1 97.88 276 GLY B C 1
ATOM 5564 O O . GLY B 1 276 ? -19.578 24.797 -11.648 1 97.88 276 GLY B O 1
ATOM 5565 N N . ARG B 1 277 ? -21.281 23.641 -10.773 1 97.62 277 ARG B N 1
ATOM 5566 C CA . ARG B 1 277 ? -21.938 24.844 -10.281 1 97.62 277 ARG B CA 1
ATOM 5567 C C . ARG B 1 277 ? -22.375 24.672 -8.828 1 97.62 277 ARG B C 1
ATOM 5569 O O . ARG B 1 277 ? -23.125 23.734 -8.508 1 97.62 277 ARG B O 1
ATOM 5576 N N . PHE B 1 278 ? -21.953 25.641 -8.039 1 98.44 278 PHE B N 1
ATOM 5577 C CA . PHE B 1 278 ? -22.359 25.609 -6.633 1 98.44 278 PHE B CA 1
ATOM 5578 C C . PHE B 1 278 ? -23.812 26.047 -6.477 1 98.44 278 PHE B C 1
ATOM 5580 O O . PHE B 1 278 ? -24.266 26.969 -7.148 1 98.44 278 PHE B O 1
ATOM 5587 N N . ASN B 1 279 ? -24.562 25.359 -5.625 1 97.94 279 ASN B N 1
ATOM 5588 C CA . ASN B 1 279 ? -25.859 25.906 -5.207 1 97.94 279 ASN B CA 1
ATOM 5589 C C . ASN B 1 279 ? -25.688 26.906 -4.07 1 97.94 279 ASN B C 1
ATOM 5591 O O . ASN B 1 279 ? -24.578 27.141 -3.588 1 97.94 279 ASN B O 1
ATOM 5595 N N . ASP B 1 280 ? -26.75 27.516 -3.619 1 98.25 280 ASP B N 1
ATOM 5596 C CA . ASP B 1 280 ? -26.688 28.641 -2.691 1 98.25 280 ASP B CA 1
ATOM 5597 C C . ASP B 1 280 ? -26.109 28.203 -1.346 1 98.25 280 ASP B C 1
ATOM 5599 O O . ASP B 1 280 ? -25.25 28.891 -0.784 1 98.25 280 ASP B O 1
ATOM 5603 N N . ARG B 1 281 ? -26.547 27.094 -0.81 1 98.31 281 ARG B N 1
ATOM 5604 C CA . ARG B 1 281 ? -26.062 26.625 0.481 1 98.31 281 ARG B CA 1
ATOM 5605 C C . ARG B 1 281 ? -24.594 26.219 0.398 1 98.31 281 ARG B C 1
ATOM 5607 O O . ARG B 1 281 ? -23.812 26.469 1.323 1 98.31 281 ARG B O 1
ATOM 5614 N N . GLN B 1 282 ? -24.219 25.531 -0.69 1 98.56 282 GLN B N 1
ATOM 5615 C CA . GLN B 1 282 ? -22.828 25.172 -0.916 1 98.56 282 GLN B CA 1
ATOM 5616 C C . GLN B 1 282 ? -21.938 26.406 -0.98 1 98.56 282 GLN B C 1
ATOM 5618 O O . GLN B 1 282 ? -20.875 26.453 -0.364 1 98.56 282 GLN B O 1
ATOM 5623 N N . LYS B 1 283 ? -22.406 27.422 -1.711 1 98.5 283 LYS B N 1
ATOM 5624 C CA . LYS B 1 283 ? -21.672 28.672 -1.841 1 98.5 283 LYS B CA 1
ATOM 5625 C C . LYS B 1 283 ? -21.469 29.328 -0.48 1 98.5 283 LYS B C 1
ATOM 5627 O O . LYS B 1 283 ? -20.375 29.797 -0.174 1 98.5 283 LYS B O 1
ATOM 5632 N N . LEU B 1 284 ? -22.516 29.375 0.236 1 98.56 284 LEU B N 1
ATOM 5633 C CA . LEU B 1 284 ? -22.469 30.016 1.548 1 98.56 284 LEU B CA 1
ATOM 5634 C C . LEU B 1 284 ? -21.406 29.375 2.43 1 98.56 284 LEU B C 1
ATOM 5636 O O . LEU B 1 284 ? -20.562 30.078 2.996 1 98.56 284 LEU B O 1
ATOM 5640 N N . LEU B 1 285 ? -21.453 28.047 2.602 1 98.69 285 LEU B N 1
ATOM 5641 C CA . LEU B 1 285 ? -20.484 27.344 3.439 1 98.69 285 LEU B CA 1
ATOM 5642 C C . LEU B 1 285 ? -19.078 27.469 2.869 1 98.69 285 LEU B C 1
ATOM 5644 O O . LEU B 1 285 ? -18.109 27.625 3.617 1 98.69 285 LEU B O 1
ATOM 5648 N N . TYR B 1 286 ? -18.969 27.312 1.523 1 98.81 286 TYR B N 1
ATOM 5649 C CA . TYR B 1 286 ? -17.656 27.422 0.88 1 98.81 286 TYR B CA 1
ATOM 5650 C C . TYR B 1 286 ? -17.016 28.781 1.151 1 98.81 286 TYR B C 1
ATOM 5652 O O . TYR B 1 286 ? -15.828 28.859 1.446 1 98.81 286 TYR B O 1
ATOM 5660 N N . GLU B 1 287 ? -17.766 29.828 1.021 1 98.56 287 GLU B N 1
ATOM 5661 C CA . GLU B 1 287 ? -17.266 31.172 1.274 1 98.56 287 GLU B CA 1
ATOM 5662 C C . GLU B 1 287 ? -16.781 31.328 2.717 1 98.56 287 GLU B C 1
ATOM 5664 O O . GLU B 1 287 ? -15.773 31.969 2.975 1 98.56 287 GLU B O 1
ATOM 5669 N N . CYS B 1 288 ? -17.562 30.781 3.676 1 98.62 288 CYS B N 1
ATOM 5670 C CA . CYS B 1 288 ? -17.141 30.812 5.07 1 98.62 288 CYS B CA 1
ATOM 5671 C C . CYS B 1 288 ? -15.758 30.203 5.238 1 98.62 288 CYS B C 1
ATOM 5673 O O . CYS B 1 288 ? -14.891 30.812 5.879 1 98.62 288 CYS B O 1
ATOM 5675 N N . ILE B 1 289 ? -15.547 29.031 4.645 1 98.5 289 ILE B N 1
ATOM 5676 C CA . ILE B 1 289 ? -14.305 28.281 4.785 1 98.5 289 ILE B CA 1
ATOM 5677 C C . ILE B 1 289 ? -13.195 28.984 4.012 1 98.5 289 ILE B C 1
ATOM 5679 O O . ILE B 1 289 ? -12.062 29.094 4.496 1 98.5 289 ILE B O 1
ATOM 5683 N N . TYR B 1 290 ? -13.516 29.438 2.789 1 98.56 290 TYR B N 1
ATOM 5684 C CA . TYR B 1 290 ? -12.555 30.188 1.982 1 98.56 290 TYR B CA 1
ATOM 5685 C C . TYR B 1 290 ? -12.07 31.438 2.721 1 98.56 290 TYR B C 1
ATOM 5687 O O . TYR B 1 290 ? -10.875 31.719 2.75 1 98.56 290 TYR B O 1
ATOM 5695 N N . ASN B 1 291 ? -12.992 32.219 3.295 1 98.69 291 ASN B N 1
ATOM 5696 C CA . ASN B 1 291 ? -12.648 33.406 4.051 1 98.69 291 ASN B CA 1
ATOM 5697 C C . ASN B 1 291 ? -11.719 33.094 5.219 1 98.69 291 ASN B C 1
ATOM 5699 O O . ASN B 1 291 ? -10.789 33.844 5.508 1 98.69 291 ASN B O 1
ATOM 5703 N N . THR B 1 292 ? -12.016 32.031 5.91 1 98.56 292 THR B N 1
ATOM 5704 C CA . THR B 1 292 ? -11.148 31.594 7 1 98.56 292 THR B CA 1
ATOM 5705 C C . THR B 1 292 ? -9.742 31.281 6.484 1 98.56 292 THR B C 1
ATOM 5707 O O . THR B 1 292 ? -8.75 31.688 7.09 1 98.56 292 THR B O 1
ATOM 5710 N N . SER B 1 293 ? -9.664 30.516 5.414 1 98.31 293 SER B N 1
ATOM 5711 C CA . SER B 1 293 ? -8.375 30.188 4.812 1 98.31 293 SER B CA 1
ATOM 5712 C C . SER B 1 293 ? -7.598 31.469 4.477 1 98.31 293 SER B C 1
ATOM 5714 O O . SER B 1 293 ? -6.422 31.594 4.832 1 98.31 293 SER B O 1
ATOM 5716 N N . GLU B 1 294 ? -8.281 32.406 3.846 1 98.12 294 GLU B N 1
ATOM 5717 C CA . GLU B 1 294 ? -7.641 33.656 3.482 1 98.12 294 GLU B CA 1
ATOM 5718 C C . GLU B 1 294 ? -7.176 34.438 4.723 1 98.12 294 GLU B C 1
ATOM 5720 O O . GLU B 1 294 ? -6.098 35.031 4.723 1 98.12 294 GLU B O 1
ATOM 5725 N N . TYR B 1 295 ? -8.008 34.469 5.707 1 98.38 295 TYR B N 1
ATOM 5726 C CA . TYR B 1 295 ? -7.637 35.094 6.969 1 98.38 295 TYR B CA 1
ATOM 5727 C C . TYR B 1 295 ? -6.359 34.469 7.531 1 98.38 295 TYR B C 1
ATOM 5729 O O . TYR B 1 295 ? -5.461 35.188 7.969 1 98.38 295 TYR B O 1
ATOM 5737 N N . MET B 1 296 ? -6.285 33.156 7.562 1 98.25 296 MET B N 1
ATOM 5738 C CA . MET B 1 296 ? -5.105 32.469 8.078 1 98.25 296 MET B CA 1
ATOM 5739 C C . MET B 1 296 ? -3.855 32.906 7.301 1 98.25 296 MET B C 1
ATOM 5741 O O . MET B 1 296 ? -2.838 33.25 7.898 1 98.25 296 MET B O 1
ATOM 5745 N N . PHE B 1 297 ? -3.906 32.906 5.98 1 98.06 297 PHE B N 1
ATOM 5746 C CA . PHE B 1 297 ? -2.736 33.219 5.164 1 98.06 297 PHE B CA 1
ATOM 5747 C C . PHE B 1 297 ? -2.352 34.688 5.301 1 98.06 297 PHE B C 1
ATOM 5749 O O . PHE B 1 297 ? -1.211 35.062 5.027 1 98.06 297 PHE B O 1
ATOM 5756 N N . SER B 1 298 ? -3.311 35.531 5.754 1 97.56 298 SER B N 1
ATOM 5757 C CA . SER B 1 298 ? -3.012 36.938 5.973 1 97.56 298 SER B CA 1
ATOM 5758 C C . SER B 1 298 ? -2.395 37.156 7.348 1 97.56 298 SER B C 1
ATOM 5760 O O . SER B 1 298 ? -1.753 38.188 7.586 1 97.56 298 SER B O 1
ATOM 5762 N N . THR B 1 299 ? -2.525 36.219 8.289 1 96.06 299 THR B N 1
ATOM 5763 C CA . THR B 1 299 ? -2.141 36.438 9.68 1 96.06 299 THR B CA 1
ATOM 5764 C C . THR B 1 299 ? -0.913 35.625 10.047 1 96.06 299 THR B C 1
ATOM 5766 O O . THR B 1 299 ? -0.153 36 10.945 1 96.06 299 THR B O 1
ATOM 5769 N N . LEU B 1 300 ? -0.711 34.5 9.391 1 97.56 300 LEU B N 1
ATOM 5770 C CA . LEU B 1 300 ? 0.398 33.594 9.711 1 97.56 300 LEU B CA 1
ATOM 5771 C C . LEU B 1 300 ? 1.734 34.25 9.359 1 97.56 300 LEU B C 1
ATOM 5773 O O . LEU B 1 300 ? 1.914 34.75 8.25 1 97.56 300 LEU B O 1
ATOM 5777 N N . LYS B 1 301 ? 2.59 34.25 10.258 1 97.44 301 LYS B N 1
ATOM 5778 C CA . LYS B 1 301 ? 3.916 34.875 10.18 1 97.44 301 LYS B CA 1
ATOM 5779 C C . LYS B 1 301 ? 4.824 34.344 11.289 1 97.44 301 LYS B C 1
ATOM 5781 O O . LYS B 1 301 ? 4.367 33.656 12.211 1 97.44 301 LYS B O 1
ATOM 5786 N N . PRO B 1 302 ? 6.145 34.625 11.133 1 97 302 PRO B N 1
ATOM 5787 C CA . PRO B 1 302 ? 7.031 34.219 12.227 1 97 302 PRO B CA 1
ATOM 5788 C C . PRO B 1 302 ? 6.562 34.719 13.586 1 97 302 PRO B C 1
ATOM 5790 O O . PRO B 1 302 ? 6.109 35.875 13.703 1 97 302 PRO B O 1
ATOM 5793 N N . GLY B 1 303 ? 6.68 33.844 14.586 1 95.5 303 GLY B N 1
ATOM 5794 C CA . GLY B 1 303 ? 6.332 34.25 15.945 1 95.5 303 GLY B CA 1
ATOM 5795 C C . GLY B 1 303 ? 4.973 33.719 16.391 1 95.5 303 GLY B C 1
ATOM 5796 O O . GLY B 1 303 ? 4.676 33.688 17.578 1 95.5 303 GLY B O 1
ATOM 5797 N N . VAL B 1 304 ? 4.152 33.375 15.453 1 94.19 304 VAL B N 1
ATOM 5798 C CA . VAL B 1 304 ? 2.863 32.781 15.805 1 94.19 304 VAL B CA 1
ATOM 5799 C C . VAL B 1 304 ? 3.08 31.438 16.484 1 94.19 304 VAL B C 1
ATOM 5801 O O . VAL B 1 304 ? 3.799 30.578 15.969 1 94.19 304 VAL B O 1
ATOM 5804 N N . PRO B 1 305 ? 2.545 31.297 17.672 1 92 305 PRO B N 1
ATOM 5805 C CA . PRO B 1 305 ? 2.633 29.969 18.266 1 92 305 PRO B CA 1
ATOM 5806 C C . PRO B 1 305 ? 1.904 28.906 17.438 1 92 305 PRO B C 1
ATOM 5808 O O . PRO B 1 305 ? 0.723 29.062 17.125 1 92 305 PRO B O 1
ATOM 5811 N N . LEU B 1 306 ? 2.541 27.844 17.125 1 86.94 306 LEU B N 1
ATOM 5812 C CA . LEU B 1 306 ? 1.993 26.828 16.25 1 86.94 306 LEU B CA 1
ATOM 5813 C C . LEU B 1 306 ? 0.772 26.156 16.875 1 86.94 306 LEU B C 1
ATOM 5815 O O . LEU B 1 306 ? -0.16 25.766 16.156 1 86.94 306 LEU B O 1
ATOM 5819 N N . LEU B 1 307 ? 0.708 26.047 18.141 1 87.12 307 LEU B N 1
ATOM 5820 C CA . LEU B 1 307 ? -0.398 25.422 18.844 1 87.12 307 LEU B CA 1
ATOM 5821 C C . LEU B 1 307 ? -1.651 26.281 18.781 1 87.12 307 LEU B C 1
ATOM 5823 O O . LEU B 1 307 ? -2.756 25.812 19.062 1 87.12 307 LEU B O 1
ATOM 5827 N N . ASP B 1 308 ? -1.485 27.562 18.453 1 91.94 308 ASP B N 1
ATOM 5828 C CA . ASP B 1 308 ? -2.609 28.484 18.422 1 91.94 308 ASP B CA 1
ATOM 5829 C C . ASP B 1 308 ? -3.305 28.453 17.062 1 91.94 308 ASP B C 1
ATOM 5831 O O . ASP B 1 308 ? -4.414 28.969 16.906 1 91.94 308 ASP B O 1
ATOM 5835 N N . VAL B 1 309 ? -2.658 27.875 16.125 1 93.31 309 VAL B N 1
ATOM 5836 C CA . VAL B 1 309 ? -3.162 27.906 14.75 1 93.31 309 VAL B CA 1
ATOM 5837 C C . VAL B 1 309 ? -4.574 27.328 14.703 1 93.31 309 VAL B C 1
ATOM 5839 O O . VAL B 1 309 ? -5.496 27.953 14.18 1 93.31 309 VAL B O 1
ATOM 5842 N N . ASP B 1 310 ? -4.75 26.188 15.297 1 93.31 310 ASP B N 1
ATOM 5843 C CA . ASP B 1 310 ? -6.059 25.547 15.305 1 93.31 310 ASP B CA 1
ATOM 5844 C C . ASP B 1 310 ? -7.098 26.422 16.016 1 93.31 310 ASP B C 1
ATOM 5846 O O . ASP B 1 310 ? -8.242 26.516 15.562 1 93.31 310 ASP B O 1
ATOM 5850 N N . LYS B 1 311 ? -6.668 27.062 17.078 1 94.69 311 LYS B N 1
ATOM 5851 C CA . LYS B 1 311 ? -7.57 27.922 17.828 1 94.69 311 LYS B CA 1
ATOM 5852 C C . LYS B 1 311 ? -8.031 29.109 16.984 1 94.69 311 LYS B C 1
ATOM 5854 O O . LYS B 1 311 ? -9.211 29.469 17 1 94.69 311 LYS B O 1
ATOM 5859 N N . ILE B 1 312 ? -7.129 29.688 16.312 1 96.75 312 ILE B N 1
ATOM 5860 C CA . ILE B 1 312 ? -7.441 30.828 15.453 1 96.75 312 ILE B CA 1
ATOM 5861 C C . ILE B 1 312 ? -8.406 30.391 14.352 1 96.75 312 ILE B C 1
ATOM 5863 O O . ILE B 1 312 ? -9.398 31.078 14.086 1 96.75 312 ILE B O 1
ATOM 5867 N N . ILE B 1 313 ? -8.164 29.219 13.75 1 97.5 313 ILE B N 1
ATOM 5868 C CA . ILE B 1 313 ? -9.016 28.688 12.695 1 97.5 313 ILE B CA 1
ATOM 5869 C C . ILE B 1 313 ? -10.438 28.484 13.219 1 97.5 313 ILE B C 1
ATOM 5871 O O . ILE B 1 313 ? -11.398 28.938 12.602 1 97.5 313 ILE B O 1
ATOM 5875 N N . ARG B 1 314 ? -10.57 27.891 14.344 1 97.5 314 ARG B N 1
ATOM 5876 C CA . ARG B 1 314 ? -11.883 27.594 14.906 1 97.5 314 ARG B CA 1
ATOM 5877 C C . ARG B 1 314 ? -12.641 28.859 15.242 1 97.5 314 ARG B C 1
ATOM 5879 O O . ARG B 1 314 ? -13.836 28.969 14.977 1 97.5 314 ARG B O 1
ATOM 5886 N N . LYS B 1 315 ? -11.938 29.828 15.859 1 97.69 315 LYS B N 1
ATOM 5887 C CA . LYS B 1 315 ? -12.562 31.094 16.25 1 97.69 315 LYS B CA 1
ATOM 5888 C C . LYS B 1 315 ? -13.062 31.859 15.023 1 97.69 315 LYS B C 1
ATOM 5890 O O . LYS B 1 315 ? -14.211 32.312 14.992 1 97.69 315 LYS B O 1
ATOM 5895 N N . TYR B 1 316 ? -12.18 32.031 14.062 1 98.25 316 TYR B N 1
ATOM 5896 C CA . TYR B 1 316 ? -12.57 32.781 12.883 1 98.25 316 TYR B CA 1
ATOM 5897 C C . TYR B 1 316 ? -13.656 32.062 12.102 1 98.25 316 TYR B C 1
ATOM 5899 O O . TYR B 1 316 ? -14.586 32.719 11.586 1 98.25 316 TYR B O 1
ATOM 5907 N N . THR B 1 317 ? -13.578 30.719 11.953 1 98.12 317 THR B N 1
ATOM 5908 C CA . THR B 1 317 ? -14.617 29.953 11.281 1 98.12 317 THR B CA 1
ATOM 5909 C C . THR B 1 317 ? -15.953 30.125 11.984 1 98.12 317 THR B C 1
ATOM 5911 O O . THR B 1 317 ? -17 30.266 11.336 1 98.12 317 THR B O 1
ATOM 5914 N N . PHE B 1 318 ? -15.953 30.094 13.289 1 98.38 318 PHE B N 1
ATOM 5915 C CA . PHE B 1 318 ? -17.172 30.312 14.055 1 98.38 318 PHE B CA 1
ATOM 5916 C C . PHE B 1 318 ? -17.812 31.641 13.695 1 98.38 318 PHE B C 1
ATOM 5918 O O . PHE B 1 318 ? -19.016 31.719 13.469 1 98.38 318 PHE B O 1
ATOM 5925 N N . GLU B 1 319 ? -16.969 32.688 13.68 1 98.56 319 GLU B N 1
ATOM 5926 C CA . GLU B 1 319 ? -17.5 34 13.336 1 98.56 319 GLU B CA 1
ATOM 5927 C C . GLU B 1 319 ? -18.156 34 11.961 1 98.56 319 GLU B C 1
ATOM 5929 O O . GLU B 1 319 ? -19.219 34.594 11.773 1 98.56 319 GLU B O 1
ATOM 5934 N N . GLN B 1 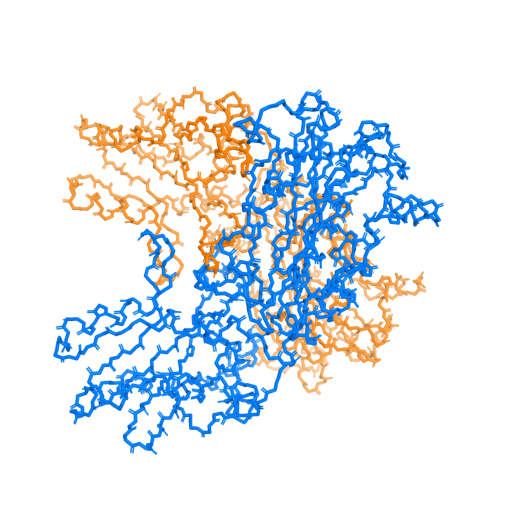320 ? -17.5 33.312 11 1 98.44 320 GLN B N 1
ATOM 5935 C CA . GLN B 1 320 ? -18.062 33.219 9.656 1 98.44 320 GLN B CA 1
ATOM 5936 C C . GLN B 1 320 ? -19.391 32.469 9.68 1 98.44 320 GLN B C 1
ATOM 5938 O O . GLN B 1 320 ? -20.359 32.906 9.062 1 98.44 320 GLN B O 1
ATOM 5943 N N . LEU B 1 321 ? -19.469 31.344 10.336 1 98.56 321 LEU B N 1
ATOM 5944 C CA . LEU B 1 321 ? -20.672 30.516 10.383 1 98.56 321 LEU B CA 1
ATOM 5945 C C . LEU B 1 321 ? -21.797 31.219 11.141 1 98.56 321 LEU B C 1
ATOM 5947 O O . LEU B 1 321 ? -22.969 31.062 10.82 1 98.56 321 LEU B O 1
ATOM 5951 N N . LYS B 1 322 ? -21.422 31.953 12.172 1 98.5 322 LYS B N 1
ATOM 5952 C CA . LYS B 1 322 ? -22.406 32.719 12.922 1 98.5 322 LYS B CA 1
ATOM 5953 C C . LYS B 1 322 ? -23.047 33.781 12.031 1 98.5 322 LYS B C 1
ATOM 5955 O O . LYS B 1 322 ? -24.266 33.938 12.031 1 98.5 322 LYS B O 1
ATOM 5960 N N . GLU B 1 323 ? -22.188 34.531 11.344 1 98.19 323 GLU B N 1
ATOM 5961 C CA . GLU B 1 323 ? -22.688 35.562 10.422 1 98.19 323 GLU B CA 1
ATOM 5962 C C . GLU B 1 323 ? -23.594 34.938 9.359 1 98.19 323 GLU B C 1
ATOM 5964 O O . GLU B 1 323 ? -24.578 35.562 8.93 1 98.19 323 GLU B O 1
ATOM 5969 N N . ALA B 1 324 ? -23.281 33.75 8.977 1 97.62 324 ALA B N 1
ATOM 5970 C CA . ALA B 1 324 ? -24.047 33.031 7.961 1 97.62 324 ALA B CA 1
ATOM 5971 C C . ALA B 1 324 ? -25.312 32.438 8.547 1 97.62 324 ALA B C 1
ATOM 5973 O O . ALA B 1 324 ? -26.156 31.906 7.82 1 97.62 324 ALA B O 1
ATOM 5974 N N . GLY B 1 325 ? -25.5 32.438 9.844 1 97.38 325 GLY B N 1
ATOM 5975 C CA . GLY B 1 325 ? -26.688 31.922 10.508 1 97.38 325 GLY B CA 1
ATOM 5976 C C . GLY B 1 325 ? -26.641 30.422 10.711 1 97.38 325 GLY B C 1
ATOM 5977 O O . GLY B 1 325 ? -27.688 29.781 10.898 1 97.38 325 GLY B O 1
ATOM 5978 N N . VAL B 1 326 ? -25.484 29.859 10.664 1 97.56 326 VAL B N 1
ATOM 5979 C CA . VAL B 1 326 ? -25.344 28.406 10.719 1 97.56 326 VAL B CA 1
ATOM 5980 C C . VAL B 1 326 ? -25.047 27.969 12.148 1 97.56 326 VAL B C 1
ATOM 5982 O O . VAL B 1 326 ? -25.609 26.984 12.641 1 97.56 326 VAL B O 1
ATOM 5985 N N . CYS B 1 327 ? -24.141 28.641 12.852 1 97.62 327 CYS B N 1
ATOM 5986 C CA . CYS B 1 327 ? -23.734 28.328 14.211 1 97.62 327 CYS B CA 1
ATOM 5987 C C . CYS B 1 327 ? -23.969 29.5 15.148 1 97.62 327 CYS B C 1
ATOM 5989 O O . CYS B 1 327 ? -23.5 30.609 14.883 1 97.62 327 CYS B O 1
ATOM 5991 N N . LYS B 1 328 ? -24.578 29.328 16.281 1 96.94 328 LYS B N 1
ATOM 5992 C CA . LYS B 1 328 ? -24.984 30.438 17.141 1 96.94 328 LYS B CA 1
ATOM 5993 C C . LYS B 1 328 ? -23.984 30.656 18.266 1 96.94 328 LYS B C 1
ATOM 5995 O O . LYS B 1 328 ? -23.672 31.797 18.609 1 96.94 328 LYS B O 1
ATOM 6000 N N . ASN B 1 329 ? -23.547 29.516 18.812 1 97.38 329 ASN B N 1
ATOM 6001 C CA . ASN B 1 329 ? -22.625 29.578 19.938 1 97.38 329 ASN B CA 1
ATOM 6002 C C . ASN B 1 329 ? -21.297 28.891 19.641 1 97.38 329 ASN B C 1
ATOM 6004 O O . ASN B 1 329 ? -21.281 27.844 18.984 1 97.38 329 ASN B O 1
ATOM 6008 N N . PHE B 1 330 ? -20.219 29.453 20.141 1 97.25 330 PHE B N 1
ATOM 6009 C CA . PHE B 1 330 ? -18.891 28.906 19.906 1 97.25 330 PHE B CA 1
ATOM 6010 C C . PHE B 1 330 ? -18.797 27.469 20.406 1 97.25 330 PHE B C 1
ATOM 6012 O O . PHE B 1 330 ? -18.109 26.641 19.812 1 97.25 330 PHE B O 1
ATOM 6019 N N . GLU B 1 331 ? -19.5 27.156 21.516 1 96 331 GLU B N 1
ATOM 6020 C CA . GLU B 1 331 ? -19.469 25.828 22.125 1 96 331 GLU B CA 1
ATOM 6021 C C . GLU B 1 331 ? -20 24.766 21.156 1 96 331 GLU B C 1
ATOM 6023 O O . GLU B 1 331 ? -19.719 23.578 21.328 1 96 331 GLU B O 1
ATOM 6028 N N . ASP B 1 332 ? -20.688 25.25 20.141 1 96.38 332 ASP B N 1
ATOM 6029 C CA . ASP B 1 332 ? -21.328 24.328 19.203 1 96.38 332 ASP B CA 1
ATOM 6030 C C . ASP B 1 332 ? -20.5 24.156 17.938 1 96.38 332 ASP B C 1
ATOM 6032 O O . ASP B 1 332 ? -20.922 23.453 17.016 1 96.38 332 ASP B O 1
ATOM 6036 N N . ILE B 1 333 ? -19.406 24.812 17.844 1 96.81 333 ILE B N 1
ATOM 6037 C CA . ILE B 1 333 ? -18.625 24.844 16.609 1 96.81 333 ILE B CA 1
ATOM 6038 C C . ILE B 1 333 ? -18.219 23.406 16.234 1 96.81 333 ILE B C 1
ATOM 6040 O O . ILE B 1 333 ? -18.094 23.078 15.062 1 96.81 333 ILE B O 1
ATOM 6044 N N . GLY B 1 334 ? -18.031 22.531 17.203 1 95.38 334 GLY B N 1
ATOM 6045 C CA . GLY B 1 334 ? -17.656 21.141 17 1 95.38 334 GLY B CA 1
ATOM 6046 C C . GLY B 1 334 ? -18.688 20.359 16.203 1 95.38 334 GLY B C 1
ATOM 6047 O O . GLY B 1 334 ? -18.375 19.281 15.672 1 95.38 334 GLY B O 1
ATOM 6048 N N . THR B 1 335 ? -19.922 20.859 16.172 1 95.88 335 THR B N 1
ATOM 6049 C CA . THR B 1 335 ? -20.969 20.234 15.359 1 95.88 335 THR B CA 1
ATOM 6050 C C . THR B 1 335 ? -20.625 20.297 13.875 1 95.88 335 THR B C 1
ATOM 6052 O O . THR B 1 335 ? -21 19.406 13.109 1 95.88 335 THR B O 1
ATOM 6055 N N . TYR B 1 336 ? -19.812 21.297 13.547 1 97.19 336 TYR B N 1
ATOM 6056 C CA . TYR B 1 336 ? -19.578 21.562 12.133 1 97.19 336 TYR B CA 1
ATOM 6057 C C . TYR B 1 336 ? -18.109 21.375 11.773 1 97.19 336 TYR B C 1
ATOM 6059 O O . TYR B 1 336 ? -17.766 21.266 10.594 1 97.19 336 TYR B O 1
ATOM 6067 N N . MET B 1 337 ? -17.25 21.422 12.688 1 96.5 337 MET B N 1
ATOM 6068 C CA . MET B 1 337 ? -15.82 21.203 12.492 1 96.5 337 MET B CA 1
ATOM 6069 C C . MET B 1 337 ? -15.352 19.953 13.219 1 96.5 337 MET B C 1
ATOM 6071 O O . MET B 1 337 ? -15.305 19.938 14.453 1 96.5 337 MET B O 1
ATOM 6075 N N . TRP B 1 338 ? -14.859 19 12.461 1 94.25 338 TRP B N 1
ATOM 6076 C CA . TRP B 1 338 ? -14.695 17.656 13.031 1 94.25 338 TRP B CA 1
ATOM 6077 C C . TRP B 1 338 ? -13.227 17.344 13.273 1 94.25 338 TRP B C 1
ATOM 6079 O O . TRP B 1 338 ? -12.891 16.406 14 1 94.25 338 TRP B O 1
ATOM 6089 N N . HIS B 1 339 ? -12.328 17.984 12.68 1 92.5 339 HIS B N 1
ATOM 6090 C CA . HIS B 1 339 ? -10.914 17.656 12.812 1 92.5 339 HIS B CA 1
ATOM 6091 C C . HIS B 1 339 ? -10.078 18.922 13 1 92.5 339 HIS B C 1
ATOM 6093 O O . HIS B 1 339 ? -10.602 20.031 12.914 1 92.5 339 HIS B O 1
ATOM 6099 N N . GLY B 1 340 ? -8.82 18.75 13.336 1 91.31 340 GLY B N 1
ATOM 6100 C CA . GLY B 1 340 ? -7.891 19.844 13.523 1 91.31 340 GLY B CA 1
ATOM 6101 C C . GLY B 1 340 ? -7.598 20.609 12.242 1 91.31 340 GLY B C 1
ATOM 6102 O O . GLY B 1 340 ? -7.805 20.094 11.148 1 91.31 340 GLY B O 1
ATOM 6103 N N . GLY B 1 341 ? -7.102 21.781 12.453 1 93.06 341 GLY B N 1
ATOM 6104 C CA . GLY B 1 341 ? -7.012 22.688 11.32 1 93.06 341 GLY B CA 1
ATOM 6105 C C . GLY B 1 341 ? -5.617 22.781 10.742 1 93.06 341 GLY B C 1
ATOM 6106 O O . GLY B 1 341 ? -5.398 23.469 9.742 1 93.06 341 GLY B O 1
ATOM 6107 N N . ALA B 1 342 ? -4.664 22.062 11.375 1 93.31 342 ALA B N 1
ATOM 6108 C CA . ALA B 1 342 ? -3.309 22.188 10.852 1 93.31 342 ALA B CA 1
ATOM 6109 C C . ALA B 1 342 ? -2.449 21 11.25 1 93.31 342 ALA B C 1
ATOM 6111 O O . ALA B 1 342 ? -2.666 20.391 12.297 1 93.31 342 ALA B O 1
ATOM 6112 N N . HIS B 1 343 ? -1.523 20.609 10.438 1 93.56 343 HIS B N 1
ATOM 6113 C CA . HIS B 1 343 ? -0.484 19.625 10.727 1 93.56 343 HIS B CA 1
ATOM 6114 C C . HIS B 1 343 ? 0.744 19.859 9.852 1 93.56 343 HIS B C 1
ATOM 6116 O O . HIS B 1 343 ? 0.634 20.391 8.75 1 93.56 343 HIS B O 1
ATOM 6122 N N . HIS B 1 344 ? 1.856 19.5 10.352 1 93.44 344 HIS B N 1
ATOM 6123 C CA . HIS B 1 344 ? 3.096 19.656 9.594 1 93.44 344 HIS B CA 1
ATOM 6124 C C . HIS B 1 344 ? 3.211 18.609 8.492 1 93.44 344 HIS B C 1
ATOM 6126 O O . HIS B 1 344 ? 2.68 17.5 8.625 1 93.44 344 HIS B O 1
ATOM 6132 N N . VAL B 1 345 ? 3.891 18.969 7.398 1 95.62 345 VAL B N 1
ATOM 6133 C CA . VAL B 1 345 ? 4.133 18.062 6.277 1 95.62 345 VAL B CA 1
ATOM 6134 C C . VAL B 1 345 ? 5.625 18.016 5.961 1 95.62 345 VAL B C 1
ATOM 6136 O O . VAL B 1 345 ? 6.359 18.953 6.273 1 95.62 345 VAL B O 1
ATOM 6139 N N . GLY B 1 346 ? 6.105 17.016 5.406 1 95.62 346 GLY B N 1
ATOM 6140 C CA . GLY B 1 346 ? 7.484 16.781 5.016 1 95.62 346 GLY B CA 1
ATOM 6141 C C . GLY B 1 346 ? 7.73 15.359 4.547 1 95.62 346 GLY B C 1
ATOM 6142 O O . GLY B 1 346 ? 7.059 14.875 3.633 1 95.62 346 GLY B O 1
ATOM 6143 N N . PHE B 1 347 ? 8.578 14.648 5.254 1 95.75 347 PHE B N 1
ATOM 6144 C CA . PHE B 1 347 ? 8.891 13.266 4.91 1 95.75 347 PHE B CA 1
ATOM 6145 C C . PHE B 1 347 ? 7.711 12.352 5.227 1 95.75 347 PHE B C 1
ATOM 6147 O O . PHE B 1 347 ? 7.66 11.211 4.762 1 95.75 347 PHE B O 1
ATOM 6154 N N . ASP B 1 348 ? 6.73 12.906 5.941 1 94.81 348 ASP B N 1
ATOM 6155 C CA . ASP B 1 348 ? 5.422 12.305 6.18 1 94.81 348 ASP B CA 1
ATOM 6156 C C . ASP B 1 348 ? 4.301 13.32 5.973 1 94.81 348 ASP B C 1
ATOM 6158 O O . ASP B 1 348 ? 4.539 14.531 6.016 1 94.81 348 ASP B O 1
ATOM 6162 N N . VAL B 1 349 ? 3.104 12.781 5.723 1 95.25 349 VAL B N 1
ATOM 6163 C CA . VAL B 1 349 ? 1.973 13.695 5.59 1 95.25 349 VAL B CA 1
ATOM 6164 C C . VAL B 1 349 ? 1.7 14.375 6.93 1 95.25 349 VAL B C 1
ATOM 6166 O O . VAL B 1 349 ? 1.39 15.57 6.973 1 95.25 349 VAL B O 1
ATOM 6169 N N . HIS B 1 350 ? 1.736 13.609 7.996 1 92 350 HIS B N 1
ATOM 6170 C CA . HIS B 1 350 ? 1.787 14.148 9.352 1 92 350 HIS B CA 1
ATOM 6171 C C . HIS B 1 350 ? 3.197 14.062 9.922 1 92 350 HIS B C 1
ATOM 6173 O O . HIS B 1 350 ? 3.494 13.172 10.719 1 92 350 HIS B O 1
ATOM 6179 N N . ASP B 1 351 ? 3.904 14.914 9.469 1 89.69 351 ASP B N 1
ATOM 6180 C CA . ASP B 1 351 ? 5.312 14.859 9.852 1 89.69 351 ASP B CA 1
ATOM 6181 C C . ASP B 1 351 ? 5.496 15.219 11.32 1 89.69 351 ASP B C 1
ATOM 6183 O O . ASP B 1 351 ? 4.648 15.898 11.906 1 89.69 351 ASP B O 1
ATOM 6187 N N . VAL B 1 352 ? 6.523 14.656 11.961 1 70.38 352 VAL B N 1
ATOM 6188 C CA . VAL B 1 352 ? 6.719 14.75 13.398 1 70.38 352 VAL B CA 1
ATOM 6189 C C . VAL B 1 352 ? 7.285 16.125 13.758 1 70.38 352 VAL B C 1
ATOM 6191 O O . VAL B 1 352 ? 8.203 16.609 13.102 1 70.38 352 VAL B O 1
ATOM 6194 N N . VAL B 1 353 ? 6.434 17.031 14.352 1 65.81 353 VAL B N 1
ATOM 6195 C CA . VAL B 1 353 ? 7.074 18.266 14.781 1 65.81 353 VAL B CA 1
ATOM 6196 C C . VAL B 1 353 ? 6.727 18.547 16.25 1 65.81 353 VAL B C 1
ATOM 6198 O O . VAL B 1 353 ? 5.723 18.047 16.75 1 65.81 353 VAL B O 1
ATOM 6201 N N . GLU B 1 354 ? 7.766 18.969 16.938 1 62.59 354 GLU B N 1
ATOM 6202 C CA . GLU B 1 354 ? 7.547 19.469 18.281 1 62.59 354 GLU B CA 1
ATOM 6203 C C . GLU B 1 354 ? 6.539 20.625 18.281 1 62.59 354 GLU B C 1
ATOM 6205 O O . GLU B 1 354 ? 6.812 21.688 17.75 1 62.59 354 GLU B O 1
ATOM 6210 N N . GLY B 1 355 ? 5.188 20.344 18.391 1 60.72 355 GLY B N 1
ATOM 6211 C CA . GLY B 1 355 ? 4.059 21.25 18.25 1 60.72 355 GLY B CA 1
ATOM 6212 C C . GLY B 1 355 ? 4.18 22.5 19.094 1 60.72 355 GLY B C 1
ATOM 6213 O O . GLY B 1 355 ? 3.463 23.484 18.891 1 60.72 355 GLY B O 1
ATOM 6214 N N . SER B 1 356 ? 5.145 22.625 20.047 1 66.19 356 SER B N 1
ATOM 6215 C CA . SER B 1 356 ? 5.004 23.703 21.016 1 66.19 356 SER B CA 1
ATOM 6216 C C . SER B 1 356 ? 5.859 24.906 20.625 1 66.19 356 SER B C 1
ATOM 6218 O O . SER B 1 356 ? 5.816 25.953 21.281 1 66.19 356 SER B O 1
ATOM 6220 N N . GLY B 1 357 ? 6.359 24.922 19.422 1 80 357 GLY B N 1
ATOM 6221 C CA . GLY B 1 357 ? 7.234 26.047 19.125 1 80 357 GLY B CA 1
ATOM 6222 C C . GLY B 1 357 ? 6.559 27.141 18.312 1 80 357 GLY B C 1
ATOM 6223 O O . GLY B 1 357 ? 5.352 27.078 18.062 1 80 357 GLY B O 1
ATOM 6224 N N . LEU B 1 358 ? 7.285 28.266 18.156 1 90.12 358 LEU B N 1
ATOM 6225 C CA . LEU B 1 358 ? 6.855 29.391 17.328 1 90.12 358 LEU B CA 1
ATOM 6226 C C . LEU B 1 358 ? 7.125 29.094 15.852 1 90.12 358 LEU B C 1
ATOM 6228 O O . LEU B 1 358 ? 8.078 28.391 15.516 1 90.12 358 LEU B O 1
ATOM 6232 N N . ALA B 1 359 ? 6.199 29.641 15.078 1 93.25 359 ALA B N 1
ATOM 6233 C CA . ALA B 1 359 ? 6.473 29.609 13.641 1 93.25 359 ALA B CA 1
ATOM 6234 C C . ALA B 1 359 ? 7.746 30.391 13.312 1 93.25 359 ALA B C 1
ATOM 6236 O O . ALA B 1 359 ? 7.961 31.484 13.82 1 93.25 359 ALA B O 1
ATOM 6237 N N . VAL B 1 360 ? 8.617 29.797 12.633 1 94.5 360 VAL B N 1
ATOM 6238 C CA . VAL B 1 360 ? 9.836 30.438 12.156 1 94.5 360 VAL B CA 1
ATOM 6239 C C . VAL B 1 360 ? 9.984 30.219 10.656 1 94.5 360 VAL B C 1
ATOM 6241 O O . VAL B 1 360 ? 9.383 29.297 10.094 1 94.5 360 VAL B O 1
ATOM 6244 N N . PRO B 1 361 ? 10.742 31.125 10.023 1 96.69 361 PRO B N 1
ATOM 6245 C CA . PRO B 1 361 ? 10.93 30.938 8.578 1 96.69 361 PRO B CA 1
ATOM 6246 C C . PRO B 1 361 ? 11.398 29.531 8.219 1 96.69 361 PRO B C 1
ATOM 6248 O O . PRO B 1 361 ? 12.273 28.969 8.891 1 96.69 361 PRO B O 1
ATOM 6251 N N . GLY B 1 362 ? 10.734 28.953 7.191 1 95.69 362 GLY B N 1
ATOM 6252 C CA . GLY B 1 362 ? 11.109 27.625 6.727 1 95.69 362 GLY B CA 1
ATOM 6253 C C . GLY B 1 362 ? 10.188 26.531 7.215 1 95.69 362 GLY B C 1
ATOM 6254 O O . GLY B 1 362 ? 10.211 25.422 6.699 1 95.69 362 GLY B O 1
ATOM 6255 N N . VAL B 1 363 ? 9.367 26.859 8.156 1 94.94 363 VAL B N 1
ATOM 6256 C CA . VAL B 1 363 ? 8.375 25.906 8.625 1 94.94 363 VAL B CA 1
ATOM 6257 C C . VAL B 1 363 ? 7.234 25.797 7.621 1 94.94 363 VAL B C 1
ATOM 6259 O O . VAL B 1 363 ? 6.77 26.812 7.094 1 94.94 363 VAL B O 1
ATOM 6262 N N . VAL B 1 364 ? 6.867 24.578 7.316 1 96.12 364 VAL B N 1
ATOM 6263 C CA . VAL B 1 364 ? 5.742 24.344 6.418 1 96.12 364 VAL B CA 1
ATOM 6264 C C . VAL B 1 364 ? 4.688 23.5 7.125 1 96.12 364 VAL B C 1
ATOM 6266 O O . VAL B 1 364 ? 5.008 22.484 7.746 1 96.12 364 VAL B O 1
ATOM 6269 N N . PHE B 1 365 ? 3.488 23.875 7.109 1 95 365 PHE B N 1
ATOM 6270 C CA . PHE B 1 365 ? 2.359 23.125 7.625 1 95 365 PHE B CA 1
ATOM 6271 C C . PHE B 1 365 ? 1.105 23.375 6.801 1 95 365 PHE B C 1
ATOM 6273 O O . PHE B 1 365 ? 1.063 24.328 6.008 1 95 365 PHE B O 1
ATOM 6280 N N . CYS B 1 366 ? 0.161 22.531 6.891 1 95.88 366 CYS B N 1
ATOM 6281 C CA . CYS B 1 366 ? -1.096 22.703 6.168 1 95.88 366 CYS B CA 1
ATOM 6282 C C . CYS B 1 366 ? -2.078 23.547 6.969 1 95.88 366 CYS B C 1
ATOM 6284 O O . CYS B 1 366 ? -2.123 23.453 8.195 1 95.88 366 CYS B O 1
ATOM 6286 N N . VAL B 1 367 ? -2.771 24.344 6.363 1 97.31 367 VAL B N 1
ATOM 6287 C CA . VAL B 1 367 ? -3.98 24.984 6.863 1 97.31 367 VAL B CA 1
ATOM 6288 C C . VAL B 1 367 ? -5.215 24.281 6.316 1 97.31 367 VAL B C 1
ATOM 6290 O O . VAL B 1 367 ? -5.531 24.391 5.129 1 97.31 367 VAL B O 1
ATOM 6293 N N . ASP B 1 368 ? -5.785 23.5 7.16 1 97.44 368 ASP B N 1
ATOM 6294 C CA . ASP B 1 368 ? -6.824 22.547 6.785 1 97.44 368 ASP B CA 1
ATOM 6295 C C . ASP B 1 368 ? -8.148 22.875 7.469 1 97.44 368 ASP B C 1
ATOM 6297 O O . ASP B 1 368 ? -8.359 22.531 8.633 1 97.44 368 ASP B O 1
ATOM 6301 N N . ILE B 1 369 ? -9.055 23.5 6.773 1 97.94 369 ILE B N 1
ATOM 6302 C CA . ILE B 1 369 ? -10.328 23.922 7.34 1 97.94 369 ILE B CA 1
ATOM 6303 C C . ILE B 1 369 ? -11.453 23.047 6.777 1 97.94 369 ILE B C 1
ATOM 6305 O O . ILE B 1 369 ? -11.68 23.016 5.566 1 97.94 369 ILE B O 1
ATOM 6309 N N . GLY B 1 370 ? -12.086 22.297 7.625 1 97.5 370 GLY B N 1
ATOM 6310 C CA . GLY B 1 370 ? -13.219 21.484 7.242 1 97.5 370 GLY B CA 1
ATOM 6311 C C . GLY B 1 370 ? -14.539 21.984 7.801 1 97.5 370 GLY B C 1
ATOM 6312 O O . GLY B 1 370 ? -14.578 22.547 8.891 1 97.5 370 GLY B O 1
ATOM 6313 N N . VAL B 1 371 ? -15.617 21.797 7.09 1 98.12 371 VAL B N 1
ATOM 6314 C CA . VAL B 1 371 ? -16.969 22.094 7.562 1 98.12 371 VAL B CA 1
ATOM 6315 C C . VAL B 1 371 ? -17.922 20.969 7.145 1 98.12 371 VAL B C 1
ATOM 6317 O O . VAL B 1 371 ? -17.859 20.484 6.012 1 98.12 371 VAL B O 1
ATOM 6320 N N . TYR B 1 372 ? -18.703 20.531 8.031 1 97.5 372 TYR B N 1
ATOM 6321 C CA . TYR B 1 372 ? -19.641 19.438 7.82 1 97.5 372 TYR B CA 1
ATOM 6322 C C . TYR B 1 372 ? -21.016 19.766 8.383 1 97.5 372 TYR B C 1
ATOM 6324 O O . TYR B 1 372 ? -21.203 19.828 9.602 1 97.5 372 TYR B O 1
ATOM 6332 N N . HIS B 1 373 ? -21.953 20.078 7.516 1 97.69 373 HIS B N 1
ATOM 6333 C CA . HIS B 1 373 ? -23.344 20.344 7.879 1 97.69 373 HIS B CA 1
ATOM 6334 C C . HIS B 1 373 ? -24.234 19.156 7.531 1 97.69 373 HIS B C 1
ATOM 6336 O O . HIS B 1 373 ? -24.828 19.109 6.453 1 97.69 373 HIS B O 1
ATOM 6342 N N . GLU B 1 374 ? -24.406 18.344 8.391 1 94.69 374 GLU B N 1
ATOM 6343 C CA . GLU B 1 374 ? -25.078 17.062 8.148 1 94.69 374 GLU B CA 1
ATOM 6344 C C . GLU B 1 374 ? -26.516 17.266 7.688 1 94.69 374 GLU B C 1
ATOM 6346 O O . GLU B 1 374 ? -27 16.578 6.789 1 94.69 374 GLU B O 1
ATOM 6351 N N . GLU B 1 375 ? -27.234 18.188 8.273 1 95.5 375 GLU B N 1
ATOM 6352 C CA . GLU B 1 375 ? -28.625 18.438 7.922 1 95.5 375 GLU B CA 1
ATOM 6353 C C . GLU B 1 375 ? -28.75 18.891 6.469 1 95.5 375 GLU B C 1
ATOM 6355 O O . GLU B 1 375 ? -29.719 18.531 5.789 1 95.5 375 GLU B O 1
ATOM 6360 N N . TRP B 1 376 ? -27.844 19.672 6.039 1 96.94 376 TRP B N 1
ATOM 6361 C CA . TRP B 1 376 ? -27.875 20.156 4.66 1 96.94 376 TRP B CA 1
ATOM 6362 C C . TRP B 1 376 ? -27.281 19.109 3.713 1 96.94 376 TRP B C 1
ATOM 6364 O O . TRP B 1 376 ? -27.391 19.25 2.492 1 96.94 376 TRP B O 1
ATOM 6374 N N . GLY B 1 377 ? -26.578 18.078 4.23 1 96.5 377 GLY B N 1
ATOM 6375 C CA . GLY B 1 377 ? -25.922 17.078 3.408 1 96.5 377 GLY B CA 1
ATOM 6376 C C . GLY B 1 377 ? -24.672 17.594 2.711 1 96.5 377 GLY B C 1
ATOM 6377 O O . GLY B 1 377 ? -24.344 17.156 1.614 1 96.5 377 GLY B O 1
ATOM 6378 N N . ILE B 1 378 ? -24.078 18.641 3.293 1 98.06 378 ILE B N 1
ATOM 6379 C CA . ILE B 1 378 ? -22.922 19.281 2.674 1 98.06 378 ILE B CA 1
ATOM 6380 C C . ILE B 1 378 ? -21.719 19.172 3.602 1 98.06 378 ILE B C 1
ATOM 6382 O O . ILE B 1 378 ? -21.781 19.547 4.773 1 98.06 378 ILE B O 1
ATOM 6386 N N . GLY B 1 379 ? -20.625 18.594 3.197 1 97.88 379 GLY B N 1
ATOM 6387 C CA . GLY B 1 379 ? -19.359 18.516 3.902 1 97.88 379 GLY B CA 1
ATOM 6388 C C . GLY B 1 379 ? -18.156 18.578 2.977 1 97.88 379 GLY B C 1
ATOM 6389 O O . GLY B 1 379 ? -18.188 18.016 1.881 1 97.88 379 GLY B O 1
ATOM 6390 N N . PHE B 1 380 ? -17.188 19.312 3.346 1 98.06 380 PHE B N 1
ATOM 6391 C CA . PHE B 1 380 ? -15.961 19.391 2.551 1 98.06 380 PHE B CA 1
ATOM 6392 C C . PHE B 1 380 ? -14.844 20.047 3.35 1 98.06 380 PHE B C 1
ATOM 6394 O O . PHE B 1 380 ? -15.031 20.406 4.516 1 98.06 380 PHE B O 1
ATOM 6401 N N . ARG B 1 381 ? -13.648 20.109 2.748 1 97.5 381 ARG B N 1
ATOM 6402 C CA . ARG B 1 381 ? -12.453 20.734 3.303 1 97.5 381 ARG B CA 1
ATOM 6403 C C . ARG B 1 381 ? -11.758 21.594 2.258 1 97.5 381 ARG B C 1
ATOM 6405 O O . ARG B 1 381 ? -11.922 21.391 1.056 1 97.5 381 ARG B O 1
ATOM 6412 N N . LEU B 1 382 ? -11.125 22.547 2.691 1 98.5 382 LEU B N 1
ATOM 6413 C CA . LEU B 1 382 ? -10.156 23.344 1.947 1 98.5 382 LEU B CA 1
ATOM 6414 C C . LEU B 1 382 ? -8.812 23.391 2.67 1 98.5 382 LEU B C 1
ATOM 6416 O O . LEU B 1 382 ? -8.727 23.859 3.801 1 98.5 382 LEU B O 1
ATOM 6420 N N . GLU B 1 383 ? -7.812 22.797 2.025 1 98.62 383 GLU B N 1
ATOM 6421 C CA . GLU B 1 383 ? -6.512 22.656 2.666 1 98.62 383 GLU B CA 1
ATOM 6422 C C . GLU B 1 383 ? -5.383 23.078 1.732 1 98.62 383 GLU B C 1
ATOM 6424 O O . GLU B 1 383 ? -5.367 22.703 0.557 1 98.62 383 GLU B O 1
ATOM 6429 N N . ASP B 1 384 ? -4.496 23.875 2.225 1 98.69 384 ASP B N 1
ATOM 6430 C CA . ASP B 1 384 ? -3.328 24.375 1.504 1 98.69 384 ASP B CA 1
ATOM 6431 C C . ASP B 1 384 ? -2.066 24.266 2.355 1 98.69 384 ASP B C 1
ATOM 6433 O O . ASP B 1 384 ? -2.145 24.203 3.584 1 98.69 384 ASP B O 1
ATOM 6437 N N . ASN B 1 385 ? -0.973 24.219 1.688 1 98.62 385 ASN B N 1
ATOM 6438 C CA . ASN B 1 385 ? 0.312 24.188 2.377 1 98.62 385 ASN B CA 1
ATOM 6439 C C . ASN B 1 385 ? 0.868 25.594 2.592 1 98.62 385 ASN B C 1
ATOM 6441 O O . ASN B 1 385 ? 1.048 26.344 1.634 1 98.62 385 ASN B O 1
ATOM 6445 N N . CYS B 1 386 ? 1.192 25.906 3.791 1 98.25 386 CYS B N 1
ATOM 6446 C CA . CYS B 1 386 ? 1.694 27.203 4.199 1 98.25 386 CYS B CA 1
ATOM 6447 C C . CYS B 1 386 ? 3.189 27.156 4.492 1 98.25 386 CYS B C 1
ATOM 6449 O O . CYS B 1 386 ? 3.631 26.375 5.344 1 98.25 386 CYS B O 1
ATOM 6451 N N . LEU B 1 387 ? 3.943 27.906 3.797 1 98.38 387 LEU B N 1
ATOM 6452 C CA . LEU B 1 387 ? 5.355 28.125 4.09 1 98.38 387 LEU B CA 1
ATOM 6453 C C . LEU B 1 387 ? 5.551 29.438 4.848 1 98.38 387 LEU B C 1
ATOM 6455 O O . LEU B 1 387 ? 5.238 30.516 4.332 1 98.38 387 LEU B O 1
ATOM 6459 N N . ILE B 1 388 ? 6.027 29.391 6.078 1 97.75 388 ILE B N 1
ATOM 6460 C CA . ILE B 1 388 ? 6.352 30.609 6.824 1 97.75 388 ILE B CA 1
ATOM 6461 C C . ILE B 1 388 ? 7.602 31.266 6.238 1 97.75 388 ILE B C 1
ATOM 6463 O O . ILE B 1 388 ? 8.617 30.594 6.039 1 97.75 388 ILE B O 1
ATOM 6467 N N . THR B 1 389 ? 7.469 32.5 5.879 1 98.19 389 THR B N 1
ATOM 6468 C CA . THR B 1 389 ? 8.578 33.281 5.336 1 98.19 389 THR B CA 1
ATOM 6469 C C . THR B 1 389 ? 9.102 34.25 6.379 1 98.19 389 THR B C 1
ATOM 6471 O O . THR B 1 389 ? 8.773 34.156 7.559 1 98.19 389 THR B O 1
ATOM 6474 N N . GLU B 1 390 ? 9.969 35.156 5.98 1 97.81 390 GLU B N 1
ATOM 6475 C CA . GLU B 1 390 ? 10.633 36.062 6.914 1 97.81 390 GLU B CA 1
ATOM 6476 C C . GLU B 1 390 ? 9.641 37.062 7.531 1 97.81 390 GLU B C 1
ATOM 6478 O O . GLU B 1 390 ? 9.797 37.469 8.68 1 97.81 390 GLU B O 1
ATOM 6483 N N . ASP B 1 391 ? 8.656 37.469 6.805 1 96.56 391 ASP B N 1
ATOM 6484 C CA . ASP B 1 391 ? 7.773 38.5 7.293 1 96.56 391 ASP B CA 1
ATOM 6485 C C . ASP B 1 391 ? 6.309 38.125 7.121 1 96.56 391 ASP B C 1
ATOM 6487 O O . ASP B 1 391 ? 5.414 38.938 7.281 1 96.56 391 ASP B O 1
ATOM 6491 N N . GLY B 1 392 ? 6.043 36.938 6.758 1 98.06 392 GLY B N 1
ATOM 6492 C CA . GLY B 1 392 ? 4.699 36.438 6.523 1 98.06 392 GLY B CA 1
ATOM 6493 C C . GLY B 1 392 ? 4.672 34.938 6.164 1 98.06 392 GLY B C 1
ATOM 6494 O O . GLY B 1 392 ? 5.285 34.125 6.848 1 98.06 392 GLY B O 1
ATOM 6495 N N . CYS B 1 393 ? 3.871 34.625 5.172 1 98.19 393 CYS B N 1
ATOM 6496 C CA . CYS B 1 393 ? 3.789 33.25 4.723 1 98.19 393 CYS B CA 1
ATOM 6497 C C . CYS B 1 393 ? 3.447 33.156 3.24 1 98.19 393 CYS B C 1
ATOM 6499 O O . CYS B 1 393 ? 3.092 34.188 2.631 1 98.19 393 CYS B O 1
ATOM 6501 N N . GLU B 1 394 ? 3.721 32.094 2.67 1 98.44 394 GLU B N 1
ATOM 6502 C CA . GLU B 1 394 ? 3.391 31.797 1.281 1 98.44 394 GLU B CA 1
ATOM 6503 C C . GLU B 1 394 ? 2.48 30.578 1.186 1 98.44 394 GLU B C 1
ATOM 6505 O O . GLU B 1 394 ? 2.74 29.547 1.818 1 98.44 394 GLU B O 1
ATOM 6510 N N . ASN B 1 395 ? 1.352 30.734 0.511 1 98.69 395 ASN B N 1
ATOM 6511 C CA . ASN B 1 395 ? 0.525 29.594 0.157 1 98.69 395 ASN B CA 1
ATOM 6512 C C . ASN B 1 395 ? 1.105 28.828 -1.027 1 98.69 395 ASN B C 1
ATOM 6514 O O . ASN B 1 395 ? 0.983 29.266 -2.174 1 98.69 395 ASN B O 1
ATOM 6518 N N . LEU B 1 396 ? 1.672 27.641 -0.795 1 98.56 396 LEU B N 1
ATOM 6519 C CA . LEU B 1 396 ? 2.355 26.875 -1.828 1 98.56 396 LEU B CA 1
ATOM 6520 C C . LEU B 1 396 ? 1.355 26.266 -2.803 1 98.56 396 LEU B C 1
ATOM 6522 O O . LEU B 1 396 ? 1.728 25.844 -3.904 1 98.56 396 LEU B O 1
ATOM 6526 N N . SER B 1 397 ? 0.086 26.219 -2.432 1 98.06 397 SER B N 1
ATOM 6527 C CA . SER B 1 397 ? -0.948 25.547 -3.217 1 98.06 397 SER B CA 1
ATOM 6528 C C . SER B 1 397 ? -1.794 26.547 -3.988 1 98.06 397 SER B C 1
ATOM 6530 O O . SER B 1 397 ? -2.799 26.188 -4.602 1 98.06 397 SER B O 1
ATOM 6532 N N . ARG B 1 398 ? -1.479 27.703 -3.994 1 96.56 398 ARG B N 1
ATOM 6533 C CA . ARG B 1 398 ? -2.301 28.812 -4.469 1 96.56 398 ARG B CA 1
ATOM 6534 C C . ARG B 1 398 ? -2.676 28.625 -5.934 1 96.56 398 ARG B C 1
ATOM 6536 O O . ARG B 1 398 ? -3.738 29.078 -6.367 1 96.56 398 ARG B O 1
ATOM 6543 N N . ALA B 1 399 ? -1.838 27.922 -6.668 1 97.38 399 ALA B N 1
ATOM 6544 C CA . ALA B 1 399 ? -2.041 27.797 -8.109 1 97.38 399 ALA B CA 1
ATOM 6545 C C . ALA B 1 399 ? -3.207 26.859 -8.414 1 97.38 399 ALA B C 1
ATOM 6547 O O . ALA B 1 399 ? -3.697 26.812 -9.547 1 97.38 399 ALA B O 1
ATOM 6548 N N . ILE B 1 400 ? -3.664 26.078 -7.516 1 97.75 400 ILE B N 1
ATOM 6549 C CA . ILE B 1 400 ? -4.809 25.188 -7.676 1 97.75 400 ILE B CA 1
ATOM 6550 C C . ILE B 1 400 ? -6.102 25.953 -7.426 1 97.75 400 ILE B C 1
ATOM 6552 O O . ILE B 1 400 ? -6.246 26.609 -6.391 1 97.75 400 ILE B O 1
ATOM 6556 N N . PRO B 1 401 ? -7.043 25.922 -8.344 1 97.12 401 PRO B N 1
ATOM 6557 C CA . PRO B 1 401 ? -8.273 26.703 -8.172 1 97.12 401 PRO B CA 1
ATOM 6558 C C . PRO B 1 401 ? -8.906 26.5 -6.797 1 97.12 401 PRO B C 1
ATOM 6560 O O . PRO B 1 401 ? -9.117 25.359 -6.371 1 97.12 401 PRO B O 1
ATOM 6563 N N . ARG B 1 402 ? -9.227 27.609 -6.125 1 97 402 ARG B N 1
ATOM 6564 C CA . ARG B 1 402 ? -9.766 27.484 -4.773 1 97 402 ARG B CA 1
ATOM 6565 C C . ARG B 1 402 ? -10.867 28.5 -4.52 1 97 402 ARG B C 1
ATOM 6567 O O . ARG B 1 402 ? -11.531 28.469 -3.48 1 97 402 ARG B O 1
ATOM 6574 N N . GLN B 1 403 ? -11.117 29.422 -5.387 1 97.56 403 GLN B N 1
ATOM 6575 C CA . GLN B 1 403 ? -12.258 30.328 -5.309 1 97.56 403 GLN B CA 1
ATOM 6576 C C . GLN B 1 403 ? -13.43 29.812 -6.141 1 97.56 403 GLN B C 1
ATOM 6578 O O . GLN B 1 403 ? -13.227 29.188 -7.184 1 97.56 403 GLN B O 1
ATOM 6583 N N . ILE B 1 404 ? -14.586 30.188 -5.707 1 98.31 404 ILE B N 1
ATOM 6584 C CA . ILE B 1 404 ? -15.797 29.688 -6.352 1 98.31 404 ILE B CA 1
ATOM 6585 C C . ILE B 1 404 ? -15.773 30.047 -7.836 1 98.31 404 ILE B C 1
ATOM 6587 O O . ILE B 1 404 ? -15.977 29.188 -8.695 1 98.31 404 ILE B O 1
ATOM 6591 N N . ASP B 1 405 ? -15.508 31.297 -8.141 1 97.56 405 ASP B N 1
ATOM 6592 C CA . ASP B 1 405 ? -15.531 31.75 -9.531 1 97.56 405 ASP B CA 1
ATOM 6593 C C . ASP B 1 405 ? -14.461 31.031 -10.359 1 97.56 405 ASP B C 1
ATOM 6595 O O . ASP B 1 405 ? -14.688 30.703 -11.523 1 97.56 405 ASP B O 1
ATOM 6599 N N . GLU B 1 406 ? -13.312 30.797 -9.781 1 97.06 406 GLU B N 1
ATOM 6600 C CA . GLU B 1 406 ? -12.234 30.078 -10.453 1 97.06 406 GLU B CA 1
ATOM 6601 C C . GLU B 1 406 ? -12.617 28.641 -10.742 1 97.06 406 GLU B C 1
ATOM 6603 O O . GLU B 1 406 ? -12.359 28.125 -11.836 1 97.06 406 GLU B O 1
ATOM 6608 N N . ILE B 1 407 ? -13.188 28.016 -9.766 1 98.12 407 ILE B N 1
ATOM 6609 C CA . ILE B 1 407 ? -13.586 26.625 -9.875 1 98.12 407 ILE B CA 1
ATOM 6610 C C . ILE B 1 407 ? -14.648 26.469 -10.961 1 98.12 407 ILE B C 1
ATOM 6612 O O . ILE B 1 407 ? -14.531 25.641 -11.852 1 98.12 407 ILE B O 1
ATOM 6616 N N . GLU B 1 408 ? -15.703 27.359 -10.891 1 98.12 408 GLU B N 1
ATOM 6617 C CA . GLU B 1 408 ? -16.781 27.297 -11.867 1 98.12 408 GLU B CA 1
ATOM 6618 C C . GLU B 1 408 ? -16.281 27.594 -13.273 1 98.12 408 GLU B C 1
ATOM 6620 O O . GLU B 1 408 ? -16.688 26.953 -14.242 1 98.12 408 GLU B O 1
ATOM 6625 N N . ALA B 1 409 ? -15.398 28.547 -13.359 1 97.62 409 ALA B N 1
ATOM 6626 C CA . ALA B 1 409 ? -14.828 28.891 -14.656 1 97.62 409 ALA B CA 1
ATOM 6627 C C . ALA B 1 409 ? -14 27.734 -15.211 1 97.62 409 ALA B C 1
ATOM 6629 O O . ALA B 1 409 ? -14.102 27.406 -16.391 1 97.62 409 ALA B O 1
ATOM 6630 N N . PHE B 1 410 ? -13.188 27.172 -14.383 1 97.25 410 PHE B N 1
ATOM 6631 C CA . PHE B 1 410 ? -12.344 26.062 -14.805 1 97.25 410 PHE B CA 1
ATOM 6632 C C . PHE B 1 410 ? -13.188 24.875 -15.273 1 97.25 410 PHE B C 1
ATOM 6634 O O . PHE B 1 410 ? -12.938 24.312 -16.328 1 97.25 410 PHE B O 1
ATOM 6641 N N . MET B 1 411 ? -14.211 24.531 -14.516 1 96.62 411 MET B N 1
ATOM 6642 C CA . MET B 1 411 ? -15.023 23.359 -14.797 1 96.62 411 MET B CA 1
ATOM 6643 C C . MET B 1 411 ? -15.992 23.625 -15.945 1 96.62 411 MET B C 1
ATOM 6645 O O . MET B 1 411 ? -16.547 22.688 -16.531 1 96.62 411 MET B O 1
ATOM 6649 N N . GLY B 1 412 ? -16.281 24.922 -16.172 1 92.88 412 GLY B N 1
ATOM 6650 C CA . GLY B 1 412 ? -17.125 25.281 -17.312 1 92.88 412 GLY B CA 1
ATOM 6651 C C . GLY B 1 412 ? -16.438 25.078 -18.641 1 92.88 412 GLY B C 1
ATOM 6652 O O . GLY B 1 412 ? -17.109 24.984 -19.688 1 92.88 412 GLY B O 1
ATOM 6653 N N . ARG B 1 413 ? -15.156 24.969 -18.703 1 75.25 413 ARG B N 1
ATOM 6654 C CA . ARG B 1 413 ? -14.375 24.797 -19.922 1 75.25 413 ARG B CA 1
ATOM 6655 C C . ARG B 1 413 ? -14.102 23.328 -20.203 1 75.25 413 ARG B C 1
ATOM 6657 O O . ARG B 1 413 ? -13.367 23 -21.141 1 75.25 413 ARG B O 1
ATOM 6664 N N . ARG B 1 414 ? -14.711 22.562 -19.391 1 70.94 414 ARG B N 1
ATOM 6665 C CA . ARG B 1 414 ? -14.344 21.156 -19.531 1 70.94 414 ARG B CA 1
ATOM 6666 C C . ARG B 1 414 ? -15.031 20.531 -20.734 1 70.94 414 ARG B C 1
ATOM 6668 O O . ARG B 1 414 ? -16.094 20.984 -21.156 1 70.94 414 ARG B O 1
#

pLDDT: mean 95.14, std 6.0, range [60.72, 98.81]